Protein AF-A0A9N9Z8K6-F1 (afdb_monomer_lite)

pLDDT: mean 70.75, std 23.99, range [22.0, 97.88]

Sequence (764 aa):
MSQVGDTRLGEVCQPLQPAASTLSRSASLPGSTAPGQRDRPPEGSPPACPDVPQPGYPSNTGQAEASQPKWNEIYSLNPSVDQAEIERWGHKAFHEGSYYYQPLHDLWCKLSTYVSNFISATGPIKCMWHLLDDKTKGRLISFCPISPKIIEDGKKGCSHLMLAWVWRILYDNLLSPDCTDKWSSEEWAHLGSFQQSLQKGGLPDESNAFTHAYHAAKFWSVRMAYMRFGPHSSAERLEKVILDEILPVMKLRNHPENQVELSDSESGSEPDIDPKTGLHSELDKLLSRVARTAVELDLWILASGKNVRVDFRDPETGNVSGFPYKPDYMIPENNLIRTSAQPAVGAPVDLVVEPLLRSFGERATISCKQPGFVDFYRSAFGNHHKRTGTSKMWVVVDHFDEYKGGEESTALGGGFSGAKAAFLDSMSCADWECFCAVCGGPLRNVSYFIDDDEGSPRPGMDAYDPNVFLTRPEYPELEWLDDIRALGENPKTGASSSVWLSGPASVGVDGNVRFDLDKDSDPALLDLPGAGDMQAYCLEGRDPWCAPFHVKCHEVLRRFLGVESLDKEVLNQIFKSLGSRDEWATCLGIDYGDIAGHRTRDWFPLRNHEYLVSDPIDIEWLARFYKKFPLRKEGDGEPGGDYNTQGDPFSTLPPDILSLLVLSIPTMDGVFKARMASPAIANVPLSQSFWKSRIVPDMPWLWDMPTPSDEQRSSVDWSRVYKELFWGSQRNKTLGLCNRRRIWTQMCPQFGTRYASITEAKNQ

Radius of gyration: 36.07 Å; chains: 1; bounding box: 118×109×84 Å

Structure (mmCIF, N/CA/C/O backbone):
data_AF-A0A9N9Z8K6-F1
#
_entry.id   AF-A0A9N9Z8K6-F1
#
loop_
_atom_site.group_PDB
_atom_site.id
_atom_site.type_symbol
_atom_site.label_atom_id
_atom_site.label_alt_id
_atom_site.label_comp_id
_atom_site.label_asym_id
_atom_site.label_entity_id
_atom_site.label_seq_id
_atom_site.pdbx_PDB_ins_code
_atom_site.Cartn_x
_atom_site.Cartn_y
_atom_site.Cartn_z
_atom_site.occupancy
_atom_site.B_iso_or_equiv
_atom_site.auth_seq_id
_atom_site.auth_comp_id
_atom_site.auth_asym_id
_atom_site.auth_atom_id
_atom_site.pdbx_PDB_model_num
ATOM 1 N N . MET A 1 1 ? -27.646 -66.379 34.471 1.00 34.66 1 MET A N 1
ATOM 2 C CA . MET A 1 1 ? -26.252 -66.019 34.810 1.00 34.66 1 MET A CA 1
ATOM 3 C C . MET A 1 1 ? -26.131 -64.524 34.566 1.00 34.66 1 MET A C 1
ATOM 5 O O . MET A 1 1 ? -26.141 -64.119 33.418 1.00 34.66 1 MET A O 1
ATOM 9 N N . SER A 1 2 ? -26.592 -63.749 35.551 1.00 29.81 2 SER A N 1
ATOM 10 C CA . SER A 1 2 ? -25.781 -62.955 36.498 1.00 29.81 2 SER A CA 1
ATOM 11 C C . SER A 1 2 ? -25.058 -61.805 35.795 1.00 29.81 2 SER A C 1
ATOM 13 O O . SER A 1 2 ? -24.155 -62.072 35.017 1.00 29.81 2 SER A O 1
ATOM 15 N N . GLN A 1 3 ? -25.588 -60.576 35.897 1.00 32.41 3 GLN A N 1
ATOM 16 C CA . GLN A 1 3 ? -25.339 -59.591 36.986 1.00 32.41 3 GLN A CA 1
ATOM 17 C C . GLN A 1 3 ? -24.133 -58.713 36.593 1.00 32.41 3 GLN A C 1
ATOM 19 O O . GLN A 1 3 ? -23.178 -59.250 36.056 1.00 32.41 3 GLN A O 1
ATOM 24 N N . VAL A 1 4 ? -24.045 -57.393 36.776 1.00 32.38 4 VAL A N 1
ATOM 25 C CA . VAL A 1 4 ? -24.704 -56.345 37.594 1.00 32.38 4 VAL A CA 1
ATOM 26 C C . VAL A 1 4 ? -24.220 -55.012 36.967 1.00 32.38 4 VAL A C 1
ATOM 28 O O . VAL A 1 4 ? -23.091 -54.980 36.489 1.00 32.38 4 VAL A O 1
ATOM 31 N N . GLY A 1 5 ? -25.066 -54.003 36.713 1.00 31.20 5 GLY A N 1
ATOM 32 C CA . GLY A 1 5 ? -25.396 -52.876 37.618 1.00 31.20 5 GLY A CA 1
ATOM 33 C C . GLY A 1 5 ? -24.394 -51.712 37.437 1.00 31.20 5 GLY A C 1
ATOM 34 O O . GLY A 1 5 ? -23.224 -51.964 37.199 1.00 31.20 5 GLY A O 1
ATOM 35 N N . ASP A 1 6 ? -24.719 -50.422 37.505 1.00 28.02 6 ASP A N 1
ATOM 36 C CA . ASP A 1 6 ? -25.915 -49.733 37.982 1.00 28.02 6 ASP A CA 1
ATOM 37 C C . ASP A 1 6 ? -25.834 -48.237 37.551 1.00 28.02 6 ASP A C 1
ATOM 39 O O . ASP A 1 6 ? -24.755 -47.657 37.590 1.00 28.02 6 ASP A O 1
ATOM 43 N N . THR A 1 7 ? -26.972 -47.664 37.117 1.00 32.34 7 THR A N 1
ATOM 44 C CA . THR A 1 7 ? -27.615 -46.365 37.500 1.00 32.34 7 THR A CA 1
ATOM 45 C C . THR A 1 7 ? -26.791 -45.106 37.897 1.00 32.34 7 THR A C 1
ATOM 47 O O . THR A 1 7 ? -25.781 -45.234 38.564 1.00 32.34 7 THR A O 1
ATOM 50 N N . ARG A 1 8 ? -27.201 -43.825 37.713 1.00 30.94 8 ARG A N 1
ATOM 51 C CA . ARG A 1 8 ? -28.524 -43.144 37.554 1.00 30.94 8 ARG A CA 1
ATOM 52 C C . ARG A 1 8 ? -28.352 -41.609 37.319 1.00 30.94 8 ARG A C 1
ATOM 54 O O . ARG A 1 8 ? -27.408 -41.057 37.862 1.00 30.94 8 ARG A O 1
ATOM 61 N N . LEU A 1 9 ? -29.343 -40.995 36.633 1.00 29.03 9 LEU A N 1
ATOM 62 C CA . LEU A 1 9 ? -30.111 -39.721 36.865 1.00 29.03 9 LEU A CA 1
ATOM 63 C C . LEU A 1 9 ? -29.389 -38.391 37.236 1.00 29.03 9 LEU A C 1
ATOM 65 O O . LEU A 1 9 ? -28.402 -38.408 37.948 1.00 29.03 9 LEU A O 1
ATOM 69 N N . GLY A 1 10 ? -29.858 -37.183 36.871 1.00 26.56 10 GLY A N 1
ATOM 70 C CA . GLY A 1 10 ? -31.197 -36.706 36.463 1.00 26.56 10 GLY A CA 1
ATOM 71 C C . GLY A 1 10 ? -31.162 -35.346 35.718 1.00 26.56 10 GLY A C 1
ATOM 72 O O . GLY A 1 10 ? -30.113 -34.722 35.615 1.00 26.56 10 GLY A O 1
ATOM 73 N N . GLU A 1 11 ? -32.212 -35.049 34.941 1.00 28.12 11 GLU A N 1
ATOM 74 C CA . GLU A 1 11 ? -33.260 -34.011 35.152 1.00 28.12 11 GLU A CA 1
ATOM 75 C C . GLU A 1 11 ? -32.895 -32.592 34.650 1.00 28.12 11 GLU A C 1
ATOM 77 O O . GLU A 1 11 ? -31.977 -31.957 35.145 1.00 28.12 11 GLU A O 1
ATOM 82 N N . VAL A 1 12 ? -33.420 -32.184 33.481 1.00 28.69 12 VAL A N 1
ATOM 83 C CA . VAL A 1 12 ? -34.618 -31.332 33.233 1.00 28.69 12 VAL A CA 1
ATOM 84 C C . VAL A 1 12 ? -34.393 -29.834 33.503 1.00 28.69 12 VAL A C 1
ATOM 86 O O . VAL A 1 12 ? -34.273 -29.419 34.645 1.00 28.69 12 VAL A O 1
ATOM 89 N N . CYS A 1 13 ? -34.471 -29.020 32.437 1.00 24.69 13 CYS A N 1
ATOM 90 C CA . CYS A 1 13 ? -35.242 -27.766 32.398 1.00 24.69 13 CYS A CA 1
ATOM 91 C C . CYS A 1 13 ? -35.357 -27.238 30.951 1.00 24.69 13 CYS A C 1
ATOM 93 O O . CYS A 1 13 ? -34.358 -26.968 30.289 1.00 24.69 13 CYS A O 1
ATOM 95 N N . GLN A 1 14 ? -36.595 -27.119 30.461 1.00 29.44 14 GLN A N 1
ATOM 96 C CA . GLN A 1 14 ? -36.990 -26.467 29.203 1.00 29.44 14 GLN A CA 1
ATOM 97 C C . GLN A 1 14 ? -37.532 -25.041 29.483 1.00 29.44 14 GLN A C 1
ATOM 99 O O . GLN A 1 14 ? -37.766 -24.705 30.643 1.00 29.44 14 GLN A O 1
ATOM 104 N N . PRO A 1 15 ? -37.688 -24.184 28.452 1.00 31.86 15 PRO A N 1
ATOM 105 C CA . PRO A 1 15 ? -37.529 -22.734 28.571 1.00 31.86 15 PRO A CA 1
ATOM 106 C C . PRO A 1 15 ? -38.814 -21.955 28.895 1.00 31.86 15 PRO A C 1
ATOM 108 O O . PRO A 1 15 ? -39.926 -22.362 28.563 1.00 31.86 15 PRO A O 1
ATOM 111 N N . LEU A 1 16 ? -38.619 -20.772 29.483 1.00 26.94 16 LEU A N 1
ATOM 112 C CA . LEU A 1 16 ? -39.641 -19.763 29.766 1.00 26.94 16 LEU A CA 1
ATOM 113 C C . LEU A 1 16 ? -39.984 -18.940 28.508 1.00 26.94 16 LEU A C 1
ATOM 115 O O . LEU A 1 16 ? -39.131 -18.256 27.948 1.00 26.94 16 LEU A O 1
ATOM 119 N N . GLN A 1 17 ? -41.257 -18.969 28.107 1.00 31.44 17 GLN A N 1
ATOM 120 C CA . GLN A 1 17 ? -41.910 -17.919 27.313 1.00 31.44 17 GLN A CA 1
ATOM 121 C C . GLN A 1 17 ? -42.478 -16.833 28.242 1.00 31.44 17 GLN A C 1
ATOM 123 O O . GLN A 1 17 ? -42.839 -17.146 29.379 1.00 31.44 17 GLN A O 1
ATOM 128 N N . PRO A 1 18 ? -42.737 -15.619 27.725 1.00 32.97 18 PRO A N 1
ATOM 129 C CA . PRO A 1 18 ? -43.844 -14.825 28.239 1.00 32.97 18 PRO A CA 1
ATOM 130 C C . PRO A 1 18 ? -44.868 -14.426 27.162 1.00 32.97 18 PRO A C 1
ATOM 132 O O . PRO A 1 18 ? -44.556 -13.790 26.161 1.00 32.97 18 PRO A O 1
ATOM 135 N N . ALA A 1 19 ? -46.105 -14.832 27.459 1.00 27.31 19 ALA A N 1
ATOM 136 C CA . ALA A 1 19 ? -47.363 -14.080 27.454 1.00 27.31 19 ALA A CA 1
ATOM 137 C C . ALA A 1 19 ? -47.715 -13.148 26.275 1.00 27.31 19 ALA A C 1
ATOM 139 O O . ALA A 1 19 ? -47.206 -12.041 26.131 1.00 27.31 19 ALA A O 1
ATOM 140 N N . ALA A 1 20 ? -48.759 -13.562 25.550 1.00 26.19 20 ALA A N 1
ATOM 141 C CA . ALA A 1 20 ? -49.619 -12.707 24.742 1.00 26.19 20 ALA A CA 1
ATOM 142 C C . ALA A 1 20 ? -50.615 -11.920 25.618 1.00 26.19 20 ALA A C 1
ATOM 144 O O . ALA A 1 20 ? -51.156 -12.457 26.587 1.00 26.19 20 ALA A O 1
ATOM 145 N N . SER A 1 21 ? -50.931 -10.688 25.213 1.00 28.27 21 SER A N 1
ATOM 146 C CA . SER A 1 21 ? -52.103 -9.939 25.672 1.00 28.27 21 SER A CA 1
ATOM 147 C C . SER A 1 21 ? -53.013 -9.589 24.488 1.00 28.27 21 SER A C 1
ATOM 149 O O . SER A 1 21 ? -52.604 -9.071 23.454 1.00 28.27 21 SER A O 1
ATOM 151 N N . THR A 1 22 ? -54.278 -9.958 24.654 1.00 27.42 22 THR A N 1
ATOM 152 C CA . THR A 1 22 ? -55.445 -9.704 23.801 1.00 27.42 22 THR A CA 1
ATOM 153 C C . THR A 1 22 ? -56.045 -8.312 24.014 1.00 27.42 22 THR A C 1
ATOM 155 O O . THR A 1 22 ? -55.983 -7.817 25.136 1.00 27.42 22 THR A O 1
ATOM 158 N N . LEU A 1 23 ? -56.734 -7.802 22.972 1.00 26.70 23 LEU A N 1
ATOM 159 C CA . LEU A 1 23 ? -57.832 -6.793 22.883 1.00 26.70 23 LEU A CA 1
ATOM 160 C C . LEU A 1 23 ? -57.517 -5.822 21.718 1.00 26.70 23 LEU A C 1
ATOM 162 O O . LEU A 1 23 ? -56.376 -5.426 21.572 1.00 26.70 23 LEU A O 1
ATOM 166 N N . SER A 1 24 ? -58.403 -5.360 20.830 1.00 25.97 24 SER A N 1
ATOM 167 C CA . SER A 1 24 ? -59.864 -5.370 20.703 1.00 25.97 24 SER A CA 1
ATOM 168 C C . SER A 1 24 ? -60.249 -4.946 19.263 1.00 25.97 24 SER A C 1
ATOM 170 O O . SER A 1 24 ? -59.505 -4.236 18.594 1.00 25.97 24 SER A O 1
ATOM 172 N N . ARG A 1 25 ? -61.442 -5.359 18.817 1.00 26.28 25 ARG A N 1
ATOM 173 C CA . ARG A 1 25 ? -62.148 -5.028 17.559 1.00 26.28 25 ARG A CA 1
ATOM 174 C C . ARG A 1 25 ? -62.531 -3.539 17.407 1.00 26.28 25 ARG A C 1
ATOM 176 O O . ARG A 1 25 ? -62.924 -2.925 18.393 1.00 26.28 25 ARG A O 1
ATOM 183 N N . SER A 1 26 ? -62.615 -3.043 16.162 1.00 26.05 26 SER A N 1
ATOM 184 C CA . SER A 1 26 ? -63.789 -2.345 15.550 1.00 26.05 26 SER A CA 1
ATOM 185 C C . SER A 1 26 ? -63.476 -1.946 14.082 1.00 26.05 26 SER A C 1
ATOM 187 O O . SER A 1 26 ? -62.404 -1.427 13.809 1.00 26.05 26 SER A O 1
ATOM 189 N N . ALA A 1 27 ? -64.195 -2.490 13.086 1.00 26.64 27 ALA A N 1
ATOM 190 C CA . ALA A 1 27 ? -65.341 -1.909 12.341 1.00 26.64 27 ALA A CA 1
ATOM 191 C C . ALA A 1 27 ? -64.946 -0.724 11.412 1.00 26.64 27 ALA A C 1
ATOM 193 O O . ALA A 1 27 ? -64.665 0.355 11.905 1.00 26.64 27 ALA A O 1
ATOM 194 N N . SER A 1 28 ? -64.686 -0.900 10.106 1.00 27.00 28 SER A N 1
ATOM 195 C CA . SER A 1 28 ? -65.591 -1.083 8.938 1.00 27.00 28 SER A CA 1
ATOM 196 C C . SER A 1 28 ? -66.293 0.189 8.400 1.00 27.00 28 SER A C 1
ATOM 198 O O . SER A 1 28 ? -67.036 0.825 9.138 1.00 27.00 28 SER A O 1
ATOM 200 N N . LEU A 1 29 ? -66.189 0.368 7.060 1.00 32.50 29 LEU A N 1
ATOM 201 C CA . LEU A 1 29 ? -67.063 1.085 6.080 1.00 32.50 29 LEU A CA 1
ATOM 202 C C . LEU A 1 29 ? -66.548 2.456 5.509 1.00 32.50 29 LEU A C 1
ATOM 204 O O . LEU A 1 29 ? -65.600 3.004 6.059 1.00 32.50 29 LEU A O 1
ATOM 208 N N . PRO A 1 30 ? -67.052 2.960 4.343 1.00 43.56 30 PRO A N 1
ATOM 209 C CA . PRO A 1 30 ? -66.463 2.697 3.009 1.00 43.56 30 PRO A CA 1
ATOM 210 C C . PRO A 1 30 ? -66.505 3.907 2.012 1.00 43.56 30 PRO A C 1
ATOM 212 O O . PRO A 1 30 ? -67.034 4.970 2.315 1.00 43.56 30 PRO A O 1
ATOM 215 N N . GLY A 1 31 ? -66.063 3.695 0.761 1.00 28.14 31 GLY A N 1
ATOM 216 C CA . GLY A 1 31 ? -66.450 4.495 -0.428 1.00 28.14 31 GLY A CA 1
ATOM 217 C C . GLY A 1 31 ? -65.512 5.665 -0.785 1.00 28.14 31 GLY A C 1
ATOM 218 O O . GLY A 1 31 ? -64.873 6.229 0.085 1.00 28.14 31 GLY A O 1
ATOM 219 N N . SER A 1 32 ? -65.351 6.104 -2.038 1.00 26.78 32 SER A N 1
ATOM 220 C CA . SER A 1 32 ? -65.955 5.714 -3.315 1.00 26.78 32 SER A CA 1
ATOM 221 C C . SER A 1 32 ? -65.121 6.256 -4.499 1.00 26.78 32 SER A C 1
ATOM 223 O O . SER A 1 32 ? -64.567 7.343 -4.411 1.00 26.78 32 SER A O 1
ATOM 225 N N . THR A 1 33 ? -65.105 5.502 -5.606 1.00 28.72 33 THR A N 1
ATOM 226 C CA . THR A 1 33 ? -65.208 5.931 -7.029 1.00 28.72 33 THR A CA 1
ATOM 227 C C . THR A 1 33 ? -64.409 7.139 -7.577 1.00 28.72 33 THR A C 1
ATOM 229 O O . THR A 1 33 ? -64.807 8.272 -7.348 1.00 28.72 33 THR A O 1
ATOM 232 N N . ALA A 1 34 ? -63.399 6.838 -8.424 1.00 27.94 34 ALA A N 1
ATOM 233 C CA . ALA A 1 34 ? -63.264 7.123 -9.885 1.00 27.94 34 ALA A CA 1
ATOM 234 C C . ALA A 1 34 ? -63.493 8.559 -10.458 1.00 27.94 34 ALA A C 1
ATOM 236 O O . ALA A 1 34 ? -64.145 9.377 -9.827 1.00 27.94 34 ALA A O 1
ATOM 237 N N . PRO A 1 35 ? -63.214 8.830 -11.759 1.00 46.56 35 PRO A N 1
ATOM 238 C CA . PRO A 1 35 ? -62.058 8.528 -12.627 1.00 46.56 35 PRO A CA 1
ATOM 239 C C . PRO A 1 35 ? -61.581 9.785 -13.420 1.00 46.56 35 PRO A C 1
ATOM 241 O O . PRO A 1 35 ? -62.206 10.840 -13.367 1.00 46.56 35 PRO A O 1
ATOM 244 N N . GLY A 1 36 ? -60.525 9.686 -14.241 1.00 29.95 36 GLY A N 1
ATOM 245 C CA . GLY A 1 36 ? -60.179 10.777 -15.167 1.00 29.95 36 GLY A CA 1
ATOM 246 C C . GLY A 1 36 ? -59.056 10.467 -16.153 1.00 29.95 36 GLY A C 1
ATOM 247 O O . GLY A 1 36 ? -57.914 10.847 -15.929 1.00 29.95 36 GLY A O 1
ATOM 248 N N . GLN A 1 37 ? -59.405 9.793 -17.252 1.00 30.44 37 GLN A N 1
ATOM 249 C CA . GLN A 1 37 ? -58.589 9.641 -18.462 1.00 30.44 37 GLN A CA 1
ATOM 250 C C . GLN A 1 37 ? -58.183 10.995 -19.065 1.00 30.44 37 GLN A C 1
ATOM 252 O O . GLN A 1 37 ? -59.001 11.916 -19.098 1.00 30.44 37 GLN A O 1
ATOM 257 N N . ARG A 1 38 ? -57.006 11.049 -19.704 1.00 30.27 38 ARG A N 1
ATOM 258 C CA . ARG A 1 38 ? -56.856 11.644 -21.044 1.00 30.27 38 ARG A CA 1
ATOM 259 C C . ARG A 1 38 ? -55.602 11.130 -21.749 1.00 30.27 38 ARG A C 1
ATOM 261 O O . ARG A 1 38 ? -54.479 11.388 -21.333 1.00 30.27 38 ARG A O 1
ATOM 268 N N . ASP A 1 39 ? -55.865 10.430 -22.843 1.00 31.58 39 ASP A N 1
ATOM 269 C CA . ASP A 1 39 ? -54.937 10.025 -23.888 1.00 31.58 39 ASP A CA 1
ATOM 270 C C . ASP A 1 39 ? -54.364 11.228 -24.657 1.00 31.58 39 ASP A C 1
ATOM 272 O O . ASP A 1 39 ? -55.111 12.138 -25.030 1.00 31.58 39 ASP A O 1
ATOM 276 N N . ARG A 1 40 ? -53.071 11.169 -25.011 1.00 29.94 40 ARG A N 1
ATOM 277 C CA . ARG A 1 40 ? -52.617 11.213 -26.417 1.00 29.94 40 ARG A CA 1
ATOM 278 C C . ARG A 1 40 ? -51.126 10.825 -26.570 1.00 29.94 40 ARG A C 1
ATOM 280 O O . ARG A 1 40 ? -50.312 11.293 -25.779 1.00 29.94 40 ARG A O 1
ATOM 287 N N . PRO A 1 41 ? -50.772 10.023 -27.597 1.00 33.25 41 PRO A N 1
ATOM 288 C CA . PRO A 1 41 ? -49.402 9.644 -27.981 1.00 33.25 41 PRO A CA 1
ATOM 289 C C . PRO A 1 41 ? -48.952 10.412 -29.262 1.00 33.25 41 PRO A C 1
ATOM 291 O O . PRO A 1 41 ? -49.650 11.346 -29.662 1.00 33.25 41 PRO A O 1
ATOM 294 N N . PRO A 1 42 ? -47.913 9.980 -30.010 1.00 48.25 42 PRO A N 1
ATOM 295 C CA . PRO A 1 42 ? -46.484 10.006 -29.674 1.00 48.25 42 PRO A CA 1
ATOM 296 C C . PRO A 1 42 ? -45.649 10.701 -30.784 1.00 48.25 42 PRO A C 1
ATOM 298 O O . PRO A 1 42 ? -46.079 10.780 -31.932 1.00 48.25 42 PRO A O 1
ATOM 301 N N . GLU A 1 43 ? -44.410 11.105 -30.497 1.00 32.22 43 GLU A N 1
ATOM 302 C CA . GLU A 1 43 ? -43.410 11.381 -31.543 1.00 32.22 43 GLU A CA 1
ATOM 303 C C . GLU A 1 43 ? -42.149 10.552 -31.294 1.00 32.22 43 GLU A C 1
ATOM 305 O O . GLU A 1 43 ? -41.635 10.464 -30.179 1.00 32.22 43 GLU A O 1
ATOM 310 N N . GLY A 1 44 ? -41.746 9.843 -32.349 1.00 31.80 44 GLY A N 1
ATOM 311 C CA . GLY A 1 44 ? -40.781 8.757 -32.316 1.00 31.80 44 GLY A CA 1
ATOM 312 C C . GLY A 1 44 ? -39.328 9.213 -32.328 1.00 31.80 44 GLY A C 1
ATOM 313 O O . GLY A 1 44 ? -38.958 10.217 -32.929 1.00 31.80 44 GLY A O 1
ATOM 314 N N . SER A 1 45 ? -38.493 8.393 -31.699 1.00 34.62 45 SER A N 1
ATOM 315 C CA . SER A 1 45 ? -37.043 8.349 -31.882 1.00 34.62 45 SER A CA 1
ATOM 316 C C . SER A 1 45 ? -36.663 7.033 -32.588 1.00 34.62 45 SER A C 1
ATOM 318 O O . SER A 1 45 ? -37.396 6.049 -32.456 1.00 34.62 45 SER A O 1
ATOM 320 N N . PRO A 1 46 ? -35.571 7.013 -33.374 1.00 38.97 46 PRO A N 1
ATOM 321 C CA . PRO A 1 46 ? -35.198 5.903 -34.257 1.00 38.97 46 PRO A CA 1
ATOM 322 C C . PRO A 1 46 ? -34.706 4.659 -33.487 1.00 38.97 46 PRO A C 1
ATOM 324 O O . PRO A 1 46 ? -34.360 4.764 -32.309 1.00 38.97 46 PRO A O 1
ATOM 327 N N . PRO A 1 47 ? -34.675 3.474 -34.130 1.00 35.41 47 PRO A N 1
ATOM 328 C CA . PRO A 1 47 ? -34.449 2.206 -33.445 1.00 35.41 47 PRO A CA 1
ATOM 329 C C . PRO A 1 47 ? -32.998 2.043 -32.979 1.00 35.41 47 PRO A C 1
ATOM 331 O O . PRO A 1 47 ? -32.054 2.236 -33.746 1.00 35.41 47 PRO A O 1
ATOM 334 N N . ALA A 1 48 ? -32.848 1.635 -31.720 1.00 33.84 48 ALA A N 1
ATOM 335 C CA . ALA A 1 48 ? -31.606 1.124 -31.160 1.00 33.84 48 ALA A CA 1
ATOM 336 C C . ALA A 1 48 ? -31.259 -0.244 -31.776 1.00 33.84 48 ALA A C 1
ATOM 338 O O . ALA A 1 48 ? -32.137 -1.084 -31.992 1.00 33.84 48 ALA A O 1
ATOM 339 N N . CYS A 1 49 ? -29.971 -0.459 -32.053 1.00 31.97 49 CYS A N 1
ATOM 340 C CA . CYS A 1 49 ? -29.409 -1.767 -32.382 1.00 31.97 49 CYS A CA 1
ATOM 341 C C . CYS A 1 49 ? -29.670 -2.778 -31.248 1.00 31.97 49 CYS A C 1
ATOM 343 O O . CYS A 1 49 ? -29.655 -2.383 -30.083 1.00 31.97 49 CYS A O 1
ATOM 345 N N . PRO A 1 50 ? -29.867 -4.072 -31.554 1.00 36.50 50 PRO A N 1
ATOM 346 C CA . PRO A 1 50 ? -30.045 -5.091 -30.530 1.00 36.50 50 PRO A CA 1
ATOM 347 C C . PRO A 1 50 ? -28.734 -5.341 -29.773 1.00 36.50 50 PRO A C 1
ATOM 349 O O . PRO A 1 50 ? -27.692 -5.600 -30.381 1.00 36.50 50 PRO A O 1
ATOM 352 N N . ASP A 1 51 ? -28.822 -5.274 -28.444 1.00 34.03 51 ASP A N 1
ATOM 353 C CA . ASP A 1 51 ? -27.769 -5.633 -27.500 1.00 34.03 51 ASP A CA 1
ATOM 354 C C . ASP A 1 51 ? -27.275 -7.063 -27.755 1.00 34.03 51 ASP A C 1
ATOM 356 O O . ASP A 1 51 ? -28.001 -8.047 -27.591 1.00 34.03 51 ASP A O 1
ATOM 360 N N . VAL A 1 52 ? -26.008 -7.179 -28.147 1.00 33.22 52 VAL A N 1
ATOM 361 C CA . VAL A 1 52 ? -25.269 -8.441 -28.106 1.00 33.22 52 VAL A CA 1
ATOM 362 C C . VAL A 1 52 ? -24.917 -8.706 -26.636 1.00 33.22 52 VAL A C 1
ATOM 364 O O . VAL A 1 52 ? -24.268 -7.855 -26.023 1.00 33.22 52 VAL A O 1
ATOM 367 N N . PRO A 1 53 ? -25.291 -9.856 -26.042 1.00 32.31 53 PRO A N 1
ATOM 368 C CA . PRO A 1 53 ? -24.881 -10.190 -24.684 1.00 32.31 53 PRO A CA 1
ATOM 369 C C . PRO A 1 53 ? -23.357 -10.320 -24.632 1.00 32.31 53 PRO A C 1
ATOM 371 O O . PRO A 1 53 ? -22.782 -11.175 -25.308 1.00 32.31 53 PRO A O 1
ATOM 374 N N . GLN A 1 54 ? -22.690 -9.482 -23.837 1.00 34.12 54 GLN A N 1
ATOM 375 C CA . GLN A 1 54 ? -21.284 -9.713 -23.523 1.00 34.12 54 GLN A CA 1
ATOM 376 C C . GLN A 1 54 ? -21.163 -10.977 -22.655 1.00 34.12 54 GLN A C 1
ATOM 378 O O . GLN A 1 54 ? -21.879 -11.091 -21.657 1.00 34.12 54 GLN A O 1
ATOM 383 N N . PRO A 1 55 ? -20.275 -11.930 -22.991 1.00 29.36 55 PRO A N 1
ATOM 384 C CA . PRO A 1 55 ? -19.982 -13.046 -22.106 1.00 29.36 55 PRO A CA 1
ATOM 385 C C . PRO A 1 55 ? -19.294 -12.508 -20.847 1.00 29.36 55 PRO A C 1
ATOM 387 O O . PRO A 1 55 ? -18.249 -11.860 -20.919 1.00 29.36 55 PRO A O 1
ATOM 390 N N . GLY A 1 56 ? -19.913 -12.751 -19.690 1.00 30.27 56 GLY A N 1
ATOM 391 C CA . GLY A 1 56 ? -19.379 -12.364 -18.390 1.00 30.27 56 GLY A CA 1
ATOM 392 C C . GLY A 1 56 ? -18.033 -13.034 -18.131 1.00 30.27 56 GLY A C 1
ATOM 393 O O . GLY A 1 56 ? -17.949 -14.255 -18.021 1.00 30.27 56 GLY A O 1
ATOM 394 N N . TYR A 1 57 ? -16.983 -12.226 -18.013 1.00 28.75 57 TYR A N 1
ATOM 395 C CA . TYR A 1 57 ? -15.712 -12.666 -17.451 1.00 28.75 57 TYR A CA 1
ATOM 396 C C . TYR A 1 57 ? -15.814 -12.702 -15.916 1.00 28.75 57 TYR A C 1
ATOM 398 O O . TYR A 1 57 ? -16.312 -11.745 -15.318 1.00 28.75 57 TYR A O 1
ATOM 406 N N . PRO A 1 58 ? -15.330 -13.765 -15.252 1.00 28.72 58 PRO A N 1
ATOM 407 C CA . PRO A 1 58 ? -15.260 -13.820 -13.799 1.00 28.72 58 PRO A CA 1
ATOM 408 C C . PRO A 1 58 ? -14.138 -12.899 -13.296 1.00 28.72 58 PRO A C 1
ATOM 410 O O . PRO A 1 58 ? -12.964 -13.102 -13.603 1.00 28.72 58 PRO A O 1
ATOM 413 N N . SER A 1 59 ? -14.490 -11.880 -12.510 1.00 31.92 59 SER A N 1
ATOM 414 C CA . SER A 1 59 ? -13.528 -11.037 -11.797 1.00 31.92 59 SER A CA 1
ATOM 415 C C . SER A 1 59 ? -13.013 -11.777 -10.563 1.00 31.92 59 SER A C 1
ATOM 417 O O . SER A 1 59 ? -13.694 -11.865 -9.540 1.00 31.92 59 SER A O 1
ATOM 419 N N . ASN A 1 60 ? -11.810 -12.327 -10.678 1.00 36.78 60 ASN A N 1
ATOM 420 C CA . ASN A 1 60 ? -11.096 -12.992 -9.600 1.00 36.78 60 ASN A CA 1
ATOM 421 C C . ASN A 1 60 ? -10.187 -11.969 -8.896 1.00 36.78 60 ASN A C 1
ATOM 423 O O . ASN A 1 60 ? -9.090 -11.701 -9.373 1.00 36.78 60 ASN A O 1
ATOM 427 N N . THR A 1 61 ? -10.630 -11.397 -7.775 1.00 31.22 61 THR A N 1
ATOM 428 C CA . THR A 1 61 ? -9.756 -10.684 -6.820 1.00 31.22 61 THR A CA 1
ATOM 429 C C . THR A 1 61 ? -10.273 -10.880 -5.395 1.00 31.22 61 THR A C 1
ATOM 431 O O . THR A 1 61 ? -10.783 -9.960 -4.760 1.00 31.22 61 THR A O 1
ATOM 434 N N . GLY A 1 62 ? -10.170 -12.111 -4.897 1.00 29.94 62 GLY A N 1
ATOM 435 C CA . GLY A 1 62 ? -10.088 -12.374 -3.464 1.00 29.94 62 GLY A CA 1
ATOM 436 C C . GLY A 1 62 ? -8.616 -12.360 -3.063 1.00 29.94 62 GLY A C 1
ATOM 437 O O . GLY A 1 62 ? -7.915 -13.337 -3.304 1.00 29.94 62 GLY A O 1
ATOM 438 N N . GLN A 1 63 ? -8.133 -11.259 -2.489 1.00 29.98 63 GLN A N 1
ATOM 439 C CA . GLN A 1 63 ? -6.871 -11.253 -1.751 1.00 29.98 63 GLN A CA 1
ATOM 440 C C . GLN A 1 63 ? -7.204 -11.478 -0.280 1.00 29.98 63 GLN A C 1
ATOM 442 O O . GLN A 1 63 ? -7.627 -10.573 0.433 1.00 29.98 63 GLN A O 1
ATOM 447 N N . ALA A 1 64 ? -7.077 -12.732 0.145 1.00 27.56 64 ALA A N 1
ATOM 448 C CA . ALA A 1 64 ? -6.890 -13.051 1.545 1.00 27.56 64 ALA A CA 1
ATOM 449 C C . ALA A 1 64 ? -5.448 -12.670 1.900 1.00 27.56 64 ALA A C 1
ATOM 451 O O . ALA A 1 64 ? -4.513 -13.234 1.332 1.00 27.56 64 ALA A O 1
ATOM 452 N N . GLU A 1 65 ? -5.270 -11.736 2.832 1.00 31.89 65 GLU A N 1
ATOM 453 C CA . GLU A 1 65 ? -4.015 -11.574 3.568 1.00 31.89 65 GLU A CA 1
ATOM 454 C C . GLU A 1 65 ? -3.835 -12.819 4.446 1.00 31.89 65 GLU A C 1
ATOM 456 O O . GLU A 1 65 ? -4.156 -12.855 5.632 1.00 31.89 65 GLU A O 1
ATOM 461 N N . ALA A 1 66 ? -3.362 -13.899 3.828 1.00 31.09 66 ALA A N 1
ATOM 462 C CA . ALA A 1 66 ? -2.591 -14.880 4.556 1.00 31.09 66 ALA A CA 1
ATOM 463 C C . ALA A 1 66 ? -1.348 -14.133 5.038 1.00 31.09 66 ALA A C 1
ATOM 465 O O . ALA A 1 66 ? -0.602 -13.609 4.209 1.00 31.09 66 ALA A O 1
ATOM 466 N N . SER A 1 67 ? -1.140 -14.066 6.357 1.00 34.56 67 SER A N 1
ATOM 467 C CA . SER A 1 67 ? 0.158 -13.729 6.940 1.00 34.56 67 SER A CA 1
ATOM 468 C C . SER A 1 67 ? 1.219 -14.394 6.076 1.00 34.56 67 SER A C 1
ATOM 470 O O . SER A 1 67 ? 1.183 -15.626 5.965 1.00 34.56 67 SER A O 1
ATOM 472 N N . GLN A 1 68 ? 2.066 -13.611 5.392 1.00 39.66 68 GLN A N 1
ATOM 473 C CA . GLN A 1 68 ? 3.092 -14.203 4.545 1.00 39.66 68 GLN A CA 1
ATOM 474 C C . GLN A 1 68 ? 3.816 -15.218 5.424 1.00 39.66 68 GLN A C 1
ATOM 476 O O . GLN A 1 68 ? 4.333 -14.830 6.479 1.00 39.66 68 GLN A O 1
ATOM 481 N N . PRO A 1 69 ? 3.773 -16.516 5.084 1.00 42.38 69 PRO A N 1
ATOM 482 C CA . PRO A 1 69 ? 4.475 -17.490 5.884 1.00 42.38 69 PRO A CA 1
ATOM 483 C C . PRO A 1 69 ? 5.914 -17.010 5.945 1.00 42.38 69 PRO A C 1
ATOM 485 O O . PRO A 1 69 ? 6.455 -16.578 4.924 1.00 42.38 69 PRO A O 1
ATOM 488 N N . LYS A 1 70 ? 6.528 -17.021 7.132 1.00 50.22 70 LYS A N 1
ATOM 489 C CA . LYS A 1 70 ? 7.973 -16.826 7.222 1.00 50.22 70 LYS A CA 1
ATOM 490 C C . LYS A 1 70 ? 8.559 -17.874 6.289 1.00 50.22 70 LYS A C 1
ATOM 492 O O . LYS A 1 70 ? 8.536 -19.051 6.619 1.00 50.22 70 LYS A O 1
ATOM 497 N N . TRP A 1 71 ? 8.980 -17.484 5.087 1.00 51.94 71 TRP A N 1
ATOM 498 C CA . TRP A 1 71 ? 9.308 -18.433 4.018 1.00 51.94 71 TRP A CA 1
ATOM 499 C C . TRP A 1 71 ? 10.396 -19.415 4.471 1.00 51.94 71 TRP A C 1
ATOM 501 O O . TRP A 1 71 ? 10.376 -20.588 4.113 1.00 51.94 71 TRP A O 1
ATOM 511 N N . ASN A 1 72 ? 11.246 -18.962 5.393 1.00 49.62 72 ASN A N 1
ATOM 512 C CA . ASN A 1 72 ? 12.226 -19.761 6.122 1.00 49.62 72 ASN A CA 1
ATOM 513 C C . ASN A 1 72 ? 11.609 -20.953 6.897 1.00 49.62 72 ASN A C 1
ATOM 515 O O . ASN A 1 72 ? 12.216 -22.017 6.970 1.00 49.62 72 ASN A O 1
ATOM 519 N N . GLU A 1 73 ? 10.401 -20.823 7.451 1.00 52.62 73 GLU A N 1
ATOM 520 C CA . GLU A 1 73 ? 9.661 -21.889 8.150 1.00 52.62 73 GLU A CA 1
ATOM 521 C C . GLU A 1 73 ? 9.003 -22.895 7.185 1.00 52.62 73 GLU A C 1
ATOM 523 O O . GLU A 1 73 ? 8.961 -24.080 7.494 1.00 52.62 73 GLU A O 1
ATOM 528 N N . ILE A 1 74 ? 8.552 -22.478 5.993 1.00 56.09 74 ILE A N 1
ATOM 529 C CA . ILE A 1 74 ? 8.026 -23.416 4.976 1.00 56.09 74 ILE A CA 1
ATOM 530 C C . ILE A 1 74 ? 9.157 -24.203 4.299 1.00 56.09 74 ILE A C 1
ATOM 532 O O . ILE A 1 74 ? 9.012 -25.399 4.050 1.00 56.09 74 ILE A O 1
ATOM 536 N N . TYR A 1 75 ? 10.293 -23.563 4.011 1.00 55.19 75 TYR A N 1
ATOM 537 C CA . TYR A 1 75 ? 11.400 -24.202 3.290 1.00 55.19 75 TYR A CA 1
ATOM 538 C C . TYR A 1 75 ? 12.361 -24.990 4.186 1.00 55.19 75 TYR A C 1
ATOM 540 O O . TYR A 1 75 ? 12.972 -25.943 3.710 1.00 55.19 75 TYR A O 1
ATOM 548 N N . SER A 1 76 ? 12.426 -24.699 5.491 1.00 55.03 76 SER A N 1
ATOM 549 C CA . SER A 1 76 ? 13.126 -25.567 6.459 1.00 55.03 76 SER A CA 1
ATOM 550 C C . SER A 1 76 ? 12.536 -26.983 6.545 1.00 55.03 76 SER A C 1
ATOM 552 O O . SER A 1 76 ? 13.209 -27.898 7.014 1.00 55.03 76 SER A O 1
ATOM 554 N N . LEU A 1 77 ? 11.319 -27.192 6.028 1.00 53.00 77 LEU A N 1
ATOM 555 C CA . LEU A 1 77 ? 10.679 -28.504 5.907 1.00 53.00 77 LEU A CA 1
ATOM 556 C C . LEU A 1 77 ? 11.088 -29.273 4.637 1.00 53.00 77 LEU A C 1
ATOM 558 O O . LEU A 1 77 ? 10.715 -30.438 4.500 1.00 53.00 77 LEU A O 1
ATOM 562 N N . ASN A 1 78 ? 11.845 -28.662 3.715 1.00 54.03 78 ASN A N 1
ATOM 563 C CA . ASN A 1 78 ? 12.240 -29.281 2.449 1.00 54.03 78 ASN A CA 1
ATOM 564 C C . ASN A 1 78 ? 13.761 -29.146 2.205 1.00 54.03 78 ASN A C 1
ATOM 566 O O . ASN A 1 78 ? 14.202 -28.240 1.497 1.00 54.03 78 ASN A O 1
ATOM 570 N N . PRO A 1 79 ? 14.591 -30.047 2.772 1.00 56.12 79 PRO A N 1
ATOM 571 C CA . PRO A 1 79 ? 16.057 -29.939 2.771 1.00 56.12 79 PRO A CA 1
ATOM 572 C C . PRO A 1 79 ? 16.723 -30.053 1.386 1.00 56.12 79 PRO A C 1
ATOM 574 O O . PRO A 1 79 ? 17.947 -30.019 1.294 1.00 56.12 79 PRO A O 1
ATOM 577 N N . SER A 1 80 ? 15.946 -30.204 0.309 1.00 65.75 80 SER A N 1
ATOM 578 C CA . SER A 1 80 ? 16.438 -30.254 -1.071 1.00 65.75 80 SER A CA 1
ATOM 579 C C . SER A 1 80 ? 16.492 -28.893 -1.772 1.00 65.75 80 SER A C 1
ATOM 581 O O . SER A 1 80 ? 16.968 -28.836 -2.905 1.00 65.75 80 SER A O 1
ATOM 583 N N . VAL A 1 81 ? 15.955 -27.826 -1.170 1.00 66.56 81 VAL A N 1
ATOM 584 C CA . VAL A 1 81 ? 15.959 -26.484 -1.773 1.00 66.56 81 VAL A CA 1
ATOM 585 C C . VAL A 1 81 ? 17.236 -25.754 -1.364 1.00 66.56 81 VAL A C 1
ATOM 587 O O . VAL A 1 81 ? 17.532 -25.623 -0.180 1.00 66.56 81 VAL A O 1
ATOM 590 N N . ASP A 1 82 ? 18.004 -25.303 -2.354 1.00 79.50 82 ASP A N 1
ATOM 591 C CA . ASP A 1 82 ? 19.261 -24.584 -2.144 1.00 79.50 82 ASP A CA 1
ATOM 592 C C . ASP A 1 82 ? 19.018 -23.255 -1.404 1.00 79.50 82 ASP A C 1
ATOM 594 O O . ASP A 1 82 ? 18.072 -22.523 -1.697 1.00 79.50 82 ASP A O 1
ATOM 598 N N . GLN A 1 83 ? 19.894 -22.908 -0.461 1.00 75.38 83 GLN A N 1
ATOM 599 C CA . GLN A 1 83 ? 19.828 -21.653 0.289 1.00 75.38 83 GLN A CA 1
ATOM 600 C C . GLN A 1 83 ? 19.864 -20.437 -0.647 1.00 75.38 83 GLN A C 1
ATOM 602 O O . GLN A 1 83 ? 19.141 -19.463 -0.430 1.00 75.38 83 GLN A O 1
ATOM 607 N N . ALA A 1 84 ? 20.637 -20.518 -1.735 1.00 76.88 84 ALA A N 1
ATOM 608 C CA . ALA A 1 84 ? 20.662 -19.464 -2.743 1.00 76.88 84 ALA A CA 1
ATOM 609 C C . ALA A 1 84 ? 19.314 -19.334 -3.470 1.00 76.88 84 ALA A C 1
ATOM 611 O O . ALA A 1 84 ? 18.958 -18.246 -3.918 1.00 76.88 84 ALA A O 1
ATOM 612 N N . GLU A 1 85 ? 18.548 -20.421 -3.598 1.00 75.62 85 GLU A N 1
ATOM 613 C CA . GLU A 1 85 ? 17.181 -20.371 -4.112 1.00 75.62 85 GLU A CA 1
ATOM 614 C C . GLU A 1 85 ? 16.265 -19.653 -3.119 1.00 75.62 85 GLU A C 1
ATOM 616 O O . GLU A 1 85 ? 15.594 -18.705 -3.519 1.00 75.62 85 GLU A O 1
ATOM 621 N N . ILE A 1 86 ? 16.312 -20.006 -1.829 1.00 71.56 86 ILE A N 1
ATOM 622 C CA . ILE A 1 86 ? 15.528 -19.367 -0.750 1.00 71.56 86 ILE A CA 1
ATOM 623 C C . ILE A 1 86 ? 15.775 -17.852 -0.690 1.00 71.56 86 ILE A C 1
ATOM 625 O O . ILE A 1 86 ? 14.830 -17.070 -0.588 1.00 71.56 86 ILE A O 1
ATOM 629 N N . GLU A 1 87 ? 17.023 -17.406 -0.815 1.00 77.19 87 GLU A N 1
ATOM 630 C CA . GLU A 1 87 ? 17.353 -15.975 -0.830 1.00 77.19 87 GLU A CA 1
ATOM 631 C C . GLU A 1 87 ? 16.746 -15.248 -2.041 1.00 77.19 87 GLU A C 1
ATOM 633 O O . GLU A 1 87 ? 16.278 -14.112 -1.912 1.00 77.19 87 GLU A O 1
ATOM 638 N N . ARG A 1 88 ? 16.651 -15.913 -3.202 1.00 81.75 88 ARG A N 1
ATOM 639 C CA . ARG A 1 88 ? 15.984 -15.353 -4.390 1.00 81.75 88 ARG A CA 1
ATOM 640 C C . ARG A 1 88 ? 14.475 -15.190 -4.196 1.00 81.75 88 ARG A C 1
ATOM 642 O O . ARG A 1 88 ? 13.908 -14.253 -4.759 1.00 81.75 88 ARG A O 1
ATOM 649 N N . TRP A 1 89 ? 13.826 -16.020 -3.373 1.00 72.94 89 TRP A N 1
ATOM 650 C CA . TRP A 1 89 ? 12.398 -15.865 -3.041 1.00 72.94 89 TRP A CA 1
ATOM 651 C C . TRP A 1 89 ? 12.099 -14.560 -2.296 1.00 72.94 89 TRP A C 1
ATOM 653 O O . TRP A 1 89 ? 11.022 -13.988 -2.476 1.00 72.94 89 TRP A O 1
ATOM 663 N N . GLY A 1 90 ? 13.050 -14.078 -1.491 1.00 73.25 90 GLY A N 1
ATOM 664 C CA . GLY A 1 90 ? 12.944 -12.832 -0.729 1.00 73.25 90 GLY A CA 1
ATOM 665 C C . GLY A 1 90 ? 13.385 -11.575 -1.488 1.00 73.25 90 GLY A C 1
ATOM 666 O O . GLY A 1 90 ? 13.474 -10.504 -0.878 1.00 73.25 90 GLY A O 1
ATOM 667 N N . HIS A 1 91 ? 13.697 -11.677 -2.786 1.00 81.19 91 HIS A N 1
ATOM 668 C CA . HIS A 1 91 ? 14.265 -10.562 -3.541 1.00 81.19 91 HIS A CA 1
ATOM 669 C C . HIS A 1 91 ? 13.298 -9.371 -3.639 1.00 81.19 91 HIS A C 1
ATOM 671 O O . HIS A 1 91 ? 12.107 -9.520 -3.919 1.00 81.19 91 HIS A O 1
ATOM 677 N N . LYS A 1 92 ? 13.832 -8.155 -3.458 1.00 77.56 92 LYS A N 1
ATOM 678 C CA . LYS A 1 92 ? 13.026 -6.939 -3.261 1.00 77.56 92 LYS A CA 1
ATOM 679 C C . LYS A 1 92 ? 12.122 -6.570 -4.434 1.00 77.56 92 LYS A C 1
ATOM 681 O O . LYS A 1 92 ? 11.044 -6.022 -4.219 1.00 77.56 92 LYS A O 1
ATOM 686 N N . ALA A 1 93 ? 12.538 -6.926 -5.647 1.00 70.88 93 ALA A N 1
ATOM 687 C CA . ALA A 1 93 ? 11.774 -6.714 -6.875 1.00 70.88 93 ALA A CA 1
ATOM 688 C C . ALA A 1 93 ? 10.421 -7.457 -6.921 1.00 70.88 93 ALA A C 1
ATOM 690 O O . ALA A 1 93 ? 9.621 -7.174 -7.805 1.00 70.88 93 ALA A O 1
ATOM 691 N N . PHE A 1 94 ? 10.159 -8.400 -6.003 1.00 79.69 94 PHE A N 1
ATOM 692 C CA . PHE A 1 94 ? 8.947 -9.233 -6.007 1.00 79.69 94 PHE A CA 1
ATOM 693 C C . PHE A 1 94 ? 8.062 -9.078 -4.761 1.00 79.69 94 PHE A C 1
ATOM 695 O O . PHE A 1 94 ? 7.123 -9.858 -4.584 1.00 79.69 94 PHE A O 1
ATOM 702 N N . HIS A 1 95 ? 8.336 -8.091 -3.902 1.00 76.69 95 HIS A N 1
ATOM 703 C CA . HIS A 1 95 ? 7.473 -7.777 -2.753 1.00 76.69 95 HIS A CA 1
ATOM 704 C C . HIS A 1 95 ? 6.218 -7.022 -3.192 1.00 76.69 95 HIS A C 1
ATOM 706 O O . HIS A 1 95 ? 6.232 -6.336 -4.208 1.00 76.69 95 HIS A O 1
ATOM 712 N N . GLU A 1 96 ? 5.136 -7.083 -2.414 1.00 53.66 96 GLU A N 1
ATOM 713 C CA . GLU A 1 96 ? 3.859 -6.411 -2.731 1.00 53.66 96 GLU A CA 1
ATOM 714 C C . GLU A 1 96 ? 3.963 -4.870 -2.788 1.00 53.66 96 GLU A C 1
ATOM 716 O O . GLU A 1 96 ? 3.081 -4.213 -3.325 1.00 53.66 96 GLU A O 1
ATOM 721 N N . GLY A 1 97 ? 5.080 -4.278 -2.346 1.00 52.50 97 GLY A N 1
ATOM 722 C CA . GLY A 1 97 ? 5.419 -2.863 -2.571 1.00 52.50 97 GLY A CA 1
ATOM 723 C C . GLY A 1 97 ? 6.159 -2.563 -3.888 1.00 52.50 97 GLY A C 1
ATOM 724 O O . GLY A 1 97 ? 6.416 -1.407 -4.208 1.00 52.50 97 GLY A O 1
ATOM 725 N N . SER A 1 98 ? 6.520 -3.574 -4.681 1.00 51.41 98 SER A N 1
ATOM 726 C CA . SER A 1 98 ? 7.249 -3.395 -5.952 1.00 51.41 98 SER A CA 1
ATOM 727 C C . SER A 1 98 ? 6.376 -2.870 -7.101 1.00 51.41 98 SER A C 1
ATOM 729 O O . SER A 1 98 ? 6.897 -2.459 -8.136 1.00 51.41 98 SER A O 1
ATOM 731 N N . TYR A 1 99 ? 5.052 -2.812 -6.910 1.00 50.00 99 TYR A N 1
ATOM 732 C CA . TYR A 1 99 ? 4.114 -2.182 -7.848 1.00 50.00 99 TYR A CA 1
ATOM 733 C C . TYR A 1 99 ? 4.220 -0.645 -7.877 1.00 50.00 99 TYR A C 1
ATOM 735 O O . TYR A 1 99 ? 3.657 -0.006 -8.772 1.00 50.00 99 TYR A O 1
ATOM 743 N N . TYR A 1 100 ? 4.928 -0.040 -6.917 1.00 55.00 100 TYR A N 1
ATOM 744 C CA . TYR A 1 100 ? 5.112 1.406 -6.828 1.00 55.00 100 TYR A CA 1
ATOM 745 C C . TYR A 1 100 ? 6.299 1.892 -7.670 1.00 55.00 100 TYR A C 1
ATOM 747 O O . TYR A 1 100 ? 7.280 1.185 -7.881 1.00 55.00 100 TYR A O 1
ATOM 755 N N . TYR A 1 101 ? 6.219 3.134 -8.152 1.00 65.06 101 TYR A N 1
ATOM 756 C CA . TYR A 1 101 ? 7.266 3.751 -8.974 1.00 65.06 101 TYR A CA 1
ATOM 757 C C . TYR A 1 101 ? 8.512 4.154 -8.187 1.00 65.06 101 TYR A C 1
ATOM 759 O O . TYR A 1 101 ? 9.585 4.269 -8.775 1.00 65.06 101 TYR A O 1
ATOM 767 N N . GLN A 1 102 ? 8.374 4.363 -6.876 1.00 66.38 102 GLN A N 1
ATOM 768 C CA . GLN A 1 102 ? 9.437 4.915 -6.043 1.00 66.38 102 GLN A CA 1
ATOM 769 C C . GLN A 1 102 ? 10.730 4.086 -6.090 1.00 66.38 102 GLN A C 1
ATOM 771 O O . GLN A 1 102 ? 11.774 4.664 -6.379 1.00 66.38 102 GLN A O 1
ATOM 776 N N . PRO A 1 103 ? 10.710 2.748 -5.927 1.00 72.94 103 PRO A N 1
ATOM 777 C CA . PRO A 1 103 ? 11.946 1.972 -5.974 1.00 72.94 103 PRO A CA 1
ATOM 778 C C . PRO A 1 103 ? 12.619 1.990 -7.355 1.00 72.94 103 PRO A C 1
ATOM 780 O O . PRO A 1 103 ? 13.843 2.005 -7.444 1.00 72.94 103 PRO A O 1
ATOM 783 N N . LEU A 1 104 ? 11.827 2.016 -8.434 1.00 78.88 104 LEU A N 1
ATOM 784 C CA . LEU A 1 104 ? 12.329 2.070 -9.809 1.00 78.88 104 LEU A CA 1
ATOM 785 C C . LEU A 1 104 ? 12.949 3.442 -10.122 1.00 78.88 104 LEU A C 1
ATOM 787 O O . LEU A 1 104 ? 14.008 3.511 -10.742 1.00 78.88 104 LEU A O 1
ATOM 791 N N . HIS A 1 105 ? 12.341 4.521 -9.626 1.00 77.56 105 HIS A N 1
ATOM 792 C CA . HIS A 1 105 ? 12.911 5.868 -9.655 1.00 77.56 105 HIS A CA 1
ATOM 793 C C . HIS A 1 105 ? 14.210 5.953 -8.837 1.00 77.56 105 HIS A C 1
ATOM 795 O O . HIS A 1 105 ? 15.221 6.449 -9.326 1.00 77.56 105 HIS A O 1
ATOM 801 N N . ASP A 1 106 ? 14.225 5.421 -7.615 1.00 76.75 106 ASP A N 1
ATOM 802 C CA . ASP A 1 106 ? 15.411 5.439 -6.755 1.00 76.75 106 ASP A CA 1
ATOM 803 C C . ASP A 1 106 ? 16.577 4.663 -7.381 1.00 76.75 106 ASP A C 1
ATOM 805 O O . ASP A 1 106 ? 17.726 5.103 -7.306 1.00 76.75 106 ASP A O 1
ATOM 809 N N . LEU A 1 107 ? 16.297 3.521 -8.018 1.00 84.06 107 LEU A N 1
ATOM 810 C CA . LEU A 1 107 ? 17.288 2.760 -8.782 1.00 84.06 107 LEU A CA 1
ATOM 811 C C . LEU A 1 107 ? 17.801 3.547 -9.989 1.00 84.06 107 LEU A C 1
ATOM 813 O O . LEU A 1 107 ? 19.009 3.549 -10.227 1.00 84.06 107 LEU A O 1
ATOM 817 N N . TRP A 1 108 ? 16.924 4.255 -10.705 1.00 85.75 108 TRP A N 1
ATOM 818 C CA . TRP A 1 108 ? 17.328 5.132 -11.803 1.00 85.75 108 TRP A CA 1
ATOM 819 C C . TRP A 1 108 ? 18.276 6.240 -11.334 1.00 85.75 108 TRP A C 1
ATOM 821 O O . TRP A 1 108 ? 19.374 6.385 -11.871 1.00 85.75 108 TRP A O 1
ATOM 831 N N . CYS A 1 109 ? 17.905 6.979 -10.283 1.00 81.06 109 CYS A N 1
ATOM 832 C CA . CYS A 1 109 ? 18.737 8.047 -9.726 1.00 81.06 109 CYS A CA 1
ATOM 833 C C . CYS A 1 109 ? 20.087 7.524 -9.218 1.00 81.06 109 CYS A C 1
ATOM 835 O O . CYS A 1 109 ? 21.124 8.160 -9.429 1.00 81.06 109 CYS A O 1
ATOM 837 N N . LYS A 1 110 ? 20.097 6.349 -8.574 1.00 85.25 110 LYS A N 1
ATOM 838 C CA . LYS A 1 110 ? 21.335 5.678 -8.152 1.00 85.25 110 LYS A CA 1
ATOM 839 C C . LYS A 1 110 ? 22.208 5.316 -9.346 1.00 85.25 110 LYS A C 1
ATOM 841 O O . LYS A 1 110 ? 23.405 5.591 -9.307 1.00 85.25 110 LYS A O 1
ATOM 846 N N . LEU A 1 111 ? 21.626 4.749 -10.403 1.00 92.62 111 LEU A N 1
ATOM 847 C CA . LEU A 1 111 ? 22.361 4.401 -11.615 1.00 92.62 111 LEU A CA 1
ATOM 848 C C . LEU A 1 111 ? 22.964 5.650 -12.271 1.00 92.62 111 LEU A C 1
ATOM 850 O O . LEU A 1 111 ? 24.167 5.657 -12.517 1.00 92.62 111 LEU A O 1
ATOM 854 N N . SER A 1 112 ? 22.184 6.720 -12.462 1.00 86.19 112 SER A N 1
ATOM 855 C CA . SER A 1 112 ? 22.674 7.997 -13.012 1.00 86.19 112 SER A CA 1
ATOM 856 C C . SER A 1 112 ? 23.832 8.565 -12.182 1.00 86.19 112 SER A C 1
ATOM 858 O O . SER A 1 112 ? 24.884 8.927 -12.722 1.00 86.19 112 SER A O 1
ATOM 860 N N . THR A 1 113 ? 23.710 8.521 -10.852 1.00 87.12 113 THR A N 1
ATOM 861 C CA . THR A 1 113 ? 24.780 8.940 -9.935 1.00 87.12 113 THR A CA 1
ATOM 862 C C . THR A 1 113 ? 26.037 8.082 -10.104 1.00 87.12 113 THR A C 1
ATOM 864 O O . THR A 1 113 ? 27.147 8.609 -10.174 1.00 87.12 113 THR A O 1
ATOM 867 N N . TYR A 1 114 ? 25.896 6.757 -10.192 1.00 94.25 114 TYR A N 1
ATOM 868 C CA . TYR A 1 114 ? 27.035 5.853 -10.362 1.00 94.25 114 TYR A CA 1
ATOM 869 C C . TYR A 1 114 ? 27.714 6.000 -11.719 1.00 94.25 114 TYR A C 1
ATOM 871 O O . TYR A 1 114 ? 28.942 5.989 -11.763 1.00 94.25 114 TYR A O 1
ATOM 879 N N . VAL A 1 115 ? 26.956 6.199 -12.799 1.00 92.88 115 VAL A N 1
ATOM 880 C CA . VAL A 1 115 ? 27.520 6.472 -14.126 1.00 92.88 115 VAL A CA 1
ATOM 881 C C . VAL A 1 115 ? 28.286 7.798 -14.112 1.00 92.88 115 VAL A C 1
ATOM 883 O O . VAL A 1 115 ? 29.429 7.852 -14.565 1.00 92.88 115 VAL A O 1
ATOM 886 N N . SER A 1 116 ? 27.708 8.849 -13.525 1.00 88.50 116 SER A N 1
ATOM 887 C CA . SER A 1 116 ? 28.357 10.162 -13.406 1.00 88.50 116 SER A CA 1
ATOM 888 C C . SER A 1 116 ? 29.654 10.094 -12.595 1.00 88.50 116 SER A C 1
ATOM 890 O O . SER A 1 116 ? 30.678 10.650 -13.000 1.00 88.50 116 SER A O 1
ATOM 892 N N . ASN A 1 117 ? 29.645 9.360 -11.478 1.00 89.94 117 ASN A N 1
ATOM 893 C CA . ASN A 1 117 ? 30.832 9.140 -10.651 1.00 89.94 117 ASN A CA 1
ATOM 894 C C . ASN A 1 117 ? 31.890 8.310 -11.385 1.00 89.94 117 ASN A C 1
ATOM 896 O O . ASN A 1 117 ? 33.073 8.635 -11.316 1.00 89.94 117 ASN A O 1
ATOM 900 N N . PHE A 1 118 ? 31.475 7.272 -12.115 1.00 92.69 118 PHE A N 1
ATOM 901 C CA . PHE A 1 118 ? 32.372 6.460 -12.931 1.00 92.69 118 PHE A CA 1
ATOM 902 C C . PHE A 1 118 ? 33.060 7.311 -14.003 1.00 92.69 118 PHE A C 1
ATOM 904 O O . PHE A 1 118 ? 34.285 7.288 -14.088 1.00 92.69 118 PHE A O 1
ATOM 911 N N . ILE A 1 119 ? 32.321 8.130 -14.758 1.00 90.44 119 ILE A N 1
ATOM 912 C CA . ILE A 1 119 ? 32.910 9.029 -15.763 1.00 90.44 119 ILE A CA 1
ATOM 913 C C . ILE A 1 119 ? 33.802 10.088 -15.124 1.00 90.44 119 ILE A C 1
ATOM 915 O O . ILE A 1 119 ? 34.904 10.315 -15.610 1.00 90.44 119 ILE A O 1
ATOM 919 N N . SER A 1 120 ? 33.401 10.683 -14.003 1.00 87.00 120 SER A N 1
ATOM 920 C CA . SER A 1 120 ? 34.247 11.655 -13.294 1.00 87.00 120 SER A CA 1
ATOM 921 C C . SER A 1 120 ? 35.564 11.033 -12.817 1.00 87.00 120 SER A C 1
ATOM 923 O O . SER A 1 120 ? 36.605 11.688 -12.817 1.00 87.00 120 SER A O 1
ATOM 925 N N . ALA A 1 121 ? 35.535 9.753 -12.439 1.00 86.44 121 ALA A N 1
ATOM 926 C CA . ALA A 1 121 ? 36.703 9.017 -11.980 1.00 86.44 121 ALA A CA 1
ATOM 927 C C . ALA A 1 121 ? 37.574 8.455 -13.113 1.00 86.44 121 ALA A C 1
ATOM 929 O O . ALA A 1 121 ? 38.727 8.125 -12.847 1.00 86.44 121 ALA A O 1
ATOM 930 N N . THR A 1 122 ? 37.065 8.317 -14.343 1.00 84.44 122 THR A N 1
ATOM 931 C CA . THR A 1 122 ? 37.739 7.586 -15.442 1.00 84.44 122 THR A CA 1
ATOM 932 C C . THR A 1 122 ? 37.981 8.403 -16.694 1.00 84.44 122 THR A C 1
ATOM 934 O O . THR A 1 122 ? 38.951 8.152 -17.413 1.00 84.44 122 THR A O 1
ATOM 937 N N . GLY A 1 123 ? 37.101 9.361 -16.957 1.00 82.12 123 GLY A N 1
ATOM 938 C CA . GLY A 1 123 ? 37.101 10.171 -18.153 1.00 82.12 123 GLY A CA 1
ATOM 939 C C . GLY A 1 123 ? 38.335 11.069 -18.213 1.00 82.12 123 GLY A C 1
ATOM 940 O O . GLY A 1 123 ? 38.794 11.583 -17.185 1.00 82.12 123 GLY A O 1
ATOM 941 N N . PRO A 1 124 ? 38.901 11.277 -19.410 1.00 80.25 124 PRO A N 1
ATOM 942 C CA . PRO A 1 124 ? 39.928 12.284 -19.590 1.00 80.25 124 PRO A CA 1
ATOM 943 C C . PRO A 1 124 ? 39.329 13.682 -19.352 1.00 80.25 124 PRO A C 1
ATOM 945 O O . PRO A 1 124 ? 38.224 13.983 -19.799 1.00 80.25 124 PRO A O 1
ATOM 948 N N . ILE A 1 125 ? 40.067 14.549 -18.649 1.00 74.50 125 ILE A N 1
ATOM 949 C CA . ILE A 1 125 ? 39.652 15.940 -18.376 1.00 74.50 125 ILE A CA 1
ATOM 950 C C . ILE A 1 125 ? 39.477 16.721 -19.689 1.00 74.50 125 ILE A C 1
ATOM 952 O O . ILE A 1 125 ? 38.591 17.564 -19.811 1.00 74.50 125 ILE A O 1
ATOM 956 N N . LYS A 1 126 ? 40.325 16.416 -20.670 1.00 78.19 126 LYS A N 1
ATOM 957 C CA . LYS A 1 126 ? 40.273 16.886 -22.051 1.00 78.19 126 LYS A CA 1
ATOM 958 C C . LYS A 1 126 ? 40.580 15.681 -22.931 1.00 78.19 126 LYS A C 1
ATOM 960 O O . LYS A 1 126 ? 41.477 14.910 -22.601 1.00 78.19 126 LYS A O 1
ATOM 965 N N . CYS A 1 127 ? 39.833 15.493 -24.007 1.00 82.88 127 CYS A N 1
ATOM 966 C CA . CYS A 1 127 ? 40.138 14.497 -25.025 1.00 82.88 127 CYS A CA 1
ATOM 967 C C . CYS A 1 127 ? 40.318 15.246 -26.338 1.00 82.88 127 CYS A C 1
ATOM 969 O O . CYS A 1 127 ? 39.535 16.142 -26.629 1.00 82.88 127 CYS A O 1
ATOM 971 N N . MET A 1 128 ? 41.341 14.904 -27.112 1.00 86.12 128 MET A N 1
ATOM 972 C CA . MET A 1 128 ? 41.509 15.444 -28.456 1.00 86.12 128 MET A CA 1
ATOM 973 C C . MET A 1 128 ? 41.019 14.411 -29.465 1.00 86.12 128 MET A C 1
ATOM 975 O O . MET A 1 128 ? 41.414 13.244 -29.396 1.00 86.12 128 MET A O 1
ATOM 979 N N . TRP A 1 129 ? 40.183 14.834 -30.417 1.00 90.62 129 TRP A N 1
ATOM 980 C CA . TRP A 1 129 ? 39.559 13.927 -31.383 1.00 90.62 129 TRP A CA 1
ATOM 981 C C . TRP A 1 129 ? 40.590 13.100 -32.161 1.00 90.62 129 TRP A C 1
ATOM 983 O O . TRP A 1 129 ? 40.388 11.905 -32.382 1.00 90.62 129 TRP A O 1
ATOM 993 N N . HIS A 1 130 ? 41.734 13.688 -32.535 1.00 91.25 130 HIS A N 1
ATOM 994 C CA . HIS A 1 130 ? 42.772 12.991 -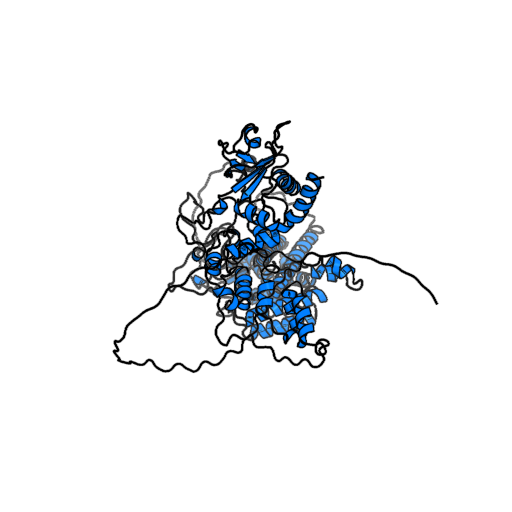33.303 1.00 91.25 130 HIS A CA 1
ATOM 995 C C . HIS A 1 130 ? 43.428 11.831 -32.546 1.00 91.25 130 HIS A C 1
ATOM 997 O O . HIS A 1 130 ? 43.879 10.897 -33.206 1.00 91.25 130 HIS A O 1
ATOM 1003 N N . LEU A 1 131 ? 43.427 11.852 -31.208 1.00 91.12 131 LEU A N 1
ATOM 1004 C CA . LEU A 1 131 ? 44.031 10.816 -30.359 1.00 91.12 131 LEU A CA 1
ATOM 1005 C C . LEU A 1 131 ? 43.174 9.550 -30.232 1.00 91.12 131 LEU A C 1
ATOM 1007 O O . LEU A 1 131 ? 43.667 8.518 -29.780 1.00 91.12 131 LEU A O 1
ATOM 1011 N N . LEU A 1 132 ? 41.898 9.617 -30.615 1.00 90.88 132 LEU A N 1
ATOM 1012 C CA . LEU A 1 132 ? 41.013 8.457 -30.629 1.00 90.88 132 LEU A CA 1
ATOM 1013 C C . LEU A 1 132 ? 41.355 7.537 -31.807 1.00 90.88 132 LEU A C 1
ATOM 1015 O O . LEU A 1 132 ? 41.612 8.001 -32.921 1.00 90.88 132 LEU A O 1
ATOM 1019 N N . ASP A 1 133 ? 41.314 6.226 -31.585 1.00 92.31 133 ASP A N 1
ATOM 1020 C CA . ASP A 1 133 ? 41.451 5.255 -32.669 1.00 92.31 133 ASP A CA 1
ATOM 1021 C C . ASP A 1 133 ? 40.218 5.266 -33.595 1.00 92.31 133 ASP A C 1
ATOM 1023 O O . ASP A 1 133 ? 39.121 5.680 -33.208 1.00 92.31 133 ASP A O 1
ATOM 1027 N N . ASP A 1 134 ? 40.386 4.799 -34.834 1.00 93.44 134 ASP A N 1
ATOM 1028 C CA . ASP A 1 134 ? 39.334 4.855 -35.858 1.00 93.44 134 ASP A CA 1
ATOM 1029 C C . ASP A 1 134 ? 38.081 4.050 -35.485 1.00 93.44 134 ASP A C 1
ATOM 1031 O O . ASP A 1 134 ? 36.968 4.424 -35.865 1.00 93.44 134 ASP A O 1
ATOM 1035 N N . LYS A 1 135 ? 38.230 2.972 -34.702 1.00 92.94 135 LYS A N 1
ATOM 1036 C CA . LYS A 1 135 ? 37.096 2.168 -34.226 1.00 92.94 135 LYS A CA 1
ATOM 1037 C C . LYS A 1 135 ? 36.270 2.971 -33.220 1.00 92.94 135 LYS A C 1
ATOM 1039 O O . LYS A 1 135 ? 35.044 3.014 -33.339 1.00 92.94 135 LYS A O 1
ATOM 1044 N N . THR A 1 136 ? 36.926 3.631 -32.270 1.00 90.88 136 THR A N 1
ATOM 1045 C CA . THR A 1 136 ? 36.288 4.513 -31.286 1.00 90.88 136 THR A CA 1
ATOM 1046 C C . THR A 1 136 ? 35.617 5.705 -31.970 1.00 90.88 136 THR A C 1
ATOM 1048 O O . THR A 1 136 ? 34.443 5.978 -31.715 1.00 90.88 136 THR A O 1
ATOM 1051 N N . LYS A 1 137 ? 36.306 6.356 -32.918 1.00 92.75 137 LYS A N 1
ATOM 1052 C CA . LYS A 1 137 ? 35.740 7.445 -33.733 1.00 92.75 137 LYS A CA 1
ATOM 1053 C C . LYS A 1 137 ? 34.486 7.001 -34.483 1.00 92.75 137 LYS A C 1
ATOM 1055 O O . LYS A 1 137 ? 33.463 7.677 -34.416 1.00 92.75 137 LYS A O 1
ATOM 1060 N N . GLY A 1 138 ? 34.548 5.851 -35.158 1.00 91.50 138 GLY A N 1
ATOM 1061 C CA . GLY A 1 138 ? 33.418 5.294 -35.902 1.00 91.50 138 GLY A CA 1
ATOM 1062 C C . GLY A 1 138 ? 32.203 5.027 -35.014 1.00 91.50 138 GLY A C 1
ATOM 1063 O O . GLY A 1 138 ? 31.077 5.332 -35.405 1.00 91.50 138 GLY A O 1
ATOM 1064 N N . ARG A 1 139 ? 32.418 4.528 -33.791 1.00 88.44 139 ARG A N 1
ATOM 1065 C CA . ARG A 1 139 ? 31.341 4.309 -32.814 1.00 88.44 139 ARG A CA 1
ATOM 1066 C C . ARG A 1 139 ? 30.721 5.607 -32.319 1.00 88.44 139 ARG A C 1
ATOM 1068 O O . ARG A 1 139 ? 29.500 5.721 -32.366 1.00 88.44 139 ARG A O 1
ATOM 1075 N N . LEU A 1 140 ? 31.530 6.583 -31.912 1.00 88.50 140 LEU A N 1
ATOM 1076 C CA . LEU A 1 140 ? 31.034 7.892 -31.473 1.00 88.50 140 LEU A CA 1
ATOM 1077 C C . LEU A 1 140 ? 30.226 8.585 -32.582 1.00 88.50 140 LEU A C 1
ATOM 1079 O O . LEU A 1 140 ? 29.098 9.010 -32.347 1.00 88.50 140 LEU A O 1
ATOM 1083 N N . ILE A 1 141 ? 30.737 8.582 -33.820 1.00 89.06 141 ILE A N 1
ATOM 1084 C CA . ILE A 1 141 ? 30.029 9.127 -34.991 1.00 89.06 141 ILE A CA 1
ATOM 1085 C C . ILE A 1 141 ? 28.705 8.396 -35.250 1.00 89.06 141 ILE A C 1
ATOM 1087 O O . ILE A 1 141 ? 27.728 9.034 -35.637 1.00 89.06 141 ILE A O 1
ATOM 1091 N N . SER A 1 142 ? 28.649 7.077 -35.033 1.00 83.62 142 SER A N 1
ATOM 1092 C CA . SER A 1 142 ? 27.457 6.278 -35.348 1.00 83.62 142 SER A CA 1
ATOM 1093 C C . SER A 1 142 ? 26.211 6.676 -34.551 1.00 83.62 142 SER A C 1
ATOM 1095 O O . SER A 1 142 ? 25.105 6.532 -35.070 1.00 83.62 142 SER A O 1
ATOM 1097 N N . PHE A 1 143 ? 26.368 7.194 -33.326 1.00 79.25 143 PHE A N 1
ATOM 1098 C CA . PHE A 1 143 ? 25.240 7.669 -32.516 1.00 79.25 143 PHE A CA 1
ATOM 1099 C C . PHE A 1 143 ? 25.221 9.190 -32.319 1.00 79.25 143 PHE A C 1
ATOM 1101 O O . PHE A 1 143 ? 24.157 9.744 -32.059 1.00 79.25 143 PHE A O 1
ATOM 1108 N N . CYS A 1 144 ? 26.360 9.869 -32.468 1.00 83.69 144 CYS A N 1
ATOM 1109 C CA . CYS A 1 144 ? 26.474 11.321 -32.413 1.00 83.69 144 CYS A CA 1
ATOM 1110 C C . CYS A 1 144 ? 27.388 11.809 -33.554 1.00 83.69 144 CYS A C 1
ATOM 1112 O O . CYS A 1 144 ? 28.610 11.893 -33.385 1.00 83.69 144 CYS A O 1
ATOM 1114 N N . PRO A 1 145 ? 26.826 12.156 -34.728 1.00 84.88 145 PRO A N 1
ATOM 1115 C CA . PRO A 1 145 ? 27.612 12.581 -35.888 1.00 84.88 145 PRO A CA 1
ATOM 1116 C C . PRO A 1 145 ? 28.493 13.811 -35.632 1.00 84.88 145 PRO A C 1
ATOM 1118 O O . PRO A 1 145 ? 29.528 13.963 -36.278 1.00 84.88 145 PRO A O 1
ATOM 1121 N N . ILE A 1 146 ? 28.119 14.664 -34.671 1.00 83.94 146 ILE A N 1
ATOM 1122 C CA . ILE A 1 146 ? 28.881 15.862 -34.297 1.00 83.94 146 ILE A CA 1
ATOM 1123 C C . ILE A 1 146 ? 29.903 15.622 -33.172 1.00 83.94 146 ILE A C 1
ATOM 1125 O O . ILE A 1 146 ? 30.480 16.578 -32.657 1.00 83.94 146 ILE A O 1
ATOM 1129 N N . SER A 1 147 ? 30.170 14.363 -32.804 1.00 88.31 147 SER A N 1
ATOM 1130 C CA . SER A 1 147 ? 31.163 14.000 -31.780 1.00 88.31 147 SER A CA 1
ATOM 1131 C C . SER A 1 147 ? 32.529 14.691 -31.920 1.00 88.31 147 SER A C 1
ATOM 1133 O O . SER A 1 147 ? 33.059 15.089 -30.882 1.00 88.31 147 SER A O 1
ATOM 1135 N N . PRO A 1 148 ? 33.101 14.886 -33.135 1.00 90.31 148 PRO A N 1
ATOM 1136 C CA . PRO A 1 148 ? 34.358 15.621 -33.279 1.00 90.31 148 PRO A CA 1
ATOM 1137 C C . PRO A 1 148 ? 34.261 17.040 -32.716 1.00 90.31 148 PRO A C 1
ATOM 1139 O O . PRO A 1 148 ? 35.080 17.431 -31.892 1.00 90.31 148 PRO A O 1
ATOM 1142 N N . LYS A 1 149 ? 33.192 17.759 -33.085 1.00 85.69 149 LYS A N 1
ATOM 1143 C CA . LYS A 1 149 ? 32.938 19.132 -32.647 1.00 85.69 149 LYS A CA 1
ATOM 1144 C C . LYS A 1 149 ? 32.752 19.203 -31.128 1.00 85.69 149 LYS A C 1
ATOM 1146 O O . LYS A 1 149 ? 33.443 19.963 -30.470 1.00 85.69 149 LYS A O 1
ATOM 1151 N N . ILE A 1 150 ? 31.922 18.321 -30.557 1.00 83.31 150 ILE A N 1
ATOM 1152 C CA . ILE A 1 150 ? 31.671 18.273 -29.103 1.00 83.31 150 ILE A CA 1
ATOM 1153 C C . ILE A 1 150 ? 32.962 18.034 -28.303 1.00 83.31 150 ILE A C 1
ATOM 1155 O O . ILE A 1 150 ? 33.138 18.594 -27.221 1.00 83.31 150 ILE A O 1
ATOM 1159 N N . ILE A 1 151 ? 33.855 17.175 -28.798 1.00 83.25 151 ILE A N 1
ATOM 1160 C CA . ILE A 1 151 ? 35.140 16.904 -28.142 1.00 83.25 151 ILE A CA 1
ATOM 1161 C C . ILE A 1 151 ? 36.066 18.124 -28.232 1.00 83.25 151 ILE A C 1
ATOM 1163 O O . ILE A 1 151 ? 36.733 18.462 -27.253 1.00 83.25 151 ILE A O 1
ATOM 1167 N N . GLU A 1 152 ? 36.080 18.798 -29.381 1.00 81.19 152 GLU A N 1
ATOM 1168 C CA . GLU A 1 152 ? 36.902 19.983 -29.642 1.00 81.19 152 GLU A CA 1
ATOM 1169 C C . GLU A 1 152 ? 36.407 21.240 -28.896 1.00 81.19 152 GLU A C 1
ATOM 1171 O O . GLU A 1 152 ? 37.229 22.077 -28.522 1.00 81.19 152 GLU A O 1
ATOM 1176 N N . ASP A 1 153 ? 35.115 21.323 -28.555 1.00 73.94 153 ASP A N 1
ATOM 1177 C CA . ASP A 1 153 ? 34.495 22.422 -27.787 1.00 73.94 153 ASP A CA 1
ATOM 1178 C C . ASP A 1 153 ? 34.907 22.456 -26.290 1.00 73.94 153 ASP A C 1
ATOM 1180 O O . ASP A 1 153 ? 34.499 23.333 -25.521 1.00 73.94 153 ASP A O 1
ATOM 1184 N N . GLY A 1 154 ? 35.751 21.516 -25.847 1.00 70.75 154 GLY A N 1
ATOM 1185 C CA . GLY A 1 154 ? 36.457 21.564 -24.565 1.00 70.75 154 GLY A CA 1
ATOM 1186 C C . GLY A 1 154 ? 35.932 20.618 -23.475 1.00 70.75 154 GLY A C 1
ATOM 1187 O O . GLY A 1 154 ? 35.184 19.668 -23.707 1.00 70.75 154 GLY A O 1
ATOM 1188 N N . LYS A 1 155 ? 36.360 20.865 -22.226 1.00 66.00 155 LYS A N 1
ATOM 1189 C CA . LYS A 1 155 ? 36.212 19.945 -21.071 1.00 66.00 155 LYS A CA 1
ATOM 1190 C C . LYS A 1 155 ? 34.774 19.467 -20.808 1.00 66.00 155 LYS A C 1
ATOM 1192 O O . LYS A 1 155 ? 34.559 18.304 -20.457 1.00 66.00 155 LYS A O 1
ATOM 1197 N N . LYS A 1 156 ? 33.782 20.351 -20.968 1.00 72.94 156 LYS A N 1
ATOM 1198 C CA . LYS A 1 156 ? 32.364 20.013 -20.744 1.00 72.94 156 LYS A CA 1
ATOM 1199 C C . LYS A 1 156 ? 31.815 19.084 -21.832 1.00 72.94 156 LYS A C 1
ATOM 1201 O O . LYS A 1 156 ? 31.134 18.119 -21.498 1.00 72.94 156 LYS A O 1
ATOM 1206 N N . GLY A 1 157 ? 32.164 19.323 -23.097 1.00 78.44 157 GLY A N 1
ATOM 1207 C CA . GLY A 1 157 ? 31.710 18.505 -24.223 1.00 78.44 157 GLY A CA 1
ATOM 1208 C C . GLY A 1 157 ? 32.226 17.069 -24.143 1.00 78.44 157 GLY A C 1
ATOM 1209 O O . GLY A 1 157 ? 31.438 16.126 -24.223 1.00 78.44 157 GLY A O 1
ATOM 1210 N N . CYS A 1 158 ? 33.515 16.890 -23.837 1.00 82.50 158 CYS A N 1
ATOM 1211 C CA . CYS A 1 158 ? 34.097 15.563 -23.622 1.00 82.50 158 CYS A CA 1
ATOM 1212 C C . CYS A 1 158 ? 33.388 14.790 -22.494 1.00 82.50 158 CYS A C 1
ATOM 1214 O O . CYS A 1 158 ? 33.044 13.623 -22.664 1.00 82.50 158 CYS A O 1
ATOM 1216 N N . SER A 1 159 ? 33.106 15.437 -21.359 1.00 82.94 159 SER A N 1
ATOM 1217 C CA . SER A 1 159 ? 32.441 14.781 -20.222 1.00 82.94 159 SER A CA 1
ATOM 1218 C C . SER A 1 159 ? 31.006 14.348 -20.554 1.00 82.94 159 SER A C 1
ATOM 1220 O O . SER A 1 159 ? 30.613 13.226 -20.236 1.00 82.94 159 SER A O 1
ATOM 1222 N N . HIS A 1 160 ? 30.237 15.202 -21.239 1.00 83.56 160 HIS A N 1
ATOM 1223 C CA . HIS A 1 160 ? 28.874 14.880 -21.678 1.00 83.56 160 HIS A CA 1
ATOM 1224 C C . HIS A 1 160 ? 28.849 13.749 -22.708 1.00 83.56 160 HIS A C 1
ATOM 1226 O O . HIS A 1 160 ? 28.007 12.859 -22.616 1.00 83.56 160 HIS A O 1
ATOM 1232 N N . LEU A 1 161 ? 29.786 13.743 -23.661 1.00 87.31 161 LEU A N 1
ATOM 1233 C CA . LEU A 1 161 ? 29.873 12.682 -24.661 1.00 87.31 161 LEU A CA 1
ATOM 1234 C C . LEU A 1 161 ? 30.230 11.333 -24.027 1.00 87.31 161 LEU A C 1
ATOM 1236 O O . LEU A 1 161 ? 29.642 10.316 -24.385 1.00 87.31 161 LEU A O 1
ATOM 1240 N N . MET A 1 162 ? 31.141 11.316 -23.050 1.00 88.88 162 MET A N 1
ATOM 1241 C CA . MET A 1 162 ? 31.493 10.091 -22.322 1.00 88.88 162 MET A CA 1
ATOM 1242 C C . MET A 1 162 ? 30.324 9.555 -21.491 1.00 88.88 162 MET A C 1
ATOM 1244 O O . MET A 1 162 ? 30.086 8.348 -21.463 1.00 88.88 162 MET A O 1
ATOM 1248 N N . LEU A 1 163 ? 29.567 10.446 -20.851 1.00 89.12 163 LEU A N 1
ATOM 1249 C CA . LEU A 1 163 ? 28.357 10.079 -20.123 1.00 89.12 163 LEU A CA 1
ATOM 1250 C C . LEU A 1 163 ? 27.287 9.492 -21.055 1.00 89.12 163 LEU A C 1
ATOM 1252 O O . LEU A 1 163 ? 26.785 8.397 -20.792 1.00 89.12 163 LEU A O 1
ATOM 1256 N N . ALA A 1 164 ? 27.019 10.165 -22.179 1.00 88.75 164 ALA A N 1
ATOM 1257 C CA . ALA A 1 164 ? 26.128 9.673 -23.229 1.00 88.75 164 ALA A CA 1
ATOM 1258 C C . ALA A 1 164 ? 26.546 8.283 -23.720 1.00 88.75 164 ALA A C 1
ATOM 1260 O O . ALA A 1 164 ? 25.710 7.407 -23.940 1.00 88.75 164 ALA A O 1
ATOM 1261 N N . TRP A 1 165 ? 27.853 8.065 -23.867 1.00 92.38 165 TRP A N 1
ATOM 1262 C CA . TRP A 1 165 ? 28.387 6.812 -24.371 1.00 92.38 165 TRP A CA 1
ATOM 1263 C C . TRP A 1 165 ? 28.205 5.653 -23.386 1.00 92.38 165 TRP A C 1
ATOM 1265 O O . TRP A 1 165 ? 27.764 4.587 -23.812 1.00 92.38 165 TRP A O 1
ATOM 1275 N N . VAL A 1 166 ? 28.436 5.837 -22.077 1.00 94.56 166 VAL A N 1
ATOM 1276 C CA . VAL A 1 166 ? 28.125 4.784 -21.081 1.00 94.56 166 VAL A CA 1
ATOM 1277 C C . VAL A 1 166 ? 26.648 4.423 -21.131 1.00 94.56 166 VAL A C 1
ATOM 1279 O O . VAL A 1 166 ? 26.295 3.247 -21.197 1.00 94.56 166 VAL A O 1
ATOM 1282 N N . TRP A 1 167 ? 25.777 5.429 -21.141 1.00 93.38 167 TRP A N 1
ATOM 1283 C CA . TRP A 1 167 ? 24.338 5.225 -21.246 1.00 93.38 167 TRP A CA 1
ATOM 1284 C C . TRP A 1 167 ? 23.956 4.476 -22.524 1.00 93.38 167 TRP A C 1
ATOM 1286 O O . TRP A 1 167 ? 23.132 3.561 -22.479 1.00 93.38 167 TRP A O 1
ATOM 1296 N N . ARG A 1 168 ? 24.606 4.791 -23.647 1.00 91.62 168 ARG A N 1
ATOM 1297 C CA . ARG A 1 168 ? 24.422 4.077 -24.911 1.00 91.62 168 ARG A CA 1
ATOM 1298 C C . ARG A 1 168 ? 24.862 2.617 -24.822 1.00 91.62 168 ARG A C 1
ATOM 1300 O O . ARG A 1 168 ? 24.133 1.743 -25.283 1.00 91.62 168 ARG A O 1
ATOM 1307 N N . ILE A 1 169 ? 25.999 2.341 -24.186 1.00 94.38 169 ILE A N 1
ATOM 1308 C CA . ILE A 1 169 ? 26.479 0.973 -23.954 1.00 94.38 169 ILE A CA 1
ATOM 1309 C C . ILE A 1 169 ? 25.462 0.193 -23.112 1.00 94.38 169 ILE A C 1
ATOM 1311 O O . ILE A 1 169 ? 25.093 -0.920 -23.490 1.00 94.38 169 ILE A O 1
ATOM 1315 N N . LEU A 1 170 ? 24.968 0.779 -22.015 1.00 95.69 170 LEU A N 1
ATOM 1316 C CA . LEU A 1 170 ? 23.929 0.177 -21.172 1.00 95.69 170 LEU A CA 1
ATOM 1317 C C . LEU A 1 170 ? 22.641 -0.087 -21.959 1.00 95.69 170 LEU A C 1
ATOM 1319 O O . LEU A 1 170 ? 21.999 -1.117 -21.773 1.00 95.69 170 LEU A O 1
ATOM 1323 N N . TYR A 1 171 ? 22.261 0.814 -22.859 1.00 93.19 171 TYR A N 1
ATOM 1324 C CA . TYR A 1 171 ? 21.093 0.622 -23.706 1.00 93.19 171 TYR A CA 1
ATOM 1325 C C . TYR A 1 171 ? 21.255 -0.546 -24.668 1.00 93.19 171 TYR A C 1
ATOM 1327 O O . TYR A 1 171 ? 20.454 -1.477 -24.642 1.00 93.19 171 TYR A O 1
ATOM 1335 N N . ASP A 1 172 ? 22.313 -0.526 -25.473 1.00 92.19 172 ASP A N 1
ATOM 1336 C CA . ASP A 1 172 ? 22.528 -1.518 -26.525 1.00 92.19 172 ASP A CA 1
ATOM 1337 C C . ASP A 1 172 ? 22.752 -2.928 -25.945 1.00 92.19 172 ASP A C 1
ATOM 1339 O O . ASP A 1 172 ? 22.358 -3.920 -26.558 1.00 92.19 172 ASP A O 1
ATOM 1343 N N . ASN A 1 173 ? 23.317 -3.027 -24.734 1.00 95.25 173 ASN A N 1
ATOM 1344 C CA . ASN A 1 173 ? 23.699 -4.302 -24.115 1.00 95.25 173 ASN A CA 1
ATOM 1345 C C . ASN A 1 173 ? 22.772 -4.774 -22.982 1.00 95.25 173 ASN A C 1
ATOM 1347 O O . ASN A 1 173 ? 22.993 -5.865 -22.438 1.00 95.25 173 ASN A O 1
ATOM 1351 N N . LEU A 1 174 ? 21.762 -3.984 -22.600 1.00 95.50 174 LEU A N 1
ATOM 1352 C CA . LEU A 1 174 ? 20.837 -4.342 -21.522 1.00 95.50 174 LEU A CA 1
ATOM 1353 C C . LEU A 1 174 ? 19.436 -3.730 -21.686 1.00 95.50 174 LEU A C 1
ATOM 1355 O O . LEU A 1 174 ? 18.454 -4.462 -21.760 1.00 95.50 174 LEU A O 1
ATOM 1359 N N . LEU A 1 175 ? 19.313 -2.403 -21.719 1.00 92.50 175 LEU A N 1
ATOM 1360 C CA . LEU A 1 175 ? 18.008 -1.740 -21.537 1.00 92.50 175 LEU A CA 1
ATOM 1361 C C . LEU A 1 175 ? 17.146 -1.722 -22.811 1.00 92.50 175 LEU A C 1
ATOM 1363 O O . LEU A 1 175 ? 15.939 -1.494 -22.741 1.00 92.50 175 LEU A O 1
ATOM 1367 N N . SER A 1 176 ? 17.747 -1.958 -23.979 1.00 89.25 176 SER A N 1
ATOM 1368 C CA . SER A 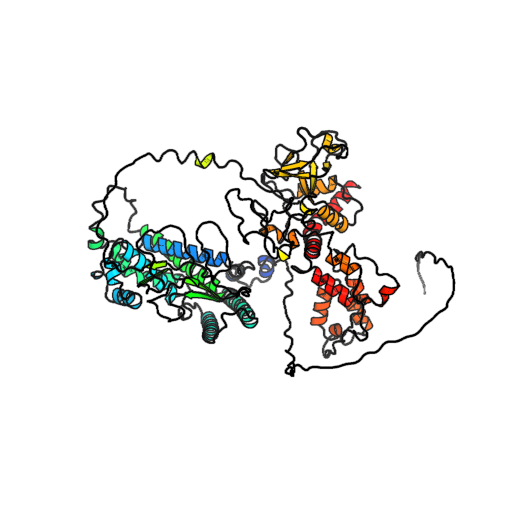1 176 ? 17.025 -2.021 -25.247 1.00 89.25 176 SER A CA 1
ATOM 1369 C C . SER A 1 176 ? 16.100 -3.246 -25.295 1.00 89.25 176 SER A C 1
ATOM 1371 O O . SER A 1 176 ? 16.534 -4.359 -24.974 1.00 89.25 176 SER A O 1
ATOM 1373 N N . PRO A 1 177 ? 14.847 -3.092 -25.765 1.00 83.19 177 P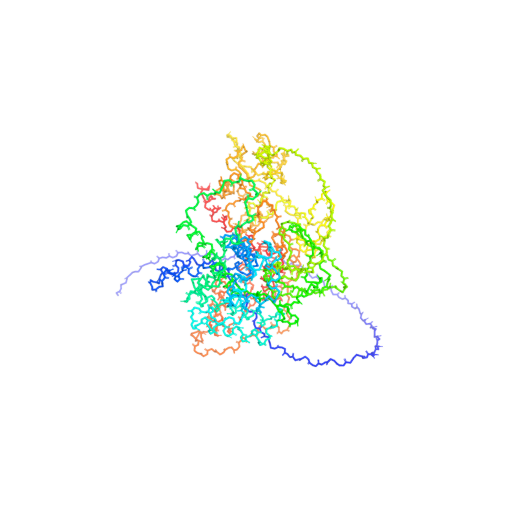RO A N 1
ATOM 1374 C CA . PRO A 1 177 ? 13.945 -4.222 -25.994 1.00 83.19 177 PRO A CA 1
ATOM 1375 C C . PRO A 1 177 ? 14.433 -5.152 -27.115 1.00 83.19 177 PRO A C 1
ATOM 1377 O O . PRO A 1 177 ? 13.971 -6.286 -27.216 1.00 83.19 177 PRO A O 1
ATOM 1380 N N . ASP A 1 178 ? 15.362 -4.688 -27.955 1.00 85.94 178 ASP A N 1
ATOM 1381 C CA . ASP A 1 178 ? 15.979 -5.481 -29.018 1.00 85.94 178 ASP A CA 1
ATOM 1382 C C . ASP A 1 178 ? 17.296 -6.149 -28.588 1.00 85.94 178 ASP A C 1
ATOM 1384 O O . ASP A 1 178 ? 17.920 -6.839 -29.392 1.00 85.94 178 ASP A O 1
ATOM 1388 N N . CYS A 1 179 ? 17.726 -5.981 -27.332 1.00 90.12 179 CYS A N 1
ATOM 1389 C CA . CYS A 1 179 ? 18.939 -6.617 -26.833 1.00 90.12 179 CYS A CA 1
ATOM 1390 C C . CYS A 1 179 ? 18.720 -8.123 -26.608 1.00 90.12 179 CYS A C 1
ATOM 1392 O O . CYS A 1 179 ? 18.041 -8.538 -25.666 1.00 90.12 179 CYS A O 1
ATOM 1394 N N . THR A 1 180 ? 19.330 -8.947 -27.458 1.00 89.12 180 THR A N 1
ATOM 1395 C CA . THR A 1 180 ? 19.326 -10.414 -27.335 1.00 89.12 180 THR A CA 1
ATOM 1396 C C . THR A 1 180 ? 20.433 -10.936 -26.432 1.00 89.12 180 THR A C 1
ATOM 1398 O O . THR A 1 180 ? 20.308 -12.011 -25.857 1.00 89.12 180 THR A O 1
ATOM 1401 N N . ASP A 1 181 ? 21.509 -10.172 -26.273 1.00 89.06 181 ASP A N 1
ATOM 1402 C CA . ASP A 1 181 ? 22.726 -10.667 -25.629 1.00 89.06 181 ASP A CA 1
ATOM 1403 C C . ASP A 1 181 ? 22.642 -10.625 -24.103 1.00 89.06 181 ASP A C 1
ATOM 1405 O O . ASP A 1 181 ? 23.524 -11.149 -23.419 1.00 89.06 181 ASP A O 1
ATOM 1409 N N . LYS A 1 182 ? 21.615 -9.961 -23.552 1.00 93.06 182 LYS A N 1
ATOM 1410 C CA . LYS A 1 182 ? 21.458 -9.780 -22.107 1.00 93.06 182 LYS A CA 1
ATOM 1411 C C . LYS A 1 182 ? 21.049 -11.033 -21.361 1.00 93.06 182 LYS A C 1
ATOM 1413 O O . LYS A 1 182 ? 21.276 -11.078 -20.163 1.00 93.06 182 LYS A O 1
ATOM 1418 N N . TRP A 1 183 ? 20.480 -12.020 -22.041 1.00 95.38 183 TRP A N 1
ATOM 1419 C CA . TRP A 1 183 ? 19.903 -13.193 -21.399 1.00 95.38 183 TRP A CA 1
ATOM 1420 C C . TRP A 1 183 ? 20.984 -14.166 -20.920 1.00 95.38 183 TRP A C 1
ATOM 1422 O O . TRP A 1 183 ? 21.799 -14.650 -21.701 1.00 95.38 183 TRP A O 1
ATOM 1432 N N . SER A 1 184 ? 20.986 -14.458 -19.622 1.00 94.38 184 SER A N 1
ATOM 1433 C CA . SER A 1 184 ? 21.933 -15.365 -18.962 1.00 94.38 184 SER A CA 1
ATOM 1434 C C . SER A 1 184 ? 21.645 -16.846 -19.226 1.00 94.38 184 SER A C 1
ATOM 1436 O O . SER A 1 184 ? 22.523 -17.682 -19.012 1.00 94.38 184 SER A O 1
ATOM 1438 N N . SER A 1 185 ? 20.435 -17.177 -19.690 1.00 93.19 185 SER A N 1
ATOM 1439 C CA . SER A 1 185 ? 20.002 -18.540 -20.001 1.00 93.19 185 SER A CA 1
ATOM 1440 C C . SER A 1 185 ? 19.046 -18.591 -21.199 1.00 93.19 185 SER A C 1
ATOM 1442 O O . SER A 1 185 ? 18.487 -17.573 -21.620 1.00 93.19 185 SER A O 1
ATOM 1444 N N . GLU A 1 186 ? 18.840 -19.794 -21.741 1.00 93.56 186 GLU A N 1
ATOM 1445 C CA . GLU A 1 186 ? 17.904 -20.043 -22.844 1.00 93.56 186 GLU A CA 1
ATOM 1446 C C . GLU A 1 186 ? 16.451 -19.737 -22.433 1.00 93.56 186 GLU A C 1
ATOM 1448 O O . GLU A 1 186 ? 15.681 -19.169 -23.204 1.00 93.56 186 GLU A O 1
ATOM 1453 N N . GLU A 1 187 ? 16.078 -20.022 -21.185 1.00 93.94 187 GLU A N 1
ATOM 1454 C CA . GLU A 1 187 ? 14.748 -19.735 -20.639 1.00 93.94 187 GLU A CA 1
ATOM 1455 C C . GLU A 1 187 ? 14.482 -18.233 -20.539 1.00 93.94 187 GLU A C 1
ATOM 1457 O O . GLU A 1 187 ? 13.397 -17.768 -20.903 1.00 93.94 187 GLU A O 1
ATOM 1462 N N . TRP A 1 188 ? 15.481 -17.462 -20.103 1.00 94.44 188 TRP A N 1
ATOM 1463 C CA . TRP A 1 188 ? 15.414 -16.004 -20.128 1.00 94.44 188 TRP A CA 1
ATOM 1464 C C . TRP A 1 188 ? 15.297 -15.470 -21.558 1.00 94.44 188 TRP A C 1
ATOM 1466 O O . TRP A 1 188 ? 14.488 -14.574 -21.803 1.00 94.44 188 TRP A O 1
ATOM 1476 N N . ALA A 1 189 ? 16.025 -16.056 -22.513 1.00 94.00 189 ALA A N 1
ATOM 1477 C CA . ALA A 1 189 ? 15.942 -15.674 -23.921 1.00 94.00 189 ALA A CA 1
ATOM 1478 C C . ALA A 1 189 ? 14.559 -15.967 -24.530 1.00 94.00 189 ALA A C 1
ATOM 1480 O O . ALA A 1 189 ? 14.019 -15.138 -25.271 1.00 94.00 189 ALA A O 1
ATOM 1481 N N . HIS A 1 190 ? 13.942 -17.098 -24.181 1.00 92.56 190 HIS A N 1
ATOM 1482 C CA . HIS A 1 190 ? 12.573 -17.426 -24.584 1.00 92.56 190 HIS A CA 1
ATOM 1483 C C . HIS A 1 190 ? 11.550 -16.457 -23.985 1.00 92.56 190 HIS A C 1
ATOM 1485 O O . HIS A 1 190 ? 10.693 -15.945 -24.712 1.00 92.56 190 HIS A O 1
ATOM 1491 N N . LEU A 1 191 ? 11.659 -16.152 -22.687 1.00 90.56 191 LEU A N 1
ATOM 1492 C CA . LEU A 1 191 ? 10.783 -15.183 -22.027 1.00 90.56 191 LEU A CA 1
ATOM 1493 C C . LEU A 1 191 ? 10.929 -13.785 -22.646 1.00 90.56 191 LEU A C 1
ATOM 1495 O O . LEU A 1 191 ? 9.926 -13.126 -22.925 1.00 90.56 191 LEU A O 1
ATOM 1499 N N . GLY A 1 192 ? 12.163 -13.359 -22.918 1.00 89.38 192 GLY A N 1
ATOM 1500 C CA . GLY A 1 192 ? 12.468 -12.110 -23.609 1.00 89.38 192 GLY A CA 1
ATOM 1501 C C . GLY A 1 192 ? 11.858 -12.045 -25.008 1.00 89.38 192 GLY A C 1
ATOM 1502 O O . GLY A 1 192 ? 11.178 -11.076 -25.340 1.00 89.38 192 GLY A O 1
ATOM 1503 N N . SER A 1 193 ? 12.021 -13.107 -25.802 1.00 89.25 193 SER A N 1
ATOM 1504 C CA . SER A 1 193 ? 11.465 -13.206 -27.160 1.00 89.25 193 SER A CA 1
ATOM 1505 C C . SER A 1 193 ? 9.935 -13.146 -27.166 1.00 89.25 193 SER A C 1
ATOM 1507 O O . SER A 1 193 ? 9.332 -12.484 -28.016 1.00 89.25 193 SER A O 1
ATOM 1509 N N . PHE A 1 194 ? 9.291 -13.797 -26.193 1.00 87.00 194 PHE A N 1
ATOM 1510 C CA . PHE A 1 194 ? 7.842 -13.737 -26.008 1.00 87.00 194 PHE A CA 1
ATOM 1511 C C . PHE A 1 194 ? 7.370 -12.314 -25.679 1.00 87.00 194 PHE A C 1
ATOM 1513 O O . PHE A 1 194 ? 6.463 -11.795 -26.333 1.00 87.00 194 PHE A O 1
ATOM 1520 N N . GLN A 1 195 ? 8.022 -11.648 -24.720 1.00 84.62 195 GLN A N 1
ATOM 1521 C CA . GLN A 1 195 ? 7.697 -10.266 -24.353 1.00 84.62 195 GLN A CA 1
ATOM 1522 C C . GLN A 1 195 ? 7.909 -9.299 -25.524 1.00 84.62 195 GLN A C 1
ATOM 1524 O O . GLN A 1 195 ? 7.048 -8.462 -25.792 1.00 84.62 195 GLN A O 1
ATOM 1529 N N . GLN A 1 196 ? 9.013 -9.440 -26.260 1.00 84.69 196 GLN A N 1
ATOM 1530 C CA . GLN A 1 196 ? 9.317 -8.618 -27.430 1.00 84.69 196 GLN A CA 1
ATOM 1531 C C . GLN A 1 196 ? 8.276 -8.812 -28.542 1.00 84.69 196 GLN A C 1
ATOM 1533 O O . GLN A 1 196 ? 7.836 -7.836 -29.149 1.00 84.69 196 GLN A O 1
ATOM 1538 N N . SER A 1 197 ? 7.840 -10.052 -28.783 1.00 83.12 197 SER A N 1
ATOM 1539 C CA . SER A 1 197 ? 6.800 -10.363 -29.773 1.00 83.12 197 SER A CA 1
ATOM 1540 C C . SER A 1 197 ? 5.470 -9.697 -29.422 1.00 83.12 197 SER A C 1
ATOM 1542 O O . SER A 1 197 ? 4.811 -9.138 -30.295 1.00 83.12 197 SER A O 1
ATOM 1544 N N . LEU A 1 198 ? 5.103 -9.681 -28.138 1.00 76.69 198 LEU A N 1
ATOM 1545 C CA . LEU A 1 198 ? 3.894 -9.005 -27.664 1.00 76.69 198 LEU A CA 1
ATOM 1546 C C . LEU A 1 198 ? 4.011 -7.477 -27.711 1.00 76.69 198 LEU A C 1
ATOM 1548 O O . LEU A 1 198 ? 3.050 -6.800 -28.070 1.00 76.69 198 LEU A O 1
ATOM 1552 N N . GLN A 1 199 ? 5.187 -6.921 -27.405 1.00 73.88 199 GLN A N 1
ATOM 1553 C CA . GLN A 1 199 ? 5.440 -5.482 -27.529 1.00 73.88 199 GLN A CA 1
ATOM 1554 C C . GLN A 1 199 ? 5.379 -5.018 -28.990 1.00 73.88 199 GLN A C 1
ATOM 1556 O O . GLN A 1 199 ? 4.745 -4.005 -29.278 1.00 73.88 199 GLN A O 1
ATOM 1561 N N . LYS A 1 200 ? 5.980 -5.775 -29.919 1.00 77.38 200 LYS A N 1
ATOM 1562 C CA . LYS A 1 200 ? 5.917 -5.513 -31.370 1.00 77.38 200 LYS A CA 1
ATOM 1563 C C . LYS A 1 200 ? 4.521 -5.759 -31.947 1.00 77.38 200 LYS A C 1
ATOM 1565 O O . LYS A 1 200 ? 4.136 -5.092 -32.899 1.00 77.38 200 LYS A O 1
ATOM 1570 N N . GLY A 1 201 ? 3.754 -6.668 -31.344 1.00 72.94 201 GLY A N 1
ATOM 1571 C CA . GLY A 1 201 ? 2.369 -6.977 -31.701 1.00 72.94 201 GLY A CA 1
ATOM 1572 C C . GLY A 1 201 ? 1.345 -5.893 -31.346 1.00 72.94 201 GLY A C 1
ATOM 1573 O O . GLY A 1 201 ? 0.158 -6.106 -31.574 1.00 72.94 201 GLY A O 1
ATOM 1574 N N . GLY A 1 202 ? 1.777 -4.747 -30.806 1.00 65.12 202 GLY A N 1
ATOM 1575 C CA . GLY A 1 202 ? 0.893 -3.618 -30.522 1.00 65.12 202 GLY A CA 1
ATOM 1576 C C . GLY A 1 202 ? 0.119 -3.768 -29.216 1.00 65.12 202 GLY A C 1
ATOM 1577 O O . GLY A 1 202 ? -1.078 -3.488 -29.189 1.00 65.12 202 GLY A O 1
ATOM 1578 N N . LEU A 1 203 ? 0.789 -4.201 -28.137 1.00 67.75 203 LEU A N 1
ATOM 1579 C CA . LEU A 1 203 ? 0.268 -4.029 -26.775 1.00 67.75 203 LEU A CA 1
ATOM 1580 C C . LEU A 1 203 ? -0.245 -2.585 -26.628 1.00 67.75 203 LEU A C 1
ATOM 1582 O O . LEU A 1 203 ? 0.562 -1.664 -26.769 1.00 67.75 203 LEU A O 1
ATOM 1586 N N . PRO A 1 204 ? -1.553 -2.371 -26.394 1.00 64.12 204 PRO A N 1
ATOM 1587 C CA . PRO A 1 204 ? -2.093 -1.027 -26.300 1.00 64.12 204 PRO A CA 1
ATOM 1588 C C . PRO A 1 204 ? -1.405 -0.275 -25.162 1.00 64.12 204 PRO A C 1
ATOM 1590 O O . PRO A 1 204 ? -1.313 -0.792 -24.049 1.00 64.12 204 PRO A O 1
ATOM 1593 N N . ASP A 1 205 ? -1.002 0.972 -25.408 1.00 59.72 205 ASP A N 1
ATOM 1594 C CA . ASP A 1 205 ? -0.511 1.873 -24.351 1.00 59.72 205 ASP A CA 1
ATOM 1595 C C . ASP A 1 205 ? -1.628 2.268 -23.357 1.00 59.72 205 ASP A C 1
ATOM 1597 O O . ASP A 1 205 ? -1.398 2.975 -22.373 1.00 59.72 205 ASP A O 1
ATOM 1601 N N . GLU A 1 206 ? -2.856 1.807 -23.610 1.00 59.88 206 GLU A N 1
ATOM 1602 C CA . GLU A 1 206 ? -4.027 2.004 -22.771 1.00 59.88 206 GLU A CA 1
ATOM 1603 C C . GLU A 1 206 ? -4.139 0.929 -21.682 1.00 59.88 206 GLU A C 1
ATOM 1605 O O . GLU A 1 206 ? -3.945 -0.270 -21.911 1.00 59.88 206 GLU A O 1
ATOM 1610 N N . SER A 1 207 ? -4.521 1.368 -20.480 1.00 61.94 207 SER A N 1
ATOM 1611 C CA . SER A 1 207 ? -4.841 0.469 -19.371 1.00 61.94 207 SER A CA 1
ATOM 1612 C C . SER A 1 207 ? -6.169 -0.225 -19.659 1.00 61.94 207 SER A C 1
ATOM 1614 O O . SER A 1 207 ? -7.229 0.390 -19.579 1.00 61.94 207 SER A O 1
ATOM 1616 N N . ASN A 1 208 ? -6.117 -1.502 -20.024 1.00 70.19 208 ASN A N 1
ATOM 1617 C CA . ASN A 1 208 ? -7.293 -2.343 -20.223 1.00 70.19 208 ASN A CA 1
ATOM 1618 C C . ASN A 1 208 ? -7.079 -3.718 -19.569 1.00 70.19 208 ASN A C 1
ATOM 1620 O O . ASN A 1 208 ? -5.975 -4.050 -19.132 1.00 70.19 208 ASN A O 1
ATOM 1624 N N . ALA A 1 209 ? -8.140 -4.525 -19.488 1.00 69.44 209 ALA A N 1
ATOM 1625 C CA . ALA A 1 209 ? -8.095 -5.829 -18.826 1.00 69.44 209 ALA A CA 1
ATOM 1626 C C . ALA A 1 209 ? -7.014 -6.765 -19.402 1.00 69.44 209 ALA A C 1
ATOM 1628 O O . ALA A 1 209 ? -6.372 -7.495 -18.647 1.00 69.44 209 ALA A O 1
ATOM 1629 N N . PHE A 1 210 ? -6.767 -6.707 -20.715 1.00 75.31 210 PHE A N 1
ATOM 1630 C CA . PHE A 1 210 ? -5.707 -7.479 -21.361 1.00 75.31 210 PHE A CA 1
ATOM 1631 C C . PHE A 1 210 ? -4.316 -6.993 -20.936 1.00 75.31 210 PHE A C 1
ATOM 1633 O O . PHE A 1 210 ? -3.487 -7.811 -20.547 1.00 75.31 210 PHE A O 1
ATOM 1640 N N . THR A 1 211 ? -4.076 -5.679 -20.921 1.00 70.69 211 THR A N 1
ATOM 1641 C CA . THR A 1 211 ? -2.817 -5.075 -20.454 1.00 70.69 211 THR A CA 1
ATOM 1642 C C . THR A 1 211 ? -2.532 -5.442 -18.991 1.00 70.69 211 THR A C 1
ATOM 1644 O O . THR A 1 211 ? -1.413 -5.833 -18.662 1.00 70.69 211 THR A O 1
ATOM 1647 N N . HIS A 1 212 ? -3.544 -5.423 -18.115 1.00 71.19 212 HIS A N 1
ATOM 1648 C CA . HIS A 1 212 ? -3.399 -5.862 -16.719 1.00 71.19 212 HIS A CA 1
ATOM 1649 C C . HIS A 1 212 ? -3.086 -7.358 -16.597 1.00 71.19 212 HIS A C 1
ATOM 1651 O O . HIS A 1 212 ? -2.164 -7.733 -15.872 1.00 71.19 212 HIS A O 1
ATOM 1657 N N . ALA A 1 213 ? -3.815 -8.211 -17.322 1.00 75.88 213 ALA A N 1
ATOM 1658 C CA . ALA A 1 213 ? -3.568 -9.651 -17.328 1.00 75.88 213 ALA A CA 1
ATOM 1659 C C . ALA A 1 213 ? -2.167 -9.983 -17.866 1.00 75.88 213 ALA A C 1
ATOM 1661 O O . ALA A 1 213 ? -1.465 -10.815 -17.290 1.00 75.88 213 ALA A O 1
ATOM 1662 N N . TYR A 1 214 ? -1.726 -9.287 -18.917 1.00 81.69 214 TYR A N 1
ATOM 1663 C CA . TYR A 1 214 ? -0.376 -9.398 -19.456 1.00 81.69 214 TYR A CA 1
ATOM 1664 C C . TYR A 1 214 ? 0.679 -9.003 -18.422 1.00 81.69 214 TYR A C 1
ATOM 1666 O O . TYR A 1 214 ? 1.626 -9.754 -18.213 1.00 81.69 214 TYR A O 1
ATOM 1674 N N . HIS A 1 215 ? 0.527 -7.865 -17.740 1.00 79.62 215 HIS A N 1
ATOM 1675 C CA . HIS A 1 215 ? 1.496 -7.430 -16.733 1.00 79.62 215 HIS A CA 1
ATOM 1676 C C . HIS A 1 215 ? 1.552 -8.359 -15.520 1.00 79.62 215 HIS A C 1
ATOM 1678 O O . HIS A 1 215 ? 2.646 -8.634 -15.028 1.00 79.62 215 HIS A O 1
ATOM 1684 N N . ALA A 1 216 ? 0.414 -8.904 -15.086 1.00 77.81 216 ALA A N 1
ATOM 1685 C CA . ALA A 1 216 ? 0.386 -9.937 -14.058 1.00 77.81 216 ALA A CA 1
ATOM 1686 C C . ALA A 1 216 ? 1.127 -11.203 -14.526 1.00 77.81 216 ALA A C 1
ATOM 1688 O O . ALA A 1 216 ? 2.010 -11.696 -13.826 1.00 77.81 216 ALA A O 1
ATOM 1689 N N . ALA A 1 217 ? 0.836 -11.695 -15.735 1.00 82.75 217 ALA A N 1
ATOM 1690 C CA . ALA A 1 217 ? 1.527 -12.848 -16.312 1.00 82.75 217 ALA A CA 1
ATOM 1691 C C . ALA A 1 217 ? 3.038 -12.598 -16.470 1.00 82.75 217 ALA A C 1
ATOM 1693 O O . ALA A 1 217 ? 3.846 -13.474 -16.153 1.00 82.75 217 ALA A O 1
ATOM 1694 N N . LYS A 1 218 ? 3.426 -11.390 -16.900 1.00 86.50 218 LYS A N 1
ATOM 1695 C CA . LYS A 1 218 ? 4.816 -10.933 -17.016 1.00 86.50 218 LYS A CA 1
ATOM 1696 C C . LYS A 1 218 ? 5.518 -10.986 -15.659 1.00 86.50 218 LYS A C 1
ATOM 1698 O O . LYS A 1 218 ? 6.555 -11.635 -15.559 1.00 86.50 218 LYS A O 1
ATOM 1703 N N . PHE A 1 219 ? 4.938 -10.368 -14.626 1.00 85.38 219 PHE A N 1
ATOM 1704 C CA . PHE A 1 219 ? 5.484 -10.357 -13.263 1.00 85.38 219 PHE A CA 1
ATOM 1705 C C . PHE A 1 219 ? 5.733 -11.779 -12.755 1.00 85.38 219 PHE A C 1
ATOM 1707 O O . PHE A 1 219 ? 6.847 -12.103 -12.341 1.00 85.38 219 PHE A O 1
ATOM 1714 N N . TRP A 1 220 ? 4.729 -12.655 -12.850 1.00 83.38 220 TRP A N 1
ATOM 1715 C CA . TRP A 1 220 ? 4.853 -14.032 -12.371 1.00 83.38 220 TRP A CA 1
ATOM 1716 C C . TRP A 1 220 ? 5.883 -14.839 -13.164 1.00 83.38 220 TRP A C 1
ATOM 1718 O O . TRP A 1 220 ? 6.668 -15.568 -12.562 1.00 83.38 220 TRP A O 1
ATOM 1728 N N . SER A 1 221 ? 5.951 -14.661 -14.485 1.00 88.00 221 SER A N 1
ATOM 1729 C CA . SER A 1 221 ? 6.930 -15.358 -15.332 1.00 88.00 221 SER A CA 1
ATOM 1730 C C . SER A 1 221 ? 8.365 -14.917 -15.033 1.00 88.00 221 SER A C 1
ATOM 1732 O O . SER A 1 221 ? 9.249 -15.757 -14.881 1.00 88.00 221 SER A O 1
ATOM 1734 N N . VAL A 1 222 ? 8.593 -13.607 -14.886 1.00 90.12 222 VAL A N 1
ATOM 1735 C CA . VAL A 1 222 ? 9.901 -13.034 -14.519 1.00 90.12 222 VAL A CA 1
ATOM 1736 C C . VAL A 1 222 ? 10.313 -13.498 -13.126 1.00 90.12 222 VAL A C 1
ATOM 1738 O O . VAL A 1 222 ? 11.457 -13.900 -12.930 1.00 90.12 222 VAL A O 1
ATOM 1741 N N . ARG A 1 223 ? 9.379 -13.514 -12.169 1.00 87.88 223 ARG A N 1
ATOM 1742 C CA . ARG A 1 223 ? 9.627 -14.032 -10.821 1.00 87.88 223 ARG A CA 1
ATOM 1743 C C . ARG A 1 223 ? 10.031 -15.503 -10.855 1.00 87.88 223 ARG A C 1
ATOM 1745 O O . ARG A 1 223 ? 11.033 -15.867 -10.252 1.00 87.88 223 ARG A O 1
ATOM 1752 N N . MET A 1 224 ? 9.292 -16.343 -11.578 1.00 86.06 224 MET A N 1
ATOM 1753 C CA . MET A 1 224 ? 9.610 -17.768 -11.716 1.00 86.06 224 MET A CA 1
ATOM 1754 C C . MET A 1 224 ? 10.978 -18.003 -12.358 1.00 86.06 224 MET A C 1
ATOM 1756 O O . MET A 1 224 ? 11.767 -18.787 -11.828 1.00 86.06 224 MET A O 1
ATOM 1760 N N . ALA A 1 225 ? 11.281 -17.299 -13.451 1.00 89.06 225 ALA A N 1
ATOM 1761 C CA . ALA A 1 225 ? 12.578 -17.391 -14.113 1.00 89.06 225 ALA A CA 1
ATOM 1762 C C . ALA A 1 225 ? 13.715 -16.949 -13.179 1.00 89.06 225 ALA A C 1
ATOM 1764 O O . ALA A 1 225 ? 14.709 -17.659 -13.046 1.00 89.06 225 ALA A O 1
ATOM 1765 N N . TYR A 1 226 ? 13.537 -15.843 -12.451 1.00 91.06 226 TYR A N 1
ATOM 1766 C CA . TYR A 1 226 ? 14.531 -15.357 -11.496 1.00 91.06 226 TYR A CA 1
ATOM 1767 C C . TYR A 1 226 ? 14.769 -16.337 -10.348 1.00 91.06 226 TYR A C 1
ATOM 1769 O O . TYR A 1 226 ? 15.913 -16.627 -10.006 1.00 91.06 226 TYR A O 1
ATOM 1777 N N . MET A 1 227 ? 13.705 -16.897 -9.769 1.00 84.25 227 MET A N 1
ATOM 1778 C CA . MET A 1 227 ? 13.827 -17.881 -8.688 1.00 84.25 227 MET A CA 1
ATOM 1779 C C . MET A 1 227 ? 14.622 -19.109 -9.142 1.00 84.25 227 MET A C 1
ATOM 1781 O O . MET A 1 227 ? 15.507 -19.575 -8.419 1.00 84.25 227 MET A O 1
ATOM 1785 N N . ARG A 1 228 ? 14.362 -19.595 -10.360 1.00 85.62 228 ARG A N 1
ATOM 1786 C CA . ARG A 1 228 ? 14.970 -20.826 -10.868 1.00 85.62 228 ARG A CA 1
ATOM 1787 C C . ARG A 1 228 ? 16.381 -20.638 -11.425 1.00 85.62 228 ARG A C 1
ATOM 1789 O O . ARG A 1 228 ? 17.234 -21.483 -11.175 1.00 85.62 228 ARG A O 1
ATOM 1796 N N . PHE A 1 229 ? 16.614 -19.562 -12.168 1.00 89.75 229 PHE A N 1
ATOM 1797 C CA . PHE A 1 229 ? 17.822 -19.373 -12.980 1.00 89.75 229 PHE A CA 1
ATOM 1798 C C . PHE A 1 229 ? 18.684 -18.188 -12.526 1.00 89.75 229 PHE A C 1
ATOM 1800 O O . PHE A 1 229 ? 19.777 -17.990 -13.048 1.00 89.75 229 PHE A O 1
ATOM 1807 N N . GLY A 1 230 ? 18.228 -17.413 -11.539 1.00 91.19 230 GLY A N 1
ATOM 1808 C CA . GLY A 1 230 ? 18.924 -16.218 -11.069 1.00 91.19 230 GLY A CA 1
ATOM 1809 C C . GLY A 1 230 ? 18.708 -14.997 -11.973 1.00 91.19 230 GLY A C 1
ATOM 1810 O O . GLY A 1 230 ? 17.728 -14.941 -12.723 1.00 91.19 230 GLY A O 1
ATOM 1811 N N . PRO A 1 231 ? 19.595 -13.987 -11.884 1.00 92.69 231 PRO A N 1
ATOM 1812 C CA . PRO A 1 231 ? 19.501 -12.761 -12.670 1.00 92.69 231 PRO A CA 1
ATOM 1813 C C . PRO A 1 231 ? 19.412 -13.035 -14.169 1.00 92.69 231 PRO A C 1
ATOM 1815 O O . PRO A 1 231 ? 20.111 -13.900 -14.699 1.00 92.69 231 PRO A O 1
ATOM 1818 N N . HIS A 1 232 ? 18.593 -12.251 -14.867 1.00 94.88 232 HIS A N 1
ATOM 1819 C CA . HIS A 1 232 ? 18.408 -12.391 -16.309 1.00 94.88 232 HIS A CA 1
ATOM 1820 C C . HIS A 1 232 ? 19.630 -11.963 -17.116 1.00 94.88 232 HIS A C 1
ATOM 1822 O O . HIS A 1 232 ? 19.718 -12.359 -18.265 1.00 94.88 232 HIS A O 1
ATOM 1828 N N . SER A 1 233 ? 20.552 -11.193 -16.527 1.00 96.00 233 SER A N 1
ATOM 1829 C CA . SER A 1 233 ? 21.824 -10.769 -17.121 1.00 96.00 233 SER A CA 1
ATOM 1830 C C . SER A 1 233 ? 22.961 -10.881 -16.108 1.00 96.00 233 SER A C 1
ATOM 1832 O O . SER A 1 233 ? 22.770 -10.642 -14.918 1.00 96.00 233 SER A O 1
ATOM 1834 N N . SER A 1 234 ? 24.169 -11.179 -16.594 1.00 95.25 234 SER A N 1
ATOM 1835 C CA . SER A 1 234 ? 25.403 -11.106 -15.798 1.00 95.25 234 SER A CA 1
ATOM 1836 C C . SER A 1 234 ? 25.891 -9.660 -15.694 1.00 95.25 234 SER A C 1
ATOM 1838 O O . SER A 1 234 ? 25.969 -8.952 -16.706 1.00 95.25 234 SER A O 1
ATOM 1840 N N . ALA A 1 235 ? 26.224 -9.234 -14.473 1.00 96.00 235 ALA A N 1
ATOM 1841 C CA . ALA A 1 235 ? 26.862 -7.945 -14.228 1.00 96.00 235 ALA A CA 1
ATOM 1842 C C . ALA A 1 235 ? 28.307 -7.955 -14.745 1.00 96.00 235 ALA A C 1
ATOM 1844 O O . ALA A 1 235 ? 28.709 -7.019 -15.419 1.00 96.00 235 ALA A O 1
ATOM 1845 N N . GLU A 1 236 ? 29.039 -9.052 -14.557 1.00 95.69 236 GLU A N 1
ATOM 1846 C CA . GLU A 1 236 ? 30.435 -9.230 -14.980 1.00 95.69 236 GLU A CA 1
ATOM 1847 C C . GLU A 1 236 ? 30.590 -9.099 -16.502 1.00 95.69 236 GLU A C 1
ATOM 1849 O O . GLU A 1 236 ? 31.531 -8.479 -17.001 1.00 95.69 236 GLU A O 1
ATOM 1854 N N . ARG A 1 237 ? 29.629 -9.640 -17.263 1.00 95.31 237 ARG A N 1
ATOM 1855 C CA . ARG A 1 237 ? 29.544 -9.432 -18.715 1.00 95.31 237 ARG A CA 1
ATOM 1856 C C . ARG A 1 237 ? 29.445 -7.944 -19.041 1.00 95.31 237 ARG A C 1
ATOM 1858 O O . ARG A 1 237 ? 30.152 -7.465 -19.924 1.00 95.31 237 ARG A O 1
ATOM 1865 N N . LEU A 1 238 ? 28.561 -7.228 -18.351 1.00 95.88 238 LEU A N 1
ATOM 1866 C CA . LEU A 1 238 ? 28.310 -5.814 -18.605 1.00 95.88 238 LEU A CA 1
ATOM 1867 C C . LEU A 1 238 ? 29.501 -4.942 -18.184 1.00 95.88 238 LEU A C 1
ATOM 1869 O O . LEU A 1 238 ? 29.861 -4.030 -18.922 1.00 95.88 238 LEU A O 1
ATOM 1873 N N . GLU A 1 239 ? 30.160 -5.263 -17.068 1.00 95.88 239 GLU A N 1
ATOM 1874 C CA . GLU A 1 239 ? 31.425 -4.648 -16.643 1.00 95.88 239 GLU A CA 1
ATOM 1875 C C . GLU A 1 239 ? 32.479 -4.781 -17.742 1.00 95.88 239 GLU A C 1
ATOM 1877 O O . GLU A 1 239 ? 33.059 -3.781 -18.164 1.00 95.88 239 GLU A O 1
ATOM 1882 N N . LYS A 1 240 ? 32.671 -5.998 -18.267 1.00 94.94 240 LYS A N 1
ATOM 1883 C CA . LYS A 1 240 ? 33.621 -6.254 -19.351 1.00 94.94 240 LYS A CA 1
ATOM 1884 C C . LYS A 1 240 ? 33.293 -5.442 -20.602 1.00 94.94 240 LYS A C 1
ATOM 1886 O O . LYS A 1 240 ? 34.193 -4.838 -21.170 1.00 94.94 240 LYS A O 1
ATOM 1891 N N . VAL A 1 241 ? 32.026 -5.402 -21.017 1.00 95.25 241 VAL A N 1
ATOM 1892 C CA . VAL A 1 241 ? 31.609 -4.634 -22.200 1.00 95.25 241 VAL A CA 1
ATOM 1893 C C . VAL A 1 241 ? 31.866 -3.140 -22.002 1.00 95.25 241 VAL A C 1
ATOM 1895 O O . VAL A 1 241 ? 32.486 -2.516 -22.856 1.00 95.25 241 VAL A O 1
ATOM 1898 N N . ILE A 1 242 ? 31.446 -2.562 -20.873 1.00 94.25 242 ILE A N 1
ATOM 1899 C CA . ILE A 1 242 ? 31.674 -1.140 -20.574 1.00 94.25 242 ILE A CA 1
ATOM 1900 C C . ILE A 1 242 ? 33.175 -0.834 -20.558 1.00 94.25 242 ILE A C 1
ATOM 1902 O O . ILE A 1 242 ? 33.606 0.158 -21.146 1.00 94.25 242 ILE A O 1
ATOM 1906 N N . LEU A 1 243 ? 33.978 -1.692 -19.924 1.00 91.88 243 LEU A N 1
ATOM 1907 C CA . LEU A 1 243 ? 35.422 -1.518 -19.858 1.00 91.88 243 LEU A CA 1
ATOM 1908 C C . LEU A 1 243 ? 36.065 -1.613 -21.246 1.00 91.88 243 LEU A C 1
ATOM 1910 O O . LEU A 1 243 ? 36.818 -0.719 -21.610 1.00 91.88 243 LEU A O 1
ATOM 1914 N N . ASP A 1 244 ? 35.751 -2.638 -22.039 1.00 91.75 244 ASP A N 1
ATOM 1915 C CA . ASP A 1 244 ? 36.320 -2.838 -23.379 1.00 91.75 244 ASP A CA 1
ATOM 1916 C C . ASP A 1 244 ? 36.000 -1.666 -24.328 1.00 91.75 244 ASP A C 1
ATOM 1918 O O . ASP A 1 244 ? 36.826 -1.301 -25.169 1.00 91.75 244 ASP A O 1
ATOM 1922 N N . GLU A 1 245 ? 34.819 -1.056 -24.183 1.00 91.19 245 GLU A N 1
ATOM 1923 C CA . GLU A 1 245 ? 34.394 0.117 -24.955 1.00 91.19 245 GLU A CA 1
ATOM 1924 C C . GLU A 1 245 ? 35.105 1.405 -24.519 1.00 91.19 245 GLU A C 1
ATOM 1926 O O . GLU A 1 245 ? 35.522 2.195 -25.364 1.00 91.19 245 GLU A O 1
ATOM 1931 N N . ILE A 1 246 ? 35.259 1.623 -23.211 1.00 90.12 246 ILE A N 1
ATOM 1932 C CA . ILE A 1 246 ? 35.701 2.912 -22.652 1.00 90.12 246 ILE A CA 1
ATOM 1933 C C . ILE A 1 246 ? 37.217 2.959 -22.416 1.00 90.12 246 ILE A C 1
ATOM 1935 O O . ILE A 1 246 ? 37.822 4.036 -22.433 1.00 90.12 246 ILE A O 1
ATOM 1939 N N . LEU A 1 247 ? 37.869 1.803 -22.264 1.00 87.31 247 LEU A N 1
ATOM 1940 C CA . LEU A 1 247 ? 39.304 1.680 -22.008 1.00 87.31 247 LEU A CA 1
ATOM 1941 C C . LEU A 1 247 ? 40.193 2.435 -23.017 1.00 87.31 247 LEU A C 1
ATOM 1943 O O . LEU A 1 247 ? 41.166 3.049 -22.563 1.00 87.31 247 LEU A O 1
ATOM 1947 N N . PRO A 1 248 ? 39.920 2.443 -24.342 1.00 87.56 248 PRO A N 1
ATOM 1948 C CA . PRO A 1 248 ? 40.705 3.235 -25.290 1.00 87.56 248 PRO A CA 1
ATOM 1949 C C . PRO A 1 248 ? 40.750 4.721 -24.924 1.00 87.56 248 PRO A C 1
ATOM 1951 O O . PRO A 1 248 ? 41.807 5.340 -25.005 1.00 87.56 248 PRO A O 1
ATOM 1954 N N . VAL A 1 249 ? 39.639 5.271 -24.430 1.00 86.06 249 VAL A N 1
ATOM 1955 C CA . VAL A 1 249 ? 39.534 6.689 -24.061 1.00 86.06 249 VAL A CA 1
ATOM 1956 C C . VAL A 1 249 ? 40.067 6.957 -22.659 1.00 86.06 249 VAL A C 1
ATOM 1958 O O . VAL A 1 249 ? 40.719 7.975 -22.436 1.00 86.06 249 VAL A O 1
ATOM 1961 N N . MET A 1 250 ? 39.909 6.018 -21.725 1.00 85.38 250 MET A N 1
ATOM 1962 C CA . MET A 1 250 ? 40.530 6.119 -20.397 1.00 85.38 250 MET A CA 1
ATOM 1963 C C . MET A 1 250 ? 42.053 6.194 -20.471 1.00 85.38 250 MET A C 1
ATOM 1965 O O . MET A 1 250 ? 42.672 6.946 -19.720 1.00 85.38 250 MET A O 1
ATOM 1969 N N . LYS A 1 251 ? 42.672 5.455 -21.399 1.00 86.19 251 LYS A N 1
ATOM 1970 C CA . LYS A 1 251 ? 44.126 5.513 -21.625 1.00 86.19 251 LYS A CA 1
ATOM 1971 C C . LYS A 1 251 ? 44.596 6.908 -22.037 1.00 86.19 251 LYS A C 1
ATOM 1973 O O . LYS A 1 251 ? 45.733 7.270 -21.742 1.00 86.19 251 LYS A O 1
ATOM 1978 N N . LEU A 1 252 ? 43.723 7.709 -22.652 1.00 86.12 252 LEU A N 1
ATOM 1979 C CA . LEU A 1 252 ? 44.032 9.084 -23.036 1.00 86.12 252 LEU A CA 1
ATOM 1980 C C . LEU A 1 252 ? 44.048 10.051 -21.849 1.00 86.12 252 LEU A C 1
ATOM 1982 O O . LEU A 1 252 ? 44.593 11.143 -21.987 1.00 86.12 252 LEU A O 1
ATOM 1986 N N . ARG A 1 253 ? 43.529 9.674 -20.674 1.00 83.56 253 ARG A N 1
ATOM 1987 C CA . ARG A 1 253 ? 43.544 10.533 -19.476 1.00 83.56 253 ARG A CA 1
ATOM 1988 C C . ARG A 1 253 ? 44.948 11.006 -19.099 1.00 83.56 253 ARG A C 1
ATOM 1990 O O . ARG A 1 253 ? 45.108 12.145 -18.679 1.00 83.56 253 ARG A O 1
ATOM 1997 N N . ASN A 1 254 ? 45.946 10.145 -19.285 1.00 81.12 254 ASN A N 1
ATOM 1998 C CA . ASN A 1 254 ? 47.345 10.438 -18.972 1.00 81.12 254 ASN A CA 1
ATOM 1999 C C . ASN A 1 254 ? 48.170 10.810 -20.215 1.00 81.12 254 ASN A C 1
ATOM 2001 O O . ASN A 1 254 ? 49.397 10.821 -20.155 1.00 81.12 254 ASN A O 1
ATOM 2005 N N . HIS A 1 255 ? 47.525 11.062 -21.358 1.00 85.81 255 HIS A N 1
ATOM 2006 C CA . HIS A 1 255 ? 48.244 11.468 -22.560 1.00 85.81 255 HIS A CA 1
ATOM 2007 C C . HIS A 1 255 ? 48.823 12.879 -22.361 1.00 85.81 255 HIS A C 1
ATOM 2009 O O . HIS A 1 255 ? 48.080 13.755 -21.914 1.00 85.81 255 HIS A O 1
ATOM 2015 N N . PRO A 1 256 ? 50.094 13.143 -22.721 1.00 83.75 256 PRO A N 1
ATOM 2016 C CA . PRO A 1 256 ? 50.723 14.448 -22.510 1.00 83.75 256 PRO A CA 1
ATOM 2017 C C . PRO A 1 256 ? 49.906 15.612 -23.082 1.00 83.75 256 PRO A C 1
ATOM 2019 O O . PRO A 1 256 ? 49.663 16.586 -22.384 1.00 83.75 256 PRO A O 1
ATOM 2022 N N . GLU A 1 257 ? 49.375 15.477 -24.301 1.00 82.88 257 GLU A N 1
ATOM 2023 C CA . GLU A 1 257 ? 48.530 16.513 -24.930 1.00 82.88 257 GLU A CA 1
ATOM 2024 C C . GLU A 1 257 ? 47.236 16.828 -24.154 1.00 82.88 257 GLU A C 1
ATOM 2026 O O . GLU A 1 257 ? 46.677 17.908 -24.314 1.00 82.88 257 GLU A O 1
ATOM 2031 N N . ASN A 1 258 ? 46.782 15.926 -23.277 1.00 77.19 258 ASN A N 1
ATOM 2032 C CA . ASN A 1 258 ? 45.618 16.140 -22.415 1.00 77.19 258 ASN A CA 1
ATOM 2033 C C . ASN A 1 258 ? 45.993 16.697 -21.023 1.00 77.19 258 ASN A C 1
ATOM 2035 O O . ASN A 1 258 ? 45.095 17.060 -20.264 1.00 77.19 258 ASN A O 1
ATOM 2039 N N . GLN A 1 259 ? 47.288 16.781 -20.685 1.00 71.00 259 GLN A N 1
ATOM 2040 C CA . GLN A 1 259 ? 47.801 17.287 -19.399 1.00 71.00 259 GLN A CA 1
ATOM 2041 C C . GLN A 1 259 ? 48.361 18.722 -19.465 1.00 71.00 259 GLN A C 1
ATOM 2043 O O . GLN A 1 259 ? 48.486 19.372 -18.431 1.00 71.00 259 GLN A O 1
ATOM 2048 N N . VAL A 1 260 ? 48.678 19.231 -20.661 1.00 58.06 260 VAL A N 1
ATOM 2049 C CA . VAL A 1 260 ? 49.499 20.445 -20.880 1.00 58.06 260 VAL A CA 1
ATOM 2050 C C . VAL A 1 260 ? 48.878 21.771 -20.392 1.00 58.06 260 VAL A C 1
ATOM 2052 O O . VAL A 1 260 ? 49.605 22.744 -20.251 1.00 58.06 260 VAL A O 1
ATOM 2055 N N . GLU A 1 261 ? 47.585 21.838 -20.061 1.00 56.97 261 GLU A N 1
ATOM 2056 C CA . GLU A 1 261 ? 46.916 23.097 -19.651 1.00 56.97 261 GLU A CA 1
ATOM 2057 C C . GLU A 1 261 ? 46.554 23.191 -18.153 1.00 56.97 261 GLU A C 1
ATOM 2059 O O . GLU A 1 261 ? 45.990 24.192 -17.722 1.00 56.97 261 GLU A O 1
ATOM 2064 N N . LEU A 1 262 ? 46.858 22.178 -17.332 1.00 54.62 262 LEU A N 1
ATOM 2065 C CA . LEU A 1 262 ? 46.531 22.195 -15.891 1.00 54.62 262 LEU A CA 1
ATOM 2066 C C . LEU A 1 262 ? 47.612 22.853 -15.012 1.00 54.62 262 LEU A C 1
ATOM 2068 O O . LEU A 1 262 ? 47.440 22.932 -13.799 1.00 54.62 262 LEU A O 1
ATOM 2072 N N . SER A 1 263 ? 48.713 23.333 -15.598 1.00 50.19 263 SER A N 1
ATOM 2073 C CA . SER A 1 263 ? 49.868 23.863 -14.859 1.00 50.19 263 SER A CA 1
ATOM 2074 C C . SER A 1 263 ? 49.690 25.270 -14.278 1.00 50.19 263 SER A C 1
ATOM 2076 O O . SER A 1 263 ? 50.531 25.684 -13.483 1.00 50.19 263 SER A O 1
ATOM 2078 N N . ASP A 1 264 ? 48.616 25.988 -14.625 1.00 52.22 264 ASP A N 1
ATOM 2079 C CA . ASP A 1 264 ? 48.491 27.421 -14.308 1.00 52.22 264 ASP A CA 1
ATOM 2080 C C . ASP A 1 264 ? 47.458 27.737 -13.203 1.00 52.22 264 ASP A C 1
ATOM 2082 O O . ASP A 1 264 ? 47.276 28.901 -12.848 1.00 52.22 264 ASP A O 1
ATOM 2086 N N . SER A 1 265 ? 46.794 26.732 -12.613 1.00 49.78 265 SER A N 1
ATOM 2087 C CA . SER A 1 265 ? 45.867 26.930 -11.484 1.00 49.78 265 SER A CA 1
ATOM 2088 C C . SER A 1 265 ? 46.471 26.462 -10.156 1.00 49.78 265 SER A C 1
ATOM 2090 O O . SER A 1 265 ? 46.789 25.287 -9.987 1.00 49.78 265 SER A O 1
ATOM 2092 N N . GLU A 1 266 ? 46.612 27.408 -9.228 1.00 47.69 266 GLU A N 1
ATOM 2093 C CA . GLU A 1 266 ? 47.280 27.322 -7.925 1.00 47.69 266 GLU A CA 1
ATOM 2094 C C . GLU A 1 266 ? 46.976 26.059 -7.089 1.00 47.69 266 GLU A C 1
ATOM 2096 O O . GLU A 1 266 ? 45.838 25.771 -6.725 1.00 47.69 266 GLU A O 1
ATOM 2101 N N . SER A 1 267 ? 48.056 25.350 -6.741 1.00 48.66 267 SER A N 1
ATOM 2102 C CA . SER A 1 267 ? 48.309 24.593 -5.503 1.00 48.66 267 SER A CA 1
ATOM 2103 C C . SER A 1 267 ? 47.100 24.169 -4.645 1.00 48.66 267 SER A C 1
ATOM 2105 O O . SER A 1 267 ? 46.884 24.689 -3.548 1.00 48.66 267 SER A O 1
ATOM 2107 N N . GLY A 1 268 ? 46.381 23.138 -5.081 1.00 44.22 268 GLY A N 1
ATOM 2108 C CA . GLY A 1 268 ? 45.670 22.223 -4.188 1.00 44.22 268 GLY A CA 1
ATOM 2109 C C . GLY A 1 268 ? 46.449 20.914 -4.130 1.00 44.22 268 GLY A C 1
ATOM 2110 O O . GLY A 1 268 ? 46.737 20.342 -5.174 1.00 44.22 268 GLY A O 1
ATOM 2111 N N . SER A 1 269 ? 46.838 20.464 -2.936 1.00 42.91 269 SER A N 1
ATOM 2112 C CA . SER A 1 269 ? 47.575 19.213 -2.726 1.00 42.91 269 SER A CA 1
ATOM 2113 C C . SER A 1 269 ? 46.879 18.038 -3.420 1.00 42.91 269 SER A C 1
ATOM 2115 O O . SER A 1 269 ? 45.807 17.617 -2.973 1.00 42.91 269 SER A O 1
ATOM 2117 N N . GLU A 1 270 ? 47.477 17.518 -4.496 1.00 44.84 270 GLU A N 1
ATOM 2118 C CA . GLU A 1 270 ? 47.052 16.258 -5.098 1.00 44.84 270 GLU A CA 1
ATOM 2119 C C . GLU A 1 270 ? 47.138 15.159 -4.028 1.00 44.84 270 GLU A C 1
ATOM 2121 O O . GLU A 1 270 ? 48.167 15.039 -3.355 1.00 44.84 270 GLU A O 1
ATOM 2126 N N . PRO A 1 271 ? 46.074 14.372 -3.811 1.00 43.91 271 PRO A N 1
ATOM 2127 C CA . PRO A 1 271 ? 46.160 13.212 -2.945 1.00 43.91 271 PRO A CA 1
ATOM 2128 C C . PRO A 1 271 ? 47.143 12.215 -3.567 1.00 43.91 271 PRO A C 1
ATOM 2130 O O . PRO A 1 271 ? 46.955 11.770 -4.698 1.00 43.91 271 PRO A O 1
ATOM 2133 N N . ASP A 1 272 ? 48.186 11.885 -2.807 1.00 38.50 272 ASP A N 1
ATOM 2134 C CA . ASP A 1 272 ? 49.222 10.904 -3.133 1.00 38.50 272 ASP A CA 1
ATOM 2135 C C . ASP A 1 272 ? 48.593 9.497 -3.178 1.00 38.50 272 ASP A C 1
ATOM 2137 O O . ASP A 1 272 ? 48.592 8.740 -2.205 1.00 38.50 272 ASP A O 1
ATOM 2141 N N . ILE A 1 273 ? 47.912 9.187 -4.283 1.00 47.53 273 ILE A N 1
ATOM 2142 C CA . ILE A 1 273 ? 47.309 7.882 -4.554 1.00 47.53 273 ILE A CA 1
ATOM 2143 C C . ILE A 1 273 ? 48.269 7.144 -5.477 1.00 47.53 273 ILE A C 1
ATOM 2145 O O . ILE A 1 273 ? 48.385 7.506 -6.646 1.00 47.53 273 ILE A O 1
ATOM 2149 N N . ASP A 1 274 ? 48.919 6.091 -4.968 1.00 44.62 274 ASP A N 1
ATOM 2150 C CA . ASP A 1 274 ? 49.739 5.174 -5.769 1.00 44.62 274 ASP A CA 1
ATOM 2151 C C . ASP A 1 274 ? 48.935 4.691 -7.002 1.00 44.62 274 ASP A C 1
ATOM 2153 O O . ASP A 1 274 ? 47.977 3.911 -6.865 1.00 44.62 274 ASP A O 1
ATOM 2157 N N . PRO A 1 275 ? 49.292 5.146 -8.221 1.00 48.81 275 PRO A N 1
ATOM 2158 C CA . PRO A 1 275 ? 48.476 4.965 -9.418 1.00 48.81 275 PRO A CA 1
ATOM 2159 C C . PRO A 1 275 ? 48.431 3.513 -9.905 1.00 48.81 275 PRO A C 1
ATOM 2161 O O . PRO A 1 275 ? 47.652 3.200 -10.805 1.00 48.81 275 PRO A O 1
ATOM 2164 N N . LYS A 1 276 ? 49.241 2.609 -9.335 1.00 50.06 276 LYS A N 1
ATOM 2165 C CA . LYS A 1 276 ? 49.352 1.223 -9.812 1.00 50.06 276 LYS A CA 1
ATOM 2166 C C . LYS A 1 276 ? 48.513 0.206 -9.041 1.00 50.06 276 LYS A C 1
ATOM 2168 O O . LYS A 1 276 ? 48.300 -0.880 -9.571 1.00 50.06 276 LYS A O 1
ATOM 2173 N N . THR A 1 277 ? 48.012 0.521 -7.844 1.00 51.50 277 THR A N 1
ATOM 2174 C CA . THR A 1 277 ? 47.282 -0.466 -7.016 1.00 51.50 277 THR A CA 1
ATOM 2175 C C . THR A 1 277 ? 45.953 0.044 -6.450 1.00 51.50 277 THR A C 1
ATOM 2177 O O . THR A 1 277 ? 44.977 -0.705 -6.443 1.00 51.50 277 THR A O 1
ATOM 2180 N N . GLY A 1 278 ? 45.856 1.319 -6.053 1.00 53.34 278 GLY A N 1
ATOM 2181 C CA . GLY A 1 278 ? 44.630 1.880 -5.464 1.00 53.34 278 GLY A CA 1
ATOM 2182 C C . GLY A 1 278 ? 43.556 2.250 -6.492 1.00 53.34 278 GLY A C 1
ATOM 2183 O O . GLY A 1 278 ? 42.384 1.902 -6.319 1.00 53.34 278 GLY A O 1
ATOM 2184 N N . LEU A 1 279 ? 43.967 2.897 -7.591 1.00 59.16 279 LEU A N 1
ATOM 2185 C CA . LEU A 1 279 ? 43.064 3.434 -8.617 1.00 59.16 279 LEU A CA 1
ATOM 2186 C C . LEU A 1 279 ? 42.284 2.336 -9.355 1.00 59.16 279 LEU A C 1
ATOM 2188 O O . LEU A 1 279 ? 41.102 2.509 -9.639 1.00 59.16 279 LEU A O 1
ATOM 2192 N N . HIS A 1 280 ? 42.924 1.192 -9.609 1.00 69.00 280 HIS A N 1
ATOM 2193 C CA . HIS A 1 280 ? 42.270 0.036 -10.221 1.00 69.00 280 HIS A CA 1
ATOM 2194 C C . HIS A 1 280 ? 41.179 -0.546 -9.312 1.00 69.00 280 HIS A C 1
ATOM 2196 O O . HIS A 1 280 ? 40.080 -0.812 -9.780 1.00 69.00 280 HIS A O 1
ATOM 2202 N N . SER A 1 281 ? 41.419 -0.634 -7.997 1.00 77.69 281 SER A N 1
ATOM 2203 C CA . SER A 1 281 ? 40.432 -1.209 -7.074 1.00 77.69 281 SER A CA 1
ATOM 2204 C C . SER A 1 281 ? 39.177 -0.343 -6.894 1.00 77.69 281 SER A C 1
ATOM 2206 O O . SER A 1 281 ? 38.077 -0.876 -6.764 1.00 77.69 281 SER A O 1
ATOM 2208 N N . GLU A 1 282 ? 39.309 0.989 -6.895 1.00 80.81 282 GLU A N 1
ATOM 2209 C CA . GLU A 1 282 ? 38.160 1.903 -6.792 1.00 80.81 282 GLU A CA 1
ATOM 2210 C C . GLU A 1 282 ? 37.388 1.998 -8.109 1.00 80.81 282 GLU A C 1
ATOM 2212 O O . GLU A 1 282 ? 36.156 2.060 -8.114 1.00 80.81 282 GLU A O 1
ATOM 2217 N N . LEU A 1 283 ? 38.105 1.934 -9.230 1.00 84.31 283 LEU A N 1
ATOM 2218 C CA . LEU A 1 283 ? 37.511 1.846 -10.552 1.00 84.31 283 LEU A CA 1
ATOM 2219 C C . LEU A 1 283 ? 36.643 0.594 -10.699 1.00 84.31 283 LEU A C 1
ATOM 2221 O O . LEU A 1 283 ? 35.476 0.697 -11.083 1.00 84.31 283 LEU A O 1
ATOM 2225 N N . ASP A 1 284 ? 37.191 -0.566 -10.341 1.00 88.19 284 ASP A N 1
ATOM 2226 C CA . ASP A 1 284 ? 36.485 -1.842 -10.422 1.00 88.19 284 ASP A CA 1
ATOM 2227 C C . ASP A 1 284 ? 35.223 -1.822 -9.546 1.00 88.19 284 ASP A C 1
ATOM 2229 O O . ASP A 1 284 ? 34.164 -2.298 -9.959 1.00 88.19 284 ASP A O 1
ATOM 2233 N N . LYS A 1 285 ? 35.281 -1.180 -8.368 1.00 91.44 285 LYS A N 1
ATOM 2234 C CA . LYS A 1 285 ? 34.111 -0.980 -7.494 1.00 91.44 285 LYS A CA 1
ATOM 2235 C C . LYS A 1 285 ? 33.047 -0.084 -8.126 1.00 91.44 285 LYS A C 1
ATOM 2237 O O . LYS A 1 285 ? 31.861 -0.406 -8.025 1.00 91.44 285 LYS A O 1
ATOM 2242 N N . LEU A 1 286 ? 33.426 1.045 -8.730 1.00 91.75 286 LEU A N 1
ATOM 2243 C CA . LEU A 1 286 ? 32.476 1.951 -9.389 1.00 91.75 286 LEU A CA 1
ATOM 2244 C C . LEU A 1 286 ? 31.815 1.275 -10.589 1.00 91.75 286 LEU A C 1
ATOM 2246 O O . LEU A 1 286 ? 30.592 1.327 -10.719 1.00 91.75 286 LEU A O 1
ATOM 2250 N N . LEU A 1 287 ? 32.604 0.585 -11.410 1.00 94.69 287 LEU A N 1
ATOM 2251 C CA . LEU A 1 287 ? 32.113 -0.172 -12.554 1.00 94.69 287 LEU A CA 1
ATOM 2252 C C . LEU A 1 287 ? 31.158 -1.293 -12.118 1.00 94.69 287 LEU A C 1
ATOM 2254 O O . LEU A 1 287 ? 30.055 -1.401 -12.655 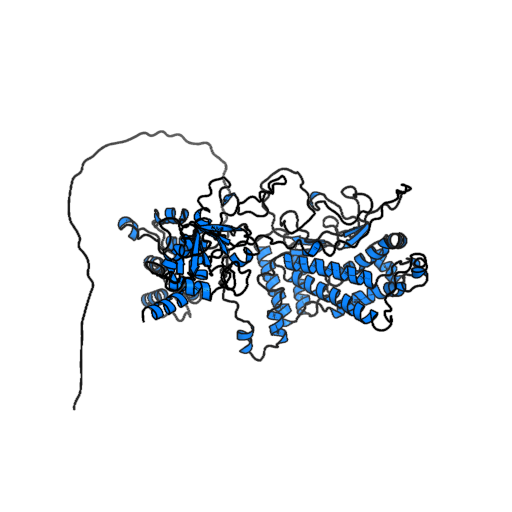1.00 94.69 287 LEU A O 1
ATOM 2258 N N . SER A 1 288 ? 31.521 -2.040 -11.070 1.00 95.50 288 SER A N 1
ATOM 2259 C CA . SER A 1 288 ? 30.657 -3.066 -10.472 1.00 95.50 288 SER A CA 1
ATOM 2260 C C . SER A 1 288 ? 29.323 -2.490 -9.993 1.00 95.50 288 SER A C 1
ATOM 2262 O O . SER A 1 288 ? 28.270 -3.105 -10.163 1.00 95.50 288 SER A O 1
ATOM 2264 N N . ARG A 1 289 ? 29.331 -1.290 -9.392 1.00 95.94 289 ARG A N 1
ATOM 2265 C CA . ARG A 1 289 ? 28.100 -0.608 -8.955 1.00 95.94 289 ARG A CA 1
ATOM 2266 C C . ARG A 1 289 ? 27.224 -0.212 -10.138 1.00 95.94 289 ARG A C 1
ATOM 2268 O O . ARG A 1 289 ? 26.016 -0.435 -10.065 1.00 95.94 289 ARG A O 1
ATOM 2275 N N . VAL A 1 290 ? 27.808 0.330 -11.210 1.00 96.75 290 VAL A N 1
ATOM 2276 C CA . VAL A 1 290 ? 27.078 0.664 -12.445 1.00 96.75 290 VAL A CA 1
ATOM 2277 C C . VAL A 1 290 ? 26.422 -0.589 -13.021 1.00 96.75 290 VAL A C 1
ATOM 2279 O O . VAL A 1 290 ? 25.207 -0.609 -13.203 1.00 96.75 290 VAL A O 1
ATOM 2282 N N . ALA A 1 291 ? 27.194 -1.656 -13.239 1.00 97.50 291 ALA A N 1
ATOM 2283 C CA . ALA A 1 291 ? 26.694 -2.871 -13.871 1.00 97.50 291 ALA A CA 1
ATOM 2284 C C . ALA A 1 291 ? 25.603 -3.565 -13.043 1.00 97.50 291 ALA A C 1
ATOM 2286 O O . ALA A 1 291 ? 24.542 -3.890 -13.575 1.00 97.50 291 ALA A O 1
ATOM 2287 N N . ARG A 1 292 ? 25.813 -3.741 -11.731 1.00 96.31 292 ARG A N 1
ATOM 2288 C CA . ARG A 1 292 ? 24.822 -4.381 -10.848 1.00 96.31 292 ARG A CA 1
ATOM 2289 C C . ARG A 1 292 ? 23.535 -3.574 -10.743 1.00 96.31 292 ARG A C 1
ATOM 2291 O O . ARG A 1 292 ? 22.460 -4.151 -10.850 1.00 96.31 292 ARG A O 1
ATOM 2298 N N . THR A 1 293 ? 23.640 -2.253 -10.586 1.00 96.00 293 THR A N 1
ATOM 2299 C CA . THR A 1 293 ? 22.454 -1.384 -10.491 1.00 96.00 293 THR A CA 1
ATOM 2300 C C . THR A 1 293 ? 21.691 -1.356 -11.813 1.00 96.00 293 THR A C 1
ATOM 2302 O O . THR A 1 293 ? 20.466 -1.347 -11.802 1.00 96.00 293 THR A O 1
ATOM 2305 N N . ALA A 1 294 ? 22.388 -1.398 -12.955 1.00 96.69 294 ALA A N 1
ATOM 2306 C CA . ALA A 1 294 ? 21.750 -1.484 -14.264 1.00 96.69 294 ALA A CA 1
ATOM 2307 C C . ALA A 1 294 ? 20.988 -2.806 -14.443 1.00 96.69 294 ALA A C 1
ATOM 2309 O O . ALA A 1 294 ? 19.828 -2.786 -14.853 1.00 96.69 294 ALA A O 1
ATOM 2310 N N . VAL A 1 295 ? 21.603 -3.944 -14.094 1.00 96.75 295 VAL A N 1
ATOM 2311 C CA . VAL A 1 295 ? 20.941 -5.262 -14.134 1.00 96.75 295 VAL A CA 1
ATOM 2312 C C . VAL A 1 295 ? 19.740 -5.299 -13.191 1.00 96.75 295 VAL A C 1
ATOM 2314 O O . VAL A 1 295 ? 18.680 -5.788 -13.575 1.00 96.75 295 VAL A O 1
ATOM 2317 N N . GLU A 1 296 ? 19.870 -4.748 -11.983 1.00 94.12 296 GLU A N 1
ATOM 2318 C CA . GLU A 1 296 ? 18.756 -4.655 -11.041 1.00 94.12 296 GLU A CA 1
ATOM 2319 C C . GLU A 1 296 ? 17.621 -3.793 -11.608 1.00 94.12 296 GLU A C 1
ATOM 2321 O O . GLU A 1 296 ? 16.480 -4.243 -11.654 1.00 94.12 296 GLU A O 1
ATOM 2326 N N . LEU A 1 297 ? 17.918 -2.598 -12.118 1.00 92.88 297 LEU A N 1
ATOM 2327 C CA . LEU A 1 297 ? 16.930 -1.731 -12.757 1.00 92.88 297 LEU A CA 1
ATOM 2328 C C . LEU A 1 297 ? 16.190 -2.445 -13.902 1.00 92.88 297 LEU A C 1
ATOM 2330 O O . LEU A 1 297 ? 14.962 -2.387 -13.955 1.00 92.88 297 LEU A O 1
ATOM 2334 N N . ASP A 1 298 ? 16.903 -3.138 -14.796 1.00 94.38 298 ASP A N 1
ATOM 2335 C CA . ASP A 1 298 ? 16.279 -3.869 -15.909 1.00 94.38 298 ASP A CA 1
ATOM 2336 C C . ASP A 1 298 ? 15.384 -5.011 -15.400 1.00 94.38 298 ASP A C 1
ATOM 2338 O O . ASP A 1 298 ? 14.286 -5.214 -15.914 1.00 94.38 298 ASP A O 1
ATOM 2342 N N . LEU A 1 299 ? 15.777 -5.701 -14.322 1.00 92.94 299 LEU A N 1
ATOM 2343 C CA . LEU A 1 299 ? 14.929 -6.708 -13.675 1.00 92.94 299 LEU A CA 1
ATOM 2344 C C . LEU A 1 299 ? 13.640 -6.085 -13.123 1.00 92.94 299 LEU A C 1
ATOM 2346 O O . LEU A 1 299 ? 12.561 -6.653 -13.295 1.00 92.94 299 LEU A O 1
ATOM 2350 N N . TRP A 1 300 ? 13.730 -4.912 -12.494 1.00 89.88 300 TRP A N 1
ATOM 2351 C CA . TRP A 1 300 ? 12.564 -4.171 -12.009 1.00 89.88 300 TRP A CA 1
ATOM 2352 C C . TRP A 1 300 ? 11.652 -3.719 -13.159 1.00 89.88 300 TRP A C 1
ATOM 2354 O O . TRP A 1 300 ? 10.430 -3.803 -13.037 1.00 89.88 300 TRP A O 1
ATOM 2364 N N . ILE A 1 301 ? 12.208 -3.310 -14.302 1.00 88.62 301 ILE A N 1
ATOM 2365 C CA . ILE A 1 301 ? 11.441 -2.990 -15.519 1.00 88.62 301 ILE A CA 1
ATOM 2366 C C . ILE A 1 301 ? 10.715 -4.241 -16.050 1.00 88.62 301 ILE A C 1
ATOM 2368 O O . ILE A 1 301 ? 9.510 -4.202 -16.340 1.00 88.62 301 ILE A O 1
ATOM 2372 N N . LEU A 1 302 ? 11.418 -5.375 -16.126 1.00 89.19 302 LEU A N 1
ATOM 2373 C CA . LEU A 1 302 ? 10.857 -6.658 -16.554 1.00 89.19 302 LEU A CA 1
ATOM 2374 C C . LEU A 1 302 ? 9.747 -7.128 -15.610 1.00 89.19 302 LEU A C 1
ATOM 2376 O O . LEU A 1 302 ? 8.699 -7.555 -16.087 1.00 89.19 302 LEU A O 1
ATOM 2380 N N . ALA A 1 303 ? 9.930 -6.996 -14.297 1.00 87.12 303 ALA A N 1
ATOM 2381 C CA . ALA A 1 303 ? 8.940 -7.385 -13.296 1.00 87.12 303 ALA A CA 1
ATOM 2382 C C . ALA A 1 303 ? 7.788 -6.374 -13.162 1.00 87.12 303 ALA A C 1
ATOM 2384 O O . ALA A 1 303 ? 6.714 -6.743 -12.708 1.00 87.12 303 ALA A O 1
ATOM 2385 N N . SER A 1 304 ? 7.961 -5.117 -13.582 1.00 81.25 304 SER A N 1
ATOM 2386 C CA . SER A 1 304 ? 6.985 -4.053 -13.329 1.00 81.25 304 SER A CA 1
ATOM 2387 C C . SER A 1 304 ? 5.567 -4.406 -13.794 1.00 81.25 304 SER A C 1
ATOM 2389 O O . SER A 1 304 ? 5.359 -4.853 -14.928 1.00 81.25 304 SER A O 1
ATOM 2391 N N . GLY A 1 305 ? 4.577 -4.093 -12.953 1.00 72.88 305 GLY A N 1
ATOM 2392 C CA . GLY A 1 305 ? 3.152 -4.158 -13.295 1.00 72.88 305 GLY A CA 1
ATOM 2393 C C . GLY A 1 305 ? 2.709 -3.141 -14.359 1.00 72.88 305 GLY A C 1
ATOM 2394 O O . GLY A 1 305 ? 1.518 -3.030 -14.635 1.00 72.88 305 GLY A O 1
ATOM 2395 N N . LYS A 1 306 ? 3.649 -2.375 -14.925 1.00 71.44 306 LYS A N 1
ATOM 2396 C CA . LYS A 1 306 ? 3.425 -1.350 -15.945 1.00 71.44 306 LYS A CA 1
ATOM 2397 C C . LYS A 1 306 ? 4.355 -1.562 -17.135 1.00 71.44 306 LYS A C 1
ATOM 2399 O O . LYS A 1 306 ? 5.324 -2.330 -17.080 1.00 71.44 306 LYS A O 1
ATOM 2404 N N . ASN A 1 307 ? 4.049 -0.894 -18.239 1.00 73.94 307 ASN A N 1
ATOM 2405 C CA . ASN A 1 307 ? 4.898 -0.892 -19.423 1.00 73.94 307 ASN A CA 1
ATOM 2406 C C . ASN A 1 307 ? 5.953 0.204 -19.235 1.00 73.94 307 ASN A C 1
ATOM 2408 O O . ASN A 1 307 ? 5.727 1.352 -19.591 1.00 73.94 307 ASN A O 1
ATOM 2412 N N . VAL A 1 308 ? 7.072 -0.138 -18.594 1.00 79.56 308 VAL A N 1
ATOM 2413 C CA . VAL A 1 308 ? 8.207 0.774 -18.387 1.00 79.56 308 VAL A CA 1
ATOM 2414 C C . VAL A 1 308 ? 9.256 0.531 -19.472 1.00 79.56 308 VAL A C 1
ATOM 2416 O O . VAL A 1 308 ? 9.523 -0.621 -19.814 1.00 79.56 308 VAL A O 1
ATOM 2419 N N . ARG A 1 309 ? 9.834 1.597 -20.034 1.00 79.06 309 ARG A N 1
ATOM 2420 C CA . ARG A 1 309 ? 10.858 1.547 -21.088 1.00 79.06 309 ARG A CA 1
ATOM 2421 C C . ARG A 1 309 ? 11.917 2.622 -20.881 1.00 79.06 309 ARG A C 1
ATOM 2423 O O . ARG A 1 309 ? 11.641 3.665 -20.296 1.00 79.06 309 ARG A O 1
ATOM 2430 N N . VAL A 1 310 ? 13.116 2.366 -21.392 1.00 84.50 310 VAL A N 1
ATOM 2431 C CA . VAL A 1 310 ? 14.172 3.374 -21.535 1.00 84.50 310 VAL A CA 1
ATOM 2432 C C . VAL A 1 310 ? 14.190 3.808 -22.994 1.00 84.50 310 VAL A C 1
ATOM 2434 O O . VAL A 1 310 ? 14.329 2.967 -23.878 1.00 84.50 310 VAL A O 1
ATOM 2437 N N . ASP A 1 311 ? 14.049 5.103 -23.252 1.00 75.69 311 ASP A N 1
ATOM 2438 C CA . ASP A 1 311 ? 13.945 5.657 -24.599 1.00 75.69 311 ASP A CA 1
ATOM 2439 C C . ASP A 1 311 ? 15.164 6.543 -24.922 1.00 75.69 311 ASP A C 1
ATOM 2441 O O . ASP A 1 311 ? 15.441 7.535 -24.244 1.00 75.69 311 ASP A O 1
ATOM 2445 N N . PHE A 1 312 ? 15.870 6.184 -26.002 1.00 73.62 312 PHE A N 1
ATOM 2446 C CA . PHE A 1 312 ? 16.952 6.963 -26.639 1.00 73.62 312 PHE A CA 1
ATOM 2447 C C . PHE A 1 312 ? 16.538 7.578 -27.984 1.00 73.62 312 PHE A C 1
ATOM 2449 O O . PHE A 1 312 ? 17.365 8.156 -28.686 1.00 73.62 312 PHE A O 1
ATOM 2456 N N . ARG A 1 313 ? 15.284 7.377 -28.395 1.00 68.12 313 ARG A N 1
ATOM 2457 C CA . ARG A 1 313 ? 14.768 7.741 -29.717 1.00 68.12 313 ARG A CA 1
ATOM 2458 C C . ARG A 1 313 ? 13.501 8.551 -29.576 1.00 68.12 313 ARG A C 1
ATOM 2460 O O . ARG A 1 313 ? 12.705 8.296 -28.670 1.00 68.12 313 ARG A O 1
ATOM 2467 N N . ASP A 1 314 ? 13.303 9.475 -30.502 1.00 56.53 314 ASP A N 1
ATOM 2468 C CA . ASP A 1 314 ? 12.060 10.225 -30.589 1.00 56.53 314 ASP A CA 1
ATOM 2469 C C . ASP A 1 314 ? 10.862 9.285 -30.832 1.00 56.53 314 ASP A C 1
ATOM 2471 O O . ASP A 1 314 ? 10.921 8.454 -31.743 1.00 56.53 314 ASP A O 1
ATOM 2475 N N . PRO A 1 315 ? 9.781 9.375 -30.033 1.00 50.31 315 PRO A N 1
ATOM 2476 C CA . PRO A 1 315 ? 8.632 8.482 -30.166 1.00 50.31 315 PRO A CA 1
ATOM 2477 C C . PRO A 1 315 ? 7.821 8.677 -31.456 1.00 50.31 315 PRO A C 1
ATOM 2479 O O . PRO A 1 315 ? 7.094 7.759 -31.829 1.00 50.31 315 PRO A O 1
ATOM 2482 N N . GLU A 1 316 ? 7.910 9.829 -32.133 1.00 48.19 316 GLU A N 1
ATOM 2483 C CA . GLU A 1 316 ? 7.151 10.098 -33.368 1.00 48.19 316 GLU A CA 1
ATOM 2484 C C . GLU A 1 316 ? 7.943 9.723 -34.635 1.00 48.19 316 GLU A C 1
ATOM 2486 O O . GLU A 1 316 ? 7.372 9.225 -35.602 1.00 48.19 316 GLU A O 1
ATOM 2491 N N . THR A 1 317 ? 9.260 9.929 -34.633 1.00 54.03 317 THR A N 1
ATOM 2492 C CA . THR A 1 317 ? 10.142 9.789 -35.802 1.00 54.03 317 THR A CA 1
ATOM 2493 C C . THR A 1 317 ? 11.087 8.592 -35.716 1.00 54.03 317 THR A C 1
ATOM 2495 O O . THR A 1 317 ? 11.634 8.176 -36.735 1.00 54.03 317 THR A O 1
ATOM 2498 N N . GLY A 1 318 ? 11.311 8.025 -34.525 1.00 59.28 318 GLY A N 1
ATOM 2499 C CA . GLY A 1 318 ? 12.238 6.909 -34.300 1.00 59.28 318 GLY A CA 1
ATOM 2500 C C . GLY A 1 318 ? 13.727 7.266 -34.441 1.00 59.28 318 GLY A C 1
ATOM 2501 O O . GLY A 1 318 ? 14.586 6.379 -34.312 1.00 59.28 318 GLY A O 1
ATOM 2502 N N . ASN A 1 319 ? 14.041 8.541 -34.691 1.00 59.38 319 ASN A N 1
ATOM 2503 C CA . ASN A 1 319 ? 15.401 9.037 -34.876 1.00 59.38 319 ASN A CA 1
ATOM 2504 C C . ASN A 1 319 ? 16.131 9.211 -33.536 1.00 59.38 319 ASN A C 1
ATOM 2506 O O . ASN A 1 319 ? 15.524 9.512 -32.507 1.00 59.38 319 ASN A O 1
ATOM 2510 N N . VAL A 1 320 ? 17.451 9.003 -33.567 1.00 57.28 320 VAL A N 1
ATOM 2511 C CA . VAL A 1 320 ? 18.358 9.197 -32.417 1.00 57.28 320 VAL A CA 1
ATOM 2512 C C . VAL A 1 320 ? 18.792 10.669 -32.301 1.00 57.28 320 VAL A C 1
ATOM 2514 O O . VAL A 1 320 ? 19.041 11.150 -31.202 1.00 57.28 320 VAL A O 1
ATOM 2517 N N . SER A 1 321 ? 18.828 11.394 -33.424 1.00 48.38 321 SER A N 1
ATOM 2518 C CA . SER A 1 321 ? 19.060 12.839 -33.516 1.00 48.38 321 SER A CA 1
ATOM 2519 C C . SER A 1 321 ? 17.774 13.564 -33.933 1.00 48.38 321 SER A C 1
ATOM 2521 O O . SER A 1 321 ? 16.969 13.017 -34.689 1.00 48.38 321 SER A O 1
ATOM 2523 N N . GLY A 1 322 ? 17.558 14.793 -33.452 1.00 49.94 322 GLY A N 1
ATOM 2524 C CA . GLY A 1 322 ? 16.376 15.581 -33.837 1.00 49.94 322 GLY A CA 1
ATOM 2525 C C . GLY A 1 322 ? 15.142 15.460 -32.934 1.00 49.94 322 GLY A C 1
ATOM 2526 O O . GLY A 1 322 ? 14.020 15.598 -33.410 1.00 49.94 322 GLY A O 1
ATOM 2527 N N . PHE A 1 323 ? 15.340 15.199 -31.642 1.00 46.00 323 PHE A N 1
ATOM 2528 C CA . PHE A 1 323 ? 14.261 14.992 -30.671 1.00 46.00 323 PHE A CA 1
ATOM 2529 C C . PHE A 1 323 ? 13.505 16.306 -30.344 1.00 46.00 323 PHE A C 1
ATOM 2531 O O . PHE A 1 323 ? 14.131 17.256 -29.877 1.00 46.00 323 PHE A O 1
ATOM 2538 N N . PRO A 1 324 ? 12.177 16.399 -30.539 1.00 42.88 324 PRO A N 1
ATOM 2539 C CA . PRO A 1 324 ? 11.393 17.589 -30.261 1.00 42.88 324 PRO A CA 1
ATOM 2540 C C . PRO A 1 324 ? 11.058 17.742 -28.771 1.00 42.88 324 PRO A C 1
ATOM 2542 O O . PRO A 1 324 ? 10.375 16.927 -28.148 1.00 42.88 324 PRO A O 1
ATOM 2545 N N . TYR A 1 325 ? 11.439 18.900 -28.240 1.00 41.78 325 TYR A N 1
ATOM 2546 C CA . TYR A 1 325 ? 10.723 19.582 -27.168 1.00 41.78 325 TYR A CA 1
ATOM 2547 C C . TYR A 1 325 ? 9.300 19.919 -27.660 1.00 41.78 325 TYR A C 1
ATOM 2549 O O . TYR A 1 325 ? 9.125 20.833 -28.468 1.00 41.78 325 TYR A O 1
ATOM 2557 N N . LYS A 1 326 ? 8.277 19.183 -27.199 1.00 40.03 326 LYS A N 1
ATOM 2558 C CA . LYS A 1 326 ? 6.873 19.637 -27.211 1.00 40.03 326 LYS A CA 1
ATOM 2559 C C . LYS A 1 326 ? 6.510 20.079 -25.789 1.00 40.03 326 LYS A C 1
ATOM 2561 O O . LYS A 1 326 ? 6.688 19.266 -24.877 1.00 40.03 326 LYS A O 1
ATOM 2566 N N . PRO A 1 327 ? 5.958 21.293 -25.589 1.00 36.88 327 PRO A N 1
ATOM 2567 C CA . PRO A 1 327 ? 5.639 21.805 -24.258 1.00 36.88 327 PRO A CA 1
ATOM 2568 C C . PRO A 1 327 ? 4.753 20.824 -23.490 1.00 36.88 327 PRO A C 1
ATOM 2570 O O . PRO A 1 327 ? 4.984 20.580 -22.313 1.00 36.88 327 PRO A O 1
ATOM 2573 N N . ASP A 1 328 ? 3.821 20.147 -24.179 1.00 37.28 328 ASP A N 1
ATOM 2574 C CA . ASP A 1 328 ? 2.842 19.257 -23.541 1.00 37.28 328 ASP A CA 1
ATOM 2575 C C . ASP A 1 328 ? 3.487 18.064 -22.805 1.00 37.28 328 ASP A C 1
ATOM 2577 O O . ASP A 1 328 ? 2.806 17.385 -22.033 1.00 37.28 328 ASP A O 1
ATOM 2581 N N . TYR A 1 329 ? 4.757 17.738 -23.071 1.00 38.47 329 TYR A N 1
ATOM 2582 C CA . TYR A 1 329 ? 5.444 16.573 -22.500 1.00 38.47 329 TYR A CA 1
ATOM 2583 C C . TYR A 1 329 ? 6.521 16.907 -21.464 1.00 38.47 329 TYR A C 1
ATOM 2585 O O . TYR A 1 329 ? 6.965 15.991 -20.777 1.00 38.47 329 TYR A O 1
ATOM 2593 N N . MET A 1 330 ? 6.936 18.167 -21.322 1.00 35.22 330 MET A N 1
ATOM 2594 C CA . MET A 1 330 ? 8.016 18.556 -20.411 1.00 35.22 330 MET A CA 1
ATOM 2595 C C . MET A 1 330 ? 7.727 19.930 -19.817 1.00 35.22 330 MET A C 1
ATOM 2597 O O . MET A 1 330 ? 7.620 20.923 -20.528 1.00 35.22 330 MET A O 1
ATOM 2601 N N . ILE A 1 331 ? 7.627 19.961 -18.497 1.00 30.73 331 ILE A N 1
ATOM 2602 C CA . ILE A 1 331 ? 7.236 21.125 -17.721 1.00 30.73 331 ILE A CA 1
ATOM 2603 C C . ILE A 1 331 ? 8.506 21.795 -17.101 1.00 30.73 331 ILE A C 1
ATOM 2605 O O . ILE A 1 331 ? 9.249 21.082 -16.405 1.00 30.73 331 ILE A O 1
ATOM 2609 N N . PRO A 1 332 ? 8.832 23.085 -17.377 1.00 37.09 332 PRO A N 1
ATOM 2610 C CA . PRO A 1 332 ? 9.843 23.882 -16.638 1.00 37.09 332 PRO A CA 1
ATOM 2611 C C . PRO A 1 332 ? 9.443 24.087 -15.156 1.00 37.09 332 PRO A C 1
ATOM 2613 O O . PRO A 1 332 ? 8.289 23.941 -14.809 1.00 37.09 332 PRO A O 1
ATOM 2616 N N . GLU A 1 333 ? 10.273 24.340 -14.139 1.00 37.62 333 GLU A N 1
ATOM 2617 C CA . GLU A 1 333 ? 11.465 25.169 -14.000 1.00 37.62 333 GLU A CA 1
ATOM 2618 C C . GLU A 1 333 ? 11.987 25.023 -12.548 1.00 37.62 333 GLU A C 1
ATOM 2620 O O . GLU A 1 333 ? 11.176 25.168 -11.645 1.00 37.62 333 GLU A O 1
ATOM 2625 N N . ASN A 1 334 ? 13.286 24.753 -12.309 1.00 31.22 334 ASN A N 1
ATOM 2626 C CA . ASN A 1 334 ? 14.219 25.616 -11.544 1.00 31.22 334 ASN A CA 1
ATOM 2627 C C . ASN A 1 334 ? 15.522 24.916 -11.070 1.00 31.22 334 ASN A C 1
ATOM 2629 O O . ASN A 1 334 ? 15.548 24.047 -10.202 1.00 31.22 334 ASN A O 1
ATOM 2633 N N . ASN A 1 335 ? 16.622 25.427 -11.638 1.00 30.42 335 ASN A N 1
ATOM 2634 C CA . ASN A 1 335 ? 18.014 25.538 -11.179 1.00 30.42 335 ASN A CA 1
ATOM 2635 C C . ASN A 1 335 ? 18.831 24.292 -10.797 1.00 30.42 335 ASN A C 1
ATOM 2637 O O . ASN A 1 335 ? 18.809 23.824 -9.670 1.00 30.42 335 ASN A O 1
ATOM 2641 N N . LEU A 1 336 ? 19.710 23.864 -11.704 1.00 28.48 336 LEU A N 1
ATOM 2642 C CA . LEU A 1 336 ? 21.176 23.969 -11.573 1.00 28.48 336 LEU A CA 1
ATOM 2643 C C . LEU A 1 336 ? 21.787 23.432 -12.874 1.00 28.48 336 LEU A C 1
ATOM 2645 O O . LEU A 1 336 ? 22.081 22.253 -12.973 1.00 28.48 336 LEU A O 1
ATOM 2649 N N . ILE A 1 337 ? 21.877 24.301 -13.881 1.00 28.47 337 ILE A N 1
ATOM 2650 C CA . ILE A 1 337 ? 22.952 24.446 -14.880 1.00 28.47 337 ILE A CA 1
ATOM 2651 C C . ILE A 1 337 ? 22.530 25.675 -15.697 1.00 28.47 337 ILE A C 1
ATOM 2653 O O . ILE A 1 337 ? 21.614 25.626 -16.511 1.00 28.47 337 ILE A O 1
ATOM 2657 N N . ARG A 1 338 ? 23.154 26.823 -15.417 1.00 32.16 338 ARG A N 1
ATOM 2658 C CA . ARG A 1 338 ? 23.191 27.935 -16.368 1.00 32.16 338 ARG A CA 1
ATOM 2659 C C . ARG A 1 338 ? 24.226 27.573 -17.431 1.00 32.16 338 ARG A C 1
ATOM 2661 O O . ARG A 1 338 ? 25.417 27.599 -17.130 1.00 32.16 338 ARG A O 1
ATOM 2668 N N . THR A 1 339 ? 23.772 27.301 -18.644 1.00 29.75 339 THR A N 1
ATOM 2669 C CA . THR A 1 339 ? 24.491 27.580 -19.895 1.00 29.75 339 THR A CA 1
ATOM 2670 C C . THR A 1 339 ? 23.439 27.918 -20.953 1.00 29.75 339 THR A C 1
ATOM 2672 O O . THR A 1 339 ? 22.419 27.243 -21.001 1.00 29.75 339 THR A O 1
ATOM 2675 N N . SER A 1 340 ? 23.672 29.040 -21.641 1.00 32.66 340 SER A N 1
ATOM 2676 C CA . SER A 1 340 ? 23.102 29.524 -22.913 1.00 32.66 340 SER A CA 1
ATOM 2677 C C . SER A 1 340 ? 21.747 28.977 -23.401 1.00 32.66 340 SER A C 1
ATOM 2679 O O . SER A 1 340 ? 21.594 27.796 -23.650 1.00 32.66 340 SER A O 1
ATOM 2681 N N . ALA A 1 341 ? 20.809 29.911 -23.627 1.00 34.75 341 ALA A N 1
ATOM 2682 C CA . ALA A 1 341 ? 19.596 29.816 -24.454 1.00 34.75 341 ALA A CA 1
ATOM 2683 C C . ALA A 1 341 ? 18.602 28.660 -24.179 1.00 34.75 341 ALA A C 1
ATOM 2685 O O . ALA A 1 341 ? 18.873 27.487 -24.400 1.00 34.75 341 ALA A O 1
ATOM 2686 N N . GLN A 1 342 ? 17.364 29.006 -23.800 1.00 38.19 342 GLN A N 1
ATOM 2687 C CA . GLN A 1 342 ? 16.234 28.082 -23.952 1.00 38.19 342 GLN A CA 1
ATOM 2688 C C . GLN A 1 342 ? 16.086 27.749 -25.450 1.00 38.19 342 GLN A C 1
ATOM 2690 O O . GLN A 1 342 ? 15.886 28.678 -26.240 1.00 38.19 342 GLN A O 1
ATOM 2695 N N . PRO A 1 343 ? 16.185 26.475 -25.876 1.00 36.59 343 PRO A N 1
ATOM 2696 C CA . PRO A 1 343 ? 15.985 26.122 -27.273 1.00 36.59 343 PRO A CA 1
ATOM 2697 C C . PRO A 1 343 ? 14.566 26.501 -27.698 1.00 36.59 343 PRO A C 1
ATOM 2699 O O . PRO A 1 343 ? 13.604 26.250 -26.968 1.00 36.59 343 PRO A O 1
ATOM 2702 N N . ALA A 1 344 ? 14.419 27.083 -28.888 1.00 37.47 344 ALA A N 1
ATOM 2703 C CA . ALA A 1 344 ? 13.104 27.268 -29.485 1.00 37.47 344 ALA A CA 1
ATOM 2704 C C . ALA A 1 344 ? 12.386 25.908 -29.589 1.00 37.47 344 ALA A C 1
ATOM 2706 O O . ALA A 1 344 ? 12.985 24.892 -29.949 1.00 37.47 344 ALA A O 1
ATOM 2707 N N . VAL A 1 345 ? 11.097 25.894 -29.256 1.00 42.72 345 VAL A N 1
ATOM 2708 C CA . VAL A 1 345 ? 10.231 24.709 -29.281 1.00 42.72 345 VAL A CA 1
ATOM 2709 C C . VAL A 1 345 ? 10.394 23.925 -30.593 1.00 42.72 345 VAL A C 1
ATOM 2711 O O . VAL A 1 345 ? 10.177 24.483 -31.666 1.00 42.72 345 VAL A O 1
ATOM 2714 N N . GLY A 1 346 ? 10.744 22.634 -30.511 1.00 45.22 346 GLY A N 1
ATOM 2715 C CA . GLY A 1 346 ? 10.882 21.746 -31.676 1.00 45.22 346 GLY A CA 1
ATOM 2716 C C . GLY A 1 346 ? 12.240 21.752 -32.397 1.00 45.22 346 GLY A C 1
ATOM 2717 O O . GLY A 1 346 ? 12.329 21.185 -33.484 1.00 45.22 346 GLY A O 1
ATOM 2718 N N . ALA A 1 347 ? 13.289 22.358 -31.831 1.00 46.47 347 ALA A N 1
ATOM 2719 C CA . ALA A 1 347 ? 14.632 22.295 -32.412 1.00 46.47 347 ALA A CA 1
ATOM 2720 C C . ALA A 1 347 ? 15.277 20.898 -32.253 1.00 46.47 347 ALA A C 1
ATOM 2722 O O . ALA A 1 347 ? 15.103 20.261 -31.210 1.00 46.47 347 ALA A O 1
ATOM 2723 N N . PRO A 1 348 ? 16.028 20.412 -33.259 1.00 52.34 348 PRO A N 1
ATOM 2724 C CA . PRO A 1 348 ? 16.753 19.155 -33.158 1.00 52.34 348 PRO A CA 1
ATOM 2725 C C . PRO A 1 348 ? 17.817 19.208 -32.052 1.00 52.34 348 PRO A C 1
ATOM 2727 O O . PRO A 1 348 ? 18.596 20.151 -31.978 1.00 52.34 348 PRO A O 1
ATOM 2730 N N . VAL A 1 349 ? 17.849 18.177 -31.204 1.00 61.41 349 VAL A N 1
ATOM 2731 C CA . VAL A 1 349 ? 18.906 17.962 -30.204 1.00 61.41 349 VAL A CA 1
ATOM 2732 C C . VAL A 1 349 ? 20.101 17.262 -30.851 1.00 61.41 349 VAL A C 1
ATOM 2734 O O . VAL A 1 349 ? 19.917 16.282 -31.583 1.00 61.41 349 VAL A O 1
ATOM 2737 N N . ASP A 1 350 ? 21.308 17.727 -30.528 1.00 68.06 350 ASP A N 1
ATOM 2738 C CA . ASP A 1 350 ? 22.559 17.200 -31.073 1.00 68.06 350 ASP A CA 1
ATOM 2739 C C . ASP A 1 350 ? 23.065 15.942 -30.346 1.00 68.06 350 ASP A C 1
ATOM 2741 O O . ASP A 1 350 ? 23.625 15.041 -30.972 1.00 68.06 350 ASP A O 1
ATOM 2745 N N . LEU A 1 351 ? 22.866 15.867 -29.022 1.00 73.50 351 LEU A N 1
ATOM 2746 C CA . LEU A 1 351 ? 23.294 14.744 -28.182 1.00 73.50 351 LEU A CA 1
ATOM 2747 C C . LEU A 1 351 ? 22.338 14.514 -27.001 1.00 73.50 351 LEU A C 1
ATOM 2749 O O . LEU A 1 351 ? 22.051 15.432 -26.231 1.00 73.50 351 LEU A O 1
ATOM 2753 N N . VAL A 1 352 ? 21.923 13.260 -26.800 1.00 74.38 352 VAL A N 1
ATOM 2754 C CA . VAL A 1 352 ? 21.271 12.794 -25.564 1.00 74.38 352 VAL A CA 1
ATOM 2755 C C . VAL A 1 352 ? 22.346 12.293 -24.602 1.00 74.38 352 VAL A C 1
ATOM 2757 O O . VAL A 1 352 ? 23.022 11.308 -24.887 1.00 74.38 352 VAL A O 1
ATOM 2760 N N . VAL A 1 353 ? 22.499 12.970 -23.467 1.00 76.50 353 VAL A N 1
ATOM 2761 C CA . VAL A 1 353 ? 23.496 12.665 -22.431 1.00 76.50 353 VAL A CA 1
ATOM 2762 C C . VAL A 1 353 ? 22.986 11.615 -21.449 1.00 76.50 353 VAL A C 1
ATOM 2764 O O . VAL A 1 353 ? 23.717 10.693 -21.104 1.00 76.50 353 VAL A O 1
ATOM 2767 N N . GLU A 1 354 ? 21.725 11.724 -21.036 1.00 78.75 354 GLU A N 1
ATOM 2768 C CA . GLU A 1 354 ? 21.040 10.736 -20.199 1.00 78.75 354 GLU A CA 1
ATOM 2769 C C . GLU A 1 354 ? 19.665 10.430 -20.812 1.00 78.75 354 GLU A C 1
ATOM 2771 O O . GLU A 1 354 ? 18.924 11.372 -21.117 1.00 78.75 354 GLU A O 1
ATOM 2776 N N . PRO A 1 355 ? 19.314 9.148 -21.025 1.00 79.88 355 PRO A N 1
ATOM 2777 C CA . PRO A 1 355 ? 18.049 8.752 -21.641 1.00 79.88 355 PRO A CA 1
ATOM 2778 C C . PRO A 1 355 ? 16.831 8.981 -20.745 1.00 79.88 355 PRO A C 1
ATOM 2780 O O . PRO A 1 355 ? 16.930 9.211 -19.543 1.00 79.88 355 PRO A O 1
ATOM 2783 N N . LEU A 1 356 ? 15.648 8.859 -21.345 1.00 74.44 356 LEU A N 1
ATOM 2784 C CA . LEU A 1 356 ? 14.377 8.967 -20.641 1.00 74.44 356 LEU A CA 1
ATOM 2785 C C . LEU A 1 356 ? 13.926 7.591 -20.139 1.00 74.44 356 LEU A C 1
ATOM 2787 O O . LEU A 1 356 ? 13.727 6.683 -20.941 1.00 74.44 356 LEU A O 1
ATOM 2791 N N . LEU A 1 357 ? 13.673 7.448 -18.840 1.00 76.38 357 LEU A N 1
ATOM 2792 C CA . LEU A 1 357 ? 12.881 6.333 -18.315 1.00 76.38 357 LEU A CA 1
ATOM 2793 C C . LEU A 1 357 ? 11.398 6.724 -18.393 1.00 76.38 357 LEU A C 1
ATOM 2795 O O . LEU A 1 357 ? 11.004 7.776 -17.890 1.00 76.38 357 LEU A O 1
ATOM 2799 N N . ARG A 1 358 ? 10.577 5.925 -19.071 1.00 71.88 358 ARG A N 1
ATOM 2800 C CA . ARG A 1 358 ? 9.169 6.216 -19.373 1.00 71.88 358 ARG A CA 1
ATOM 2801 C C . ARG A 1 358 ? 8.278 5.078 -18.912 1.00 71.88 358 ARG A C 1
ATOM 2803 O O . ARG A 1 358 ? 8.642 3.917 -19.044 1.00 71.88 358 ARG A O 1
ATOM 2810 N N . SER A 1 359 ? 7.085 5.409 -18.430 1.00 68.81 359 SER A N 1
ATOM 2811 C CA . SER A 1 359 ? 6.043 4.433 -18.122 1.00 68.81 359 SER A CA 1
ATOM 2812 C C . SER A 1 359 ? 4.769 4.704 -18.919 1.00 68.81 359 SER A C 1
ATOM 2814 O O . SER A 1 359 ? 4.365 5.856 -19.074 1.00 68.81 359 SER A O 1
ATOM 2816 N N . PHE A 1 360 ? 4.122 3.644 -19.399 1.00 62.59 360 PHE A N 1
ATOM 2817 C CA . PHE A 1 360 ? 2.824 3.677 -20.070 1.00 62.59 360 PHE A CA 1
ATOM 2818 C C . PHE A 1 360 ? 1.758 3.010 -19.179 1.00 62.59 360 PHE A C 1
ATOM 2820 O O . PHE A 1 360 ? 2.001 1.948 -18.595 1.00 62.59 360 PHE A O 1
ATOM 2827 N N . GLY A 1 361 ? 0.583 3.643 -19.063 1.00 50.78 361 GLY A N 1
ATOM 2828 C CA . GLY A 1 361 ? -0.550 3.176 -18.252 1.00 50.78 361 GLY A CA 1
ATOM 2829 C C . GLY A 1 361 ? -1.294 4.307 -17.519 1.00 50.78 361 GLY A C 1
ATOM 2830 O O . GLY A 1 361 ? -0.674 5.241 -17.023 1.00 50.78 361 GLY A O 1
ATOM 2831 N N . GLU A 1 362 ? -2.625 4.186 -17.470 1.00 43.78 362 GLU A N 1
ATOM 2832 C CA . GLU A 1 362 ? -3.657 5.130 -16.986 1.00 43.78 362 GLU A CA 1
ATOM 2833 C C . GLU A 1 362 ? -3.706 6.528 -17.640 1.00 43.78 362 GLU A C 1
ATOM 2835 O O . GLU A 1 362 ? -3.168 7.529 -17.162 1.00 43.78 362 GLU A O 1
ATOM 2840 N N . ARG A 1 363 ? -4.510 6.611 -18.712 1.00 36.06 363 ARG A N 1
ATOM 2841 C CA . ARG A 1 363 ? -5.290 7.815 -19.026 1.00 36.06 363 ARG A CA 1
ATOM 2842 C C . ARG A 1 363 ? -6.216 8.072 -17.834 1.00 36.06 363 ARG A C 1
ATOM 2844 O O . ARG A 1 363 ? -7.238 7.405 -17.706 1.00 36.06 363 ARG A O 1
ATOM 2851 N N . ALA A 1 364 ? -5.903 9.063 -17.004 1.00 35.06 364 ALA A N 1
ATOM 2852 C CA . ALA A 1 364 ? -6.954 9.737 -16.256 1.00 35.06 364 ALA A CA 1
ATOM 2853 C C . ALA A 1 364 ? -7.989 10.206 -17.288 1.00 35.06 364 ALA A C 1
ATOM 2855 O O . ALA A 1 364 ? -7.643 10.878 -18.265 1.00 35.06 364 ALA A O 1
ATOM 2856 N N . THR A 1 365 ? -9.241 9.789 -17.131 1.00 29.58 365 THR A N 1
ATOM 2857 C CA . THR A 1 365 ? -10.364 10.317 -17.900 1.00 29.58 365 THR A CA 1
ATOM 2858 C C . THR A 1 365 ? -10.344 11.837 -17.804 1.00 29.58 365 THR A C 1
ATOM 2860 O O . THR A 1 365 ? -10.647 12.415 -16.763 1.00 29.58 365 THR A O 1
ATOM 2863 N N . ILE A 1 366 ? -9.949 12.482 -18.900 1.00 32.47 366 ILE A N 1
ATOM 2864 C CA . ILE A 1 366 ? -10.007 13.927 -19.084 1.00 32.47 366 ILE A CA 1
ATOM 2865 C C . ILE A 1 366 ? -11.490 14.298 -19.152 1.00 32.47 366 ILE A C 1
ATOM 2867 O O . ILE A 1 366 ? -12.095 14.274 -20.222 1.00 32.47 366 ILE A O 1
ATOM 2871 N N . SER A 1 367 ? -12.087 14.657 -18.019 1.00 30.08 367 SER A N 1
ATOM 2872 C CA . SER A 1 367 ? -13.261 15.526 -18.013 1.00 30.08 367 SER A CA 1
ATOM 2873 C C . SER A 1 367 ? -12.799 16.969 -17.820 1.00 30.08 367 SER A C 1
ATOM 2875 O O . SER A 1 367 ? -12.956 17.539 -16.750 1.00 30.08 367 SER A O 1
ATOM 2877 N N . CYS A 1 368 ? -12.178 17.555 -18.842 1.00 26.31 368 CYS A N 1
ATOM 2878 C CA . CYS A 1 368 ? -12.334 18.979 -19.134 1.00 26.31 368 CYS A CA 1
ATOM 2879 C C . CYS A 1 368 ? -11.674 19.318 -20.469 1.00 26.31 368 CYS A C 1
ATOM 2881 O O . CYS A 1 368 ? -10.468 19.181 -20.663 1.00 26.31 368 CYS A O 1
ATOM 2883 N N . LYS A 1 369 ? -12.502 19.780 -21.404 1.00 33.25 369 LYS A N 1
ATOM 2884 C CA . LYS A 1 369 ? -12.060 20.513 -22.584 1.00 33.25 369 LYS A CA 1
ATOM 2885 C C . LYS A 1 369 ? -11.547 21.873 -22.100 1.00 33.25 369 LYS A C 1
ATOM 2887 O O . LYS A 1 369 ? -12.368 22.651 -21.641 1.00 33.25 369 LYS A O 1
ATOM 2892 N N . GLN A 1 370 ? -10.243 22.137 -22.186 1.00 25.59 370 GLN A N 1
ATOM 2893 C CA . GLN A 1 370 ? -9.610 23.339 -22.769 1.00 25.59 370 GLN A CA 1
ATOM 2894 C C . GLN A 1 370 ? -8.092 23.370 -22.456 1.00 25.59 370 GLN A C 1
ATOM 2896 O O . GLN A 1 370 ? -7.679 22.824 -21.434 1.00 25.59 370 GLN A O 1
ATOM 2901 N N . PRO A 1 371 ? -7.255 23.949 -23.344 1.00 28.05 371 PRO A N 1
ATOM 2902 C CA . PRO A 1 371 ? -5.797 23.875 -23.273 1.00 28.05 371 PRO A CA 1
ATOM 2903 C C . PRO A 1 371 ? -5.203 25.055 -22.483 1.00 28.05 371 PRO A C 1
ATOM 2905 O O . PRO A 1 371 ? -5.484 26.211 -22.788 1.00 28.05 371 PRO A O 1
ATOM 2908 N N . GLY A 1 372 ? -4.357 24.770 -21.491 1.00 25.14 372 GLY A N 1
ATOM 2909 C CA . GLY A 1 372 ? -3.639 25.784 -20.710 1.00 25.14 372 GLY A CA 1
ATOM 2910 C C . GLY A 1 372 ? -2.732 25.148 -19.652 1.00 25.14 372 GLY A C 1
ATOM 2911 O O . GLY A 1 372 ? -3.192 24.396 -18.800 1.00 25.14 372 GLY A O 1
ATOM 2912 N N . PHE A 1 373 ? -1.432 25.403 -19.769 1.00 24.00 373 PHE A N 1
ATOM 2913 C CA . PHE A 1 373 ? -0.315 24.785 -19.046 1.00 24.00 373 PHE A CA 1
ATOM 2914 C C . PHE A 1 373 ? -0.138 25.257 -17.594 1.00 24.00 373 PHE A C 1
ATOM 2916 O O . PHE A 1 373 ? -0.467 26.396 -17.290 1.00 24.00 373 PHE A O 1
ATOM 2923 N N . VAL A 1 374 ? 0.458 24.410 -16.731 1.00 22.89 374 VAL A N 1
ATOM 2924 C CA . VAL A 1 374 ? 1.026 24.800 -15.415 1.00 22.89 374 VAL A CA 1
ATOM 2925 C C . VAL A 1 374 ? 2.264 23.955 -15.088 1.00 22.89 374 VAL A C 1
ATOM 2927 O O . VAL A 1 374 ? 2.223 22.735 -15.312 1.00 22.89 374 VAL A O 1
ATOM 2930 N N . ASP A 1 375 ? 3.273 24.655 -14.544 1.00 22.56 375 ASP A N 1
ATOM 2931 C CA . ASP A 1 375 ? 4.706 24.351 -14.410 1.00 22.56 375 ASP A CA 1
ATOM 2932 C C . ASP A 1 375 ? 5.170 23.559 -13.149 1.00 22.56 375 ASP A C 1
ATOM 2934 O O . ASP A 1 375 ? 4.468 23.567 -12.144 1.00 22.56 375 ASP A O 1
ATOM 2938 N N . PHE A 1 376 ? 6.352 22.907 -13.178 1.00 22.88 376 PHE A N 1
ATOM 2939 C CA . PHE A 1 376 ? 7.064 22.185 -12.095 1.00 22.88 376 PHE A CA 1
ATOM 2940 C C . PHE A 1 376 ? 8.601 22.297 -12.223 1.00 22.88 376 PHE A C 1
ATOM 2942 O O . PHE A 1 376 ? 9.164 21.748 -13.173 1.00 22.88 376 PHE A O 1
ATOM 2949 N N . TYR A 1 377 ? 9.301 22.837 -11.206 1.00 22.00 377 TYR A N 1
ATOM 2950 C CA . TYR A 1 377 ? 10.390 22.133 -10.480 1.00 22.00 377 TYR A CA 1
ATOM 2951 C C . TYR A 1 377 ? 10.958 22.870 -9.236 1.00 22.00 377 TYR A C 1
ATOM 2953 O O . TYR A 1 377 ? 11.570 23.920 -9.337 1.00 22.00 377 TYR A O 1
ATOM 2961 N N . ARG A 1 378 ? 10.901 22.182 -8.085 1.00 23.92 378 ARG A N 1
ATOM 2962 C CA . ARG A 1 378 ? 11.633 22.329 -6.793 1.00 23.92 378 ARG A CA 1
ATOM 2963 C C . ARG A 1 378 ? 10.622 22.539 -5.666 1.00 23.92 378 ARG A C 1
ATOM 2965 O O . ARG A 1 378 ? 9.796 23.426 -5.764 1.00 23.92 378 ARG A O 1
ATOM 2972 N N . SER A 1 379 ? 10.623 21.788 -4.574 1.00 28.19 379 SER A N 1
ATOM 2973 C CA . SER A 1 379 ? 11.505 20.737 -4.054 1.00 28.19 379 SER A CA 1
ATOM 2974 C C . SER A 1 379 ? 10.686 19.924 -3.046 1.00 28.19 379 SER A C 1
ATOM 2976 O O . SER A 1 379 ? 9.824 20.498 -2.392 1.00 28.19 379 SER A O 1
ATOM 2978 N N . ALA A 1 380 ? 11.015 18.640 -2.890 1.00 28.97 380 ALA A N 1
ATOM 2979 C CA . ALA A 1 380 ? 10.265 17.618 -2.148 1.00 28.97 380 ALA A CA 1
ATOM 2980 C C . ALA A 1 380 ? 9.012 17.089 -2.879 1.00 28.97 380 ALA A C 1
ATOM 2982 O O . ALA A 1 380 ? 8.383 17.772 -3.675 1.00 28.97 380 ALA A O 1
ATOM 2983 N N . PHE A 1 381 ? 8.788 15.792 -2.689 1.00 42.22 381 PHE A N 1
ATOM 2984 C CA . PHE A 1 381 ? 7.897 14.868 -3.390 1.00 42.22 381 PHE A CA 1
ATOM 2985 C C . PHE A 1 381 ? 6.511 15.402 -3.807 1.00 42.22 381 PHE A C 1
ATOM 2987 O O . PHE A 1 381 ? 5.861 16.103 -3.047 1.00 42.22 381 PHE A O 1
ATOM 2994 N N . GLY A 1 382 ? 6.022 14.946 -4.973 1.00 28.81 382 GLY A N 1
ATOM 2995 C CA . GLY A 1 382 ? 4.593 14.962 -5.324 1.00 28.81 382 GLY A CA 1
ATOM 2996 C C . GLY A 1 382 ? 4.276 15.453 -6.740 1.00 28.81 382 GLY A C 1
ATOM 2997 O O . GLY A 1 382 ? 4.279 16.650 -6.988 1.00 28.81 382 GLY A O 1
ATOM 2998 N N . ASN A 1 383 ? 3.990 14.535 -7.678 1.00 28.45 383 ASN A N 1
ATOM 2999 C CA . ASN A 1 383 ? 2.790 14.582 -8.533 1.00 28.45 383 ASN A CA 1
ATOM 3000 C C . ASN A 1 383 ? 2.761 13.474 -9.584 1.00 28.45 383 ASN A C 1
ATOM 3002 O O . ASN A 1 383 ? 3.584 13.420 -10.497 1.00 28.45 383 ASN A O 1
ATOM 3006 N N . HIS A 1 384 ? 1.729 12.639 -9.501 1.00 32.91 384 HIS A N 1
ATOM 3007 C CA . HIS A 1 384 ? 1.598 11.428 -10.300 1.00 32.91 384 HIS A CA 1
ATOM 3008 C C . HIS A 1 384 ? 0.733 11.549 -11.556 1.00 32.91 384 HIS A C 1
ATOM 3010 O O . HIS A 1 384 ? 0.473 10.546 -12.209 1.00 32.91 384 HIS A O 1
ATOM 3016 N N . HIS A 1 385 ? 0.305 12.750 -11.952 1.00 32.59 385 HIS A N 1
ATOM 3017 C CA . HIS A 1 385 ? -0.456 12.915 -13.194 1.00 32.59 385 HIS A CA 1
ATOM 3018 C C . HIS A 1 385 ? -0.191 14.237 -13.911 1.00 32.59 385 HIS A C 1
ATOM 3020 O O . HIS A 1 385 ? -1.057 15.100 -13.978 1.00 32.59 385 HIS A O 1
ATOM 3026 N N . LYS A 1 386 ? 0.972 14.323 -14.566 1.00 30.91 386 LYS A N 1
ATOM 3027 C CA . LYS A 1 386 ? 1.107 14.856 -15.933 1.00 30.91 386 LYS A CA 1
ATOM 3028 C C . LYS A 1 386 ? 2.233 14.073 -16.625 1.00 30.91 386 LYS A C 1
ATOM 3030 O O . LYS A 1 386 ? 3.393 14.308 -16.336 1.00 30.91 386 LYS A O 1
ATOM 3035 N N . ARG A 1 387 ? 1.871 13.106 -17.485 1.00 38.62 387 ARG A N 1
ATOM 3036 C CA . ARG A 1 387 ? 2.758 12.365 -18.420 1.00 38.62 387 ARG A CA 1
ATOM 3037 C C . ARG A 1 387 ? 4.092 11.893 -17.809 1.00 38.62 387 ARG A C 1
ATOM 3039 O O . ARG A 1 387 ? 5.118 12.546 -17.936 1.00 38.62 387 ARG A O 1
ATOM 3046 N N . THR A 1 388 ? 4.096 10.732 -17.162 1.00 39.97 388 THR A N 1
ATOM 3047 C CA . THR A 1 388 ? 5.220 10.301 -16.320 1.00 39.97 388 THR A CA 1
ATOM 3048 C C . THR A 1 388 ? 6.314 9.563 -17.102 1.00 39.97 388 THR A C 1
ATOM 3050 O O . THR A 1 388 ? 6.452 8.339 -17.074 1.00 39.97 388 THR A O 1
ATOM 3053 N N . GLY A 1 389 ? 7.164 10.348 -17.770 1.00 37.97 389 GLY A N 1
ATOM 3054 C CA . GLY A 1 389 ? 8.592 10.041 -17.747 1.00 37.97 389 GLY A CA 1
ATOM 3055 C C . GLY A 1 389 ? 9.037 10.007 -16.285 1.00 37.97 389 GLY A C 1
ATOM 3056 O O . GLY A 1 389 ? 8.803 10.961 -15.550 1.00 37.97 389 GLY A O 1
ATOM 3057 N N . THR A 1 390 ? 9.596 8.898 -15.824 1.00 38.06 390 THR A N 1
ATOM 3058 C CA . THR A 1 390 ? 10.058 8.730 -14.442 1.00 38.06 390 THR A CA 1
ATOM 3059 C C . THR A 1 390 ? 11.357 9.490 -14.174 1.00 38.06 390 THR A C 1
ATOM 3061 O O . THR A 1 390 ? 11.775 9.564 -13.030 1.00 38.06 390 THR A O 1
ATOM 3064 N N . SER A 1 391 ? 12.022 10.068 -15.178 1.00 43.62 391 SER A N 1
ATOM 3065 C CA . SER A 1 391 ? 13.198 10.936 -14.998 1.00 43.62 391 SER A CA 1
ATOM 3066 C C . SER A 1 391 ? 13.336 11.919 -16.160 1.00 43.62 391 SER A C 1
ATOM 3068 O O . SER A 1 391 ? 12.869 11.638 -17.257 1.00 43.62 391 SER A O 1
ATOM 3070 N N . LYS A 1 392 ? 13.933 13.094 -15.932 1.00 45.84 392 LYS A N 1
ATOM 3071 C CA . LYS A 1 392 ? 14.150 14.092 -16.992 1.00 45.84 392 LYS A CA 1
ATOM 3072 C C . LYS A 1 392 ? 15.324 13.666 -17.877 1.00 45.84 392 LYS A C 1
ATOM 3074 O O . LYS A 1 392 ? 16.370 13.293 -17.366 1.00 45.84 392 LYS A O 1
ATOM 3079 N N . MET A 1 393 ? 15.146 13.760 -19.192 1.00 51.53 393 MET A N 1
ATOM 3080 C CA . MET A 1 393 ? 16.220 13.530 -20.160 1.00 51.53 393 MET A CA 1
ATOM 3081 C C . MET A 1 393 ? 17.255 14.660 -20.068 1.00 51.53 393 MET A C 1
ATOM 3083 O O . MET A 1 393 ? 16.872 15.833 -20.015 1.00 51.53 393 MET A O 1
ATOM 3087 N N . TRP A 1 394 ? 18.548 14.326 -20.082 1.00 47.69 394 TRP A N 1
ATOM 3088 C CA . TRP A 1 394 ? 19.619 15.322 -20.178 1.00 47.69 394 TRP A CA 1
ATOM 3089 C C . TRP A 1 394 ? 20.130 15.388 -21.616 1.00 47.69 394 TRP A C 1
ATOM 3091 O O . TRP A 1 394 ? 20.496 14.366 -22.193 1.00 47.69 394 TRP A O 1
ATOM 3101 N N . VAL A 1 395 ? 20.133 16.585 -22.204 1.00 48.19 395 VAL A N 1
ATOM 3102 C CA . VAL A 1 395 ? 20.469 16.825 -23.612 1.00 48.19 395 VAL A CA 1
ATOM 3103 C C . VAL A 1 395 ? 21.436 17.999 -23.772 1.00 48.19 395 VAL A C 1
ATOM 3105 O O . VAL A 1 395 ? 21.453 18.904 -22.936 1.00 48.19 395 VAL A O 1
ATOM 3108 N N . VAL A 1 396 ? 22.216 17.995 -24.855 1.00 48.25 396 VAL A N 1
ATOM 3109 C CA . VAL A 1 396 ? 23.022 19.140 -25.312 1.00 48.25 396 VAL A CA 1
ATOM 3110 C C . VAL A 1 396 ? 22.415 19.673 -26.608 1.00 48.25 396 VAL A C 1
ATOM 3112 O O . VAL A 1 396 ? 22.195 18.910 -27.550 1.00 48.25 396 VAL A O 1
ATOM 3115 N N . VAL A 1 397 ? 22.144 20.977 -26.635 1.00 43.78 397 VAL A N 1
ATOM 3116 C CA . VAL A 1 397 ? 21.659 21.727 -27.798 1.00 43.78 397 VAL A CA 1
ATOM 3117 C C . VAL A 1 397 ? 22.535 22.968 -27.878 1.00 43.78 397 VAL A C 1
ATOM 3119 O O . VAL A 1 397 ? 22.487 23.749 -26.934 1.00 43.78 397 VAL A O 1
ATOM 3122 N N . ASP A 1 398 ? 23.356 23.150 -28.916 1.00 50.69 398 ASP A N 1
ATOM 3123 C CA . ASP A 1 398 ? 23.829 24.509 -29.223 1.00 50.69 398 ASP A CA 1
ATOM 3124 C C . ASP A 1 398 ? 24.380 24.688 -30.648 1.00 50.69 398 ASP A C 1
ATOM 3126 O O . ASP A 1 398 ? 25.292 23.996 -31.116 1.00 50.69 398 ASP A O 1
ATOM 3130 N N . HIS A 1 399 ? 23.885 25.753 -31.287 1.00 43.91 399 HIS A N 1
ATOM 3131 C CA . HIS A 1 399 ? 24.643 26.532 -32.258 1.00 43.91 399 HIS A CA 1
ATOM 3132 C C . HIS A 1 399 ? 25.769 27.254 -31.498 1.00 43.91 399 HIS A C 1
ATOM 3134 O O . HIS A 1 399 ? 25.567 28.327 -30.948 1.00 43.91 399 HIS A O 1
ATOM 3140 N N . PHE A 1 400 ? 26.964 26.661 -31.486 1.00 40.03 400 PHE A N 1
ATOM 3141 C CA . PHE A 1 400 ? 28.192 27.179 -30.854 1.00 40.03 400 PHE A CA 1
ATOM 3142 C C . PHE A 1 400 ? 28.733 28.536 -31.371 1.00 40.03 400 PHE A C 1
ATOM 3144 O O . PHE A 1 400 ? 29.846 28.916 -31.012 1.00 40.03 400 PHE A O 1
ATOM 3151 N N . ASP A 1 401 ? 27.989 29.291 -32.180 1.00 35.31 401 ASP A N 1
ATOM 3152 C CA . ASP A 1 401 ? 28.478 30.540 -32.766 1.00 35.31 401 ASP A CA 1
ATOM 3153 C C . ASP A 1 401 ? 27.797 31.775 -32.143 1.00 35.31 401 ASP A C 1
ATOM 3155 O O . ASP A 1 401 ? 26.577 31.898 -32.140 1.00 35.31 401 ASP A O 1
ATOM 3159 N N . GLU A 1 402 ? 28.642 32.706 -31.675 1.00 35.59 402 GLU A N 1
ATOM 3160 C CA . GLU A 1 402 ? 28.358 34.086 -31.228 1.00 35.59 402 GLU A CA 1
ATOM 3161 C C . GLU A 1 402 ? 27.948 34.324 -29.756 1.00 35.59 402 GLU A C 1
ATOM 3163 O O . GLU A 1 402 ? 26.862 34.805 -29.447 1.00 35.59 402 GLU A O 1
ATOM 3168 N N . TYR A 1 403 ? 28.905 34.186 -28.828 1.00 30.69 403 TYR A N 1
ATOM 3169 C CA . TYR A 1 403 ? 28.919 35.022 -27.616 1.00 30.69 403 TYR A CA 1
ATOM 3170 C C . TYR A 1 403 ? 30.277 35.719 -27.465 1.00 30.69 403 TYR A C 1
ATOM 3172 O O . TYR A 1 403 ? 31.199 35.235 -26.808 1.00 30.69 403 TYR A O 1
ATOM 3180 N N . LYS A 1 404 ? 30.419 36.872 -28.129 1.00 34.03 404 LYS A N 1
ATOM 3181 C CA . LYS A 1 404 ? 31.515 37.820 -27.895 1.00 34.03 404 LYS A CA 1
ATOM 3182 C C . LYS A 1 404 ? 31.071 38.876 -26.882 1.00 34.03 404 LYS A C 1
ATOM 3184 O O . LYS A 1 404 ? 30.222 39.695 -27.203 1.00 34.03 404 LYS A O 1
ATOM 3189 N N . GLY A 1 405 ? 31.762 38.911 -25.742 1.00 38.88 405 GLY A N 1
ATOM 3190 C CA . GLY A 1 405 ? 31.999 40.120 -24.945 1.00 38.88 405 GLY A CA 1
ATOM 3191 C C . GLY A 1 405 ? 30.906 40.519 -23.948 1.00 38.88 405 GLY A C 1
ATOM 3192 O O . GLY A 1 405 ? 29.771 40.784 -24.321 1.00 38.88 405 GLY A O 1
ATOM 3193 N N . GLY A 1 406 ? 31.287 40.641 -22.674 1.00 26.36 406 GLY A N 1
ATOM 3194 C CA . GLY A 1 406 ? 30.433 41.202 -21.627 1.00 26.36 406 GLY A CA 1
ATOM 3195 C C . GLY A 1 406 ? 31.101 41.206 -20.253 1.00 26.36 406 GLY A C 1
ATOM 3196 O O . GLY A 1 406 ? 30.782 40.362 -19.430 1.00 26.36 406 GLY A O 1
ATOM 3197 N N . GLU A 1 407 ? 32.067 42.115 -20.117 1.00 28.58 407 GLU A N 1
ATOM 3198 C CA . GLU A 1 407 ? 32.675 42.774 -18.944 1.00 28.58 407 GLU A CA 1
ATOM 3199 C C . GLU A 1 407 ? 32.589 42.197 -17.513 1.00 28.58 407 GLU A C 1
ATOM 3201 O O . GLU A 1 407 ? 31.552 41.808 -16.980 1.00 28.58 407 GLU A O 1
ATOM 3206 N N . GLU A 1 408 ? 33.758 42.288 -16.871 1.00 35.34 408 GLU A N 1
ATOM 3207 C CA . GLU A 1 408 ? 34.054 42.144 -15.448 1.00 35.34 408 GLU A CA 1
ATOM 3208 C C . GLU A 1 408 ? 33.159 43.013 -14.547 1.00 35.34 408 GLU A C 1
ATOM 3210 O O . GLU A 1 408 ? 32.954 44.199 -14.797 1.00 35.34 408 GLU A O 1
ATOM 3215 N N . SER A 1 409 ? 32.750 42.470 -13.396 1.00 25.81 409 SER A N 1
ATOM 3216 C CA . SER A 1 409 ? 32.526 43.297 -12.208 1.00 25.81 409 SER A CA 1
ATOM 3217 C C . SER A 1 409 ? 33.033 42.571 -10.967 1.00 25.81 409 SER A C 1
ATOM 3219 O O . SER A 1 409 ? 32.660 41.434 -10.672 1.00 25.81 409 SER A O 1
ATOM 3221 N N . THR A 1 410 ? 33.934 43.263 -10.296 1.00 27.09 410 THR A N 1
ATOM 3222 C CA . THR A 1 410 ? 34.743 42.897 -9.147 1.00 27.09 410 THR A CA 1
ATOM 3223 C C . THR A 1 410 ? 33.989 43.008 -7.817 1.00 27.09 410 THR A C 1
ATOM 3225 O O . THR A 1 410 ? 33.081 43.814 -7.659 1.00 27.09 410 THR A O 1
ATOM 3228 N N . ALA A 1 411 ? 34.505 42.251 -6.841 1.00 27.48 411 ALA A N 1
ATOM 3229 C CA . ALA A 1 411 ? 34.429 42.450 -5.389 1.00 27.48 411 ALA A CA 1
ATOM 3230 C C . ALA A 1 411 ? 33.086 42.216 -4.663 1.00 27.48 411 ALA A C 1
ATOM 3232 O O . ALA A 1 411 ? 32.146 42.992 -4.762 1.00 27.48 411 ALA A O 1
ATOM 3233 N N . LEU A 1 412 ? 33.081 41.222 -3.765 1.00 25.56 412 LEU A N 1
ATOM 3234 C CA . LEU A 1 412 ? 33.182 41.453 -2.314 1.00 25.56 412 LEU A CA 1
ATOM 3235 C C . LEU A 1 412 ? 33.478 40.123 -1.599 1.00 25.56 412 LEU A C 1
ATOM 3237 O O . LEU A 1 412 ? 32.707 39.170 -1.667 1.00 25.56 412 LEU A O 1
ATOM 3241 N N . GLY A 1 413 ? 34.638 40.063 -0.941 1.00 27.34 413 GLY A N 1
ATOM 3242 C CA . GLY A 1 413 ? 35.041 38.959 -0.076 1.00 27.34 413 GLY A CA 1
ATOM 3243 C C . GLY A 1 413 ? 34.442 39.078 1.328 1.00 27.34 413 GLY A C 1
ATOM 3244 O O . GLY A 1 413 ? 34.240 40.181 1.832 1.00 27.34 413 GLY A O 1
ATOM 3245 N N . GLY A 1 414 ? 34.201 37.933 1.973 1.00 24.83 414 GLY A N 1
ATOM 3246 C CA . GLY A 1 414 ? 33.746 37.864 3.363 1.00 24.83 414 GLY A CA 1
ATOM 3247 C C . GLY A 1 414 ? 33.607 36.431 3.893 1.00 24.83 414 GLY A C 1
ATOM 3248 O O . GLY A 1 414 ? 32.605 35.776 3.653 1.00 24.83 414 GLY A O 1
ATOM 3249 N N . GLY A 1 415 ? 34.648 35.981 4.602 1.00 26.39 415 GLY A N 1
ATOM 3250 C CA . GLY A 1 415 ? 34.774 34.852 5.543 1.00 26.39 415 GLY A CA 1
ATOM 3251 C C . GLY A 1 415 ? 33.667 33.794 5.696 1.00 26.39 415 GLY A C 1
ATOM 3252 O O . GLY A 1 415 ? 32.657 34.018 6.356 1.00 26.39 415 GLY A O 1
ATOM 3253 N N . PHE A 1 416 ? 33.977 32.563 5.275 1.00 27.80 416 PHE A N 1
ATOM 3254 C CA . PHE A 1 416 ? 33.338 31.325 5.737 1.00 27.80 416 PHE A CA 1
ATOM 3255 C C . PHE A 1 416 ? 34.071 30.778 6.977 1.00 27.80 416 PHE A C 1
ATOM 3257 O O . PHE A 1 416 ? 35.077 30.085 6.852 1.00 27.80 416 PHE A O 1
ATOM 3264 N N . SER A 1 417 ? 33.570 31.060 8.182 1.00 29.41 417 SER A N 1
ATOM 3265 C CA . SER A 1 417 ? 33.932 30.272 9.381 1.00 29.41 417 SER A CA 1
ATOM 3266 C C . SER A 1 417 ? 32.850 30.187 10.473 1.00 29.41 417 SER A C 1
ATOM 3268 O O . SER A 1 417 ? 33.052 29.491 11.462 1.00 29.41 417 SER A O 1
ATOM 3270 N N . GLY A 1 418 ? 31.669 30.798 10.291 1.00 28.08 418 GLY A N 1
ATOM 3271 C CA . GLY A 1 418 ? 30.587 30.800 11.296 1.00 28.08 418 GLY A CA 1
ATOM 3272 C C . GLY A 1 418 ? 29.459 29.770 11.107 1.00 28.08 418 GLY A C 1
ATOM 3273 O O . GLY A 1 418 ? 28.659 29.567 12.015 1.00 28.08 418 GLY A O 1
ATOM 3274 N N . ALA A 1 419 ? 29.371 29.087 9.962 1.00 27.09 419 ALA A N 1
ATOM 3275 C CA . ALA A 1 419 ? 28.168 28.320 9.595 1.00 27.09 419 ALA A CA 1
ATOM 3276 C C . ALA A 1 419 ? 28.027 26.938 10.268 1.00 27.09 419 ALA A C 1
ATOM 3278 O O . ALA A 1 419 ? 26.986 26.302 10.144 1.00 27.09 419 ALA A O 1
ATOM 3279 N N . LYS A 1 420 ? 29.045 26.457 10.995 1.00 26.50 420 LYS A N 1
ATOM 3280 C CA . LYS A 1 420 ? 28.999 25.123 11.622 1.00 26.50 420 LYS A CA 1
ATOM 3281 C C . LYS A 1 420 ? 28.366 25.119 13.021 1.00 26.50 420 LYS A C 1
ATOM 3283 O O . LYS A 1 420 ? 27.937 24.066 13.472 1.00 26.50 420 LYS A O 1
ATOM 3288 N N . ALA A 1 421 ? 28.279 26.278 13.681 1.00 26.64 421 ALA A N 1
ATOM 3289 C CA . ALA A 1 421 ? 27.673 26.410 15.010 1.00 26.64 421 ALA A CA 1
ATOM 3290 C C . ALA A 1 421 ? 26.170 26.755 14.954 1.00 26.64 421 ALA A C 1
ATOM 3292 O O . ALA A 1 421 ? 25.407 26.269 15.776 1.00 26.64 421 ALA A O 1
ATOM 3293 N N . ALA A 1 422 ? 25.716 27.497 13.936 1.00 26.70 422 ALA A N 1
ATOM 3294 C CA . ALA A 1 422 ? 24.296 27.837 13.759 1.00 26.70 422 ALA A CA 1
ATOM 3295 C C . ALA A 1 422 ? 23.431 26.677 13.211 1.00 26.70 422 ALA A C 1
ATOM 3297 O O . ALA A 1 422 ? 22.206 26.710 13.297 1.00 26.70 422 ALA A O 1
ATOM 3298 N N . PHE A 1 423 ? 24.060 25.631 12.665 1.00 27.91 423 PHE A N 1
ATOM 3299 C CA . PHE A 1 423 ? 23.358 24.445 12.160 1.00 27.91 423 PHE A CA 1
ATOM 3300 C C . PHE A 1 423 ? 22.974 23.452 13.273 1.00 27.91 423 PHE A C 1
ATOM 3302 O O . PHE A 1 423 ? 22.110 22.612 13.067 1.00 27.91 423 PHE A O 1
ATOM 3309 N N . LEU A 1 424 ? 23.599 23.544 14.454 1.00 26.91 424 LEU A N 1
ATOM 3310 C CA . LEU A 1 424 ? 23.309 22.657 15.589 1.00 26.91 424 LEU A CA 1
ATOM 3311 C C . LEU A 1 424 ? 22.314 23.266 16.592 1.00 26.91 424 LEU A C 1
ATOM 3313 O O . LEU A 1 424 ? 21.628 22.513 17.270 1.00 26.91 424 LEU A O 1
ATOM 3317 N N . ASP A 1 425 ? 22.162 24.595 16.620 1.00 25.59 425 ASP A N 1
ATOM 3318 C CA . ASP A 1 425 ? 21.188 25.302 17.477 1.00 25.59 425 ASP A CA 1
ATOM 3319 C C . ASP A 1 425 ? 19.813 25.527 16.807 1.00 25.59 425 ASP A C 1
ATOM 3321 O O . ASP A 1 425 ? 18.880 25.990 17.454 1.00 25.59 425 ASP A O 1
ATOM 3325 N N . SER A 1 426 ? 19.654 25.177 15.522 1.00 26.56 426 SER A N 1
ATOM 3326 C CA . SER A 1 426 ? 18.363 25.222 14.802 1.00 26.56 426 SER A CA 1
ATOM 3327 C C . SER A 1 426 ? 17.619 23.878 14.756 1.00 26.56 426 SER A C 1
ATOM 3329 O O . SER A 1 426 ? 16.588 23.770 14.100 1.00 26.56 426 SER A O 1
ATOM 3331 N N . MET A 1 427 ? 18.078 22.866 15.507 1.00 27.72 427 MET A N 1
ATOM 3332 C CA . MET A 1 427 ? 17.287 21.668 15.842 1.00 27.72 427 MET A CA 1
ATOM 3333 C C . MET A 1 427 ? 16.414 21.890 17.097 1.00 27.72 427 MET A C 1
ATOM 3335 O O . MET A 1 427 ? 16.246 20.981 17.908 1.00 27.72 427 MET A O 1
ATOM 3339 N N . SER A 1 428 ? 15.860 23.094 17.287 1.00 31.88 428 SER A N 1
ATOM 3340 C CA . SER A 1 428 ? 14.782 23.301 18.259 1.00 31.88 428 SER A CA 1
ATOM 3341 C C . SER A 1 428 ? 13.535 22.567 17.770 1.00 31.88 428 SER A C 1
ATOM 3343 O O . SER A 1 428 ? 13.139 22.786 16.627 1.00 31.88 428 SER A O 1
ATOM 3345 N N . CYS A 1 429 ? 12.990 21.693 18.626 1.00 31.70 429 CYS A N 1
ATOM 3346 C CA . CYS A 1 429 ? 11.770 20.895 18.477 1.00 31.70 429 CYS A CA 1
ATOM 3347 C C . CYS A 1 429 ? 10.936 21.248 17.251 1.00 31.70 429 CYS A C 1
ATOM 3349 O O . CYS A 1 429 ? 10.233 22.251 17.229 1.00 31.70 429 CYS A O 1
ATOM 3351 N N . ALA A 1 430 ? 11.015 20.405 16.232 1.00 36.56 430 ALA A N 1
ATOM 3352 C CA . ALA A 1 430 ? 9.930 20.359 15.283 1.00 36.56 430 ALA A CA 1
ATOM 3353 C C . ALA A 1 430 ? 8.725 19.700 15.994 1.00 36.56 430 ALA A C 1
ATOM 3355 O O . ALA A 1 430 ? 8.916 18.812 16.831 1.00 36.56 430 ALA A O 1
ATOM 3356 N N . ASP A 1 431 ? 7.514 20.125 15.657 1.00 54.91 431 ASP A N 1
ATOM 3357 C CA . ASP A 1 431 ? 6.274 19.642 16.268 1.00 54.91 431 ASP A CA 1
ATOM 3358 C C . ASP A 1 431 ? 6.046 18.162 15.897 1.00 54.91 431 ASP A C 1
ATOM 3360 O O . ASP A 1 431 ? 6.367 17.756 14.779 1.00 54.91 431 ASP A O 1
ATOM 3364 N N . TRP A 1 432 ? 5.570 17.313 16.808 1.00 69.38 432 TRP A N 1
ATOM 3365 C CA . TRP A 1 432 ? 5.210 15.911 16.515 1.00 69.38 432 TRP A CA 1
ATOM 3366 C C . TRP A 1 432 ? 3.743 15.680 16.899 1.00 69.38 432 TRP A C 1
ATOM 3368 O O . TRP A 1 432 ? 3.315 16.140 17.958 1.00 69.38 432 TRP A O 1
ATOM 3378 N N . GLU A 1 433 ? 2.963 14.970 16.080 1.00 82.12 433 GLU A N 1
ATOM 3379 C CA . GLU A 1 433 ? 1.587 14.587 16.429 1.00 82.12 433 GLU A CA 1
ATOM 3380 C C . GLU A 1 433 ? 1.544 13.281 17.240 1.00 82.12 433 GLU A C 1
ATOM 3382 O O . GLU A 1 433 ? 2.335 12.362 17.022 1.00 82.12 433 GLU A O 1
ATOM 3387 N N . CYS A 1 434 ? 0.573 13.156 18.147 1.00 88.94 434 CYS A N 1
ATOM 3388 C CA . CYS A 1 434 ? 0.220 11.880 18.767 1.00 88.94 434 CYS A CA 1
ATOM 3389 C C . CYS A 1 434 ? -1.059 11.305 18.135 1.00 88.94 434 CYS A C 1
ATOM 3391 O O . CYS A 1 434 ? -1.911 12.031 17.620 1.00 88.94 434 CYS A O 1
ATOM 3393 N N . PHE A 1 435 ? -1.196 9.978 18.158 1.00 92.94 435 PHE A N 1
ATOM 3394 C CA . PHE A 1 435 ? -2.293 9.258 17.501 1.00 92.94 435 PHE A CA 1
ATOM 3395 C C . PHE A 1 435 ? -3.137 8.477 18.505 1.00 92.94 435 PHE A C 1
ATOM 3397 O O . PHE A 1 435 ? -2.701 8.190 19.618 1.00 92.94 435 PHE A O 1
ATOM 3404 N N . CYS A 1 436 ? -4.349 8.082 18.114 1.00 95.56 436 CYS A N 1
ATOM 3405 C CA . CYS A 1 436 ? -5.241 7.302 18.972 1.00 95.56 436 CYS A CA 1
ATOM 3406 C C . CYS A 1 436 ? -4.655 5.927 19.333 1.00 95.56 436 CYS A C 1
ATOM 3408 O O . CYS A 1 436 ? -4.350 5.128 18.449 1.00 95.56 436 CYS A O 1
ATOM 3410 N N . ALA A 1 437 ? -4.631 5.604 20.629 1.00 96.00 437 ALA A N 1
ATOM 3411 C CA . ALA A 1 437 ? -4.105 4.349 21.174 1.00 96.00 437 ALA A CA 1
ATOM 3412 C C . ALA A 1 437 ? -4.819 3.088 20.660 1.00 96.00 437 ALA A C 1
ATOM 3414 O O . ALA A 1 437 ? -4.250 2.002 20.667 1.00 96.00 437 ALA A O 1
ATOM 3415 N N . VAL A 1 438 ? -6.080 3.220 20.236 1.00 96.31 438 VAL A N 1
ATOM 3416 C CA . VAL A 1 438 ? -6.910 2.091 19.793 1.00 96.31 438 VAL A CA 1
ATOM 3417 C C . VAL A 1 438 ? -6.871 1.929 18.279 1.00 96.31 438 VAL A C 1
ATOM 3419 O O . VAL A 1 438 ? -6.638 0.830 17.790 1.00 96.31 438 VAL A O 1
ATOM 3422 N N . CYS A 1 439 ? -7.137 2.996 17.519 1.00 95.44 439 CYS A N 1
ATOM 3423 C CA . CYS A 1 439 ? -7.299 2.890 16.067 1.00 95.44 439 CYS A CA 1
ATOM 3424 C C . CYS A 1 439 ? -6.113 3.419 15.260 1.00 95.44 439 CYS A C 1
ATOM 3426 O O . CYS A 1 439 ? -6.063 3.135 14.064 1.00 95.44 439 CYS A O 1
ATOM 3428 N N . GLY A 1 440 ? -5.209 4.182 15.882 1.00 93.12 440 GLY A N 1
ATOM 3429 C CA . GLY A 1 440 ? -4.067 4.834 15.240 1.00 93.12 440 GLY A CA 1
ATOM 3430 C C . GLY A 1 440 ? -4.426 6.064 14.409 1.00 93.12 440 GLY A C 1
ATOM 3431 O O . GLY A 1 440 ? -3.546 6.634 13.785 1.00 93.12 440 GLY A O 1
ATOM 3432 N N . GLY A 1 441 ? -5.696 6.467 14.365 1.00 92.56 441 GLY A N 1
ATOM 3433 C CA . GLY A 1 441 ? -6.129 7.662 13.641 1.00 92.56 441 GLY A CA 1
ATOM 3434 C C . GLY A 1 441 ? -5.624 8.967 14.275 1.00 92.56 441 GLY A C 1
ATOM 3435 O O . GLY A 1 441 ? -5.170 8.944 15.428 1.00 92.56 441 GLY A O 1
ATOM 3436 N N . PRO A 1 442 ? -5.733 10.088 13.543 1.00 91.69 442 PRO A N 1
ATOM 3437 C CA . PRO A 1 442 ? -5.395 11.413 14.048 1.00 91.69 442 PRO A CA 1
ATOM 3438 C C . PRO A 1 442 ? -6.388 11.804 15.140 1.00 91.69 442 PRO A C 1
ATOM 3440 O O . PRO A 1 442 ? -7.539 11.391 15.087 1.00 91.69 442 PRO A O 1
ATOM 3443 N N . LEU A 1 443 ? -5.937 12.587 16.114 1.00 90.38 443 LEU A N 1
ATOM 3444 C CA . LEU A 1 443 ? -6.720 13.027 17.280 1.00 90.38 443 LEU A CA 1
ATOM 3445 C C . LEU A 1 443 ? -7.219 14.474 17.147 1.00 90.38 443 LEU A C 1
ATOM 3447 O O . LEU A 1 443 ? -7.441 15.170 18.137 1.00 90.38 443 LEU A O 1
ATOM 3451 N N . ARG A 1 444 ? -7.274 14.948 15.906 1.00 84.81 444 ARG A N 1
ATOM 3452 C CA . ARG A 1 444 ? -7.803 16.248 15.532 1.00 84.81 444 ARG A CA 1
ATOM 3453 C C . ARG A 1 444 ? -8.435 16.155 14.159 1.00 84.81 444 ARG A C 1
ATOM 3455 O O . ARG A 1 444 ? -8.009 15.335 13.337 1.00 84.81 444 ARG A O 1
ATOM 3462 N N . ASN A 1 445 ? -9.408 17.013 13.897 1.00 76.31 445 ASN A N 1
ATOM 3463 C CA . ASN A 1 445 ? -9.953 17.176 12.564 1.00 76.31 445 ASN A CA 1
ATOM 3464 C C . ASN A 1 445 ? -8.824 17.565 11.604 1.00 76.31 445 ASN A C 1
ATOM 3466 O O . ASN A 1 445 ? -8.120 18.561 11.791 1.00 76.31 445 ASN A O 1
ATOM 3470 N N . VAL A 1 446 ? -8.614 16.729 10.594 1.00 67.38 446 VAL A N 1
ATOM 3471 C CA . VAL A 1 446 ? -7.532 16.912 9.636 1.00 67.38 446 VAL A CA 1
ATOM 3472 C C . VAL A 1 446 ? -7.958 18.030 8.690 1.00 67.38 446 VAL A C 1
ATOM 3474 O O . VAL A 1 446 ? -8.818 17.829 7.831 1.00 67.38 446 VAL A O 1
ATOM 3477 N N . SER A 1 447 ? -7.381 19.223 8.864 1.00 55.12 447 SER A N 1
ATOM 3478 C CA . SER A 1 447 ? -7.586 20.330 7.931 1.00 55.12 447 SER A CA 1
ATOM 3479 C C . SER A 1 447 ? -7.149 19.906 6.528 1.00 55.12 447 SER A C 1
ATOM 3481 O O . SER A 1 447 ? -6.019 19.479 6.312 1.00 55.12 447 SER A O 1
ATOM 3483 N N . TYR A 1 448 ? -8.053 20.064 5.562 1.00 50.94 448 TYR A N 1
ATOM 3484 C CA . TYR A 1 448 ? -7.798 19.866 4.130 1.00 50.94 448 TYR A CA 1
ATOM 3485 C C . TYR A 1 448 ? -6.816 20.886 3.549 1.00 50.94 448 TYR A C 1
ATOM 3487 O O . TYR A 1 448 ? -6.340 20.714 2.426 1.00 50.94 448 TYR A O 1
ATOM 3495 N N . PHE A 1 449 ? -6.577 21.978 4.275 1.00 42.81 449 PHE A N 1
ATOM 3496 C CA . PHE A 1 449 ? -5.758 23.091 3.839 1.00 42.81 449 PHE A CA 1
ATOM 3497 C C . PHE A 1 449 ? -4.594 23.241 4.808 1.00 42.81 449 PHE A C 1
ATOM 3499 O O . PHE A 1 449 ? -4.780 23.483 6.000 1.00 42.81 449 PHE A O 1
ATOM 3506 N N . ILE A 1 450 ? -3.386 23.108 4.273 1.00 42.56 450 ILE A N 1
ATOM 3507 C CA . ILE A 1 450 ? -2.228 23.749 4.876 1.00 42.56 450 ILE A CA 1
ATOM 3508 C C . ILE A 1 450 ? -2.532 25.250 4.781 1.00 42.56 450 ILE A C 1
ATOM 3510 O O . ILE A 1 450 ? -2.537 25.804 3.678 1.00 42.56 450 ILE A O 1
ATOM 3514 N N . ASP A 1 451 ? -2.878 25.876 5.907 1.00 37.56 451 ASP A N 1
ATOM 3515 C CA . ASP A 1 451 ? -2.859 27.332 6.039 1.00 37.56 451 ASP A CA 1
ATOM 3516 C C . ASP A 1 451 ? -1.388 27.762 5.973 1.00 37.56 451 ASP A C 1
ATOM 3518 O O . ASP A 1 451 ? -0.724 27.967 6.984 1.00 37.56 451 ASP A O 1
ATOM 3522 N N . ASP A 1 452 ? -0.844 27.838 4.759 1.00 39.59 452 ASP A N 1
ATOM 3523 C CA . ASP A 1 452 ? 0.386 28.578 4.531 1.00 39.59 452 ASP A CA 1
ATOM 3524 C C . ASP A 1 452 ? -0.011 30.066 4.566 1.00 39.59 452 ASP A C 1
ATOM 3526 O O . ASP A 1 452 ? -0.566 30.601 3.600 1.00 39.59 452 ASP A O 1
ATOM 3530 N N . ASP A 1 453 ? 0.326 30.752 5.665 1.00 38.47 453 ASP A N 1
ATOM 3531 C CA . ASP A 1 453 ? 0.355 32.224 5.800 1.00 38.47 453 ASP A CA 1
ATOM 3532 C C . ASP A 1 453 ? 1.248 32.915 4.728 1.00 38.47 453 ASP A C 1
ATOM 3534 O O . ASP A 1 453 ? 1.373 34.138 4.682 1.00 38.47 453 ASP A O 1
ATOM 3538 N N . GLU A 1 454 ? 1.814 32.152 3.789 1.00 40.25 454 GLU A N 1
ATOM 3539 C CA . GLU A 1 454 ? 2.448 32.608 2.554 1.00 40.25 454 GLU A CA 1
ATOM 3540 C C . GLU A 1 454 ? 1.669 32.147 1.303 1.00 40.25 454 GLU A C 1
ATOM 3542 O O . GLU A 1 454 ? 2.154 31.417 0.445 1.00 40.25 454 GLU A O 1
ATOM 3547 N N . GLY A 1 455 ? 0.432 32.631 1.165 1.00 38.69 455 GLY A N 1
ATOM 3548 C CA . GLY A 1 455 ? -0.149 32.994 -0.131 1.00 38.69 455 GLY A CA 1
ATOM 3549 C C . GLY A 1 455 ? -0.203 31.922 -1.228 1.00 38.69 455 GLY A C 1
ATOM 3550 O O . GLY A 1 455 ? 0.333 32.136 -2.311 1.00 38.69 455 GLY A O 1
ATOM 3551 N N . SER A 1 456 ? -0.929 30.822 -1.021 1.00 34.78 456 SER A N 1
ATOM 3552 C CA . SER A 1 456 ? -2.008 30.340 -1.916 1.00 34.78 456 SER A CA 1
ATOM 3553 C C . SER A 1 456 ? -2.398 28.886 -1.590 1.00 34.78 456 SER A C 1
ATOM 3555 O O . SER A 1 456 ? -1.525 28.043 -1.396 1.00 34.78 456 SER A O 1
ATOM 3557 N N . PRO A 1 457 ? -3.704 28.549 -1.561 1.00 34.12 457 PRO A N 1
ATOM 3558 C CA . PRO A 1 457 ? -4.158 27.189 -1.282 1.00 34.12 457 PRO A CA 1
ATOM 3559 C C . PRO A 1 457 ? -3.705 26.244 -2.401 1.00 34.12 457 PRO A C 1
ATOM 3561 O O . PRO A 1 457 ? -4.102 26.418 -3.555 1.00 34.12 457 PRO A O 1
ATOM 3564 N N . ARG A 1 458 ? -2.887 25.236 -2.070 1.00 40.50 458 ARG A N 1
ATOM 3565 C CA . ARG A 1 458 ? -2.429 24.198 -3.009 1.00 40.50 458 ARG A CA 1
ATOM 3566 C C . ARG A 1 458 ? -3.606 23.277 -3.359 1.00 40.50 458 ARG A C 1
ATOM 3568 O O . ARG A 1 458 ? -4.045 22.512 -2.502 1.00 40.50 458 ARG A O 1
ATOM 3575 N N . PRO A 1 459 ? -4.152 23.290 -4.588 1.00 37.38 459 PRO A N 1
ATOM 3576 C CA . PRO A 1 459 ? -5.274 22.427 -4.923 1.00 37.38 459 PRO A CA 1
ATOM 3577 C C . PRO A 1 459 ? -4.756 21.013 -5.229 1.00 37.38 459 PRO A C 1
ATOM 3579 O O . PRO A 1 459 ? -4.127 20.790 -6.262 1.00 37.38 459 PRO A O 1
ATOM 3582 N N . GLY A 1 460 ? -5.068 20.048 -4.359 1.00 43.97 460 GLY A N 1
ATOM 3583 C CA . GLY A 1 460 ? -5.140 18.629 -4.731 1.00 43.97 460 GLY A CA 1
ATOM 3584 C C . GLY A 1 460 ? -3.921 17.733 -4.483 1.00 43.97 460 GLY A C 1
ATOM 3585 O O . GLY A 1 460 ? -3.860 16.685 -5.123 1.00 43.97 460 GLY A O 1
ATOM 3586 N N . MET A 1 461 ? -2.989 18.087 -3.591 1.00 43.62 461 MET A N 1
ATOM 3587 C CA . MET A 1 461 ? -1.861 17.198 -3.253 1.00 43.62 461 MET A CA 1
ATOM 3588 C C . MET A 1 461 ? -2.043 16.395 -1.963 1.00 43.62 461 MET A C 1
ATOM 3590 O O . MET A 1 461 ? -1.812 15.194 -1.999 1.00 43.62 461 MET A O 1
ATOM 3594 N N . ASP A 1 462 ? -2.555 16.987 -0.885 1.00 52.31 462 ASP A N 1
ATOM 3595 C CA . ASP A 1 462 ? -2.548 16.343 0.437 1.00 52.31 462 ASP A CA 1
ATOM 3596 C C . ASP A 1 462 ? -3.937 16.440 1.067 1.00 52.31 462 ASP A C 1
ATOM 3598 O O . ASP A 1 462 ? -4.161 17.123 2.062 1.00 52.31 462 ASP A O 1
ATOM 3602 N N . ALA A 1 463 ? -4.923 15.823 0.417 1.00 58.09 463 ALA A N 1
ATOM 3603 C CA . ALA A 1 463 ? -6.305 15.895 0.861 1.00 58.09 463 ALA A CA 1
ATOM 3604 C C . ALA A 1 463 ? -7.090 14.644 0.464 1.00 58.09 463 ALA A C 1
ATOM 3606 O O . ALA A 1 463 ? -6.913 14.082 -0.624 1.00 58.09 463 ALA A O 1
ATOM 3607 N N . TYR A 1 464 ? -8.005 14.242 1.343 1.00 70.31 464 TYR A N 1
ATOM 3608 C CA . TYR A 1 464 ? -9.069 13.306 0.999 1.00 70.31 464 TYR A CA 1
ATOM 3609 C C . TYR A 1 464 ? -9.887 13.822 -0.193 1.00 70.31 464 TYR A C 1
ATOM 3611 O O . TYR A 1 464 ? -9.897 15.023 -0.478 1.00 70.31 464 TYR A O 1
ATOM 3619 N N . ASP A 1 465 ? -10.565 12.929 -0.922 1.00 71.12 465 ASP A N 1
ATOM 3620 C CA . ASP A 1 465 ? -11.394 13.360 -2.049 1.00 71.12 465 ASP A CA 1
ATOM 3621 C C . ASP A 1 465 ? -12.469 14.363 -1.571 1.00 71.12 465 ASP A C 1
ATOM 3623 O O . ASP A 1 465 ? -13.292 14.021 -0.717 1.00 71.12 465 ASP A O 1
ATOM 3627 N N . PRO A 1 466 ? -12.511 15.591 -2.123 1.00 63.94 466 PRO A N 1
ATOM 3628 C CA . PRO A 1 466 ? -13.466 16.618 -1.702 1.00 63.94 466 PRO A CA 1
ATOM 3629 C C . PRO A 1 466 ? -14.928 16.270 -2.033 1.00 63.94 466 PRO A C 1
ATOM 3631 O O . PRO A 1 466 ? -15.851 16.939 -1.571 1.00 63.94 466 PRO A O 1
ATOM 3634 N N . ASN A 1 467 ? -15.155 15.243 -2.860 1.00 67.56 467 ASN A N 1
ATOM 3635 C CA . ASN A 1 467 ? -16.485 14.693 -3.121 1.00 67.56 467 ASN A CA 1
ATOM 3636 C C . ASN A 1 467 ? -16.870 13.584 -2.135 1.00 67.56 467 ASN A C 1
ATOM 3638 O O . ASN A 1 467 ? -18.033 13.188 -2.105 1.00 67.56 467 ASN A O 1
ATOM 3642 N N . VAL A 1 468 ? -15.906 13.052 -1.380 1.00 70.19 468 VAL A N 1
ATOM 3643 C CA . VAL A 1 468 ? -16.153 12.065 -0.328 1.00 70.19 468 VAL A CA 1
ATOM 3644 C C . VAL A 1 468 ? -16.534 12.775 0.960 1.00 70.19 468 VAL A C 1
ATOM 3646 O O . VAL A 1 468 ? -17.583 12.480 1.518 1.00 70.19 468 VAL A O 1
ATOM 3649 N N . PHE A 1 469 ? -15.730 13.752 1.372 1.00 67.62 469 PHE A N 1
ATOM 3650 C CA . PHE A 1 469 ? -16.064 14.655 2.464 1.00 67.62 469 PHE A CA 1
ATOM 3651 C C . PHE A 1 469 ? -16.406 16.011 1.855 1.00 67.62 469 PHE A C 1
ATOM 3653 O O . PHE A 1 469 ? -15.531 16.686 1.316 1.00 67.62 469 PHE A O 1
ATOM 3660 N N . LEU A 1 470 ? -17.689 16.381 1.875 1.00 53.91 470 LEU A N 1
ATOM 3661 C CA . LEU A 1 470 ? -18.201 17.583 1.210 1.00 53.91 470 LEU A CA 1
ATOM 3662 C C . LEU A 1 470 ? -17.423 18.824 1.654 1.00 53.91 470 LEU A C 1
ATOM 3664 O O . LEU A 1 470 ? -17.627 19.304 2.762 1.00 53.91 470 LEU A O 1
ATOM 3668 N N . THR A 1 471 ? -16.554 19.363 0.794 1.00 47.62 471 THR A N 1
ATOM 3669 C CA . THR A 1 471 ? -15.671 20.469 1.180 1.00 47.62 471 THR A CA 1
ATOM 3670 C C . THR A 1 471 ? -16.431 21.746 1.564 1.00 47.62 471 THR A C 1
ATOM 3672 O O . THR A 1 471 ? -16.766 22.507 0.649 1.00 47.62 471 THR A O 1
ATOM 3675 N N . ARG A 1 472 ? -16.730 21.981 2.862 1.00 42.44 472 ARG A N 1
ATOM 3676 C CA . ARG A 1 472 ? -17.197 23.252 3.486 1.00 42.44 472 ARG A CA 1
ATOM 3677 C C . ARG A 1 472 ? -17.413 23.135 5.024 1.00 42.44 472 ARG A C 1
ATOM 3679 O O . ARG A 1 472 ? -17.470 22.025 5.528 1.00 42.44 472 ARG A O 1
ATOM 3686 N N . PRO A 1 473 ? -17.493 24.265 5.769 1.00 39.50 473 PRO A N 1
ATOM 3687 C CA . PRO A 1 473 ? -16.858 24.488 7.087 1.00 39.50 473 PRO A CA 1
ATOM 3688 C C . PRO A 1 473 ? -17.462 23.799 8.324 1.00 39.50 473 PRO A C 1
ATOM 3690 O O . PRO A 1 473 ? -17.047 24.097 9.436 1.00 39.50 473 PRO A O 1
ATOM 3693 N N . GLU A 1 474 ? -18.381 22.860 8.162 1.00 49.59 474 GLU A N 1
ATOM 3694 C CA . GLU A 1 474 ? -18.907 22.049 9.261 1.00 49.59 474 GLU A CA 1
ATOM 3695 C C . GLU A 1 474 ? -18.910 20.615 8.731 1.00 49.59 474 GLU A C 1
ATOM 3697 O O . GLU A 1 474 ? -19.800 20.238 7.970 1.00 49.59 474 GLU A O 1
ATOM 3702 N N . TYR A 1 475 ? -17.849 19.854 9.020 1.00 58.06 475 TYR A N 1
ATOM 3703 C CA . TYR A 1 475 ? -17.708 18.451 8.620 1.00 58.06 475 TYR A CA 1
ATOM 3704 C C . TYR A 1 475 ? -18.085 17.550 9.807 1.00 58.06 475 TYR A C 1
ATOM 3706 O O . TYR A 1 475 ? -17.186 16.981 10.433 1.00 58.06 475 TYR A O 1
ATOM 3714 N N . PRO A 1 476 ? -19.384 17.361 10.118 1.00 62.56 476 PRO A N 1
ATOM 3715 C CA . PRO A 1 476 ? -19.811 16.529 11.244 1.00 62.56 476 PRO A CA 1
ATOM 3716 C C . PRO A 1 476 ? -19.309 15.085 11.140 1.00 62.56 476 PRO A C 1
ATOM 3718 O O . PRO A 1 476 ? -19.170 14.391 12.140 1.00 62.56 476 PRO A O 1
ATOM 3721 N N . GLU A 1 477 ? -18.977 14.635 9.928 1.00 71.81 477 GLU A N 1
ATOM 3722 C CA . GLU A 1 477 ? -18.426 13.304 9.667 1.00 71.81 477 GLU A CA 1
ATOM 3723 C C . GLU A 1 477 ? -16.994 13.104 10.199 1.00 71.81 477 GLU A C 1
ATOM 3725 O O . GLU A 1 477 ? -16.573 11.958 10.358 1.00 71.81 477 GLU A O 1
ATOM 3730 N N . LEU A 1 478 ? -16.253 14.187 10.477 1.00 84.00 478 LEU A N 1
ATOM 3731 C CA . LEU A 1 478 ? -14.891 14.159 11.034 1.00 84.00 478 LEU A CA 1
ATOM 3732 C C . LEU A 1 478 ? -14.803 14.711 12.463 1.00 84.00 478 LEU A C 1
ATOM 3734 O O . LEU A 1 478 ? -13.793 14.484 13.120 1.00 84.00 478 LEU A O 1
ATOM 3738 N N . GLU A 1 479 ? -15.849 15.368 12.974 1.00 86.19 479 GLU A N 1
ATOM 3739 C CA . GLU A 1 479 ? -15.899 15.910 14.348 1.00 86.19 479 GLU A CA 1
ATOM 3740 C C . GLU A 1 479 ? -15.609 14.849 15.419 1.00 86.19 479 GLU A C 1
ATOM 3742 O O . GLU A 1 479 ? -15.083 15.152 16.487 1.00 86.19 479 GLU A O 1
ATOM 3747 N N . TRP A 1 480 ? -15.898 13.577 15.134 1.00 91.81 480 TRP A N 1
ATOM 3748 C CA . TRP A 1 480 ? -15.601 12.489 16.064 1.00 91.81 480 TRP A CA 1
ATOM 3749 C C . TRP A 1 480 ? -14.099 12.294 16.336 1.00 91.81 480 TRP A C 1
ATOM 3751 O O . TRP A 1 480 ? -13.755 11.671 17.342 1.00 91.81 480 TRP A O 1
ATOM 3761 N N . LEU A 1 481 ? -13.218 12.798 15.461 1.00 91.62 481 LEU A N 1
ATOM 3762 C CA . LEU A 1 481 ? -11.765 12.773 15.655 1.00 91.62 481 LEU A CA 1
ATOM 3763 C C . LEU A 1 481 ? -11.314 13.724 16.769 1.00 91.62 481 LEU A C 1
ATOM 3765 O O . LEU A 1 481 ? -10.300 13.464 17.408 1.00 91.62 481 LEU A O 1
ATOM 3769 N N . ASP A 1 482 ? -12.076 14.791 17.022 1.00 89.69 482 ASP A N 1
ATOM 3770 C CA . ASP A 1 482 ? -11.816 15.735 18.112 1.00 89.69 482 ASP A CA 1
ATOM 3771 C C . ASP A 1 482 ? -12.396 15.237 19.451 1.00 89.69 482 ASP A C 1
ATOM 3773 O O . ASP A 1 482 ? -11.980 15.680 20.521 1.00 89.69 482 ASP A O 1
ATOM 3777 N N . ASP A 1 483 ? -13.341 14.287 19.427 1.00 92.56 483 ASP A N 1
ATOM 3778 C CA . ASP A 1 483 ? -13.931 13.708 20.641 1.00 92.56 483 ASP A CA 1
ATOM 3779 C C . ASP A 1 483 ? -13.018 12.632 21.251 1.00 92.56 483 ASP A C 1
ATOM 3781 O O . ASP A 1 483 ? -13.221 11.414 21.118 1.00 92.56 483 ASP A O 1
ATOM 3785 N N . ILE A 1 484 ? -11.977 13.109 21.934 1.00 94.44 484 ILE A N 1
ATOM 3786 C CA . ILE A 1 484 ? -10.925 12.283 22.529 1.00 94.44 484 ILE A CA 1
ATOM 3787 C C . ILE A 1 484 ? -10.934 12.345 24.059 1.00 94.44 484 ILE A C 1
ATOM 3789 O O . ILE A 1 484 ? -11.404 13.303 24.677 1.00 94.44 484 ILE A O 1
ATOM 3793 N N . ARG A 1 485 ? -10.407 11.294 24.686 1.00 93.81 485 ARG A N 1
ATOM 3794 C CA . ARG A 1 485 ? -10.108 11.201 26.122 1.00 93.81 485 ARG A CA 1
ATOM 3795 C C . ARG A 1 485 ? -8.685 10.679 26.298 1.00 93.81 485 ARG A C 1
ATOM 3797 O O . ARG A 1 485 ? -8.163 10.008 25.410 1.00 93.81 485 ARG A O 1
ATOM 3804 N N . ALA A 1 486 ? -8.075 10.947 27.442 1.00 93.19 486 ALA A N 1
ATOM 3805 C CA . ALA A 1 486 ? -6.781 10.412 27.839 1.00 93.19 486 ALA A CA 1
ATOM 3806 C C . ALA A 1 486 ? -6.927 9.516 29.069 1.00 93.19 486 ALA A C 1
ATOM 3808 O O . ALA A 1 486 ? -7.673 9.825 29.997 1.00 93.19 486 ALA A O 1
ATOM 3809 N N . LEU A 1 487 ? -6.204 8.400 29.067 1.00 93.94 487 LEU A N 1
ATOM 3810 C CA . LEU A 1 487 ? -6.091 7.489 30.202 1.00 93.94 487 LEU A CA 1
ATOM 3811 C C . LEU A 1 487 ? -4.647 7.505 30.687 1.00 93.94 487 LEU A C 1
ATOM 3813 O O . LEU A 1 487 ? -3.744 7.299 29.875 1.00 93.94 487 LEU A O 1
ATOM 3817 N N . GLY A 1 488 ? -4.423 7.724 31.979 1.00 91.50 488 GLY A N 1
ATOM 3818 C CA . GLY A 1 488 ? -3.067 7.810 32.511 1.00 91.50 488 GLY A CA 1
ATOM 3819 C C . GLY A 1 488 ? -2.938 7.485 33.989 1.00 91.50 488 GLY A C 1
ATOM 3820 O O . GLY A 1 488 ? -3.903 7.145 34.675 1.00 91.50 488 GLY A O 1
ATOM 3821 N N . GLU A 1 489 ? -1.702 7.538 34.474 1.00 89.75 489 GLU A N 1
ATOM 3822 C CA . GLU A 1 489 ? -1.348 7.146 35.837 1.00 89.75 489 GLU A CA 1
ATOM 3823 C C . GLU A 1 489 ? -1.487 8.293 36.835 1.00 89.75 489 GLU A C 1
ATOM 3825 O O . GLU A 1 489 ? -1.061 9.421 36.585 1.00 89.75 489 GLU A O 1
ATOM 3830 N N . ASN A 1 490 ? -2.034 7.985 38.009 1.00 86.19 490 ASN A N 1
ATOM 3831 C CA . ASN A 1 490 ? -1.994 8.875 39.157 1.00 86.19 490 ASN A CA 1
ATOM 3832 C C . ASN A 1 490 ? -0.737 8.560 39.992 1.00 86.19 490 ASN A C 1
ATOM 3834 O O . ASN A 1 490 ? -0.677 7.498 40.620 1.00 86.19 490 ASN A O 1
ATOM 3838 N N . PRO A 1 491 ? 0.266 9.457 40.041 1.00 79.31 491 PRO A N 1
ATOM 3839 C CA . PRO A 1 491 ? 1.506 9.226 40.779 1.00 79.31 491 PRO A CA 1
ATOM 3840 C C . PRO A 1 491 ? 1.327 9.345 42.302 1.00 79.31 491 PRO A C 1
ATOM 3842 O O . PRO A 1 491 ? 2.253 9.040 43.058 1.00 79.31 491 PRO A O 1
ATOM 3845 N N . LYS A 1 492 ? 0.169 9.818 42.786 1.00 78.38 492 LYS A N 1
ATOM 3846 C CA . LYS A 1 492 ? -0.054 10.079 44.207 1.00 78.38 492 LYS A CA 1
ATOM 3847 C C . LYS A 1 492 ? -0.203 8.780 44.994 1.00 78.38 492 LYS A C 1
ATOM 3849 O O . LYS A 1 492 ? -1.121 7.983 44.800 1.00 78.38 492 LYS A O 1
ATOM 3854 N N . THR A 1 493 ? 0.677 8.612 45.972 1.00 68.69 493 THR A N 1
ATOM 3855 C CA . THR A 1 493 ? 0.622 7.497 46.914 1.00 68.69 493 THR A CA 1
ATOM 3856 C C . THR A 1 493 ? -0.627 7.607 47.800 1.00 68.69 493 THR A C 1
ATOM 3858 O O . THR A 1 493 ? -0.841 8.608 48.482 1.00 68.69 493 THR A O 1
ATOM 3861 N N . GLY A 1 494 ? -1.476 6.572 47.785 1.00 66.06 494 GLY A N 1
ATOM 3862 C CA . GLY A 1 494 ? -2.718 6.527 48.571 1.00 66.06 494 GLY A CA 1
ATOM 3863 C C . GLY A 1 494 ? -3.940 7.191 47.922 1.00 66.06 494 GLY A C 1
ATOM 3864 O O . GLY A 1 494 ? -4.927 7.424 48.618 1.00 66.06 494 GLY A O 1
ATOM 3865 N N . ALA A 1 495 ? -3.892 7.500 46.622 1.00 68.81 495 ALA A N 1
ATOM 3866 C CA . ALA A 1 495 ? -5.073 7.916 45.867 1.00 68.81 495 ALA A CA 1
ATOM 3867 C C . ALA A 1 495 ? -6.155 6.819 45.834 1.00 68.81 495 ALA A C 1
ATOM 3869 O O . ALA A 1 495 ? -5.862 5.630 45.969 1.00 68.81 495 ALA A O 1
ATOM 3870 N N . SER A 1 496 ? -7.414 7.220 45.622 1.00 69.75 496 SER A N 1
ATOM 3871 C CA . SER A 1 496 ? -8.549 6.289 45.495 1.00 69.75 496 SER A CA 1
ATOM 3872 C C . SER A 1 496 ? -8.441 5.376 44.268 1.00 69.75 496 SER A C 1
ATOM 3874 O O . SER A 1 496 ? -9.018 4.292 44.264 1.00 69.75 496 SER A O 1
ATOM 3876 N N . SER A 1 497 ? -7.686 5.805 43.253 1.00 81.50 497 SER A N 1
ATOM 3877 C CA . SER A 1 497 ? -7.314 5.032 42.073 1.00 81.50 497 SER A CA 1
ATOM 3878 C C . SER A 1 497 ? -5.900 5.408 41.629 1.00 81.50 497 SER A C 1
ATOM 3880 O O . SER A 1 497 ? -5.527 6.582 41.653 1.00 81.50 497 SER A O 1
ATOM 3882 N N . SER A 1 498 ? -5.133 4.409 41.187 1.00 86.94 498 SER A N 1
ATOM 3883 C CA . SER A 1 498 ? -3.812 4.567 40.563 1.00 86.94 498 SER A CA 1
ATOM 3884 C C . SER A 1 498 ? -3.889 5.052 39.113 1.00 86.94 498 SER A C 1
ATOM 3886 O O . SER A 1 498 ? -2.860 5.311 38.491 1.00 86.94 498 SER A O 1
ATOM 3888 N N . VAL A 1 499 ? -5.101 5.172 38.569 1.00 91.31 499 VAL A N 1
ATOM 3889 C CA . VAL A 1 499 ? -5.382 5.514 37.173 1.00 91.31 499 VAL A CA 1
ATOM 3890 C C . VAL A 1 499 ? -6.502 6.545 37.099 1.00 91.31 499 VAL A C 1
ATOM 3892 O O . VAL A 1 499 ? -7.501 6.440 37.819 1.00 91.31 499 VAL A O 1
ATOM 3895 N N . TRP A 1 500 ? -6.354 7.513 36.204 1.00 90.62 500 TRP A N 1
ATOM 3896 C CA . TRP A 1 500 ? -7.365 8.516 35.892 1.00 90.62 500 TRP A CA 1
ATOM 3897 C C . TRP A 1 500 ? -7.809 8.404 34.434 1.00 90.62 500 TRP A C 1
ATOM 3899 O O . TRP A 1 500 ? -7.024 8.040 33.557 1.00 90.62 500 TRP A O 1
ATOM 3909 N N . LEU A 1 501 ? -9.070 8.743 34.182 1.00 90.88 501 LEU A N 1
ATOM 3910 C CA . LEU A 1 501 ? -9.628 8.980 32.855 1.00 90.88 501 LEU A CA 1
ATOM 3911 C C . LEU A 1 501 ? -10.007 10.461 32.739 1.00 90.88 501 LEU A C 1
ATOM 3913 O O . LEU A 1 501 ? -10.742 10.978 33.579 1.00 90.88 501 LEU A O 1
ATOM 3917 N N . SER A 1 502 ? -9.506 11.156 31.722 1.00 89.50 502 SER A N 1
ATOM 3918 C CA . SER A 1 502 ? -9.809 12.576 31.539 1.00 89.50 502 SER A CA 1
ATOM 3919 C C . SER A 1 502 ? -11.275 12.802 31.151 1.00 89.50 502 SER A C 1
ATOM 3921 O O . SER A 1 502 ? -11.940 11.915 30.608 1.00 89.50 502 SER A O 1
ATOM 3923 N N . GLY A 1 503 ? -11.757 14.032 31.351 1.00 87.44 503 GLY A N 1
ATOM 3924 C CA . GLY A 1 503 ? -12.877 14.571 30.574 1.00 87.44 503 GLY A CA 1
ATOM 3925 C C . GLY A 1 503 ? -12.483 14.788 29.103 1.00 87.44 503 GLY A C 1
ATOM 3926 O O . GLY A 1 503 ? -11.464 14.242 28.659 1.00 87.44 503 GLY A O 1
ATOM 3927 N N . PRO A 1 504 ? -13.267 15.556 28.323 1.00 89.94 504 PRO A N 1
ATOM 3928 C CA . PRO A 1 504 ? -12.874 15.960 26.975 1.00 89.94 504 PRO A CA 1
ATOM 3929 C C . PRO A 1 504 ? -11.433 16.468 26.930 1.00 89.94 504 PRO A C 1
ATOM 3931 O O . PRO A 1 504 ? -11.018 17.261 27.775 1.00 89.94 504 PRO A O 1
ATOM 3934 N N . ALA A 1 505 ? -10.672 15.952 25.971 1.00 90.44 505 ALA A N 1
ATOM 3935 C CA . ALA A 1 505 ? -9.280 16.308 25.771 1.00 90.44 505 ALA A CA 1
ATOM 3936 C C . ALA A 1 505 ? -9.072 16.881 24.363 1.00 90.44 505 ALA A C 1
ATOM 3938 O O . ALA A 1 505 ? -9.918 16.736 23.487 1.00 90.44 505 ALA A O 1
ATOM 3939 N N . SER A 1 506 ? -7.936 17.530 24.150 1.00 88.44 506 SER A N 1
ATOM 3940 C CA . SER A 1 506 ? -7.472 18.026 22.856 1.00 88.44 506 SER A CA 1
ATOM 3941 C C . SER A 1 506 ? -5.972 17.779 22.728 1.00 88.44 506 SER A C 1
ATOM 3943 O O . SER A 1 506 ? -5.276 17.621 23.731 1.00 88.44 506 SER A O 1
ATOM 3945 N N . VAL A 1 507 ? -5.453 17.720 21.505 1.00 85.44 507 VAL A N 1
ATOM 3946 C CA . VAL A 1 507 ? -4.010 17.563 21.283 1.00 85.44 507 VAL A CA 1
ATOM 3947 C C . VAL A 1 507 ? -3.341 18.931 21.206 1.00 85.44 507 VAL A C 1
ATOM 3949 O O . VAL A 1 507 ? -3.787 19.825 20.486 1.00 85.44 507 VAL A O 1
ATOM 3952 N N . GLY A 1 508 ? -2.285 19.096 21.998 1.00 78.12 508 GLY A N 1
ATOM 3953 C CA . GLY A 1 508 ? -1.412 20.258 22.006 1.00 78.12 508 GLY A CA 1
ATOM 3954 C C . GLY A 1 508 ? -0.268 20.145 20.999 1.00 78.12 508 GLY A C 1
ATOM 3955 O O . GLY A 1 508 ? -0.299 19.353 20.062 1.00 78.12 508 GLY A O 1
ATOM 3956 N N . VAL A 1 509 ? 0.751 20.975 21.197 1.00 72.50 509 VAL A N 1
ATOM 3957 C CA . VAL A 1 509 ? 2.005 20.904 20.432 1.00 72.50 509 VAL A CA 1
ATOM 3958 C C . VAL A 1 509 ? 2.880 19.791 21.031 1.00 72.50 509 VAL A C 1
ATOM 3960 O O . VAL A 1 509 ? 2.667 19.408 22.181 1.00 72.50 509 VAL A O 1
ATOM 3963 N N . ASP A 1 510 ? 3.833 19.254 20.266 1.00 77.12 510 ASP A N 1
ATOM 3964 C CA . ASP A 1 510 ? 4.825 18.269 20.739 1.00 77.12 510 ASP A CA 1
ATOM 3965 C C . ASP A 1 510 ? 4.246 16.958 21.312 1.00 77.12 510 ASP A C 1
ATOM 3967 O O . ASP A 1 510 ? 4.813 16.344 22.215 1.00 77.12 510 ASP A O 1
ATOM 3971 N N . GLY A 1 511 ? 3.111 16.497 20.779 1.00 78.38 511 GLY A N 1
ATOM 3972 C CA . GLY A 1 511 ? 2.487 15.233 21.187 1.00 78.38 511 GLY A CA 1
ATOM 3973 C C . GLY A 1 511 ? 1.805 15.287 22.556 1.00 78.38 511 GLY A C 1
ATOM 3974 O O . GLY A 1 511 ? 1.407 14.247 23.091 1.00 78.38 511 GLY A O 1
ATOM 3975 N N . ASN A 1 512 ? 1.640 16.483 23.119 1.00 87.25 512 ASN A N 1
ATOM 3976 C CA . ASN A 1 512 ? 0.945 16.665 24.378 1.00 87.25 512 ASN A CA 1
ATOM 3977 C C . ASN A 1 512 ? -0.575 16.535 24.240 1.00 87.25 512 ASN A C 1
ATOM 3979 O O . ASN A 1 512 ? -1.165 16.848 23.206 1.00 87.25 512 ASN A O 1
ATOM 3983 N N . VAL A 1 513 ? -1.228 16.134 25.324 1.00 88.75 513 VAL A N 1
ATOM 3984 C CA . VAL A 1 513 ? -2.680 16.046 25.447 1.00 88.75 513 VAL A CA 1
ATOM 3985 C C . VAL A 1 513 ? -3.138 16.982 26.554 1.00 88.75 513 VAL A C 1
ATOM 3987 O O . VAL A 1 513 ? -2.674 16.896 27.690 1.00 88.75 513 VAL A O 1
ATOM 3990 N N . ARG A 1 514 ? -4.069 17.870 26.210 1.00 88.44 514 ARG A N 1
ATOM 3991 C CA . ARG A 1 514 ? -4.661 18.865 27.101 1.00 88.44 514 ARG A CA 1
ATOM 3992 C C . ARG A 1 514 ? -6.068 18.472 27.492 1.00 88.44 514 ARG A C 1
ATOM 3994 O O . ARG A 1 514 ? -6.818 17.995 26.647 1.00 88.44 514 ARG A O 1
ATOM 4001 N N . PHE A 1 515 ? -6.447 18.694 28.740 1.00 86.19 515 PHE A N 1
ATOM 4002 C CA . PHE A 1 515 ? -7.782 18.361 29.234 1.00 86.19 515 PHE A CA 1
ATOM 4003 C C . PHE A 1 515 ? -8.164 19.240 30.419 1.00 86.19 515 PHE A C 1
ATOM 4005 O O . PHE A 1 515 ? -7.317 19.621 31.227 1.00 86.19 515 PHE A O 1
ATOM 4012 N N . ASP A 1 516 ? -9.455 19.528 30.535 1.00 74.94 516 ASP A N 1
ATOM 4013 C CA . ASP A 1 516 ? -9.967 20.372 31.606 1.00 74.94 516 ASP A CA 1
ATOM 4014 C C . ASP A 1 516 ? -10.141 19.587 32.910 1.00 74.94 516 ASP A C 1
ATOM 4016 O O . ASP A 1 516 ? -10.552 18.424 32.926 1.00 74.94 516 ASP A O 1
ATOM 4020 N N . LEU A 1 517 ? -9.851 20.258 34.024 1.00 71.75 517 LEU A N 1
ATOM 4021 C CA . LEU A 1 517 ? -10.020 19.749 35.388 1.00 71.75 517 LEU A CA 1
ATOM 4022 C C . LEU A 1 517 ? -11.330 20.269 35.981 1.00 71.75 517 LEU A C 1
ATOM 4024 O O . LEU A 1 517 ? -11.355 20.909 37.034 1.00 71.75 517 LEU A O 1
ATOM 4028 N N . ASP A 1 518 ? -12.427 20.046 35.268 1.00 64.56 518 ASP A N 1
ATOM 4029 C CA . ASP A 1 518 ? -13.742 20.522 35.686 1.00 64.56 518 ASP A CA 1
ATOM 4030 C C . ASP A 1 518 ? -14.387 19.606 36.737 1.00 64.56 518 ASP A C 1
ATOM 4032 O O . ASP A 1 518 ? -13.883 18.527 37.059 1.00 64.56 518 ASP A O 1
ATOM 4036 N N . LYS A 1 519 ? -15.531 20.041 37.287 1.00 53.56 519 LYS A N 1
ATOM 4037 C CA . LYS A 1 519 ? -16.252 19.394 38.405 1.00 53.56 519 LYS A CA 1
ATOM 4038 C C . LYS A 1 519 ? -16.653 17.929 38.181 1.00 53.56 519 LYS A C 1
ATOM 4040 O O . LYS A 1 519 ? -16.912 17.251 39.172 1.00 53.56 519 LYS A O 1
ATOM 4045 N N . ASP A 1 520 ? -16.677 17.464 36.935 1.00 60.22 520 ASP A N 1
ATOM 4046 C CA . ASP A 1 520 ? -17.022 16.085 36.560 1.00 60.22 520 ASP A CA 1
ATOM 4047 C C . ASP A 1 520 ? -15.790 15.231 36.193 1.00 60.22 520 ASP A C 1
ATOM 4049 O O . ASP A 1 520 ? -15.926 14.117 35.687 1.00 60.22 520 ASP A O 1
ATOM 4053 N N . SER A 1 521 ? -14.580 15.740 36.444 1.00 69.25 521 SER A N 1
ATOM 4054 C CA . SER A 1 521 ? -13.334 15.002 36.220 1.00 69.25 521 SER A CA 1
ATOM 4055 C C . SER A 1 521 ? -13.217 13.803 37.156 1.00 69.25 521 SER A C 1
ATOM 4057 O O . SER A 1 521 ? -13.662 13.843 38.306 1.00 69.25 521 SER A O 1
ATOM 4059 N N . ASP A 1 522 ? -12.559 12.744 36.681 1.00 79.00 522 ASP A N 1
ATOM 4060 C CA . ASP A 1 522 ? -12.192 11.602 37.515 1.00 79.00 522 ASP A CA 1
ATOM 4061 C C . ASP A 1 522 ? -11.499 12.096 38.799 1.00 79.00 522 ASP A C 1
ATOM 4063 O O . ASP A 1 522 ? -10.540 12.866 38.706 1.00 79.00 522 ASP A O 1
ATOM 4067 N N . PRO A 1 523 ? -11.943 11.686 40.002 1.00 77.19 523 PRO A N 1
ATOM 4068 C CA . PRO A 1 523 ? -11.336 12.136 41.250 1.00 77.19 523 PRO A CA 1
ATOM 4069 C C . PRO A 1 523 ? -9.819 11.916 41.312 1.00 77.19 523 PRO A C 1
ATOM 4071 O O . PRO A 1 523 ? -9.122 12.702 41.947 1.00 77.19 523 PRO A O 1
ATOM 4074 N N . ALA A 1 524 ? -9.300 10.886 40.629 1.00 79.00 524 ALA A N 1
ATOM 4075 C CA . ALA A 1 524 ? -7.863 10.625 40.541 1.00 79.00 524 ALA A CA 1
ATOM 4076 C C . ALA A 1 524 ? -7.098 11.671 39.704 1.00 79.00 524 ALA A C 1
ATOM 4078 O O . ALA A 1 524 ? -5.886 11.799 39.851 1.00 79.00 524 ALA A O 1
ATOM 4079 N N . LEU A 1 525 ? -7.787 12.434 38.853 1.00 77.31 525 LEU A N 1
ATOM 4080 C CA . LEU A 1 525 ? -7.214 13.508 38.040 1.00 77.31 525 LEU A CA 1
ATOM 4081 C C . LEU A 1 525 ? -6.953 14.780 38.860 1.00 77.31 525 LEU A C 1
ATOM 4083 O O . LEU A 1 525 ? -5.983 15.490 38.611 1.00 77.31 525 LEU A O 1
ATOM 4087 N N . LEU A 1 526 ? -7.783 15.043 39.879 1.00 74.31 526 LEU A N 1
ATOM 4088 C CA . LEU A 1 526 ? -7.672 16.219 40.761 1.00 74.31 526 LEU A CA 1
ATOM 4089 C C . LEU A 1 526 ? -6.405 16.207 41.633 1.00 74.31 526 LEU A C 1
ATOM 4091 O O . LEU A 1 526 ? -6.052 17.214 42.245 1.00 74.31 526 LEU A O 1
ATOM 4095 N N . ASP A 1 527 ? -5.732 15.062 41.699 1.00 72.31 527 ASP A N 1
ATOM 4096 C CA . ASP A 1 527 ? -4.536 14.832 42.499 1.00 72.31 527 ASP A CA 1
ATOM 4097 C C . ASP A 1 527 ? -3.220 15.156 41.759 1.00 72.31 527 ASP A C 1
ATOM 4099 O O . ASP A 1 527 ? -2.147 15.072 42.366 1.00 72.31 527 ASP A O 1
ATOM 4103 N N . LEU A 1 528 ? -3.277 15.528 40.473 1.00 72.62 528 LEU A N 1
ATOM 4104 C CA . LEU A 1 528 ? -2.102 15.766 39.630 1.00 72.62 528 LEU A CA 1
ATOM 4105 C C . LEU A 1 528 ? -1.498 17.179 39.816 1.00 72.62 528 LEU A C 1
ATOM 4107 O O . LEU A 1 528 ? -2.202 18.182 39.670 1.00 72.62 528 LEU A O 1
ATOM 4111 N N . PRO A 1 529 ? -0.184 17.304 40.088 1.00 57.75 529 PRO A N 1
ATOM 4112 C CA . PRO A 1 529 ? 0.504 18.594 40.106 1.00 57.75 529 PRO A CA 1
ATOM 4113 C C . PRO A 1 529 ? 0.792 19.087 38.675 1.00 57.75 529 PRO A C 1
ATOM 4115 O O . PRO A 1 529 ? 1.418 18.374 37.902 1.00 57.75 529 PRO A O 1
ATOM 4118 N N . GLY A 1 530 ? 0.381 20.315 38.328 1.00 58.47 530 GLY A N 1
ATOM 4119 C CA . GLY A 1 530 ? 0.629 20.908 36.994 1.00 58.47 530 GLY A CA 1
ATOM 4120 C C . GLY A 1 530 ? -0.401 20.537 35.922 1.00 58.47 530 GLY A C 1
ATOM 4121 O O . GLY A 1 530 ? -0.108 20.581 34.735 1.00 58.47 530 GLY A O 1
ATOM 4122 N N . ALA A 1 531 ? -1.592 20.141 36.357 1.00 58.00 531 ALA A N 1
ATOM 4123 C CA . ALA A 1 531 ? -2.565 19.451 35.537 1.00 58.00 531 ALA A CA 1
ATOM 4124 C C . ALA A 1 531 ? -3.170 20.292 34.392 1.00 58.00 531 ALA A C 1
ATOM 4126 O O . ALA A 1 531 ? -3.377 21.500 34.519 1.00 58.00 531 ALA A O 1
ATOM 4127 N N . GLY A 1 532 ? -3.470 19.600 33.289 1.00 72.44 532 GLY A N 1
ATOM 4128 C CA . GLY A 1 532 ? -4.174 20.130 32.120 1.00 72.44 532 GLY A CA 1
ATOM 4129 C C . GLY A 1 532 ? -3.409 20.044 30.798 1.00 72.44 532 GLY A C 1
ATOM 4130 O O . GLY A 1 532 ? -3.994 20.339 29.761 1.00 72.44 532 GLY A O 1
ATOM 4131 N N . ASP A 1 533 ? -2.138 19.633 30.816 1.00 84.69 533 ASP A N 1
ATOM 4132 C CA . ASP A 1 533 ? -1.296 19.427 29.630 1.00 84.69 533 ASP A CA 1
ATOM 4133 C C . ASP A 1 533 ? -0.241 18.350 29.960 1.00 84.69 533 ASP A C 1
ATOM 4135 O O . ASP A 1 533 ? 0.523 18.524 30.908 1.00 84.69 533 ASP A O 1
ATOM 4139 N N . MET A 1 534 ? -0.252 17.205 29.267 1.00 86.50 534 MET A N 1
ATOM 4140 C CA . MET A 1 534 ? 0.633 16.064 29.555 1.00 86.50 534 MET A CA 1
ATOM 4141 C C . MET A 1 534 ? 1.177 15.422 28.285 1.00 86.50 534 MET A C 1
ATOM 4143 O O . MET A 1 534 ? 0.434 15.211 27.327 1.00 86.50 534 MET A O 1
ATOM 4147 N N . GLN A 1 535 ? 2.448 15.021 28.298 1.00 87.38 535 GLN A N 1
ATOM 4148 C CA . GLN A 1 535 ? 3.039 14.308 27.165 1.00 87.38 535 GLN A CA 1
ATOM 4149 C C . GLN A 1 535 ? 2.464 12.886 27.021 1.00 87.38 535 GLN A C 1
ATOM 4151 O O . GLN A 1 535 ? 2.524 12.073 27.950 1.00 87.38 535 GLN A O 1
ATOM 4156 N N . ALA A 1 536 ? 1.916 12.556 25.847 1.00 90.56 536 ALA A N 1
ATOM 4157 C CA . ALA A 1 536 ? 1.398 11.216 25.576 1.00 90.56 536 ALA A CA 1
ATOM 4158 C C . ALA A 1 536 ? 2.524 10.204 25.328 1.00 90.56 536 ALA A C 1
ATOM 4160 O O . ALA A 1 536 ? 3.574 10.536 24.789 1.00 90.56 536 ALA A O 1
ATOM 4161 N N . TYR A 1 537 ? 2.272 8.944 25.687 1.00 90.75 537 TYR A N 1
ATOM 4162 C CA . TYR A 1 537 ? 3.111 7.770 25.414 1.00 90.75 537 TYR A CA 1
ATOM 4163 C C . TYR A 1 537 ? 4.541 7.787 25.981 1.00 90.75 537 TYR A C 1
ATOM 4165 O O . TYR A 1 537 ? 5.250 6.793 25.826 1.00 90.75 537 TYR A O 1
ATOM 4173 N N . CYS A 1 538 ? 4.952 8.832 26.698 1.00 86.12 538 CYS A N 1
ATOM 4174 C CA . CYS A 1 538 ? 6.295 8.947 27.257 1.00 86.12 538 CYS A CA 1
ATOM 4175 C C . CYS A 1 538 ? 6.415 8.170 28.583 1.00 86.12 538 CYS A C 1
ATOM 4177 O O . CYS A 1 538 ? 5.898 8.593 29.615 1.00 86.12 538 CYS A O 1
ATOM 4179 N N . LEU A 1 539 ? 7.059 6.994 28.568 1.00 81.19 539 LEU A N 1
ATOM 4180 C CA . LEU A 1 539 ? 7.224 6.146 29.767 1.00 81.19 539 LEU A CA 1
ATOM 4181 C C . LEU A 1 539 ? 8.238 6.698 30.777 1.00 81.19 539 LEU A C 1
ATOM 4183 O O . LEU A 1 539 ? 8.071 6.486 31.976 1.00 81.19 539 LEU A O 1
ATOM 4187 N N . GLU A 1 540 ? 9.290 7.357 30.290 1.00 77.94 540 GLU A N 1
ATOM 4188 C CA . GLU A 1 540 ? 10.400 7.891 31.098 1.00 77.94 540 GLU A CA 1
ATOM 4189 C C . GLU A 1 540 ? 10.365 9.431 31.176 1.00 77.94 540 GLU A C 1
ATOM 4191 O O . GLU A 1 540 ? 11.348 10.076 31.539 1.00 77.94 540 GLU A O 1
ATOM 4196 N N . GLY A 1 541 ? 9.215 10.024 30.835 1.00 72.31 541 GLY A N 1
ATOM 4197 C CA . GLY A 1 541 ? 9.007 11.467 30.792 1.00 72.31 541 GLY A CA 1
ATOM 4198 C C . GLY A 1 541 ? 8.917 12.135 32.164 1.00 72.31 541 GLY A C 1
ATOM 4199 O O . GLY A 1 541 ? 8.915 11.497 33.217 1.00 72.31 541 GLY A O 1
ATOM 4200 N N . ARG A 1 542 ? 8.821 13.471 32.144 1.00 75.06 542 ARG A N 1
ATOM 4201 C CA . ARG A 1 542 ? 8.590 14.281 33.357 1.00 75.06 542 ARG A CA 1
ATOM 4202 C C . ARG A 1 542 ? 7.181 14.096 33.923 1.00 75.06 542 ARG A C 1
ATOM 4204 O O . ARG A 1 542 ? 7.002 14.213 35.135 1.00 75.06 542 ARG A O 1
ATOM 4211 N N . ASP A 1 543 ? 6.224 13.812 33.050 1.00 81.19 543 ASP A N 1
ATOM 4212 C CA . ASP A 1 543 ? 4.817 13.644 33.387 1.00 81.19 543 ASP A CA 1
ATOM 4213 C C . ASP A 1 543 ? 4.477 12.161 33.598 1.00 81.19 543 ASP A C 1
ATOM 4215 O O . ASP A 1 543 ? 5.106 11.289 32.991 1.00 81.19 543 ASP A O 1
ATOM 4219 N N . PRO A 1 544 ? 3.472 11.838 34.434 1.00 85.81 544 PRO A N 1
ATOM 4220 C CA . PRO A 1 544 ? 2.928 10.488 34.498 1.00 85.81 544 PRO A CA 1
ATOM 4221 C C . PRO A 1 544 ? 2.486 9.984 33.123 1.00 85.81 544 PRO A C 1
ATOM 4223 O O . PRO A 1 544 ? 1.916 10.725 32.325 1.00 85.81 544 PRO A O 1
ATOM 4226 N N . TRP A 1 545 ? 2.705 8.697 32.863 1.00 89.88 545 TRP A N 1
ATOM 4227 C CA . TRP A 1 545 ? 2.381 8.108 31.568 1.00 89.88 545 TRP A CA 1
ATOM 4228 C C . TRP A 1 545 ? 0.879 8.220 31.258 1.00 89.88 545 TRP A C 1
ATOM 4230 O O . TRP A 1 545 ? 0.041 7.919 32.116 1.00 89.88 545 TRP A O 1
ATOM 4240 N N . CYS A 1 546 ? 0.537 8.607 30.025 1.00 92.12 546 CYS A N 1
ATOM 4241 C CA . CYS A 1 546 ? -0.840 8.628 29.534 1.00 92.12 546 CYS A CA 1
ATOM 4242 C C . CYS A 1 546 ? -0.945 8.270 28.043 1.00 92.12 546 CYS A C 1
ATOM 4244 O O . CYS A 1 546 ? 0.030 8.357 27.295 1.00 92.12 546 CYS A O 1
ATOM 4246 N N . ALA A 1 547 ? -2.139 7.873 27.601 1.00 94.81 547 ALA A N 1
ATOM 4247 C CA . ALA A 1 547 ? -2.438 7.570 26.205 1.00 94.81 547 ALA A CA 1
ATOM 4248 C C . ALA A 1 547 ? -3.825 8.104 25.786 1.00 94.81 547 ALA A C 1
ATOM 4250 O O . ALA A 1 547 ? -4.830 7.764 26.424 1.00 94.81 547 ALA A O 1
ATOM 4251 N N . PRO A 1 548 ? -3.906 8.905 24.708 1.00 95.56 548 PRO A N 1
ATOM 4252 C CA . PRO A 1 548 ? -5.166 9.407 24.167 1.00 95.56 548 PRO A CA 1
ATOM 4253 C C . PRO A 1 548 ? -5.896 8.403 23.266 1.00 95.56 548 PRO A C 1
ATOM 4255 O O . PRO A 1 548 ? -5.294 7.585 22.566 1.00 95.56 548 PRO A O 1
ATOM 4258 N N . PHE A 1 549 ? -7.223 8.498 23.215 1.00 97.06 549 PHE A N 1
ATOM 4259 C CA . PHE A 1 549 ? -8.067 7.713 22.319 1.00 97.06 549 PHE A CA 1
ATOM 4260 C C . PHE A 1 549 ? -9.400 8.401 22.003 1.00 97.06 549 PHE A C 1
ATOM 4262 O O . PHE A 1 549 ? -9.922 9.165 22.807 1.00 97.06 549 PHE A O 1
ATOM 4269 N N . HIS A 1 550 ? -9.992 8.066 20.853 1.00 96.94 550 HIS A N 1
ATOM 4270 C CA . HIS A 1 550 ? -11.346 8.501 20.497 1.00 96.94 550 HIS A CA 1
ATOM 4271 C C . HIS A 1 550 ? -12.409 7.785 21.333 1.00 96.94 550 HIS A C 1
ATOM 4273 O O . HIS A 1 550 ? -12.372 6.552 21.460 1.00 96.94 550 HIS A O 1
ATOM 4279 N N . VAL A 1 551 ? -13.427 8.516 21.793 1.00 96.12 551 VAL A N 1
ATOM 4280 C CA . VAL A 1 551 ? -14.579 7.951 22.526 1.00 96.12 551 VAL A CA 1
ATOM 4281 C C . VAL A 1 551 ? -15.259 6.842 21.719 1.00 96.12 551 VAL A C 1
ATOM 4283 O O . VAL A 1 551 ? -15.574 5.773 22.247 1.00 96.12 551 VAL A O 1
ATOM 4286 N N . LYS A 1 552 ? -15.409 7.040 20.406 1.00 96.94 552 LYS A N 1
ATOM 4287 C CA . LYS A 1 552 ? -16.019 6.045 19.513 1.00 96.94 552 LYS A CA 1
ATOM 4288 C C . LYS A 1 552 ? -15.176 4.779 19.372 1.00 96.94 552 LYS A C 1
ATOM 4290 O O . LYS A 1 552 ? -15.733 3.687 19.367 1.00 96.94 552 LYS A O 1
ATOM 4295 N N . CYS A 1 553 ? -13.846 4.878 19.343 1.00 97.88 553 CYS A N 1
ATOM 4296 C CA . CYS A 1 553 ? -12.971 3.698 19.329 1.00 97.88 553 CYS A CA 1
ATOM 4297 C C . CYS A 1 553 ? -13.050 2.903 20.638 1.00 97.88 553 CYS A C 1
ATOM 4299 O O . CYS A 1 553 ? -13.031 1.672 20.612 1.00 97.88 553 CYS A O 1
ATOM 4301 N N . HIS A 1 554 ? -13.178 3.598 21.770 1.00 96.69 554 HIS A N 1
ATOM 4302 C CA . HIS A 1 554 ? -13.424 2.975 23.069 1.00 96.69 554 HIS A CA 1
ATOM 4303 C C . HIS A 1 554 ? -14.773 2.240 23.098 1.00 96.69 554 HIS A C 1
ATOM 4305 O O . HIS A 1 554 ? -14.843 1.115 23.589 1.00 96.69 554 HIS A O 1
ATOM 4311 N N . GLU A 1 555 ? -15.825 2.807 22.496 1.00 97.25 555 GLU A N 1
ATOM 4312 C CA . GLU A 1 555 ? -17.113 2.121 22.325 1.00 97.25 555 GLU A CA 1
ATOM 4313 C C . GLU A 1 555 ? -16.984 0.860 21.453 1.00 97.25 555 GLU A C 1
ATOM 4315 O O . GLU A 1 555 ? -17.488 -0.192 21.845 1.00 97.25 555 GLU A O 1
ATOM 4320 N N . VAL A 1 556 ? -16.269 0.910 20.318 1.00 97.88 556 VAL A N 1
ATOM 4321 C CA . VAL A 1 556 ? -16.020 -0.294 19.494 1.00 97.88 556 VAL A CA 1
ATOM 4322 C C . VAL A 1 556 ? -15.308 -1.376 20.313 1.00 97.88 556 VAL A C 1
ATOM 4324 O O . VAL A 1 556 ? -15.728 -2.533 20.294 1.00 97.88 556 VAL A O 1
ATOM 4327 N N . LEU A 1 557 ? -14.268 -1.010 21.070 1.00 97.62 557 LEU A N 1
ATOM 4328 C CA . LEU A 1 557 ? -13.522 -1.947 21.914 1.00 97.62 557 LEU A CA 1
ATOM 4329 C C . LEU A 1 557 ? -14.404 -2.557 23.013 1.00 97.62 557 LEU A C 1
ATOM 4331 O O . LEU A 1 557 ? -14.367 -3.766 23.239 1.00 97.62 557 LEU A O 1
ATOM 4335 N N . ARG A 1 558 ? -15.244 -1.744 23.658 1.00 97.25 558 ARG A N 1
ATOM 4336 C CA . ARG A 1 558 ? -16.208 -2.194 24.667 1.00 97.25 558 ARG A CA 1
ATOM 4337 C C . ARG A 1 558 ? -17.193 -3.214 24.093 1.00 97.25 558 ARG A C 1
ATOM 4339 O O . ARG A 1 558 ? -17.451 -4.243 24.716 1.00 97.25 558 ARG A O 1
ATOM 4346 N N . ARG A 1 559 ? -17.714 -2.952 22.889 1.00 97.06 559 ARG A N 1
ATOM 4347 C CA . ARG A 1 559 ? -18.624 -3.857 22.170 1.00 97.06 559 ARG A CA 1
ATOM 4348 C C . ARG A 1 559 ? -17.939 -5.152 21.761 1.00 97.06 559 ARG A C 1
ATOM 4350 O O . ARG A 1 559 ? -18.540 -6.209 21.917 1.00 97.06 559 ARG A O 1
ATOM 4357 N N . PHE A 1 560 ? -16.693 -5.075 21.300 1.00 97.44 560 PHE A N 1
ATOM 4358 C CA . PHE A 1 560 ? -15.878 -6.243 20.970 1.00 97.44 560 PHE A CA 1
ATOM 4359 C C . PHE A 1 560 ? -15.662 -7.152 22.182 1.00 97.44 560 PHE A C 1
ATOM 4361 O O . PHE A 1 560 ? -15.803 -8.367 22.077 1.00 97.44 560 PHE A O 1
ATOM 4368 N N . LEU A 1 561 ? -15.360 -6.560 23.339 1.00 96.25 561 LEU A N 1
ATOM 4369 C CA . LEU A 1 561 ? -15.154 -7.289 24.591 1.00 96.25 561 LEU A CA 1
ATOM 4370 C C . LEU A 1 561 ? -16.461 -7.798 25.219 1.00 96.25 561 LEU A C 1
ATOM 4372 O O . LEU A 1 561 ? -16.413 -8.641 26.110 1.00 96.25 561 LEU A O 1
ATOM 4376 N N . GLY A 1 562 ? -17.620 -7.306 24.771 1.00 94.88 562 GLY A N 1
ATOM 4377 C CA . GLY A 1 562 ? -18.925 -7.715 25.292 1.00 94.88 562 GLY A CA 1
ATOM 4378 C C . GLY A 1 562 ? -19.183 -7.271 26.736 1.00 94.88 562 GLY A C 1
ATOM 4379 O O . GLY A 1 562 ? -19.937 -7.934 27.444 1.00 94.88 562 GLY A O 1
ATOM 4380 N N . VAL A 1 563 ? -18.563 -6.172 27.181 1.00 94.62 563 VAL A N 1
ATOM 4381 C CA . VAL A 1 563 ? -18.662 -5.669 28.563 1.00 94.62 563 VAL A CA 1
ATOM 4382 C C . VAL A 1 563 ? -19.542 -4.420 28.667 1.00 94.62 563 VAL A C 1
ATOM 4384 O O . VAL A 1 563 ? -19.655 -3.628 27.728 1.00 94.62 563 VAL A O 1
ATOM 4387 N N . GLU A 1 564 ? -20.180 -4.217 29.823 1.00 91.19 564 GLU A N 1
ATOM 4388 C CA . GLU A 1 564 ? -21.013 -3.030 30.068 1.00 91.19 564 GLU A CA 1
ATOM 4389 C C . GLU A 1 564 ? -20.168 -1.752 30.150 1.00 91.19 564 GLU A C 1
ATOM 4391 O O . GLU A 1 564 ? -20.508 -0.756 29.517 1.00 91.19 564 GLU A O 1
ATOM 4396 N N . SER A 1 565 ? -19.023 -1.819 30.832 1.00 92.94 565 SER A N 1
ATOM 4397 C CA . SER A 1 565 ? -18.039 -0.741 30.963 1.00 92.94 565 SER A CA 1
ATOM 4398 C C . SER A 1 565 ? -16.618 -1.303 30.918 1.00 92.94 565 SER A C 1
ATOM 4400 O O . SER A 1 565 ? -16.377 -2.406 31.410 1.00 92.94 565 SER A O 1
ATOM 4402 N N . LEU A 1 566 ? -15.677 -0.543 30.351 1.00 93.69 566 LEU A N 1
ATOM 4403 C CA . LEU A 1 566 ? -14.258 -0.896 30.390 1.00 93.69 566 LEU A CA 1
ATOM 4404 C C . LEU A 1 566 ? -13.646 -0.468 31.724 1.00 93.69 566 LEU A C 1
ATOM 4406 O O . LEU A 1 566 ? -13.816 0.665 32.167 1.00 93.69 566 LEU A O 1
ATOM 4410 N N . ASP A 1 567 ? -12.941 -1.396 32.357 1.00 93.88 567 ASP A N 1
ATOM 4411 C CA . ASP A 1 567 ? -12.194 -1.168 33.582 1.00 93.88 567 ASP A CA 1
ATOM 4412 C C . ASP A 1 567 ? -10.945 -0.347 33.252 1.00 93.88 567 ASP A C 1
ATOM 4414 O O . ASP A 1 567 ? -10.061 -0.792 32.511 1.00 93.88 567 ASP A O 1
ATOM 4418 N N . LYS A 1 568 ? -10.899 0.883 33.767 1.00 93.06 568 LYS A N 1
ATOM 4419 C CA . LYS A 1 568 ? -9.847 1.846 33.432 1.00 93.06 568 LYS A CA 1
ATOM 4420 C C . LYS A 1 568 ? -8.471 1.396 33.930 1.00 93.06 568 LYS A C 1
ATOM 4422 O O . LYS A 1 568 ? -7.482 1.656 33.249 1.00 93.06 568 LYS A O 1
ATOM 4427 N N . GLU A 1 569 ? -8.386 0.682 35.057 1.00 93.38 569 GLU A N 1
ATOM 4428 C CA . GLU A 1 569 ? -7.104 0.180 35.562 1.00 93.38 569 GLU A CA 1
ATOM 4429 C C . GLU A 1 569 ? -6.570 -0.952 34.683 1.00 93.38 569 GLU A C 1
ATOM 4431 O O . GLU A 1 569 ? -5.394 -0.943 34.313 1.00 93.38 569 GLU A O 1
ATOM 4436 N N . VAL A 1 570 ? -7.442 -1.887 34.288 1.00 95.19 570 VAL A N 1
ATOM 4437 C CA . VAL A 1 570 ? -7.092 -2.966 33.352 1.00 95.19 570 VAL A CA 1
ATOM 4438 C C . VAL A 1 570 ? -6.669 -2.383 32.004 1.00 95.19 570 VAL A C 1
ATOM 4440 O O . VAL A 1 570 ? -5.641 -2.779 31.451 1.00 95.19 570 VAL A O 1
ATOM 4443 N N . LEU A 1 571 ? -7.427 -1.418 31.477 1.00 95.31 571 LEU A N 1
ATOM 4444 C CA . LEU A 1 571 ? -7.131 -0.798 30.187 1.00 95.31 571 LEU A CA 1
ATOM 4445 C C . LEU A 1 571 ? -5.798 -0.038 30.212 1.00 95.31 571 LEU A C 1
ATOM 4447 O O . LEU A 1 571 ? -5.005 -0.181 29.281 1.00 95.31 571 LEU A O 1
ATOM 4451 N N . ASN A 1 572 ? -5.511 0.695 31.293 1.00 94.62 572 ASN A N 1
ATOM 4452 C CA . ASN A 1 572 ? -4.244 1.408 31.457 1.00 94.62 572 ASN A CA 1
ATOM 4453 C C . ASN A 1 572 ? -3.068 0.429 31.525 1.00 94.62 572 ASN A C 1
ATOM 4455 O O . ASN A 1 572 ? -2.079 0.598 30.816 1.00 94.62 572 ASN A O 1
ATOM 4459 N N . GLN A 1 573 ? -3.199 -0.655 32.297 1.00 94.06 573 GLN A N 1
ATOM 4460 C CA . GLN A 1 573 ? -2.175 -1.697 32.355 1.00 94.06 573 GLN A CA 1
ATOM 4461 C C . GLN A 1 573 ? -1.885 -2.282 30.964 1.00 94.06 573 GLN A C 1
ATOM 4463 O O . GLN A 1 573 ? -0.722 -2.498 30.613 1.00 94.06 573 GLN A O 1
ATOM 4468 N N . ILE A 1 574 ? -2.921 -2.508 30.150 1.00 95.12 574 ILE A N 1
ATOM 4469 C CA . ILE A 1 574 ? -2.759 -2.998 28.778 1.00 95.12 574 ILE A CA 1
ATOM 4470 C C . ILE A 1 574 ? -2.056 -1.959 27.914 1.00 95.12 574 ILE A C 1
ATOM 4472 O O . ILE A 1 574 ? -1.050 -2.303 27.292 1.00 95.12 574 ILE A O 1
ATOM 4476 N N . PHE A 1 575 ? -2.541 -0.715 27.878 1.00 95.31 575 PHE A N 1
ATOM 4477 C CA . PHE A 1 575 ? -1.936 0.320 27.044 1.00 95.31 575 PHE A CA 1
ATOM 4478 C C . PHE A 1 575 ? -0.478 0.565 27.438 1.00 95.31 575 PHE A C 1
ATOM 4480 O O . PHE A 1 575 ? 0.389 0.541 26.571 1.00 95.31 575 PHE A O 1
ATOM 4487 N N . LYS A 1 576 ? -0.171 0.663 28.734 1.00 91.69 576 LYS A N 1
ATOM 4488 C CA . LYS A 1 576 ? 1.202 0.814 29.224 1.00 91.69 576 LYS A CA 1
ATOM 4489 C C . LYS A 1 576 ? 2.086 -0.381 28.860 1.00 91.69 576 LYS A C 1
ATOM 4491 O O . LYS A 1 576 ? 3.219 -0.190 28.430 1.00 91.69 576 LYS A O 1
ATOM 4496 N N . SER A 1 577 ? 1.571 -1.614 28.946 1.00 91.88 577 SER A N 1
ATOM 4497 C CA . SER A 1 577 ? 2.303 -2.823 28.511 1.00 91.88 577 SER A CA 1
ATOM 4498 C C . SER A 1 577 ? 2.574 -2.876 27.003 1.00 91.88 577 SER A C 1
ATOM 4500 O O . SER A 1 577 ? 3.426 -3.641 26.552 1.00 91.88 577 SER A O 1
ATOM 4502 N N . LEU A 1 578 ? 1.808 -2.111 26.226 1.00 92.00 578 LEU A N 1
ATOM 4503 C CA . LEU A 1 578 ? 1.952 -1.937 24.785 1.00 92.00 578 LEU A CA 1
ATOM 4504 C C . LEU A 1 578 ? 2.697 -0.645 24.433 1.00 92.00 578 LEU A C 1
ATOM 4506 O O . LEU A 1 578 ? 2.930 -0.398 23.255 1.00 92.00 578 LEU A O 1
ATOM 4510 N N . GLY A 1 579 ? 3.061 0.182 25.413 1.00 86.38 579 GLY A N 1
ATOM 4511 C CA . GLY A 1 579 ? 3.816 1.408 25.195 1.00 86.38 579 GLY A CA 1
ATOM 4512 C C . GLY A 1 579 ? 5.218 1.114 24.664 1.00 86.38 579 GLY A C 1
ATOM 4513 O O . GLY A 1 579 ? 5.851 0.123 25.039 1.00 86.38 579 GLY A O 1
ATOM 4514 N N . SER A 1 580 ? 5.708 1.982 23.782 1.00 79.19 580 SER A N 1
ATOM 4515 C CA . SER A 1 580 ? 7.109 1.958 23.366 1.00 79.19 580 SER A CA 1
ATOM 4516 C C . SER A 1 580 ? 7.989 2.568 24.460 1.00 79.19 580 SER A C 1
ATOM 4518 O O . SER A 1 580 ? 7.553 3.460 25.181 1.00 79.19 580 SER A O 1
ATOM 4520 N N . ARG A 1 581 ? 9.237 2.098 24.573 1.00 76.81 581 ARG A N 1
ATOM 4521 C CA . ARG A 1 581 ? 10.271 2.739 25.411 1.00 76.81 581 ARG A CA 1
ATOM 4522 C C . ARG A 1 581 ? 10.947 3.925 24.724 1.00 76.81 581 ARG A C 1
ATOM 4524 O O . ARG A 1 581 ? 11.844 4.523 25.297 1.00 76.81 581 ARG A O 1
ATOM 4531 N N . ASP A 1 582 ? 10.562 4.209 23.486 1.00 76.38 582 ASP A N 1
ATOM 4532 C CA . ASP A 1 582 ? 11.014 5.394 22.776 1.00 76.38 582 ASP A CA 1
ATOM 4533 C C . ASP A 1 582 ? 10.415 6.643 23.436 1.00 76.38 582 ASP A C 1
ATOM 4535 O O . ASP A 1 582 ? 9.195 6.745 23.575 1.00 76.38 582 ASP A O 1
ATOM 4539 N N . GLU A 1 583 ? 11.268 7.585 23.838 1.00 71.69 583 GLU A N 1
ATOM 4540 C CA . GLU A 1 583 ? 10.857 8.873 24.414 1.00 71.69 583 GLU A CA 1
ATOM 4541 C C . GLU A 1 583 ? 9.993 9.689 23.438 1.00 71.69 583 GLU A C 1
ATOM 4543 O O . GLU A 1 583 ? 9.213 10.537 23.871 1.00 71.69 583 GLU A O 1
ATOM 4548 N N . TRP A 1 584 ? 10.085 9.386 22.138 1.00 75.94 584 TRP A N 1
ATOM 4549 C CA . TRP A 1 584 ? 9.368 10.047 21.045 1.00 75.94 584 TRP A CA 1
ATOM 4550 C C . TRP A 1 584 ? 8.208 9.209 20.498 1.00 75.94 584 TRP A C 1
ATOM 4552 O O . TRP A 1 584 ? 7.776 9.390 19.358 1.00 75.94 584 TRP A O 1
ATOM 4562 N N . ALA A 1 585 ? 7.707 8.252 21.281 1.00 84.88 585 ALA A N 1
ATOM 4563 C CA . ALA A 1 585 ? 6.582 7.427 20.873 1.00 84.88 585 ALA A CA 1
ATOM 4564 C C . ALA A 1 585 ? 5.326 8.278 20.618 1.00 84.88 585 ALA A C 1
ATOM 4566 O O . ALA A 1 585 ? 4.861 9.006 21.485 1.00 84.88 585 ALA A O 1
ATOM 4567 N N . THR A 1 586 ? 4.723 8.133 19.439 1.00 87.31 586 THR A N 1
ATOM 4568 C CA . THR A 1 586 ? 3.484 8.841 19.061 1.00 87.31 586 THR A CA 1
ATOM 4569 C C . THR A 1 586 ? 2.236 7.962 19.173 1.00 87.31 586 THR A C 1
ATOM 4571 O O . THR A 1 586 ? 1.111 8.429 18.985 1.00 87.31 586 THR A O 1
ATOM 4574 N N . CYS A 1 587 ? 2.416 6.668 19.457 1.00 91.06 587 CYS A N 1
ATOM 4575 C CA . CYS A 1 587 ? 1.358 5.674 19.612 1.00 91.06 587 CYS A CA 1
ATOM 4576 C C . CYS A 1 587 ? 1.862 4.426 20.361 1.00 91.06 587 CYS A C 1
ATOM 4578 O O . CYS A 1 587 ? 3.055 4.275 20.632 1.00 91.06 587 CYS A O 1
ATOM 4580 N N . LEU A 1 588 ? 0.951 3.497 20.671 1.00 92.25 588 LEU A N 1
ATOM 4581 C CA . LEU A 1 588 ? 1.318 2.178 21.207 1.00 92.25 588 LEU A CA 1
ATOM 4582 C C . LEU A 1 588 ? 2.102 1.334 20.184 1.00 92.25 588 LEU A C 1
ATOM 4584 O O . LEU A 1 588 ? 1.883 1.442 18.986 1.00 92.25 588 LEU A O 1
ATOM 4588 N N . GLY A 1 589 ? 2.951 0.420 20.644 1.00 90.19 589 GLY A N 1
ATOM 4589 C CA . GLY A 1 589 ? 3.683 -0.555 19.829 1.00 90.19 589 GLY A CA 1
ATOM 4590 C C . GLY A 1 589 ? 2.824 -1.730 19.347 1.00 90.19 589 GLY A C 1
ATOM 4591 O O . GLY A 1 589 ? 3.212 -2.884 19.522 1.00 90.19 589 GLY A O 1
ATOM 4592 N N . ILE A 1 590 ? 1.650 -1.446 18.780 1.00 90.06 590 ILE A N 1
ATOM 4593 C CA . ILE A 1 590 ? 0.767 -2.432 18.140 1.00 90.06 590 ILE A CA 1
ATOM 4594 C C . ILE A 1 590 ? 0.786 -2.287 16.620 1.00 90.06 590 ILE A C 1
ATOM 4596 O O . ILE A 1 590 ? 1.195 -1.255 16.083 1.00 90.06 590 ILE A O 1
ATOM 4600 N N . ASP A 1 591 ? 0.321 -3.318 15.919 1.00 90.75 591 ASP A N 1
ATOM 4601 C CA . ASP A 1 591 ? 0.160 -3.260 14.471 1.00 90.75 591 ASP A CA 1
ATOM 4602 C C . ASP A 1 591 ? -1.144 -2.531 14.122 1.00 90.75 591 ASP A C 1
ATOM 4604 O O . ASP A 1 591 ? -2.234 -3.063 14.329 1.00 90.75 591 ASP A O 1
ATOM 4608 N N . TYR A 1 592 ? -1.043 -1.305 13.602 1.00 89.62 592 TYR A N 1
ATOM 4609 C CA . TYR A 1 592 ? -2.208 -0.513 13.191 1.00 89.62 592 TYR A CA 1
ATOM 4610 C C . TYR A 1 592 ? -2.657 -0.773 11.743 1.00 89.62 592 TYR A C 1
ATOM 4612 O O . TYR A 1 592 ? -3.570 -0.097 11.251 1.00 89.62 592 TYR A O 1
ATOM 4620 N N . GLY A 1 593 ? -2.044 -1.744 11.058 1.00 86.94 593 GLY A N 1
ATOM 4621 C CA . GLY A 1 593 ? -2.366 -2.108 9.682 1.00 86.94 593 GLY A CA 1
ATOM 4622 C C . GLY A 1 593 ? -2.139 -0.951 8.708 1.00 86.94 593 GLY A C 1
ATOM 4623 O O . GLY A 1 593 ? -1.133 -0.243 8.782 1.00 86.94 593 GLY A O 1
ATOM 4624 N N . ASP A 1 594 ? -3.114 -0.725 7.823 1.00 78.62 594 ASP A N 1
ATOM 4625 C CA . ASP A 1 594 ? -3.053 0.263 6.732 1.00 78.62 594 ASP A CA 1
ATOM 4626 C C . ASP A 1 594 ? -2.721 1.694 7.196 1.00 78.62 594 ASP A C 1
ATOM 4628 O O . ASP A 1 594 ? -2.157 2.480 6.439 1.00 78.62 594 ASP A O 1
ATOM 4632 N N . ILE A 1 595 ? -3.022 2.033 8.455 1.00 84.19 595 ILE A N 1
ATOM 4633 C CA . ILE A 1 595 ? -2.740 3.353 9.037 1.00 84.19 595 ILE A CA 1
ATOM 4634 C C . ILE A 1 595 ? -1.245 3.620 9.220 1.00 84.19 595 ILE A C 1
ATOM 4636 O O . ILE A 1 595 ? -0.840 4.778 9.268 1.00 84.19 595 ILE A O 1
ATOM 4640 N N . ALA A 1 596 ? -0.399 2.590 9.301 1.00 78.62 596 ALA A N 1
ATOM 4641 C CA . ALA A 1 596 ? 1.030 2.777 9.539 1.00 78.62 596 ALA A CA 1
ATOM 4642 C C . ALA A 1 596 ? 1.698 3.681 8.485 1.00 78.62 596 ALA A C 1
ATOM 4644 O O . ALA A 1 596 ? 2.556 4.480 8.841 1.00 78.62 596 ALA A O 1
ATOM 4645 N N . GLY A 1 597 ? 1.256 3.625 7.223 1.00 70.06 597 GLY A N 1
ATOM 4646 C CA . GLY A 1 597 ? 1.771 4.485 6.150 1.00 70.06 597 GLY A CA 1
ATOM 4647 C C . GLY A 1 597 ? 1.352 5.960 6.240 1.00 70.06 597 GLY A C 1
ATOM 4648 O O . GLY A 1 597 ? 1.964 6.795 5.584 1.00 70.06 597 GLY A O 1
ATOM 4649 N N . HIS A 1 598 ? 0.342 6.283 7.053 1.00 72.44 598 HIS A N 1
ATOM 4650 C CA . HIS A 1 598 ? -0.171 7.646 7.257 1.00 72.44 598 HIS A CA 1
ATOM 4651 C C . HIS A 1 598 ? 0.473 8.366 8.442 1.00 72.44 598 HIS A C 1
ATOM 4653 O O . HIS A 1 598 ? 0.288 9.571 8.601 1.00 72.44 598 HIS A O 1
ATOM 4659 N N . ARG A 1 599 ? 1.194 7.620 9.285 1.00 70.94 599 ARG A N 1
ATOM 4660 C CA . ARG A 1 599 ? 1.766 8.093 10.545 1.00 70.94 599 ARG A CA 1
ATOM 4661 C C . ARG A 1 599 ? 3.273 8.168 10.412 1.00 70.94 599 ARG A C 1
ATOM 4663 O O . ARG A 1 599 ? 3.976 7.182 10.628 1.00 70.94 599 ARG A O 1
ATOM 4670 N N . THR A 1 600 ? 3.753 9.337 10.016 1.00 67.81 600 THR A N 1
ATOM 4671 C CA . THR A 1 600 ? 5.182 9.640 10.072 1.00 67.81 600 THR A CA 1
ATOM 4672 C C . THR A 1 600 ? 5.439 10.476 11.322 1.00 67.81 600 THR A C 1
ATOM 4674 O O . THR A 1 600 ? 5.397 9.953 12.432 1.00 67.81 600 THR A O 1
ATOM 4677 N N . ARG A 1 601 ? 5.639 11.775 11.129 1.00 69.06 601 ARG A N 1
ATOM 4678 C CA . ARG A 1 601 ? 5.675 12.820 12.147 1.00 69.06 601 ARG A CA 1
ATOM 4679 C C . ARG A 1 601 ? 4.300 13.472 12.337 1.00 69.06 601 ARG A C 1
ATOM 4681 O O . ARG A 1 601 ? 3.915 13.739 13.468 1.00 69.06 601 ARG A O 1
ATOM 4688 N N . ASP A 1 602 ? 3.584 13.643 11.226 1.00 75.00 602 ASP A N 1
ATOM 4689 C CA . ASP A 1 602 ? 2.248 14.232 11.129 1.00 75.00 602 ASP A CA 1
ATOM 4690 C C . ASP A 1 602 ? 1.307 13.265 10.397 1.00 75.00 602 ASP A C 1
ATOM 4692 O O . ASP A 1 602 ? 1.759 12.342 9.696 1.00 75.00 602 ASP A O 1
ATOM 4696 N N . TRP A 1 603 ? 0.000 13.469 10.546 1.00 82.62 603 TRP A N 1
ATOM 4697 C CA . TRP A 1 603 ? -1.022 12.748 9.808 1.00 82.62 603 TRP A CA 1
ATOM 4698 C C . TRP A 1 603 ? -1.050 13.173 8.343 1.00 82.62 603 TRP A C 1
ATOM 4700 O O . TRP A 1 603 ? -1.305 14.332 8.015 1.00 82.62 603 TRP A O 1
ATOM 4710 N N . PHE A 1 604 ? -0.875 12.203 7.446 1.00 79.31 604 PHE A N 1
ATOM 4711 C CA . PHE A 1 604 ? -0.925 12.451 6.009 1.00 79.31 604 PHE A CA 1
ATOM 4712 C C . PHE A 1 604 ? -2.248 11.946 5.399 1.00 79.31 604 PHE A C 1
ATOM 4714 O O . PHE A 1 604 ? -2.457 10.726 5.312 1.00 79.31 604 PHE A O 1
ATOM 4721 N N . PRO A 1 605 ? -3.174 12.826 4.969 1.00 76.25 605 PRO A N 1
ATOM 4722 C CA . PRO A 1 605 ? -4.399 12.394 4.301 1.00 76.25 605 PRO A CA 1
ATOM 4723 C C . PRO A 1 605 ? -4.074 11.826 2.910 1.00 76.25 605 PRO A C 1
ATOM 4725 O O . PRO A 1 605 ? -3.455 12.489 2.082 1.00 76.25 605 PRO A O 1
ATOM 4728 N N . LEU A 1 606 ? -4.518 10.595 2.626 1.00 75.19 606 LEU A N 1
ATOM 4729 C CA . LEU A 1 606 ? -4.397 9.993 1.292 1.00 75.19 606 LEU A CA 1
ATOM 4730 C C . LEU A 1 606 ? -5.774 9.729 0.694 1.00 75.19 606 LEU A C 1
ATOM 4732 O O . LEU A 1 606 ? -6.669 9.183 1.344 1.00 75.19 606 LEU A O 1
ATOM 4736 N N . ARG A 1 607 ? -5.912 10.051 -0.593 1.00 76.38 607 ARG A N 1
ATOM 4737 C CA . ARG A 1 607 ? -7.093 9.706 -1.384 1.00 76.38 607 ARG A CA 1
ATOM 4738 C C . ARG A 1 607 ? -7.315 8.188 -1.404 1.00 76.38 607 ARG A C 1
ATOM 4740 O O . ARG A 1 607 ? -6.356 7.410 -1.430 1.00 76.38 607 ARG A O 1
ATOM 4747 N N . ASN A 1 608 ? -8.577 7.766 -1.432 1.00 78.12 608 ASN A N 1
ATOM 4748 C CA . ASN A 1 608 ? -9.019 6.367 -1.311 1.00 78.12 608 ASN A CA 1
ATOM 4749 C C . ASN A 1 608 ? -8.684 5.715 0.046 1.00 78.12 608 ASN A C 1
ATOM 4751 O O . ASN A 1 608 ? -8.765 4.494 0.180 1.00 78.12 608 ASN A O 1
ATOM 4755 N N . HIS A 1 609 ? -8.280 6.508 1.042 1.00 85.06 609 HIS A N 1
ATOM 4756 C CA . HIS A 1 609 ? -8.044 6.080 2.423 1.00 85.06 609 HIS A CA 1
ATOM 4757 C C . HIS A 1 609 ? -8.916 6.864 3.415 1.00 85.06 609 HIS A C 1
ATOM 4759 O O . HIS A 1 609 ? -8.686 6.848 4.622 1.00 85.06 609 HIS A O 1
ATOM 4765 N N . GLU A 1 610 ? -9.971 7.508 2.918 1.00 87.00 610 GLU A N 1
ATOM 4766 C CA . GLU A 1 610 ? -10.967 8.258 3.689 1.00 87.00 610 GLU A CA 1
ATOM 4767 C C . GLU A 1 610 ? -11.633 7.389 4.761 1.00 87.00 610 GLU A C 1
ATOM 4769 O O . GLU A 1 610 ? -12.012 7.860 5.833 1.00 87.00 610 GLU A O 1
ATOM 4774 N N . TYR A 1 611 ? -11.718 6.081 4.511 1.00 89.88 611 TYR A N 1
ATOM 4775 C CA . TYR A 1 611 ? -12.241 5.125 5.478 1.00 89.88 611 TYR A CA 1
ATOM 4776 C C . TYR A 1 611 ? -11.429 5.055 6.775 1.00 89.88 611 TYR A C 1
ATOM 4778 O O . TYR A 1 611 ? -11.956 4.563 7.760 1.00 89.88 611 TYR A O 1
ATOM 4786 N N . LEU A 1 612 ? -10.184 5.536 6.825 1.00 90.88 612 LEU A N 1
ATOM 4787 C CA . LEU A 1 612 ? -9.374 5.517 8.050 1.00 90.88 612 LEU A CA 1
ATOM 4788 C C . LEU A 1 612 ? -9.809 6.573 9.071 1.00 90.88 612 LEU A C 1
ATOM 4790 O O . LEU A 1 612 ? -9.664 6.357 10.274 1.00 90.88 612 LEU A O 1
ATOM 4794 N N . VAL A 1 613 ? -10.390 7.671 8.588 1.00 90.38 613 VAL A N 1
ATOM 4795 C CA . VAL A 1 613 ? -10.875 8.804 9.395 1.00 90.38 613 VAL A CA 1
ATOM 4796 C C . VAL A 1 613 ? -12.397 8.907 9.438 1.00 90.38 613 VAL A C 1
ATOM 4798 O O . VAL A 1 613 ? -12.943 9.751 10.136 1.00 90.38 613 VAL A O 1
ATOM 4801 N N . SER A 1 614 ? -13.099 8.041 8.711 1.00 90.94 614 SER A N 1
ATOM 4802 C CA . SER A 1 614 ? -14.561 8.017 8.711 1.00 90.94 614 SER A CA 1
ATOM 4803 C C . SER A 1 614 ? -15.114 7.452 10.012 1.00 90.94 614 SER A C 1
ATOM 4805 O O . SER A 1 614 ? -14.571 6.487 10.553 1.00 90.94 614 SER A O 1
ATOM 4807 N N . ASP A 1 615 ? -16.236 8.002 10.460 1.00 93.12 615 ASP A N 1
ATOM 4808 C CA . ASP A 1 615 ? -16.887 7.608 11.705 1.00 93.12 615 ASP A CA 1
ATOM 4809 C C . ASP A 1 615 ? -17.194 6.098 11.767 1.00 93.12 615 ASP A C 1
ATOM 4811 O O . ASP A 1 615 ? -17.960 5.580 10.942 1.00 93.12 615 ASP A O 1
ATOM 4815 N N . PRO A 1 616 ? -16.613 5.355 12.730 1.00 95.19 616 PRO A N 1
ATOM 4816 C CA . PRO A 1 616 ? -16.838 3.925 12.842 1.00 95.19 616 PRO A CA 1
ATOM 4817 C C . PRO A 1 616 ? -18.162 3.576 13.531 1.00 95.19 616 PRO A C 1
ATOM 4819 O O . PRO A 1 616 ? -18.498 2.398 13.578 1.00 95.19 616 PRO A O 1
ATOM 4822 N N . ILE A 1 617 ? -18.917 4.523 14.090 1.00 94.88 617 ILE A N 1
ATOM 4823 C CA . ILE A 1 617 ? -20.181 4.270 14.800 1.00 94.88 617 ILE A CA 1
ATOM 4824 C C . ILE A 1 617 ? -21.353 4.880 14.033 1.00 94.88 617 ILE A C 1
ATOM 4826 O O . ILE A 1 617 ? -22.251 4.138 13.630 1.00 94.88 617 ILE A O 1
ATOM 4830 N N . ASP A 1 618 ? -21.331 6.182 13.769 1.00 92.62 618 ASP A N 1
ATOM 4831 C CA . ASP A 1 618 ? -22.459 6.906 13.177 1.00 92.62 618 ASP A CA 1
ATOM 4832 C C . ASP A 1 618 ? -22.418 6.846 11.646 1.00 92.62 618 ASP A C 1
ATOM 4834 O O . ASP A 1 618 ? -22.089 7.794 10.940 1.00 92.62 618 ASP A O 1
ATOM 4838 N N . ILE A 1 619 ? -22.762 5.672 11.113 1.00 91.94 619 ILE A N 1
ATOM 4839 C CA . ILE A 1 619 ? -22.670 5.376 9.681 1.00 91.94 619 ILE A CA 1
ATOM 4840 C C . ILE A 1 619 ? -24.030 5.614 9.017 1.00 91.94 619 ILE A C 1
ATOM 4842 O O . ILE A 1 619 ? -24.924 4.763 9.065 1.00 91.94 619 ILE A O 1
ATOM 4846 N N . GLU A 1 620 ? -24.182 6.747 8.332 1.00 88.88 620 GLU A N 1
ATOM 4847 C CA . GLU A 1 620 ? -25.462 7.171 7.747 1.00 88.88 620 GLU A CA 1
ATOM 4848 C C . GLU A 1 620 ? -26.053 6.139 6.766 1.00 88.88 620 GLU A C 1
ATOM 4850 O O . GLU A 1 620 ? -27.245 5.819 6.816 1.00 88.88 620 GLU A O 1
ATOM 4855 N N . TRP A 1 621 ? -25.214 5.559 5.900 1.00 89.81 621 TRP A N 1
ATOM 4856 C CA . TRP A 1 621 ? -25.634 4.501 4.976 1.00 89.81 621 TRP A CA 1
ATOM 4857 C C . TRP A 1 621 ? -26.178 3.275 5.718 1.00 89.81 621 TRP A C 1
ATOM 4859 O O . TRP A 1 621 ? -27.212 2.734 5.326 1.00 89.81 621 TRP A O 1
ATOM 4869 N N . LEU A 1 622 ? -25.528 2.867 6.814 1.00 92.69 622 LEU A N 1
ATOM 4870 C CA . LEU A 1 622 ? -25.939 1.710 7.607 1.00 92.69 622 LEU A CA 1
ATOM 4871 C C . LEU A 1 622 ? -27.264 1.987 8.327 1.00 92.69 622 LEU A C 1
ATOM 4873 O O . LEU A 1 622 ? -28.164 1.151 8.302 1.00 92.69 622 LEU A O 1
ATOM 4877 N N . ALA A 1 623 ? -27.436 3.194 8.873 1.00 91.69 623 ALA A N 1
ATOM 4878 C CA . ALA A 1 623 ? -28.694 3.625 9.477 1.00 91.69 623 ALA A CA 1
ATOM 4879 C C . ALA A 1 623 ? -29.851 3.632 8.459 1.00 91.69 623 ALA A C 1
ATOM 4881 O O . ALA A 1 623 ? -30.965 3.201 8.772 1.00 91.69 623 ALA A O 1
ATOM 4882 N N . ARG A 1 624 ? -29.605 4.087 7.221 1.00 90.94 624 ARG A N 1
ATOM 4883 C CA . ARG A 1 624 ? -30.580 4.019 6.117 1.00 90.94 624 ARG A CA 1
ATOM 4884 C C . ARG A 1 624 ? -30.882 2.574 5.715 1.00 90.94 624 ARG A C 1
ATOM 4886 O O . ARG A 1 624 ? -32.050 2.236 5.518 1.00 90.94 624 ARG A O 1
ATOM 4893 N N . PHE A 1 625 ? -29.859 1.727 5.641 1.00 92.25 625 PHE A N 1
ATOM 4894 C CA . PHE A 1 625 ? -29.985 0.312 5.303 1.00 92.25 625 PHE A CA 1
ATOM 4895 C C . PHE A 1 625 ? -30.824 -0.453 6.340 1.00 92.25 625 PHE A C 1
ATOM 4897 O O . PHE A 1 625 ? -31.781 -1.138 5.983 1.00 92.25 625 PHE A O 1
ATOM 4904 N N . TYR A 1 626 ? -30.551 -0.259 7.631 1.00 91.69 626 TYR A N 1
ATOM 4905 C CA . TYR A 1 626 ? -31.293 -0.873 8.737 1.00 91.69 626 TYR A CA 1
ATOM 4906 C C . TYR A 1 626 ? -32.766 -0.461 8.803 1.00 91.69 626 TYR A C 1
ATOM 4908 O O . TYR A 1 626 ? -33.610 -1.259 9.210 1.00 91.69 626 TYR A O 1
ATOM 4916 N N . LYS A 1 627 ? -33.110 0.755 8.365 1.00 90.06 627 LYS A N 1
ATOM 4917 C CA . LYS A 1 627 ? -34.512 1.195 8.268 1.00 90.06 627 LYS A CA 1
ATOM 4918 C C . LYS A 1 627 ? -35.290 0.453 7.180 1.00 90.06 627 LYS A C 1
ATOM 4920 O O . LYS A 1 627 ? -36.513 0.355 7.267 1.00 90.06 627 LYS A O 1
ATOM 4925 N N . LYS A 1 628 ? -34.613 -0.038 6.138 1.00 89.44 628 LYS A N 1
ATOM 4926 C CA . LYS A 1 628 ? -35.260 -0.647 4.974 1.00 89.44 628 LYS A CA 1
ATOM 4927 C C . LYS A 1 628 ? -34.422 -1.789 4.411 1.00 89.44 628 LYS A C 1
ATOM 4929 O O . LYS A 1 628 ? -33.742 -1.634 3.398 1.00 89.44 628 LYS A O 1
ATOM 4934 N N . PHE A 1 629 ? -34.545 -2.955 5.038 1.00 90.62 629 PHE A N 1
ATOM 4935 C CA . PHE A 1 629 ? -33.932 -4.168 4.512 1.00 90.62 629 PHE A CA 1
ATOM 4936 C C . PHE A 1 629 ? -34.450 -4.502 3.099 1.00 90.62 629 PHE A C 1
ATOM 4938 O O . PHE A 1 629 ? -35.640 -4.311 2.815 1.00 90.62 629 PHE A O 1
ATOM 4945 N N . PRO A 1 630 ? -33.584 -5.028 2.212 1.00 90.69 630 PRO A N 1
ATOM 4946 C CA . PRO A 1 630 ? -33.994 -5.577 0.929 1.00 90.69 630 PRO A CA 1
ATOM 4947 C C . PRO A 1 630 ? -35.075 -6.650 1.090 1.00 90.69 630 PRO A C 1
ATOM 4949 O O . PRO A 1 630 ? -34.936 -7.576 1.890 1.00 90.69 630 PRO A O 1
ATOM 4952 N N . LEU A 1 631 ? -36.147 -6.523 0.309 1.00 89.81 631 LEU A N 1
ATOM 4953 C CA . LEU A 1 631 ? -37.242 -7.489 0.256 1.00 89.81 631 LEU A CA 1
ATOM 4954 C C . LEU A 1 631 ? -37.085 -8.397 -0.966 1.00 89.81 631 LEU A C 1
ATOM 4956 O O . LEU A 1 631 ? -36.585 -7.960 -2.007 1.00 89.81 631 LEU A O 1
ATOM 4960 N N . ARG A 1 632 ? -37.551 -9.638 -0.842 1.00 85.06 632 ARG A N 1
ATOM 4961 C CA . ARG A 1 632 ? -37.607 -10.620 -1.930 1.00 85.06 632 ARG A CA 1
ATOM 4962 C C . ARG A 1 632 ? -38.581 -10.168 -3.012 1.00 85.06 632 ARG A C 1
ATOM 4964 O O . ARG A 1 632 ? -39.694 -9.749 -2.688 1.00 85.06 632 ARG A O 1
ATOM 4971 N N . LYS A 1 633 ? -38.207 -10.296 -4.285 1.00 81.50 633 LYS A N 1
ATOM 4972 C CA . LYS A 1 633 ? -39.166 -10.191 -5.390 1.00 81.50 633 LYS A CA 1
ATOM 4973 C C . LYS A 1 633 ? -39.731 -11.575 -5.702 1.00 81.50 633 LYS A C 1
ATOM 4975 O O . LYS A 1 633 ? -39.086 -12.601 -5.473 1.00 81.50 633 LYS A O 1
ATOM 4980 N N . GLU A 1 634 ? -40.956 -11.612 -6.215 1.00 64.81 634 GLU A N 1
ATOM 4981 C CA . GLU A 1 634 ? -41.540 -12.852 -6.726 1.00 64.81 634 GLU A CA 1
ATOM 4982 C C . GLU A 1 634 ? -40.663 -13.392 -7.867 1.00 64.81 634 GLU A C 1
ATOM 4984 O O . GLU A 1 634 ? -40.415 -12.692 -8.846 1.00 64.81 634 GLU A O 1
ATOM 4989 N N . GLY A 1 635 ? -40.164 -14.625 -7.718 1.00 62.84 635 GLY A N 1
ATOM 4990 C CA . GLY A 1 635 ? -39.277 -15.273 -8.692 1.00 62.84 635 GLY A CA 1
ATOM 4991 C C . GLY A 1 635 ? -37.781 -15.275 -8.346 1.00 62.84 635 GLY A C 1
ATOM 4992 O O . GLY A 1 635 ? -37.031 -15.965 -9.032 1.00 62.84 635 GLY A O 1
ATOM 4993 N N . ASP A 1 636 ? -37.344 -14.610 -7.267 1.00 60.50 636 ASP A N 1
ATOM 4994 C CA . ASP A 1 636 ? -35.933 -14.566 -6.821 1.00 60.50 636 ASP A CA 1
ATOM 4995 C C . ASP A 1 636 ? -35.480 -15.868 -6.109 1.00 60.50 636 ASP A C 1
ATOM 4997 O O . ASP A 1 636 ? -34.912 -15.853 -5.012 1.00 60.50 636 ASP A O 1
ATOM 5001 N N . GLY A 1 637 ? -35.756 -17.036 -6.696 1.00 59.44 637 GLY A N 1
ATOM 5002 C CA . GLY A 1 637 ? -35.104 -18.274 -6.268 1.00 59.44 637 GLY A CA 1
ATOM 5003 C C . GLY A 1 637 ? -33.628 -18.229 -6.659 1.00 59.44 637 GLY A C 1
ATOM 5004 O O . GLY A 1 637 ? -33.328 -17.973 -7.824 1.00 59.44 637 GLY A O 1
ATOM 5005 N N . GLU A 1 638 ? -32.697 -18.472 -5.725 1.00 58.97 638 GLU A N 1
ATOM 5006 C CA . GLU A 1 638 ? -31.300 -18.685 -6.125 1.00 58.97 638 GLU A CA 1
ATOM 5007 C C . GLU A 1 638 ? -31.274 -19.887 -7.086 1.00 58.97 638 GLU A C 1
ATOM 5009 O O . GLU A 1 638 ? -31.791 -20.950 -6.720 1.00 58.97 638 GLU A O 1
ATOM 5014 N N . PRO A 1 639 ? -30.743 -19.741 -8.316 1.00 56.53 639 PRO A N 1
ATOM 5015 C CA . PRO A 1 639 ? -30.660 -20.855 -9.242 1.00 56.53 639 PRO A CA 1
ATOM 5016 C C . PRO A 1 639 ? -29.791 -21.927 -8.592 1.00 56.53 639 PRO A C 1
ATOM 5018 O O . PRO A 1 639 ? -28.605 -21.708 -8.336 1.00 56.53 639 PRO A O 1
ATOM 5021 N N . GLY A 1 640 ? -30.393 -23.076 -8.282 1.00 58.78 640 GLY A N 1
ATOM 5022 C CA . GLY A 1 640 ? -29.625 -24.263 -7.939 1.00 58.78 640 GLY A CA 1
ATOM 5023 C C . GLY A 1 640 ? -28.698 -24.538 -9.112 1.00 58.78 640 GLY A C 1
ATOM 5024 O O . GLY A 1 640 ? -29.169 -24.697 -10.238 1.00 58.78 640 GLY A O 1
ATOM 5025 N N . GLY A 1 641 ? -27.388 -24.505 -8.874 1.00 63.12 641 GLY A N 1
ATOM 5026 C CA . GLY A 1 641 ? -26.449 -24.954 -9.887 1.00 63.12 641 GLY A CA 1
ATOM 5027 C C . GLY A 1 641 ? -26.763 -26.412 -10.176 1.00 63.12 641 GLY A C 1
ATOM 5028 O O . GLY A 1 641 ? -26.825 -27.206 -9.246 1.00 63.12 641 GLY A O 1
ATOM 5029 N N . ASP A 1 642 ? -27.035 -26.751 -11.430 1.00 77.12 642 ASP A N 1
ATOM 5030 C CA . ASP A 1 642 ? -27.175 -28.145 -11.845 1.00 77.12 642 ASP A CA 1
ATOM 5031 C C . ASP A 1 642 ? -25.796 -28.635 -12.295 1.00 77.12 642 ASP A C 1
ATOM 5033 O O . ASP A 1 642 ? -25.515 -28.814 -13.483 1.00 77.12 642 ASP A O 1
ATOM 5037 N N . TYR A 1 643 ? -24.859 -28.698 -11.342 1.00 82.81 643 TYR A N 1
ATOM 5038 C CA . TYR A 1 643 ? -23.503 -29.151 -11.626 1.00 82.81 643 TYR A CA 1
ATOM 5039 C C . TYR A 1 643 ? -23.466 -30.680 -11.653 1.00 82.81 643 TYR A C 1
ATOM 5041 O O . TYR A 1 643 ? -24.044 -31.345 -10.791 1.00 82.81 643 TYR A O 1
ATOM 5049 N N . ASN A 1 644 ? -22.741 -31.245 -12.622 1.00 87.25 644 ASN A N 1
ATOM 5050 C CA . ASN A 1 644 ? -22.540 -32.688 -12.713 1.00 87.25 644 ASN A CA 1
ATOM 5051 C C . ASN A 1 644 ? -21.754 -33.199 -11.491 1.00 87.25 644 ASN A C 1
ATOM 5053 O O . ASN A 1 644 ? -20.618 -32.786 -11.263 1.00 87.25 644 ASN A O 1
ATOM 5057 N N . THR A 1 645 ? -22.351 -34.119 -10.734 1.00 89.88 645 THR A N 1
ATOM 5058 C CA . THR A 1 645 ? -21.793 -34.678 -9.494 1.00 89.88 645 THR A CA 1
ATOM 5059 C C . THR A 1 645 ? -21.060 -36.010 -9.691 1.00 89.88 645 THR A C 1
ATOM 5061 O O . THR A 1 645 ? -20.646 -36.639 -8.717 1.00 89.88 645 THR A O 1
ATOM 5064 N N . GLN A 1 646 ? -20.881 -36.473 -10.934 1.00 89.88 646 GLN A N 1
ATOM 5065 C CA . GLN A 1 646 ? -20.238 -37.757 -11.208 1.00 89.88 646 GLN A CA 1
ATOM 5066 C C . GLN A 1 646 ? -18.783 -37.782 -10.707 1.00 89.88 646 GLN A C 1
ATOM 5068 O O . GLN A 1 646 ? -17.954 -36.977 -11.121 1.00 89.88 646 GLN A O 1
ATOM 5073 N N . GLY A 1 647 ? -18.469 -38.750 -9.842 1.00 87.81 647 GLY A N 1
ATOM 5074 C CA . GLY A 1 647 ? -17.136 -38.904 -9.248 1.00 87.81 647 GLY A CA 1
ATOM 5075 C C . GLY A 1 647 ? -16.887 -38.037 -8.009 1.00 87.81 647 GLY A C 1
ATOM 5076 O O . GLY A 1 647 ? -15.823 -38.151 -7.407 1.00 87.81 647 GLY A O 1
ATOM 5077 N N . ASP A 1 648 ? -17.858 -37.219 -7.594 1.00 90.75 648 ASP A N 1
ATOM 5078 C CA . ASP A 1 648 ? -17.780 -36.457 -6.349 1.00 90.75 648 ASP A CA 1
ATOM 5079 C C . ASP A 1 648 ? -18.048 -37.383 -5.142 1.00 90.75 648 ASP A C 1
ATOM 5081 O O . ASP A 1 648 ? -19.109 -38.016 -5.093 1.00 90.75 648 ASP A O 1
ATOM 5085 N N . PRO A 1 649 ? -17.146 -37.470 -4.144 1.00 92.31 649 PRO A N 1
ATOM 5086 C CA . PRO A 1 649 ? -17.345 -38.318 -2.966 1.00 92.31 649 PRO A CA 1
ATOM 5087 C C . PRO A 1 649 ? -18.560 -37.919 -2.112 1.00 92.31 649 PRO A C 1
ATOM 5089 O O . PRO A 1 649 ? -19.097 -38.753 -1.387 1.00 92.31 649 PRO A O 1
ATOM 5092 N N . PHE A 1 650 ? -19.022 -36.671 -2.197 1.00 93.69 650 PHE A N 1
ATOM 5093 C CA . PHE A 1 650 ? -20.195 -36.179 -1.476 1.00 93.69 650 PHE A CA 1
ATOM 5094 C C . PHE A 1 650 ? -21.511 -36.468 -2.213 1.00 93.69 650 PHE A C 1
ATOM 5096 O O . PHE A 1 650 ? -22.577 -36.357 -1.611 1.00 93.69 650 PHE A O 1
ATOM 5103 N N . SER A 1 651 ? -21.465 -36.903 -3.479 1.00 93.25 651 SER A N 1
ATOM 5104 C CA . SER A 1 651 ? -22.666 -37.207 -4.280 1.00 93.25 651 SER A CA 1
ATOM 5105 C C . SER A 1 651 ? -23.508 -38.364 -3.730 1.00 93.25 651 SER A C 1
ATOM 5107 O O . SER A 1 651 ? -24.695 -38.456 -4.032 1.00 93.25 651 SER A O 1
ATOM 5109 N N . THR A 1 652 ? -22.921 -39.235 -2.903 1.00 93.06 652 THR A N 1
ATOM 5110 C CA . THR A 1 652 ? -23.621 -40.368 -2.278 1.00 93.06 652 THR A CA 1
ATOM 5111 C C . THR A 1 652 ? -24.356 -39.994 -0.991 1.00 93.06 652 THR A C 1
ATOM 5113 O O . THR A 1 652 ? -25.080 -40.825 -0.443 1.00 93.06 652 THR A O 1
ATOM 5116 N N . LEU A 1 653 ? -24.142 -38.785 -0.460 1.00 91.75 653 LEU A N 1
ATOM 5117 C CA . LEU A 1 653 ? -24.781 -38.342 0.777 1.00 91.75 653 LEU A CA 1
ATOM 5118 C C . LEU A 1 653 ? -26.195 -37.797 0.506 1.00 91.75 653 LEU A C 1
ATOM 5120 O O . LEU A 1 653 ? -26.407 -37.111 -0.494 1.00 91.75 653 LEU A O 1
ATOM 5124 N N . PRO A 1 654 ? -27.166 -38.033 1.410 1.00 91.50 654 PRO A N 1
ATOM 5125 C CA . PRO A 1 654 ? -28.482 -37.408 1.314 1.00 91.50 654 PRO A CA 1
ATOM 5126 C C . PRO A 1 654 ? -28.405 -35.867 1.365 1.00 91.50 654 PRO A C 1
ATOM 5128 O O . PRO A 1 654 ? -27.574 -35.334 2.110 1.00 91.50 654 PRO A O 1
ATOM 5131 N N . PRO A 1 655 ? -29.302 -35.133 0.674 1.00 85.06 655 PRO A N 1
ATOM 5132 C CA . PRO A 1 655 ? -29.327 -33.663 0.671 1.00 85.06 655 PRO A CA 1
ATOM 5133 C C . PRO A 1 655 ? -29.375 -33.021 2.064 1.00 85.06 655 PRO A C 1
ATOM 5135 O O . PRO A 1 655 ? -28.761 -31.976 2.287 1.00 85.06 655 PRO A O 1
ATOM 5138 N N . ASP A 1 656 ? -30.051 -33.663 3.018 1.00 86.56 656 ASP A N 1
ATOM 5139 C CA . ASP A 1 656 ? -30.122 -33.199 4.407 1.00 86.56 656 ASP A CA 1
ATOM 5140 C C . ASP A 1 656 ? -28.747 -33.244 5.089 1.00 86.56 656 ASP A C 1
ATOM 5142 O O . ASP A 1 656 ? -28.369 -32.313 5.798 1.00 86.56 656 ASP A O 1
ATOM 5146 N N . ILE A 1 657 ? -27.953 -34.289 4.821 1.00 91.00 657 ILE A N 1
ATOM 5147 C CA . ILE A 1 657 ? -26.590 -34.420 5.352 1.00 91.00 657 ILE A CA 1
ATOM 5148 C C . ILE A 1 657 ? -25.672 -33.379 4.716 1.00 91.00 657 ILE A C 1
ATOM 5150 O O . ILE A 1 657 ? -24.894 -32.741 5.421 1.00 91.00 657 ILE A O 1
ATOM 5154 N N . LEU A 1 658 ? -25.791 -33.152 3.406 1.00 90.81 658 LEU A N 1
ATOM 5155 C CA . LEU A 1 658 ? -25.032 -32.105 2.718 1.00 90.81 658 LEU A CA 1
ATOM 5156 C C . LEU A 1 658 ? -25.371 -30.709 3.259 1.00 90.81 658 LEU A C 1
ATOM 5158 O O . LEU A 1 658 ? -24.477 -29.892 3.469 1.00 90.81 658 LEU A O 1
ATOM 5162 N N . SER A 1 659 ? -26.644 -30.457 3.563 1.00 87.50 659 SER A N 1
ATOM 5163 C CA . SER A 1 659 ? -27.098 -29.206 4.178 1.00 87.50 659 SER A CA 1
ATOM 5164 C C . SER A 1 659 ? -26.532 -29.023 5.590 1.00 87.50 659 SER A C 1
ATOM 5166 O O . SER A 1 659 ? -26.058 -27.937 5.921 1.00 87.50 659 SER A O 1
ATOM 5168 N N . LEU A 1 660 ? -26.508 -30.084 6.408 1.00 88.31 660 LEU A N 1
ATOM 5169 C CA . LEU A 1 660 ? -25.868 -30.072 7.730 1.00 88.31 660 LEU A CA 1
ATOM 5170 C C . LEU A 1 660 ? -24.358 -29.835 7.639 1.00 88.31 660 LEU A C 1
ATOM 5172 O O . LEU A 1 660 ? -23.822 -29.068 8.438 1.00 88.31 660 LEU A O 1
ATOM 5176 N N . LEU A 1 661 ? -23.677 -30.438 6.660 1.00 91.31 661 LEU A N 1
ATOM 5177 C CA . LEU A 1 661 ? -22.256 -30.192 6.412 1.00 91.31 661 LEU A CA 1
ATOM 5178 C C . LEU A 1 661 ? -22.007 -28.718 6.088 1.00 91.31 661 LEU A C 1
ATOM 5180 O O . LEU A 1 661 ? -21.173 -28.097 6.737 1.00 91.31 661 LEU A O 1
ATOM 5184 N N . VAL A 1 662 ? -22.773 -28.139 5.158 1.00 91.38 662 VAL A N 1
ATOM 5185 C CA . VAL A 1 662 ? -22.659 -26.718 4.787 1.00 91.38 662 VAL A CA 1
ATOM 5186 C C . VAL A 1 662 ? -22.934 -25.794 5.979 1.00 91.38 662 VAL A C 1
ATOM 5188 O O . VAL A 1 662 ? -22.201 -24.828 6.182 1.00 91.38 662 VAL A O 1
ATOM 5191 N N . LEU A 1 663 ? -23.942 -26.104 6.800 1.00 88.19 663 LEU A N 1
ATOM 5192 C CA . LEU A 1 663 ? -24.255 -25.360 8.027 1.00 88.19 663 LEU A CA 1
ATOM 5193 C C . LEU A 1 663 ? -23.157 -25.468 9.095 1.00 88.19 663 LEU A C 1
ATOM 5195 O O . LEU A 1 663 ? -22.995 -24.544 9.889 1.00 88.19 663 LEU A O 1
ATOM 5199 N N . SER A 1 664 ? -22.410 -26.573 9.113 1.00 89.25 664 SER A N 1
ATOM 5200 C CA . SER A 1 664 ? -21.347 -26.829 10.094 1.00 89.25 664 SER A CA 1
ATOM 5201 C C . SER A 1 664 ? -20.026 -26.137 9.750 1.00 89.25 664 SER A C 1
ATOM 5203 O O . SER A 1 664 ? -19.124 -26.101 10.586 1.00 89.25 664 SER A O 1
ATOM 5205 N N . ILE A 1 665 ? -19.881 -25.589 8.538 1.00 91.81 665 ILE A N 1
ATOM 5206 C CA . ILE A 1 665 ? -18.666 -24.873 8.143 1.00 91.81 665 ILE A CA 1
ATOM 5207 C C . ILE A 1 665 ? -18.624 -23.513 8.868 1.00 91.81 665 ILE A C 1
ATOM 5209 O O . ILE A 1 665 ? -19.529 -22.697 8.678 1.00 91.81 665 ILE A O 1
ATOM 5213 N N . PRO A 1 666 ? -17.575 -23.207 9.659 1.00 86.56 666 PRO A N 1
ATOM 5214 C CA . PRO A 1 666 ? -17.568 -22.018 10.514 1.00 86.56 666 PRO A CA 1
ATOM 5215 C C . PRO A 1 666 ? -17.567 -20.683 9.767 1.00 86.56 666 PRO A C 1
ATOM 5217 O O . PRO A 1 666 ? -18.119 -19.716 10.278 1.00 86.56 666 PRO A O 1
ATOM 5220 N N . T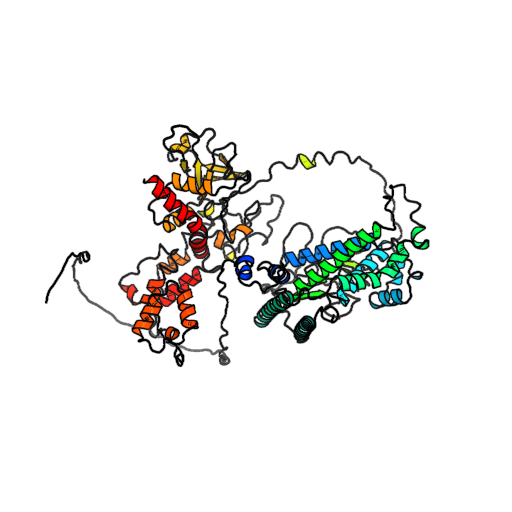HR A 1 667 ? -17.000 -20.610 8.557 1.00 88.12 667 THR A N 1
ATOM 5221 C CA . THR A 1 667 ? -16.805 -19.359 7.794 1.00 88.12 667 THR A CA 1
ATOM 5222 C C . THR A 1 667 ? -17.411 -19.439 6.389 1.00 88.12 667 THR A C 1
ATOM 5224 O O . THR A 1 667 ? -17.407 -20.502 5.765 1.00 88.12 667 THR A O 1
ATOM 5227 N N . MET A 1 668 ? -17.893 -18.316 5.843 1.00 89.31 668 MET A N 1
ATOM 5228 C CA . MET A 1 668 ? -18.398 -18.291 4.461 1.00 89.31 668 MET A CA 1
ATOM 5229 C C . MET A 1 668 ? -17.304 -18.524 3.420 1.00 89.31 668 MET A C 1
ATOM 5231 O O . MET A 1 668 ? -17.570 -19.134 2.390 1.00 89.31 668 MET A O 1
ATOM 5235 N N . ASP A 1 669 ? -16.066 -18.122 3.709 1.00 87.62 669 ASP A N 1
ATOM 5236 C CA . ASP A 1 669 ? -14.901 -18.490 2.897 1.00 87.62 669 ASP A CA 1
ATOM 5237 C C . ASP A 1 669 ? -14.742 -20.019 2.801 1.00 87.62 669 ASP A C 1
ATOM 5239 O O . ASP A 1 669 ? -14.580 -20.564 1.708 1.00 87.62 669 ASP A O 1
ATOM 5243 N N . GLY A 1 670 ? -14.896 -20.736 3.920 1.00 90.75 670 GLY A N 1
ATOM 5244 C CA . GLY A 1 670 ? -14.911 -22.197 3.927 1.00 90.75 670 GLY A CA 1
ATOM 5245 C C . GLY A 1 670 ? -16.064 -22.775 3.104 1.00 90.75 670 GLY A C 1
ATOM 5246 O O . GLY A 1 670 ? -15.867 -23.740 2.367 1.00 90.75 670 GLY A O 1
ATOM 5247 N N . VAL A 1 671 ? -17.253 -22.167 3.179 1.00 91.75 671 VAL A N 1
ATOM 5248 C CA . VAL A 1 671 ? -18.423 -22.587 2.389 1.00 91.75 671 VAL A CA 1
ATOM 5249 C C . VAL A 1 671 ? -18.150 -22.412 0.896 1.00 91.75 671 VAL A C 1
ATOM 5251 O O . VAL A 1 671 ? -18.399 -23.334 0.122 1.00 91.75 671 VAL A O 1
ATOM 5254 N N . PHE A 1 672 ? -17.595 -21.273 0.473 1.00 90.62 672 PHE A N 1
ATOM 5255 C CA . PHE A 1 672 ? -17.242 -21.046 -0.928 1.00 90.62 672 PHE A CA 1
ATOM 5256 C C . PHE A 1 672 ? -16.168 -22.019 -1.414 1.00 90.62 672 PHE A C 1
ATOM 5258 O O . PHE A 1 672 ? -16.340 -22.616 -2.475 1.00 90.62 672 PHE A O 1
ATOM 5265 N N . LYS A 1 673 ? -15.116 -22.257 -0.623 1.00 93.06 673 LYS A N 1
ATOM 5266 C CA . LYS A 1 673 ? -14.071 -23.241 -0.946 1.00 93.06 673 LYS A CA 1
ATOM 5267 C C . LYS A 1 673 ? -14.634 -24.657 -1.071 1.00 93.06 673 LYS A C 1
ATOM 5269 O O . LYS A 1 673 ? -14.305 -25.353 -2.027 1.00 93.06 673 LYS A O 1
ATOM 5274 N N . ALA A 1 674 ? -15.522 -25.066 -0.166 1.00 92.00 674 ALA A N 1
ATOM 5275 C CA . ALA A 1 674 ? -16.177 -26.371 -0.231 1.00 92.00 674 ALA A CA 1
ATOM 5276 C C . ALA A 1 674 ? -17.054 -26.509 -1.486 1.00 92.00 674 ALA A C 1
ATOM 5278 O O . ALA A 1 674 ? -16.994 -27.525 -2.173 1.00 92.00 674 ALA A O 1
ATOM 5279 N N . ARG A 1 675 ? -17.812 -25.461 -1.833 1.00 92.88 675 ARG A N 1
ATOM 5280 C CA . ARG A 1 675 ? -18.633 -25.416 -3.055 1.00 92.88 675 ARG A CA 1
ATOM 5281 C C . ARG A 1 675 ? -17.788 -25.386 -4.330 1.00 92.88 675 ARG A C 1
ATOM 5283 O O . ARG A 1 675 ? -18.199 -25.946 -5.334 1.00 92.88 675 ARG A O 1
ATOM 5290 N N . MET A 1 676 ? -16.608 -24.771 -4.306 1.00 89.94 676 MET A N 1
ATOM 5291 C CA . MET A 1 676 ? -15.663 -24.830 -5.427 1.00 89.94 676 MET A CA 1
ATOM 5292 C C . MET A 1 676 ? -15.034 -26.218 -5.589 1.00 89.94 676 MET A C 1
ATOM 5294 O O . MET A 1 676 ? -14.754 -26.631 -6.710 1.00 89.94 676 MET A O 1
ATOM 5298 N N . ALA A 1 677 ? -14.789 -26.922 -4.483 1.00 92.31 677 ALA A N 1
ATOM 5299 C CA . ALA A 1 677 ? -14.123 -28.221 -4.483 1.00 92.31 677 ALA A CA 1
ATOM 5300 C C . ALA A 1 677 ? -15.063 -29.403 -4.783 1.00 92.31 677 ALA A C 1
ATOM 5302 O O . ALA A 1 677 ? -14.589 -30.457 -5.202 1.00 92.31 677 ALA A O 1
ATOM 5303 N N . SER A 1 678 ? -16.371 -29.251 -4.556 1.00 93.75 678 SER A N 1
ATOM 5304 C CA . SER A 1 678 ? -17.359 -30.326 -4.687 1.00 93.75 678 SER A CA 1
ATOM 5305 C C . SER A 1 678 ? -18.628 -29.836 -5.397 1.00 93.75 678 SER A C 1
ATOM 5307 O O . SER A 1 678 ? -19.395 -29.064 -4.811 1.00 93.75 678 SER A O 1
ATOM 5309 N N . PRO A 1 679 ? -18.899 -30.307 -6.631 1.00 92.94 679 PRO A N 1
ATOM 5310 C CA . PRO A 1 679 ? -20.179 -30.102 -7.309 1.00 92.94 679 PRO A CA 1
ATOM 5311 C C . PRO A 1 679 ? -21.402 -30.508 -6.470 1.00 92.94 679 PRO A C 1
ATOM 5313 O O . PRO A 1 679 ? -22.411 -29.808 -6.477 1.00 92.94 679 PRO A O 1
ATOM 5316 N N . ALA A 1 680 ? -21.324 -31.594 -5.693 1.00 93.12 680 ALA A N 1
ATOM 5317 C CA . ALA A 1 680 ? -22.422 -32.027 -4.826 1.00 93.12 680 ALA A CA 1
ATOM 5318 C C . ALA A 1 680 ? -22.713 -31.004 -3.714 1.00 93.12 680 ALA A C 1
ATOM 5320 O O . ALA A 1 680 ? -23.876 -30.699 -3.450 1.00 93.12 680 ALA A O 1
ATOM 5321 N N . ILE A 1 681 ? -21.675 -30.413 -3.112 1.00 92.88 681 ILE A N 1
ATOM 5322 C CA . ILE A 1 681 ? -21.819 -29.317 -2.141 1.00 92.88 681 ILE A CA 1
ATOM 5323 C C . ILE A 1 681 ? -22.283 -28.022 -2.834 1.00 92.88 681 ILE A C 1
ATOM 5325 O O . ILE A 1 681 ? -23.083 -27.272 -2.269 1.00 92.88 681 ILE A O 1
ATOM 5329 N N . ALA A 1 682 ? -21.828 -27.751 -4.062 1.00 91.69 682 ALA A N 1
ATOM 5330 C CA . ALA A 1 682 ? -22.274 -26.610 -4.866 1.00 91.69 682 ALA A CA 1
ATOM 5331 C C . ALA A 1 682 ? -23.777 -26.663 -5.192 1.00 91.69 682 ALA A C 1
ATOM 5333 O O . ALA A 1 682 ? -24.435 -25.622 -5.233 1.00 91.69 682 ALA A O 1
ATOM 5334 N N . ASN A 1 683 ? -24.335 -27.862 -5.364 1.00 90.06 683 ASN A N 1
ATOM 5335 C CA . ASN A 1 683 ? -25.757 -28.058 -5.651 1.00 90.06 683 ASN A CA 1
ATOM 5336 C C . ASN A 1 683 ? -26.655 -27.860 -4.414 1.00 90.06 683 ASN A C 1
ATOM 5338 O O . ASN A 1 683 ? -27.869 -27.734 -4.561 1.00 90.06 683 ASN A O 1
ATOM 5342 N N . VAL A 1 684 ? -26.096 -27.796 -3.197 1.00 90.38 684 VAL A N 1
ATOM 5343 C CA . VAL A 1 684 ? -26.881 -27.530 -1.978 1.00 90.38 684 VAL A CA 1
ATOM 5344 C C . VAL A 1 684 ? -27.426 -26.096 -2.021 1.00 90.38 684 VAL A C 1
ATOM 5346 O O . VAL A 1 684 ? -26.628 -25.155 -2.076 1.00 90.38 684 VAL A O 1
ATOM 5349 N N . PRO A 1 685 ? -28.752 -25.880 -1.977 1.00 88.69 685 PRO A N 1
ATOM 5350 C CA . PRO A 1 685 ? -29.319 -24.538 -1.975 1.00 88.69 685 PRO A CA 1
ATOM 5351 C C . PRO A 1 685 ? -29.076 -23.844 -0.630 1.00 88.69 685 PRO A C 1
ATOM 5353 O O . PRO A 1 685 ? -29.338 -24.404 0.436 1.00 88.69 685 PRO A O 1
ATOM 5356 N N . LEU A 1 686 ? -28.611 -22.594 -0.672 1.00 90.12 686 LEU A N 1
ATOM 5357 C CA . LEU A 1 686 ? -28.397 -21.788 0.528 1.00 90.12 686 LEU A CA 1
ATOM 5358 C C . LEU A 1 686 ? -29.693 -21.060 0.892 1.00 90.12 686 LEU A C 1
ATOM 5360 O O . LEU A 1 686 ? -30.125 -20.118 0.226 1.00 90.12 686 LEU A O 1
ATOM 5364 N N . SER A 1 687 ? -30.351 -21.523 1.953 1.00 88.38 687 SER A N 1
ATOM 5365 C CA . SER A 1 687 ? -31.621 -20.955 2.400 1.00 88.38 687 SER A CA 1
ATOM 5366 C C . SER A 1 687 ? -31.455 -19.547 2.989 1.00 88.38 687 SER A C 1
ATOM 5368 O O . SER A 1 687 ? -30.379 -19.106 3.385 1.00 88.38 687 SER A O 1
ATOM 5370 N N . GLN A 1 688 ? -32.560 -18.824 3.132 1.00 89.75 688 GLN A N 1
ATOM 5371 C CA . GLN A 1 688 ? -32.552 -17.521 3.806 1.00 89.75 688 GLN A CA 1
ATOM 5372 C C . GLN A 1 688 ? -32.185 -17.620 5.285 1.00 89.75 688 GLN A C 1
ATOM 5374 O O . GLN A 1 688 ? -31.540 -16.723 5.820 1.00 89.75 688 GLN A O 1
ATOM 5379 N N . SER A 1 689 ? -32.579 -18.713 5.946 1.00 88.81 689 SER A N 1
ATOM 5380 C CA . SER A 1 689 ? -32.176 -18.968 7.326 1.00 88.81 689 SER A CA 1
ATOM 5381 C C . SER A 1 689 ? -30.670 -19.187 7.428 1.00 88.81 689 SER A C 1
ATOM 5383 O O . SER A 1 689 ? -30.075 -18.675 8.371 1.00 88.81 689 SER A O 1
ATOM 5385 N N . PHE A 1 690 ? -30.059 -19.855 6.438 1.00 91.44 690 PHE A N 1
ATOM 5386 C CA . PHE A 1 690 ? -28.608 -19.976 6.324 1.00 91.44 690 PHE A CA 1
ATOM 5387 C C . PHE A 1 690 ? -27.963 -18.590 6.220 1.00 91.44 690 PHE A C 1
ATOM 5389 O O . PHE A 1 690 ? -27.181 -18.220 7.090 1.00 91.44 690 PHE A O 1
ATOM 5396 N N . TRP A 1 691 ? -28.342 -17.772 5.232 1.00 92.31 691 TRP A N 1
ATOM 5397 C CA . TRP A 1 691 ? -27.755 -16.436 5.055 1.00 92.31 691 TRP A CA 1
ATOM 5398 C C . TRP A 1 691 ? -27.928 -15.545 6.290 1.00 92.31 691 TRP A C 1
ATOM 5400 O O . TRP A 1 691 ? -26.986 -14.875 6.708 1.00 92.31 691 TRP A O 1
ATOM 5410 N N . LYS A 1 692 ? -29.097 -15.597 6.937 1.00 91.50 692 LYS A N 1
ATOM 5411 C CA . LYS A 1 692 ? -29.345 -14.896 8.200 1.00 91.50 692 LYS A CA 1
ATOM 5412 C C . LYS A 1 692 ? -28.414 -15.380 9.313 1.00 91.50 692 LYS A C 1
ATOM 5414 O O . LYS A 1 692 ? -27.858 -14.553 10.032 1.00 91.50 692 LYS A O 1
ATOM 5419 N N . SER A 1 693 ? -28.226 -16.696 9.458 1.00 89.94 693 SER A N 1
ATOM 5420 C CA . SER A 1 693 ? -27.351 -17.257 10.495 1.00 89.94 693 SER A CA 1
ATOM 5421 C C . SER A 1 693 ? -25.874 -16.937 10.270 1.00 89.94 693 SER A C 1
ATOM 5423 O O . SER A 1 693 ? -25.097 -17.032 11.213 1.00 89.94 693 SER A O 1
ATOM 5425 N N . ARG A 1 694 ? -25.481 -16.538 9.052 1.00 91.88 694 ARG A N 1
ATOM 5426 C CA . ARG A 1 694 ? -24.106 -16.138 8.722 1.00 91.88 694 ARG A CA 1
ATOM 5427 C C . ARG A 1 694 ? -23.738 -14.722 9.163 1.00 91.88 694 ARG A C 1
ATOM 5429 O O . ARG A 1 694 ? -22.560 -14.458 9.364 1.00 91.88 694 ARG A O 1
ATOM 5436 N N . ILE A 1 695 ? -24.706 -13.815 9.327 1.00 91.50 695 ILE A N 1
ATOM 5437 C CA . ILE A 1 695 ? -24.416 -12.387 9.553 1.00 91.50 695 ILE A CA 1
ATOM 5438 C C . ILE A 1 695 ? -23.613 -12.164 10.836 1.00 91.50 695 ILE A C 1
ATOM 5440 O O . ILE A 1 695 ? -22.551 -11.560 10.780 1.00 91.50 695 ILE A O 1
ATOM 5444 N N . VAL A 1 696 ? -24.093 -12.660 11.980 1.00 90.25 696 VAL A N 1
ATOM 5445 C CA . VAL A 1 696 ? -23.432 -12.411 13.273 1.00 90.25 696 VAL A CA 1
ATOM 5446 C C . VAL A 1 696 ? -22.044 -13.069 13.351 1.00 90.25 696 VAL A C 1
ATOM 5448 O O . VAL A 1 696 ? -21.107 -12.376 13.742 1.00 90.25 696 VAL A O 1
ATOM 5451 N N . PRO A 1 697 ? -21.858 -14.348 12.957 1.00 89.75 697 PRO A N 1
ATOM 5452 C CA . PRO A 1 697 ? -20.538 -14.977 12.999 1.00 89.75 697 PRO A CA 1
ATOM 5453 C C . PRO A 1 697 ? -19.526 -14.376 12.017 1.00 89.75 697 PRO A C 1
ATOM 5455 O O . PRO A 1 697 ? -18.358 -14.241 12.368 1.00 89.75 697 PRO A O 1
ATOM 5458 N N . ASP A 1 698 ? -19.950 -14.017 10.800 1.00 92.06 698 ASP A N 1
ATOM 5459 C CA . ASP A 1 698 ? -19.026 -13.526 9.766 1.00 92.06 698 ASP A CA 1
ATOM 5460 C C . ASP A 1 698 ? -18.793 -12.013 9.833 1.00 92.06 698 ASP A C 1
ATOM 5462 O O . ASP A 1 698 ? -17.757 -11.533 9.377 1.00 92.06 698 ASP A O 1
ATOM 5466 N N . MET A 1 699 ? -19.758 -11.258 10.365 1.00 95.12 699 MET A N 1
ATOM 5467 C CA . MET A 1 699 ? -19.722 -9.797 10.466 1.00 95.12 699 MET A CA 1
ATOM 5468 C C . MET A 1 699 ? -20.044 -9.320 11.893 1.00 95.12 699 MET A C 1
ATOM 5470 O O . MET A 1 699 ? -20.968 -8.526 12.087 1.00 95.12 699 MET A O 1
ATOM 5474 N N . PRO A 1 700 ? -19.282 -9.759 12.916 1.00 95.50 700 PRO A N 1
ATOM 5475 C CA . PRO A 1 700 ? -19.542 -9.411 14.317 1.00 95.50 700 PRO A CA 1
ATOM 5476 C C . PRO A 1 700 ? -19.443 -7.903 14.612 1.00 95.50 700 PRO A C 1
ATOM 5478 O O . PRO A 1 700 ? -20.016 -7.424 15.586 1.00 95.50 700 PRO A O 1
ATOM 5481 N N . TRP A 1 701 ? -18.803 -7.127 13.729 1.00 96.56 701 TRP A N 1
ATOM 5482 C CA . TRP A 1 701 ? -18.793 -5.660 13.771 1.00 96.56 701 TRP A CA 1
ATOM 5483 C C . TRP A 1 701 ? -20.160 -5.011 13.459 1.00 96.56 701 TRP A C 1
ATOM 5485 O O . TRP A 1 701 ? -20.283 -3.790 13.468 1.00 96.56 701 TRP A O 1
ATOM 5495 N N . LEU A 1 702 ? -21.201 -5.793 13.170 1.00 96.00 702 LEU A N 1
ATOM 5496 C CA . LEU A 1 702 ? -22.584 -5.332 12.995 1.00 96.00 702 LEU A CA 1
ATOM 5497 C C . LEU A 1 702 ? -23.423 -5.577 14.260 1.00 96.00 702 LEU A C 1
ATOM 5499 O O . LEU A 1 702 ? -24.571 -6.018 14.187 1.00 96.00 702 LEU A O 1
ATOM 5503 N N . TRP A 1 703 ? -22.849 -5.314 15.438 1.00 93.88 703 TRP A N 1
ATOM 5504 C CA . TRP A 1 703 ? -23.497 -5.547 16.740 1.00 93.88 703 TRP A CA 1
ATOM 5505 C C . TRP A 1 703 ? -24.790 -4.741 16.945 1.00 93.88 703 TRP A C 1
ATOM 5507 O O . TRP A 1 703 ? -25.582 -5.052 17.831 1.00 93.88 703 TRP A O 1
ATOM 5517 N N . ASP A 1 704 ? -24.985 -3.683 16.161 1.00 93.50 704 ASP A N 1
ATOM 5518 C CA . ASP A 1 704 ? -26.120 -2.763 16.205 1.00 93.50 704 ASP A CA 1
ATOM 5519 C C . ASP A 1 704 ? -27.237 -3.126 15.211 1.00 93.50 704 ASP A C 1
ATOM 5521 O O . ASP A 1 704 ? -28.211 -2.380 15.090 1.00 93.50 704 ASP A O 1
ATOM 5525 N N . MET A 1 705 ? -27.128 -4.256 14.500 1.00 92.38 705 MET A N 1
ATOM 5526 C CA . MET A 1 705 ? -28.144 -4.666 13.532 1.00 92.38 705 MET A CA 1
ATOM 5527 C C . MET A 1 705 ? -29.499 -4.898 14.222 1.00 92.38 705 MET A C 1
ATOM 5529 O O . MET A 1 705 ? -29.613 -5.778 15.083 1.00 92.38 705 MET A O 1
ATOM 5533 N N . PRO A 1 706 ? -30.563 -4.169 13.836 1.00 89.94 706 PRO A N 1
ATOM 5534 C CA . PRO A 1 706 ? -31.861 -4.332 14.462 1.00 89.94 706 PRO A CA 1
ATOM 5535 C C . PRO A 1 706 ? -32.489 -5.664 14.067 1.00 89.94 706 PRO A C 1
ATOM 5537 O O . PRO A 1 706 ? -32.297 -6.189 12.967 1.00 89.94 706 PRO A O 1
ATOM 5540 N N . THR A 1 707 ? -33.331 -6.186 14.954 1.00 84.25 707 THR A N 1
ATOM 5541 C CA . THR A 1 707 ? -34.211 -7.293 14.586 1.00 84.25 707 THR A CA 1
ATOM 5542 C C . THR A 1 707 ? -35.336 -6.746 13.701 1.00 84.25 707 THR A C 1
ATOM 5544 O O . THR A 1 707 ? -36.024 -5.819 14.132 1.00 84.25 707 THR A O 1
ATOM 5547 N N . PRO A 1 708 ? -35.575 -7.298 12.494 1.00 80.25 708 PRO A N 1
ATOM 5548 C CA . PRO A 1 708 ? -36.684 -6.852 11.654 1.00 80.25 708 PRO A CA 1
ATOM 5549 C C . PRO A 1 708 ? -38.030 -7.006 12.367 1.00 80.25 708 PRO A C 1
ATOM 5551 O O . PRO A 1 708 ? -38.217 -7.943 13.158 1.00 80.25 708 PRO A O 1
ATOM 5554 N N . SER A 1 709 ? -38.974 -6.120 12.040 1.00 77.50 709 SER A N 1
ATOM 5555 C CA . SER A 1 709 ? -40.366 -6.225 12.490 1.00 77.50 709 SER A CA 1
ATOM 5556 C C . SER A 1 709 ? -40.989 -7.554 12.049 1.00 77.50 709 SER A C 1
ATOM 5558 O O . SER A 1 709 ? -40.592 -8.123 11.027 1.00 77.50 709 SER A O 1
ATOM 5560 N N . ASP A 1 710 ? -41.966 -8.062 12.803 1.00 73.25 710 ASP A N 1
ATOM 5561 C CA . ASP A 1 710 ? -42.607 -9.350 12.504 1.00 73.25 710 ASP A CA 1
ATOM 5562 C C . ASP A 1 710 ? -43.218 -9.401 11.093 1.00 73.25 710 ASP A C 1
ATOM 5564 O O . ASP A 1 710 ? -43.127 -10.430 10.425 1.00 73.25 710 ASP A O 1
ATOM 5568 N N . GLU A 1 711 ? -43.730 -8.272 10.599 1.00 68.19 711 GLU A N 1
ATOM 5569 C CA . GLU A 1 711 ? -44.284 -8.116 9.247 1.00 68.19 711 GLU A CA 1
ATOM 5570 C C . GLU A 1 711 ? -43.215 -8.228 8.147 1.00 68.19 711 GLU A C 1
ATOM 5572 O O . GLU A 1 711 ? -43.484 -8.734 7.059 1.00 68.19 711 GLU A O 1
ATOM 5577 N N . GLN A 1 712 ? -41.977 -7.804 8.425 1.00 69.56 712 GLN A N 1
ATOM 5578 C CA . GLN A 1 712 ? -40.870 -7.858 7.466 1.00 69.56 712 GLN A CA 1
ATOM 5579 C C . GLN A 1 712 ? -40.118 -9.192 7.512 1.00 69.56 712 GLN A C 1
ATOM 5581 O O . GLN A 1 712 ? -39.582 -9.613 6.486 1.00 69.56 712 GLN A O 1
ATOM 5586 N N . ARG A 1 713 ? -40.084 -9.886 8.660 1.00 76.44 713 ARG A N 1
ATOM 5587 C CA . ARG A 1 713 ? -39.212 -11.056 8.910 1.00 76.44 713 ARG A CA 1
ATOM 5588 C C . ARG A 1 713 ? -39.266 -12.148 7.837 1.00 76.44 713 ARG A C 1
ATOM 5590 O O . ARG A 1 713 ? -38.226 -12.745 7.564 1.00 76.44 713 ARG A O 1
ATOM 5597 N N . SER A 1 714 ? -40.434 -12.415 7.250 1.00 78.50 714 SER A N 1
ATOM 5598 C CA . SER A 1 714 ? -40.619 -13.442 6.209 1.00 78.50 714 SER A CA 1
ATOM 5599 C C . SER A 1 714 ? -40.284 -12.967 4.791 1.00 78.50 714 SER A C 1
ATOM 5601 O O . SER A 1 714 ? -40.044 -13.790 3.907 1.00 78.50 714 SER A O 1
ATOM 5603 N N . SER A 1 715 ? -40.269 -11.652 4.573 1.00 87.12 715 SER A N 1
ATOM 5604 C CA . SER A 1 715 ? -40.109 -11.022 3.257 1.00 87.12 715 SER A CA 1
ATOM 5605 C C . SER A 1 715 ? -38.693 -10.512 2.983 1.00 87.12 715 SER A C 1
ATOM 5607 O O . SER A 1 715 ? -38.362 -10.251 1.827 1.00 87.12 715 SER A O 1
ATOM 5609 N N . VAL A 1 716 ? -37.849 -10.396 4.015 1.00 91.31 716 VAL A N 1
ATOM 5610 C CA . VAL A 1 716 ? -36.451 -9.964 3.877 1.00 91.31 716 VAL A CA 1
ATOM 5611 C C . VAL A 1 716 ? -35.650 -10.971 3.052 1.00 91.31 716 VAL A C 1
ATOM 5613 O O . VAL A 1 716 ? -35.702 -12.178 3.296 1.00 91.31 716 VAL A O 1
ATOM 5616 N N . ASP A 1 717 ? -34.873 -10.453 2.103 1.00 92.62 717 ASP A N 1
ATOM 5617 C CA . ASP A 1 717 ? -33.873 -11.221 1.372 1.00 92.62 717 ASP A CA 1
ATOM 5618 C C . ASP A 1 717 ? -32.521 -11.169 2.096 1.00 92.62 717 ASP A C 1
ATOM 5620 O O . ASP A 1 717 ? -31.666 -10.326 1.834 1.00 92.62 717 ASP A O 1
ATOM 5624 N N . TRP A 1 718 ? -32.328 -12.099 3.022 1.00 93.00 718 TRP A N 1
ATOM 5625 C CA . TRP A 1 718 ? -31.111 -12.296 3.794 1.00 93.00 718 TRP A CA 1
ATOM 5626 C C . TRP A 1 718 ? -29.878 -12.614 2.946 1.00 93.00 718 TRP A C 1
ATOM 5628 O O . TRP A 1 718 ? -28.780 -12.245 3.354 1.00 93.00 718 TRP A O 1
ATOM 5638 N N . SER A 1 719 ? -30.031 -13.241 1.771 1.00 92.62 719 SER A N 1
ATOM 5639 C CA . SER A 1 719 ? -28.906 -13.446 0.839 1.00 92.62 719 SER A CA 1
ATOM 5640 C C . SER A 1 719 ? -28.375 -12.098 0.366 1.00 92.62 719 SER A C 1
ATOM 5642 O O . SER A 1 719 ? -27.177 -11.810 0.440 1.00 92.62 719 SER A O 1
ATOM 5644 N N . ARG A 1 720 ? -29.292 -11.220 -0.048 1.00 93.00 720 ARG A N 1
ATOM 5645 C CA . ARG A 1 720 ? -28.962 -9.861 -0.462 1.00 93.00 720 ARG A CA 1
ATOM 5646 C C . ARG A 1 720 ? -28.477 -8.998 0.698 1.00 93.00 720 ARG A C 1
ATOM 5648 O O . ARG A 1 720 ? -27.494 -8.287 0.525 1.00 93.00 720 ARG A O 1
ATOM 5655 N N . VAL A 1 721 ? -29.099 -9.102 1.875 1.00 94.06 721 VAL A N 1
ATOM 5656 C CA . VAL A 1 721 ? -28.640 -8.416 3.095 1.00 94.06 721 VAL A CA 1
ATOM 5657 C C . VAL A 1 721 ? -27.195 -8.781 3.408 1.00 94.06 721 VAL A C 1
ATOM 5659 O O . VAL A 1 721 ? -26.369 -7.889 3.580 1.00 94.06 721 VAL A O 1
ATOM 5662 N N . TYR A 1 722 ? -26.877 -10.079 3.431 1.00 94.19 722 TYR A N 1
ATOM 5663 C CA . TYR A 1 722 ? -25.523 -10.556 3.688 1.00 94.19 722 TYR A CA 1
ATOM 5664 C C . TYR A 1 722 ? -24.535 -9.973 2.673 1.00 94.19 722 TYR A C 1
ATOM 5666 O O . TYR A 1 722 ? -23.530 -9.387 3.064 1.00 94.19 722 TYR A O 1
ATOM 5674 N N . LYS A 1 723 ? -24.837 -10.085 1.372 1.00 91.81 723 LYS A N 1
ATOM 5675 C CA . LYS A 1 723 ? -23.963 -9.608 0.288 1.00 91.81 723 LYS A CA 1
ATOM 5676 C C . LYS A 1 723 ? -23.743 -8.093 0.349 1.00 91.81 723 LYS A C 1
ATOM 5678 O O . LYS A 1 723 ? -22.605 -7.653 0.232 1.00 91.81 723 LYS A O 1
ATOM 5683 N N . GLU A 1 724 ? -24.795 -7.297 0.549 1.00 94.00 724 GLU A N 1
ATOM 5684 C CA . GLU A 1 724 ? -24.686 -5.832 0.603 1.00 94.00 724 GLU A CA 1
ATOM 5685 C C . GLU A 1 724 ? -23.933 -5.350 1.849 1.00 94.00 724 GLU A C 1
ATOM 5687 O O . GLU A 1 724 ? -23.104 -4.452 1.732 1.00 94.00 724 GLU A O 1
ATOM 5692 N N . LEU A 1 725 ? -24.139 -5.970 3.016 1.00 94.56 725 LEU A N 1
ATOM 5693 C CA . LEU A 1 725 ? -23.380 -5.650 4.231 1.00 94.56 725 LEU A CA 1
ATOM 5694 C C . LEU A 1 725 ? -21.913 -6.077 4.116 1.00 94.56 725 LEU A C 1
ATOM 5696 O O . LEU A 1 725 ? -21.009 -5.301 4.435 1.00 94.56 725 LEU A O 1
ATOM 5700 N N . PHE A 1 726 ? -21.667 -7.286 3.606 1.00 92.00 726 PHE A N 1
ATOM 5701 C CA . PHE A 1 726 ? -20.316 -7.803 3.422 1.00 92.00 726 PHE A CA 1
ATOM 5702 C C . PHE A 1 726 ? -19.531 -6.936 2.436 1.00 92.00 726 PHE A C 1
ATOM 5704 O O . PHE A 1 726 ? -18.399 -6.561 2.738 1.00 92.00 726 PHE A O 1
ATOM 5711 N N . TRP A 1 727 ? -20.140 -6.541 1.311 1.00 87.12 727 TRP A N 1
ATOM 5712 C CA . TRP A 1 727 ? -19.553 -5.606 0.346 1.00 87.12 727 TRP A CA 1
ATOM 5713 C C . TRP A 1 727 ? -19.441 -4.180 0.866 1.00 87.12 727 TRP A C 1
ATOM 5715 O O . TRP A 1 727 ? -18.395 -3.572 0.669 1.00 87.12 727 TRP A O 1
ATOM 5725 N N . GLY A 1 728 ? -20.435 -3.668 1.589 1.00 87.69 728 GLY A N 1
ATOM 5726 C CA . GLY A 1 728 ? -20.366 -2.352 2.232 1.00 87.69 728 GLY A CA 1
ATOM 5727 C C . GLY A 1 728 ? -19.194 -2.233 3.211 1.00 87.69 728 GLY A C 1
ATOM 5728 O O . GLY A 1 728 ? -18.601 -1.166 3.336 1.00 87.69 728 GLY A O 1
ATOM 5729 N N . SER A 1 729 ? -18.813 -3.343 3.851 1.00 89.69 729 SER A N 1
ATOM 5730 C CA . SER A 1 729 ? -17.667 -3.424 4.767 1.00 89.69 729 SER A CA 1
ATOM 5731 C C . SER A 1 729 ? -16.301 -3.653 4.093 1.00 89.69 729 SER A C 1
ATOM 5733 O O . SER A 1 729 ? -15.294 -3.804 4.790 1.00 89.69 729 SER A O 1
ATOM 5735 N N . GLN A 1 730 ? -16.233 -3.723 2.757 1.00 84.75 730 GLN A N 1
ATOM 5736 C CA . GLN A 1 730 ? -14.962 -3.793 2.017 1.00 84.75 730 GLN A CA 1
ATOM 5737 C C . GLN A 1 730 ? -14.451 -2.398 1.664 1.00 84.75 730 GLN A C 1
ATOM 5739 O O . GLN A 1 730 ? -15.250 -1.500 1.404 1.00 84.75 730 GLN A O 1
ATOM 5744 N N . ARG A 1 731 ? -13.118 -2.257 1.574 1.00 72.25 731 ARG A N 1
ATOM 5745 C CA . ARG A 1 731 ? -12.422 -0.996 1.265 1.00 72.25 731 ARG A CA 1
ATOM 5746 C C . ARG A 1 731 ? -13.124 -0.213 0.138 1.00 72.25 731 ARG A C 1
ATOM 5748 O O . ARG A 1 731 ? -13.497 -0.776 -0.893 1.00 72.25 731 ARG A O 1
ATOM 5755 N N . ASN A 1 732 ? -13.273 1.096 0.347 1.00 70.19 732 ASN A N 1
ATOM 5756 C CA . ASN A 1 732 ? -13.828 2.070 -0.607 1.00 70.19 732 ASN A CA 1
ATOM 5757 C C . ASN A 1 732 ? -15.313 1.882 -0.972 1.00 70.19 732 ASN A C 1
ATOM 5759 O O . ASN A 1 732 ? -15.744 2.323 -2.038 1.00 70.19 732 ASN A O 1
ATOM 5763 N N . LYS A 1 733 ? -16.108 1.217 -0.118 1.00 82.75 733 LYS A N 1
ATOM 5764 C CA . LYS A 1 733 ? -17.570 1.107 -0.284 1.00 82.75 733 LYS A CA 1
ATOM 5765 C C . LYS A 1 733 ? -18.318 2.009 0.689 1.00 82.75 733 LYS A C 1
ATOM 5767 O O . LYS A 1 733 ? -18.704 3.112 0.318 1.00 82.75 733 LYS A O 1
ATOM 5772 N N . THR A 1 734 ? -18.503 1.566 1.929 1.00 89.25 734 THR A N 1
ATOM 5773 C CA . THR A 1 734 ? -19.104 2.378 2.991 1.00 89.25 734 THR A CA 1
ATOM 5774 C C . THR A 1 734 ? -18.021 2.706 4.002 1.00 89.25 734 THR A C 1
ATOM 5776 O O . THR A 1 734 ? -17.694 1.886 4.855 1.00 89.25 734 THR A O 1
ATOM 5779 N N . LEU A 1 735 ? -17.441 3.898 3.889 1.00 90.75 735 LEU A N 1
ATOM 5780 C CA . LEU A 1 735 ? -16.187 4.264 4.552 1.00 90.75 735 LEU A CA 1
ATOM 5781 C C . LEU A 1 735 ? -16.213 4.055 6.073 1.00 90.75 735 LEU A C 1
ATOM 5783 O O . LEU A 1 735 ? -15.348 3.362 6.604 1.00 90.75 735 LEU A O 1
ATOM 5787 N N . GLY A 1 736 ? -17.249 4.537 6.764 1.00 92.31 736 GLY A N 1
ATOM 5788 C CA . GLY A 1 736 ? -17.400 4.309 8.205 1.00 92.31 736 GLY A CA 1
ATOM 5789 C C . GLY A 1 736 ? -17.547 2.828 8.582 1.00 92.31 736 GLY A C 1
ATOM 5790 O O . GLY A 1 736 ? -16.950 2.360 9.549 1.00 92.31 736 GLY A O 1
ATOM 5791 N N . LEU A 1 737 ? -18.247 2.032 7.762 1.00 94.44 737 LEU A N 1
ATOM 5792 C CA . LEU A 1 737 ? -18.383 0.586 7.988 1.00 94.44 737 LEU A CA 1
ATOM 5793 C C . LEU A 1 737 ? -17.068 -0.162 7.741 1.00 94.44 737 LEU A C 1
ATOM 5795 O O . LEU A 1 737 ? -16.761 -1.127 8.441 1.00 94.44 737 LEU A O 1
ATOM 5799 N N . CYS A 1 738 ? -16.271 0.304 6.781 1.00 93.94 738 CYS A N 1
ATOM 5800 C CA . CYS A 1 738 ? -14.915 -0.184 6.559 1.00 93.94 738 CYS A CA 1
ATOM 5801 C C . CYS A 1 738 ? -14.030 0.112 7.774 1.00 93.94 738 CYS A C 1
ATOM 5803 O O . CYS A 1 738 ? -13.335 -0.791 8.238 1.00 93.94 738 CYS A O 1
ATOM 5805 N N . ASN A 1 739 ? -14.094 1.333 8.329 1.00 94.31 739 ASN A N 1
ATOM 5806 C CA . ASN A 1 739 ? -13.337 1.682 9.534 1.00 94.31 739 ASN A CA 1
ATOM 5807 C C . ASN A 1 739 ? -13.758 0.822 10.723 1.00 94.31 739 ASN A C 1
ATOM 5809 O O . ASN A 1 739 ? -12.916 0.253 11.415 1.00 94.31 739 ASN A O 1
ATOM 5813 N N . ARG A 1 740 ? -15.073 0.668 10.925 1.00 96.31 740 ARG A N 1
ATOM 5814 C CA . ARG A 1 740 ? -15.641 -0.163 11.988 1.00 96.31 740 ARG A CA 1
ATOM 5815 C C . ARG A 1 740 ? -15.128 -1.597 11.910 1.00 96.31 740 ARG A C 1
ATOM 5817 O O . ARG A 1 740 ? -14.642 -2.127 12.907 1.00 96.31 740 ARG A O 1
ATOM 5824 N N . ARG A 1 741 ? -15.196 -2.211 10.722 1.00 96.06 741 ARG A N 1
ATOM 5825 C CA . ARG A 1 741 ? -14.671 -3.560 10.486 1.00 96.06 741 ARG A CA 1
ATOM 5826 C C . ARG A 1 741 ? -13.175 -3.620 10.769 1.00 96.06 741 ARG A C 1
ATOM 5828 O O . ARG A 1 741 ? -12.761 -4.508 11.499 1.00 96.06 741 ARG A O 1
ATOM 5835 N N . ARG A 1 742 ? -12.380 -2.681 10.244 1.00 94.81 742 ARG A N 1
ATOM 5836 C CA . ARG A 1 742 ? -10.925 -2.621 10.463 1.00 94.81 742 ARG A CA 1
ATOM 5837 C C . ARG A 1 742 ? -10.588 -2.590 11.953 1.00 94.81 742 ARG A C 1
ATOM 5839 O O . ARG A 1 742 ? -9.825 -3.433 12.418 1.00 94.81 742 ARG A O 1
ATOM 5846 N N . ILE A 1 743 ? -11.187 -1.666 12.708 1.00 96.19 743 ILE A N 1
ATOM 5847 C CA . ILE A 1 743 ? -10.971 -1.553 14.156 1.00 96.19 743 ILE A CA 1
ATOM 5848 C C . ILE A 1 743 ? -11.352 -2.870 14.840 1.00 96.19 743 ILE A C 1
ATOM 5850 O O . ILE A 1 743 ? -10.553 -3.420 15.594 1.00 96.19 743 ILE A O 1
ATOM 5854 N N . TRP A 1 744 ? -12.517 -3.428 14.511 1.00 96.94 744 TRP A N 1
ATOM 5855 C CA . TRP A 1 744 ? -13.006 -4.670 15.106 1.00 96.94 744 TRP A CA 1
ATOM 5856 C C . TRP A 1 744 ? -12.125 -5.890 14.814 1.00 96.94 744 TRP A C 1
ATOM 5858 O O . TRP A 1 744 ? -11.872 -6.689 15.710 1.00 96.94 744 TRP A O 1
ATOM 5868 N N . THR A 1 745 ? -11.695 -6.087 13.566 1.00 94.25 745 THR A N 1
ATOM 5869 C CA . THR A 1 745 ? -11.017 -7.324 13.144 1.00 94.25 745 THR A CA 1
ATOM 5870 C C . THR A 1 745 ? -9.5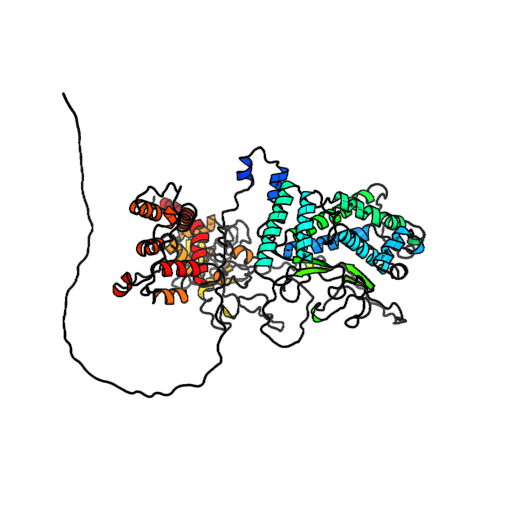03 -7.256 13.262 1.00 94.25 745 THR A C 1
ATOM 5872 O O . THR A 1 745 ? -8.875 -8.303 13.356 1.00 94.25 745 THR A O 1
ATOM 5875 N N . GLN A 1 746 ? -8.910 -6.060 13.226 1.00 93.25 746 GLN A N 1
ATOM 5876 C CA . GLN A 1 746 ? -7.455 -5.886 13.261 1.00 93.25 746 GLN A CA 1
ATOM 5877 C C . GLN A 1 746 ? -6.976 -5.283 14.589 1.00 93.25 746 GLN A C 1
ATOM 5879 O O . GLN A 1 746 ? -5.970 -5.736 15.129 1.00 93.25 746 GLN A O 1
ATOM 5884 N N . MET A 1 747 ? -7.679 -4.285 15.142 1.00 94.56 747 MET A N 1
ATOM 5885 C CA . MET A 1 747 ? -7.205 -3.567 16.337 1.00 94.56 747 MET A CA 1
ATOM 5886 C C . MET A 1 747 ? -7.666 -4.250 17.627 1.00 94.56 747 MET A C 1
ATOM 5888 O O . MET A 1 747 ? -6.847 -4.676 18.437 1.00 94.56 747 MET A O 1
ATOM 5892 N N . CYS A 1 748 ? -8.979 -4.418 17.812 1.00 96.50 748 CYS A N 1
ATOM 5893 C CA . CYS A 1 748 ? -9.561 -4.960 19.042 1.00 96.50 748 CYS A CA 1
ATOM 5894 C C . CYS A 1 748 ? -8.982 -6.321 19.499 1.00 96.50 748 CYS A C 1
ATOM 5896 O O . CYS A 1 748 ? -8.756 -6.477 20.704 1.00 96.50 748 CYS A O 1
ATOM 5898 N N . PRO A 1 749 ? -8.656 -7.287 18.611 1.00 95.75 749 PRO A N 1
ATOM 5899 C CA . PRO A 1 749 ? -8.069 -8.563 19.024 1.00 95.75 749 PRO A CA 1
ATOM 5900 C C . PRO A 1 749 ? -6.721 -8.421 19.740 1.00 95.75 749 PRO A C 1
ATOM 5902 O O . PRO A 1 749 ? -6.411 -9.233 20.609 1.00 95.75 749 PRO A O 1
ATOM 5905 N N . GLN A 1 750 ? -5.949 -7.368 19.442 1.00 94.12 750 GLN A N 1
ATOM 5906 C CA . GLN A 1 750 ? -4.658 -7.103 20.089 1.00 94.12 750 GLN A CA 1
ATOM 5907 C C . GLN A 1 750 ? -4.812 -6.695 21.568 1.00 94.12 750 GLN A C 1
ATOM 5909 O O . GLN A 1 750 ? -3.868 -6.830 22.349 1.00 94.12 750 GLN A O 1
ATOM 5914 N N . PHE A 1 751 ? -6.015 -6.275 21.976 1.00 95.38 751 PHE A N 1
ATOM 5915 C CA . PHE A 1 751 ? -6.382 -5.983 23.367 1.00 95.38 751 PHE A CA 1
ATOM 5916 C C . PHE A 1 751 ? -7.138 -7.147 24.031 1.00 95.38 751 PHE A C 1
ATOM 5918 O O . PHE A 1 751 ? -6.966 -7.391 25.227 1.00 95.38 751 PHE A O 1
ATOM 5925 N N . GLY A 1 752 ? -7.940 -7.884 23.252 1.00 93.88 752 GLY A N 1
ATOM 5926 C CA . GLY A 1 752 ? -8.902 -8.894 23.709 1.00 93.88 752 GLY A CA 1
ATOM 5927 C C . GLY A 1 752 ? -8.370 -9.888 24.739 1.00 93.88 752 GLY A C 1
ATOM 5928 O O . GLY A 1 752 ? -8.872 -9.963 25.860 1.00 93.88 752 GLY A O 1
ATOM 5929 N N . THR A 1 753 ? -7.324 -10.635 24.377 1.00 90.50 753 THR A N 1
ATOM 5930 C CA . THR A 1 753 ? -6.763 -11.685 25.244 1.00 90.50 753 THR A CA 1
ATOM 5931 C C . THR A 1 753 ? -6.195 -11.116 26.544 1.00 90.50 753 THR A C 1
ATOM 5933 O O . THR A 1 753 ? -6.401 -11.695 27.606 1.00 90.50 753 THR A O 1
ATOM 5936 N N . ARG A 1 754 ? -5.520 -9.960 26.485 1.00 93.81 754 ARG A N 1
ATOM 5937 C CA . ARG A 1 754 ? -4.915 -9.330 27.670 1.00 93.81 754 ARG A CA 1
ATOM 5938 C C . ARG A 1 754 ? -5.980 -8.825 28.634 1.00 93.81 754 ARG A C 1
ATOM 5940 O O . ARG A 1 754 ? -5.835 -8.998 29.840 1.00 93.81 754 ARG A O 1
ATOM 5947 N N . TYR A 1 755 ? -7.053 -8.247 28.098 1.00 95.25 755 TYR A N 1
ATOM 5948 C CA . TYR A 1 755 ? -8.165 -7.754 28.900 1.00 95.25 755 TYR A CA 1
ATOM 5949 C C . TYR A 1 755 ? -8.835 -8.880 29.686 1.00 95.25 755 TYR A C 1
ATOM 5951 O O . TYR A 1 755 ? -9.022 -8.741 30.894 1.00 95.25 755 TYR A O 1
ATOM 5959 N N . ALA A 1 756 ? -9.114 -10.017 29.042 1.00 92.44 756 ALA A N 1
ATOM 5960 C CA . ALA A 1 756 ? -9.676 -11.184 29.719 1.00 92.44 756 ALA A CA 1
ATOM 5961 C C . ALA A 1 756 ? -8.754 -11.690 30.846 1.00 92.44 756 ALA A C 1
ATOM 5963 O O . ALA A 1 756 ? -9.193 -11.798 31.988 1.00 92.44 756 ALA A O 1
ATOM 5964 N N . SER A 1 757 ? -7.462 -11.899 30.563 1.00 92.44 757 SER A N 1
ATOM 5965 C CA . SER A 1 757 ? -6.513 -12.430 31.553 1.00 92.44 757 SER A CA 1
ATOM 5966 C C . SER A 1 757 ? -6.305 -11.516 32.764 1.00 92.44 757 SER A C 1
ATOM 5968 O O . SER A 1 757 ? -6.249 -11.997 33.893 1.00 92.44 757 SER A O 1
ATOM 5970 N N . ILE A 1 758 ? -6.191 -10.202 32.557 1.00 92.88 758 ILE A N 1
ATOM 5971 C CA . ILE A 1 758 ? -5.990 -9.253 33.663 1.00 92.88 758 ILE A CA 1
ATOM 5972 C C . ILE A 1 758 ? -7.279 -9.110 34.481 1.00 92.88 758 ILE A C 1
ATOM 5974 O O . ILE A 1 758 ? -7.219 -9.058 35.707 1.00 92.88 758 ILE A O 1
ATOM 5978 N N . THR A 1 759 ? -8.444 -9.099 33.828 1.00 92.06 759 THR A N 1
ATOM 5979 C CA . THR A 1 759 ? -9.738 -9.038 34.526 1.00 92.06 759 THR A CA 1
ATOM 5980 C C . THR A 1 759 ? -9.958 -10.278 35.392 1.00 92.06 759 THR A C 1
ATOM 5982 O O . THR A 1 759 ? -10.377 -10.160 36.541 1.00 92.06 759 THR A O 1
ATOM 5985 N N . GLU A 1 760 ? -9.633 -11.469 34.881 1.00 90.62 760 GLU A N 1
ATOM 5986 C CA . GLU A 1 760 ? -9.678 -12.711 35.662 1.00 90.62 760 GLU A CA 1
ATOM 5987 C C . GLU A 1 760 ? -8.741 -12.655 36.873 1.00 90.62 760 GLU A C 1
ATOM 5989 O O . GLU A 1 760 ? -9.156 -13.021 37.969 1.00 90.62 760 GLU A O 1
ATOM 5994 N N . ALA A 1 761 ? -7.518 -12.145 36.702 1.00 90.38 761 ALA A N 1
ATOM 5995 C CA . ALA A 1 761 ? -6.557 -11.994 37.793 1.00 90.38 761 ALA A CA 1
ATOM 5996 C C . ALA A 1 761 ? -6.977 -10.943 38.838 1.00 90.38 761 ALA A C 1
ATOM 5998 O O . ALA A 1 761 ? -6.645 -11.099 40.005 1.00 90.38 761 ALA A O 1
ATOM 5999 N N . LYS A 1 762 ? -7.701 -9.886 38.442 1.00 87.00 762 LYS A N 1
ATOM 6000 C CA . LYS A 1 762 ? -8.227 -8.848 39.353 1.00 87.00 762 LYS A CA 1
ATOM 6001 C C . LYS A 1 762 ? -9.405 -9.354 40.199 1.00 87.00 762 LYS A C 1
ATOM 6003 O O . LYS A 1 762 ? -9.640 -8.829 41.283 1.00 87.00 762 LYS A O 1
ATOM 6008 N N . ASN A 1 763 ? -10.150 -10.340 39.695 1.00 84.50 763 ASN A N 1
ATOM 6009 C CA . ASN A 1 763 ? -11.324 -10.919 40.359 1.00 84.50 763 ASN A CA 1
ATOM 6010 C C . ASN A 1 763 ? -11.000 -12.123 41.267 1.00 84.50 763 ASN A C 1
ATOM 6012 O O . ASN A 1 763 ? -11.898 -12.601 41.965 1.00 84.50 763 ASN A O 1
ATOM 6016 N N . GLN A 1 764 ? -9.765 -12.632 41.221 1.00 75.25 764 GLN A N 1
ATOM 6017 C CA . GLN A 1 764 ? -9.230 -13.653 42.132 1.00 75.25 764 GLN A CA 1
ATOM 6018 C C . GLN A 1 764 ? -8.576 -12.988 43.341 1.00 75.25 764 GLN A C 1
ATOM 6020 O O . GLN A 1 764 ? -8.732 -13.546 44.452 1.00 75.25 764 GLN A O 1
#

Foldseek 3Di:
DDDDDDDDDDDDDDDDDDDDDDDDDDDDDDDDDDDDDDDDDDDDDDDDDDDDDDDDDDDDDDDDPPPPPPLCVVCVVPVPDDPVLSVLLVDPLQDPVLQDCVVLLVLQVLLLVLLLVLCVLQFAQADQLVLFDPVLVVVLCVLFVCLNVLRVVGRVSSSLSSLLVLQVLLQQCFQPLPHQNFFPDPLLSVLSVVVSCVVVVCPDLEDDPVLLVVLVVQLVSLSVCCSVPNQRGDLVVSLVSSCVSCVSRSVCNPPPVSVVPPPPDDDDDDPPDPCPPRSVVVSSVSSSSNSVSSSVSSSSCSNHSWNKHWDCAAPPPRDNKQHFDDCLADFDDDDDDDDDDDDDGRGIFSGFSHIWIATRYDDPPDPDDDDDDDHDDDDDDDDDDRHDRSDDTDTDDDPPDDDDDDDDDDDDDDDDDPPPVVVVVVPDDDWFAAAAQQQRHGLDQDDQFPPPPPDDTDPDTFHADCVVQVPDDDRVQQVLSQQKKKKFAQPDDPDPDRIFIADRWGADTRQKIFGDPDPPGGSSQVNDDPHGIGHELAVPDPGTYMGMHGPQLLVLLCLLLVHPDADSVLVHVLSNVQGDNPRSDRYGVFPSDPCVVQHDRDGTHDYLQVLSSGALPPQPVVVVCLVDFDFDDVPPFDPQPPDDQPPFPCQPPDLVVLVVVLLPQQAVVSLVVVLVVGVNNSRNGQDLVNLVVRCCSHPVLVVVRDDDDPVCNVGGRSVVVSVCLVVCCDRPRRSSSVSSSSSSPRRSVSSNVSSVVVVVVVVD

Organism: NCBI:txid160281

Secondary structure (DSSP, 8-state):
-------------PPPP----------------------------PPPPP-PPPPPPP------------HHHHHTT-TTS-HHHHHHHT-GGGSTTTTSHHHHHHHHHHHHHHHHHHHHHHS-SS--GGGS-HHHHHHHHHH-TTHHHHHHT-HHHHHHHHHHHHHHHHIIIIISTT--TT-SSHHHHHHHHHHHHHHHTT--SS--HHHHHHHHHHHHHHHHHHHHH--SS-HHHHHHHHHHHHHHHHGGGG-HHHHTTGGGS---------TTTHHHHHHHHHHHHHHHHHHHHHHHHHH-SSEEEEE-S-TTT--SS-----GGG------S---S-PPPTTPPPSEEEEPEEEEE------------------SSS----S--BSSPPEEE---------------------STTTTTTTT--------B-TTT--BSS---SS---TTT----SSS---TTTTT-SS--TTTGGGT-EEEEEE---TT-S-SEEE-SSEEE-STTEEEE---TTS-TTTTT-TT-SEEESS-SSSSSPPEEEEEHHHHHHHHHHHT-SS--HHHHHHHHHHT--S-TT--S-SS--GGGGGGBSSSB---TT-GGGTS-SS--HHHHHHHHSPPBPPTT----------TT-GGGGS-HHHHHHHHHH-SSHHHHHHHHHH-HHHHTS---HHHHHHHHHHH-TT-TTPPPPPTTTTTTB-HHHHHHHHHHHTSTTSSHHHHHHHHIIIIITHHHHHHHHHHHHHHH-